Protein 1H3H (pdb70)

CATH classification: 2.30.30.40

Nearest PDB structures (foldseek):
  1h3h-assembly1_A  TM=1.006E+00  e=2.566E-11  Mus musculus
  5vei-assembly1_A  TM=8.036E-01  e=8.078E-06  Homo sapiens
  2yuo-assembly1_A  TM=8.297E-01  e=1.671E-05  Mus musculus
  1hd3-assembly1_A  TM=8.507E-01  e=4.145E-05  Gallus gallus
  2jma-assembly1_A  TM=8.618E-01  e=9.111E-05  Gallus gallus

Structure (mmCIF, N/CA/C/O backbone):
data_1H3H
#
_entry.id   1H3H
#
_cell.length_a   1.000
_cell.length_b   1.000
_cell.length_c   1.000
_cell.angle_alpha   90.00
_cell.angle_beta   90.00
_cell.angle_gamma   90.00
#
_symmetry.space_group_name_H-M   'P 1'
#
loop_
_entity.id
_entity.type
_entity.pdbx_description
1 polymer 'GRB2-RELATED ADAPTOR PROTEIN 2'
2 polymer 'LYMPHOCYTE CYTOSOLIC PROTEIN 2'
#
loop_
_atom_site.group_PDB
_atom_site.id
_atom_site.type_symbol
_atom_site.label_atom_id
_atom_site.label_alt_id
_atom_site.label_comp_id
_atom_site.label_asym_id
_atom_site.label_entity_id
_atom_site.label_seq_id
_atom_site.pdbx_PDB_ins_code
_atom_site.Cartn_x
_atom_site.Cartn_y
_atom_site.Cartn_z
_atom_site.occupancy
_atom_site.B_iso_or_equiv
_atom_site.auth_seq_id
_atom_site.auth_comp_id
_atom_site.auth_asym_id
_atom_site.auth_atom_id
_atom_site.pdbx_PDB_model_num
ATOM 1 N N . GLY A 1 1 ? -14.131 -9.271 9.465 1.00 0.00 16 GLY A N 1
ATOM 2 C CA . GLY A 1 1 ? -13.975 -8.575 8.158 1.00 0.00 16 GLY A CA 1
ATOM 3 C C . GLY A 1 1 ? -12.725 -9.003 7.419 1.00 0.00 16 GLY A C 1
ATOM 4 O O . GLY A 1 1 ? -12.012 -9.904 7.860 1.00 0.00 16 GLY A O 1
ATOM 10 N N . ARG A 1 2 ? -12.459 -8.355 6.289 1.00 0.00 17 ARG A N 1
ATOM 11 C CA . ARG A 1 2 ? -11.287 -8.676 5.489 1.00 0.00 17 ARG A CA 1
ATOM 12 C C . ARG A 1 2 ? -10.655 -7.420 4.908 1.00 0.00 17 ARG A C 1
ATOM 13 O O . ARG A 1 2 ? -11.100 -6.900 3.885 1.00 0.00 17 ARG A O 1
ATOM 34 N N . VAL A 1 3 ? -9.611 -6.944 5.571 1.00 0.00 18 VAL A N 1
ATOM 35 C CA . VAL A 1 3 ? -8.900 -5.750 5.129 1.00 0.00 18 VAL A CA 1
ATOM 36 C C . VAL A 1 3 ? -8.194 -5.999 3.799 1.00 0.00 18 VAL A C 1
ATOM 37 O O . VAL A 1 3 ? -7.466 -6.979 3.648 1.00 0.00 18 VAL A O 1
ATOM 50 N N . ARG A 1 4 ? -8.420 -5.111 2.833 1.00 0.00 19 ARG A N 1
ATOM 51 C CA . ARG A 1 4 ? -7.806 -5.250 1.516 1.00 0.00 19 ARG A CA 1
ATOM 52 C C . ARG A 1 4 ? -7.748 -3.912 0.781 1.00 0.00 19 ARG A C 1
ATOM 53 O O . ARG A 1 4 ? -7.954 -3.853 -0.430 1.00 0.00 19 ARG A O 1
ATOM 74 N N . TRP A 1 5 ? -7.473 -2.839 1.519 1.00 0.00 20 TRP A N 1
ATOM 75 C CA . TRP A 1 5 ? -7.392 -1.504 0.938 1.00 0.00 20 TRP A CA 1
ATOM 76 C C . TRP A 1 5 ? -6.254 -0.718 1.572 1.00 0.00 20 TRP A C 1
ATOM 77 O O . TRP A 1 5 ? -5.827 -1.024 2.681 1.00 0.00 20 TRP A O 1
ATOM 98 N N . ALA A 1 6 ? -5.752 0.284 0.864 1.00 0.00 21 ALA A N 1
ATOM 99 C CA . ALA A 1 6 ? -4.669 1.092 1.380 1.00 0.00 21 ALA A CA 1
ATOM 100 C C . ALA A 1 6 ? -5.049 2.563 1.364 1.00 0.00 21 ALA A C 1
ATOM 101 O O . ALA A 1 6 ? -5.037 3.204 0.313 1.00 0.00 21 ALA A O 1
ATOM 108 N N . ARG A 1 7 ? -5.364 3.104 2.535 1.00 0.00 22 ARG A N 1
ATOM 109 C CA . ARG A 1 7 ? -5.716 4.509 2.634 1.00 0.00 22 ARG A CA 1
ATOM 110 C C . ARG A 1 7 ? -4.548 5.269 3.230 1.00 0.00 22 ARG A C 1
ATOM 111 O O . ARG A 1 7 ? -4.219 5.115 4.409 1.00 0.00 22 ARG A O 1
ATOM 132 N N . ALA A 1 8 ? -3.910 6.065 2.390 1.00 0.00 23 ALA A N 1
ATOM 133 C CA . ALA A 1 8 ? -2.749 6.837 2.799 1.00 0.00 23 ALA A CA 1
ATOM 134 C C . ALA A 1 8 ? -3.130 8.096 3.561 1.00 0.00 23 ALA A C 1
ATOM 135 O O . ALA A 1 8 ? -3.790 8.987 3.025 1.00 0.00 23 ALA A O 1
ATOM 142 N N . LEU A 1 9 ? -2.676 8.170 4.807 1.00 0.00 24 LEU A N 1
ATOM 143 C CA . LEU A 1 9 ? -2.923 9.330 5.651 1.00 0.00 24 LEU A CA 1
ATOM 144 C C . LEU A 1 9 ? -1.808 10.341 5.423 1.00 0.00 24 LEU A C 1
ATOM 145 O O . LEU A 1 9 ? -1.932 11.522 5.746 1.00 0.00 24 LEU A O 1
ATOM 161 N N . TYR A 1 10 ? -0.722 9.840 4.844 1.00 0.00 25 TYR A N 1
ATOM 162 C CA . TYR A 1 10 ? 0.451 10.642 4.526 1.00 0.00 25 TYR A CA 1
ATOM 163 C C . TYR A 1 10 ? 0.954 10.270 3.136 1.00 0.00 25 TYR A C 1
ATOM 164 O O . TYR A 1 10 ? 0.391 9.386 2.489 1.00 0.00 25 TYR A O 1
ATOM 182 N N . ASP A 1 11 ? 2.006 10.944 2.679 1.00 0.00 26 ASP A N 1
ATOM 183 C CA . ASP A 1 11 ? 2.581 10.673 1.361 1.00 0.00 26 ASP A CA 1
ATOM 184 C C . ASP A 1 11 ? 2.873 9.181 1.173 1.00 0.00 26 ASP A C 1
ATOM 185 O O . ASP A 1 11 ? 2.562 8.358 2.033 1.00 0.00 26 ASP A O 1
ATOM 194 N N . PHE A 1 12 ? 3.459 8.837 0.033 1.00 0.00 27 PHE A N 1
ATOM 195 C CA . PHE A 1 12 ? 3.769 7.445 -0.279 1.00 0.00 27 PHE A CA 1
ATOM 196 C C . PHE A 1 12 ? 5.247 7.119 -0.059 1.00 0.00 27 PHE A C 1
ATOM 197 O O . PHE A 1 12 ? 6.121 7.962 -0.260 1.00 0.00 27 PHE A O 1
ATOM 214 N N . GLU A 1 13 ? 5.510 5.880 0.359 1.00 0.00 28 GLU A N 1
ATOM 215 C CA . GLU A 1 13 ? 6.873 5.417 0.614 1.00 0.00 28 GLU A CA 1
ATOM 216 C C . GLU A 1 13 ? 7.419 4.608 -0.555 1.00 0.00 28 GLU A C 1
ATOM 217 O O . GLU A 1 13 ? 8.469 3.976 -0.440 1.00 0.00 28 GLU A O 1
ATOM 229 N N . ALA A 1 14 ? 6.707 4.615 -1.674 1.00 0.00 29 ALA A N 1
ATOM 230 C CA . ALA A 1 14 ? 7.143 3.860 -2.842 1.00 0.00 29 ALA A CA 1
ATOM 231 C C . ALA A 1 14 ? 8.390 4.482 -3.461 1.00 0.00 29 ALA A C 1
ATOM 232 O O . ALA A 1 14 ? 8.315 5.495 -4.154 1.00 0.00 29 ALA A O 1
ATOM 239 N N . LEU A 1 15 ? 9.537 3.860 -3.208 1.00 0.00 30 LEU A N 1
ATOM 240 C CA . LEU A 1 15 ? 10.804 4.343 -3.742 1.00 0.00 30 LEU A CA 1
ATOM 241 C C . LEU A 1 15 ? 11.265 3.463 -4.896 1.00 0.00 30 LEU A C 1
ATOM 242 O O . LEU A 1 15 ? 12.172 3.825 -5.645 1.00 0.00 30 LEU A O 1
ATOM 258 N N . GLU A 1 16 ? 10.629 2.304 -5.031 1.00 0.00 31 GLU A N 1
ATOM 259 C CA . GLU A 1 16 ? 10.969 1.363 -6.096 1.00 0.00 31 GLU A CA 1
ATOM 260 C C . GLU A 1 16 ? 10.051 1.545 -7.300 1.00 0.00 31 GLU A C 1
ATOM 261 O O . GLU A 1 16 ? 9.057 2.269 -7.232 1.00 0.00 31 GLU A O 1
ATOM 273 N N . GLU A 1 17 ? 10.389 0.881 -8.402 1.00 0.00 32 GLU A N 1
ATOM 274 C CA . GLU A 1 17 ? 9.593 0.969 -9.620 1.00 0.00 32 GLU A CA 1
ATOM 275 C C . GLU A 1 17 ? 8.452 -0.044 -9.599 1.00 0.00 32 GLU A C 1
ATOM 276 O O . GLU A 1 17 ? 7.366 0.221 -10.115 1.00 0.00 32 GLU A O 1
ATOM 288 N N . ASP A 1 18 ? 8.705 -1.203 -8.997 1.00 0.00 33 ASP A N 1
ATOM 289 C CA . ASP A 1 18 ? 7.696 -2.255 -8.906 1.00 0.00 33 ASP A CA 1
ATOM 290 C C . ASP A 1 18 ? 6.680 -1.938 -7.815 1.00 0.00 33 ASP A C 1
ATOM 291 O O . ASP A 1 18 ? 5.845 -2.774 -7.471 1.00 0.00 33 ASP A O 1
ATOM 300 N N . GLU A 1 19 ? 6.763 -0.731 -7.267 1.00 0.00 34 GLU A N 1
ATOM 301 C CA . GLU A 1 19 ? 5.858 -0.315 -6.207 1.00 0.00 34 GLU A CA 1
ATOM 302 C C . GLU A 1 19 ? 4.815 0.672 -6.717 1.00 0.00 34 GLU A C 1
ATOM 303 O O . GLU A 1 19 ? 4.757 0.981 -7.908 1.00 0.00 34 GLU A O 1
ATOM 315 N N . LEU A 1 20 ? 3.992 1.159 -5.797 1.00 0.00 35 LEU A N 1
ATOM 316 C CA . LEU A 1 20 ? 2.939 2.110 -6.121 1.00 0.00 35 LEU A CA 1
ATOM 317 C C . LEU A 1 20 ? 2.924 3.240 -5.099 1.00 0.00 35 LEU A C 1
ATOM 318 O O . LEU A 1 20 ? 3.110 3.007 -3.905 1.00 0.00 35 LEU A O 1
ATOM 334 N N . GLY A 1 21 ? 2.718 4.463 -5.572 1.00 0.00 36 GLY A N 1
ATOM 335 C CA . GLY A 1 21 ? 2.707 5.600 -4.677 1.00 0.00 36 GLY A CA 1
ATOM 336 C C . GLY A 1 21 ? 1.374 6.317 -4.613 1.00 0.00 36 GLY A C 1
ATOM 337 O O . GLY A 1 21 ? 0.778 6.643 -5.640 1.00 0.00 36 GLY A O 1
ATOM 341 N N . PHE A 1 22 ? 0.924 6.580 -3.391 1.00 0.00 37 PHE A N 1
ATOM 342 C CA . PHE A 1 22 ? -0.329 7.286 -3.158 1.00 0.00 37 PHE A CA 1
ATOM 343 C C . PHE A 1 22 ? -0.060 8.612 -2.460 1.00 0.00 37 PHE A C 1
ATOM 344 O O . PHE A 1 22 ? 1.086 8.952 -2.174 1.00 0.00 37 PHE A O 1
ATOM 361 N N . ARG A 1 23 ? -1.119 9.359 -2.186 1.00 0.00 38 ARG A N 1
ATOM 362 C CA . ARG A 1 23 ? -0.978 10.645 -1.517 1.00 0.00 38 ARG A CA 1
ATOM 363 C C . ARG A 1 23 ? -1.932 10.768 -0.333 1.00 0.00 38 ARG A C 1
ATOM 364 O O . ARG A 1 23 ? -2.758 9.887 -0.095 1.00 0.00 38 ARG A O 1
ATOM 385 N N . SER A 1 24 ? -1.800 11.864 0.409 1.00 0.00 39 SER A N 1
ATOM 386 C CA . SER A 1 24 ? -2.638 12.115 1.578 1.00 0.00 39 SER A CA 1
ATOM 387 C C . SER A 1 24 ? -4.120 11.939 1.255 1.00 0.00 39 SER A C 1
ATOM 388 O O . SER A 1 24 ? -4.603 12.405 0.223 1.00 0.00 39 SER A O 1
ATOM 396 N N . GLY A 1 25 ? -4.833 11.268 2.156 1.00 0.00 40 GLY A N 1
ATOM 397 C CA . GLY A 1 25 ? -6.256 11.037 1.974 1.00 0.00 40 GLY A CA 1
ATOM 398 C C . GLY A 1 25 ? -6.588 10.373 0.652 1.00 0.00 40 GLY A C 1
ATOM 399 O O . GLY A 1 25 ? -7.346 10.921 -0.149 1.00 0.00 40 GLY A O 1
ATOM 403 N N . GLU A 1 26 ? -6.026 9.190 0.419 1.00 0.00 41 GLU A N 1
ATOM 404 C CA . GLU A 1 26 ? -6.277 8.459 -0.819 1.00 0.00 41 GLU A CA 1
ATOM 405 C C . GLU A 1 26 ? -6.735 7.032 -0.542 1.00 0.00 41 GLU A C 1
ATOM 406 O O . GLU A 1 26 ? -6.358 6.432 0.462 1.00 0.00 41 GLU A O 1
ATOM 418 N N . VAL A 1 27 ? -7.550 6.495 -1.448 1.00 0.00 42 VAL A N 1
ATOM 419 C CA . VAL A 1 27 ? -8.061 5.135 -1.313 1.00 0.00 42 VAL A CA 1
ATOM 420 C C . VAL A 1 27 ? -7.451 4.219 -2.371 1.00 0.00 42 VAL A C 1
ATOM 421 O O . VAL A 1 27 ? -7.435 4.549 -3.557 1.00 0.00 42 VAL A O 1
ATOM 434 N N . VAL A 1 28 ? -6.945 3.069 -1.933 1.00 0.00 43 VAL A N 1
ATOM 435 C CA . VAL A 1 28 ? -6.327 2.108 -2.841 1.00 0.00 43 VAL A CA 1
ATOM 436 C C . VAL A 1 28 ? -6.903 0.708 -2.646 1.00 0.00 43 VAL A C 1
ATOM 437 O O . VAL A 1 28 ? -7.184 0.295 -1.524 1.00 0.00 43 VAL A O 1
ATOM 450 N N . GLU A 1 29 ? -7.066 -0.024 -3.746 1.00 0.00 44 GLU A N 1
ATOM 451 C CA . GLU A 1 29 ? -7.597 -1.383 -3.687 1.00 0.00 44 GLU A CA 1
ATOM 452 C C . GLU A 1 29 ? -6.454 -2.392 -3.621 1.00 0.00 44 GLU A C 1
ATOM 453 O O . GLU A 1 29 ? -5.693 -2.543 -4.578 1.00 0.00 44 GLU A O 1
ATOM 465 N N . VAL A 1 30 ? -6.332 -3.075 -2.487 1.00 0.00 45 VAL A N 1
ATOM 466 C CA . VAL A 1 30 ? -5.272 -4.061 -2.303 1.00 0.00 45 VAL A CA 1
ATOM 467 C C . VAL A 1 30 ? -5.633 -5.387 -2.964 1.00 0.00 45 VAL A C 1
ATOM 468 O O . VAL A 1 30 ? -6.770 -5.850 -2.873 1.00 0.00 45 VAL A O 1
ATOM 481 N N . LEU A 1 31 ? -4.655 -5.989 -3.632 1.00 0.00 46 LEU A N 1
ATOM 482 C CA . LEU A 1 31 ? -4.863 -7.259 -4.316 1.00 0.00 46 LEU A CA 1
ATOM 483 C C . LEU A 1 31 ? -4.277 -8.418 -3.515 1.00 0.00 46 LEU A C 1
ATOM 484 O O . LEU A 1 31 ? -4.697 -9.565 -3.673 1.00 0.00 46 LEU A O 1
ATOM 500 N N . ASP A 1 32 ? -3.304 -8.118 -2.658 1.00 0.00 47 ASP A N 1
ATOM 501 C CA . ASP A 1 32 ? -2.669 -9.148 -1.843 1.00 0.00 47 ASP A CA 1
ATOM 502 C C . ASP A 1 32 ? -2.122 -8.573 -0.539 1.00 0.00 47 ASP A C 1
ATOM 503 O O . ASP A 1 32 ? -0.988 -8.096 -0.485 1.00 0.00 47 ASP A O 1
ATOM 512 N N . SER A 1 33 ? -2.934 -8.638 0.512 1.00 0.00 48 SER A N 1
ATOM 513 C CA . SER A 1 33 ? -2.538 -8.140 1.827 1.00 0.00 48 SER A CA 1
ATOM 514 C C . SER A 1 33 ? -1.777 -9.197 2.590 1.00 0.00 48 SER A C 1
ATOM 515 O O . SER A 1 33 ? -1.425 -8.995 3.753 1.00 0.00 48 SER A O 1
ATOM 523 N N . SER A 1 34 ? -1.489 -10.315 1.939 1.00 0.00 49 SER A N 1
ATOM 524 C CA . SER A 1 34 ? -0.733 -11.346 2.607 1.00 0.00 49 SER A CA 1
ATOM 525 C C . SER A 1 34 ? 0.731 -10.946 2.611 1.00 0.00 49 SER A C 1
ATOM 526 O O . SER A 1 34 ? 1.368 -10.865 1.560 1.00 0.00 49 SER A O 1
ATOM 534 N N . ASN A 1 35 ? 1.230 -10.692 3.813 1.00 0.00 50 ASN A N 1
ATOM 535 C CA . ASN A 1 35 ? 2.608 -10.273 4.051 1.00 0.00 50 ASN A CA 1
ATOM 536 C C . ASN A 1 35 ? 2.689 -9.604 5.420 1.00 0.00 50 ASN A C 1
ATOM 537 O O . ASN A 1 35 ? 1.681 -9.110 5.926 1.00 0.00 50 ASN A O 1
ATOM 548 N N . PRO A 1 36 ? 3.869 -9.586 6.054 1.00 0.00 51 PRO A N 1
ATOM 549 C CA . PRO A 1 36 ? 4.030 -8.987 7.369 1.00 0.00 51 PRO A CA 1
ATOM 550 C C . PRO A 1 36 ? 4.444 -7.518 7.328 1.00 0.00 51 PRO A C 1
ATOM 551 O O . PRO A 1 36 ? 4.833 -6.957 8.353 1.00 0.00 51 PRO A O 1
ATOM 562 N N . SER A 1 37 ? 4.361 -6.892 6.155 1.00 0.00 52 SER A N 1
ATOM 563 C CA . SER A 1 37 ? 4.736 -5.484 6.032 1.00 0.00 52 SER A CA 1
ATOM 564 C C . SER A 1 37 ? 4.360 -4.899 4.671 1.00 0.00 52 SER A C 1
ATOM 565 O O . SER A 1 37 ? 3.548 -3.980 4.589 1.00 0.00 52 SER A O 1
ATOM 573 N N . TRP A 1 38 ? 4.972 -5.414 3.610 1.00 0.00 53 TRP A N 1
ATOM 574 C CA . TRP A 1 38 ? 4.710 -4.914 2.262 1.00 0.00 53 TRP A CA 1
ATOM 575 C C . TRP A 1 38 ? 3.679 -5.766 1.528 1.00 0.00 53 TRP A C 1
ATOM 576 O O . TRP A 1 38 ? 3.899 -6.953 1.291 1.00 0.00 53 TRP A O 1
ATOM 597 N N . TRP A 1 39 ? 2.564 -5.145 1.143 1.00 0.00 54 TRP A N 1
ATOM 598 C CA . TRP A 1 39 ? 1.517 -5.849 0.406 1.00 0.00 54 TRP A CA 1
ATOM 599 C C . TRP A 1 39 ? 1.447 -5.346 -1.033 1.00 0.00 54 TRP A C 1
ATOM 600 O O . TRP A 1 39 ? 1.711 -4.174 -1.302 1.00 0.00 54 TRP A O 1
ATOM 621 N N . THR A 1 40 ? 1.080 -6.234 -1.950 1.00 0.00 55 THR A N 1
ATOM 622 C CA . THR A 1 40 ? 0.961 -5.873 -3.359 1.00 0.00 55 THR A CA 1
ATOM 623 C C . THR A 1 40 ? -0.463 -5.425 -3.689 1.00 0.00 55 THR A C 1
ATOM 624 O O . THR A 1 40 ? -1.414 -6.193 -3.543 1.00 0.00 55 THR A O 1
ATOM 635 N N . GLY A 1 41 ? -0.601 -4.178 -4.134 1.00 0.00 56 GLY A N 1
ATOM 636 C CA . GLY A 1 41 ? -1.911 -3.648 -4.479 1.00 0.00 56 GLY A CA 1
ATOM 637 C C . GLY A 1 41 ? -1.859 -2.741 -5.695 1.00 0.00 56 GLY A C 1
ATOM 638 O O . GLY A 1 41 ? -0.858 -2.719 -6.408 1.00 0.00 56 GLY A O 1
ATOM 642 N N . ARG A 1 42 ? -2.934 -1.993 -5.938 1.00 0.00 57 ARG A N 1
ATOM 643 C CA . ARG A 1 42 ? -2.979 -1.089 -7.084 1.00 0.00 57 ARG A CA 1
ATOM 644 C C . ARG A 1 42 ? -3.887 0.112 -6.824 1.00 0.00 57 ARG A C 1
ATOM 645 O O . ARG A 1 42 ? -4.999 -0.031 -6.314 1.00 0.00 57 ARG A O 1
ATOM 666 N N . LEU A 1 43 ? -3.400 1.296 -7.194 1.00 0.00 58 LEU A N 1
ATOM 667 C CA . LEU A 1 43 ? -4.152 2.536 -7.020 1.00 0.00 58 LEU A CA 1
ATOM 668 C C . LEU A 1 43 ? -4.814 2.932 -8.334 1.00 0.00 58 LEU A C 1
ATOM 669 O O . LEU A 1 43 ? -4.130 3.247 -9.307 1.00 0.00 58 LEU A O 1
ATOM 685 N N . HIS A 1 44 ? -6.144 2.907 -8.355 1.00 0.00 59 HIS A N 1
ATOM 686 C CA . HIS A 1 44 ? -6.901 3.255 -9.555 1.00 0.00 59 HIS A CA 1
ATOM 687 C C . HIS A 1 44 ? -6.631 2.247 -10.670 1.00 0.00 59 HIS A C 1
ATOM 688 O O . HIS A 1 44 ? -7.387 1.292 -10.849 1.00 0.00 59 HIS A O 1
ATOM 703 N N . ASN A 1 45 ? -5.548 2.461 -11.416 1.00 0.00 60 ASN A N 1
ATOM 704 C CA . ASN A 1 45 ? -5.185 1.564 -12.508 1.00 0.00 60 ASN A CA 1
ATOM 705 C C . ASN A 1 45 ? -3.683 1.289 -12.523 1.00 0.00 60 ASN A C 1
ATOM 706 O O . ASN A 1 45 ? -3.168 0.653 -13.443 1.00 0.00 60 ASN A O 1
ATOM 717 N N . LYS A 1 46 ? -2.989 1.759 -11.492 1.00 0.00 61 LYS A N 1
ATOM 718 C CA . LYS A 1 46 ? -1.550 1.553 -11.373 1.00 0.00 61 LYS A CA 1
ATOM 719 C C . LYS A 1 46 ? -1.267 0.421 -10.397 1.00 0.00 61 LYS A C 1
ATOM 720 O O . LYS A 1 46 ? -1.791 0.413 -9.286 1.00 0.00 61 LYS A O 1
ATOM 739 N N . LEU A 1 47 ? -0.448 -0.538 -10.813 1.00 0.00 62 LEU A N 1
ATOM 740 C CA . LEU A 1 47 ? -0.121 -1.677 -9.961 1.00 0.00 62 LEU A CA 1
ATOM 741 C C . LEU A 1 47 ? 1.266 -1.536 -9.346 1.00 0.00 62 LEU A C 1
ATOM 742 O O . LEU A 1 47 ? 2.231 -1.190 -10.028 1.00 0.00 62 LEU A O 1
ATOM 758 N N . GLY A 1 48 ? 1.352 -1.814 -8.047 1.00 0.00 63 GLY A N 1
ATOM 759 C CA . GLY A 1 48 ? 2.618 -1.722 -7.347 1.00 0.00 63 GLY A CA 1
ATOM 760 C C . GLY A 1 48 ? 2.486 -2.014 -5.862 1.00 0.00 63 GLY A C 1
ATOM 761 O O . GLY A 1 48 ? 1.388 -1.974 -5.309 1.00 0.00 63 GLY A O 1
ATOM 765 N N . LEU A 1 49 ? 3.612 -2.308 -5.218 1.00 0.00 64 LEU A N 1
ATOM 766 C CA . LEU A 1 49 ? 3.625 -2.610 -3.788 1.00 0.00 64 LEU A CA 1
ATOM 767 C C . LEU A 1 49 ? 3.528 -1.329 -2.963 1.00 0.00 64 LEU A C 1
ATOM 768 O O . LEU A 1 49 ? 3.885 -0.252 -3.435 1.00 0.00 64 LEU A O 1
ATOM 784 N N . PHE A 1 50 ? 3.041 -1.447 -1.729 1.00 0.00 65 PHE A N 1
ATOM 785 C CA . PHE A 1 50 ? 2.899 -0.283 -0.856 1.00 0.00 65 PHE A CA 1
ATOM 786 C C . PHE A 1 50 ? 3.202 -0.636 0.601 1.00 0.00 65 PHE A C 1
ATOM 787 O O . PHE A 1 50 ? 3.164 -1.806 0.985 1.00 0.00 65 PHE A O 1
ATOM 804 N N . PRO A 1 51 ? 3.495 0.381 1.439 1.00 0.00 66 PRO A N 1
ATOM 805 C CA . PRO A 1 51 ? 3.792 0.177 2.862 1.00 0.00 66 PRO A CA 1
ATOM 806 C C . PRO A 1 51 ? 2.528 -0.003 3.699 1.00 0.00 66 PRO A C 1
ATOM 807 O O . PRO A 1 51 ? 1.805 0.960 3.958 1.00 0.00 66 PRO A O 1
ATOM 818 N N . ALA A 1 52 ? 2.262 -1.233 4.127 1.00 0.00 67 ALA A N 1
ATOM 819 C CA . ALA A 1 52 ? 1.081 -1.510 4.938 1.00 0.00 67 ALA A CA 1
ATOM 820 C C . ALA A 1 52 ? 1.199 -0.856 6.309 1.00 0.00 67 ALA A C 1
ATOM 821 O O . ALA A 1 52 ? 0.230 -0.802 7.068 1.00 0.00 67 ALA A O 1
ATOM 828 N N . ASN A 1 53 ? 2.392 -0.360 6.619 1.00 0.00 68 ASN A N 1
ATOM 829 C CA . ASN A 1 53 ? 2.639 0.292 7.898 1.00 0.00 68 ASN A CA 1
ATOM 830 C C . ASN A 1 53 ? 2.352 1.788 7.804 1.00 0.00 68 ASN A C 1
ATOM 831 O O . ASN A 1 53 ? 1.890 2.401 8.766 1.00 0.00 68 ASN A O 1
ATOM 842 N N . TYR A 1 54 ? 2.629 2.369 6.640 1.00 0.00 69 TYR A N 1
ATOM 843 C CA . TYR A 1 54 ? 2.401 3.793 6.425 1.00 0.00 69 TYR A CA 1
ATOM 844 C C . TYR A 1 54 ? 0.913 4.094 6.307 1.00 0.00 69 TYR A C 1
ATOM 845 O O . TYR A 1 54 ? 0.430 5.091 6.844 1.00 0.00 69 TYR A O 1
ATOM 863 N N . VAL A 1 55 ? 0.190 3.233 5.599 1.00 0.00 70 VAL A N 1
ATOM 864 C CA . VAL A 1 55 ? -1.245 3.423 5.416 1.00 0.00 70 VAL A CA 1
ATOM 865 C C . VAL A 1 55 ? -2.032 2.211 5.916 1.00 0.00 70 VAL A C 1
ATOM 866 O O . VAL A 1 55 ? -1.493 1.109 6.017 1.00 0.00 70 VAL A O 1
ATOM 879 N N . ALA A 1 56 ? -3.306 2.428 6.239 1.00 0.00 71 ALA A N 1
ATOM 880 C CA . ALA A 1 56 ? -4.160 1.352 6.741 1.00 0.00 71 ALA A CA 1
ATOM 881 C C . ALA A 1 56 ? -5.413 1.181 5.882 1.00 0.00 71 ALA A C 1
ATOM 882 O O . ALA A 1 56 ? -5.893 2.139 5.275 1.00 0.00 71 ALA A O 1
ATOM 889 N N . PRO A 1 57 ? -5.955 -0.053 5.810 1.00 0.00 72 PRO A N 1
ATOM 890 C CA . PRO A 1 57 ? -7.149 -0.353 5.011 1.00 0.00 72 PRO A CA 1
ATOM 891 C C . PRO A 1 57 ? -8.365 0.471 5.391 1.00 0.00 72 PRO A C 1
ATOM 892 O O . PRO A 1 57 ? -8.310 1.336 6.266 1.00 0.00 72 PRO A O 1
ATOM 903 N N . MET A 1 58 ? -9.460 0.192 4.700 1.00 0.00 73 MET A N 1
ATOM 904 C CA . MET A 1 58 ? -10.714 0.889 4.912 1.00 0.00 73 MET A CA 1
ATOM 905 C C . MET A 1 58 ? -11.891 -0.054 4.692 1.00 0.00 73 MET A C 1
ATOM 906 O O . MET A 1 58 ? -12.282 -0.315 3.554 1.00 0.00 73 MET A O 1
ATOM 920 N N . MET A 1 59 ? -12.451 -0.569 5.782 1.00 0.00 74 MET A N 1
ATOM 921 C CA . MET A 1 59 ? -13.580 -1.487 5.689 1.00 0.00 74 MET A CA 1
ATOM 922 C C . MET A 1 59 ? -14.864 -0.739 5.353 1.00 0.00 74 MET A C 1
ATOM 923 O O . MET A 1 59 ? -15.432 -0.046 6.196 1.00 0.00 74 MET A O 1
ATOM 937 N N . ARG A 1 60 ? -15.315 -0.888 4.112 1.00 0.00 75 ARG A N 1
ATOM 938 C CA . ARG A 1 60 ? -16.535 -0.230 3.657 1.00 0.00 75 ARG A CA 1
ATOM 939 C C . ARG A 1 60 ? -17.596 -1.255 3.268 1.00 0.00 75 ARG A C 1
ATOM 940 O O . ARG A 1 60 ? -18.772 -1.058 3.641 1.00 0.00 75 ARG A O 1
ATOM 962 N N . ALA B 2 1 ? 5.009 8.217 13.497 1.00 0.00 76 ALA B N 1
ATOM 963 C CA . ALA B 2 1 ? 5.637 8.109 12.156 1.00 0.00 76 ALA B CA 1
ATOM 964 C C . ALA B 2 1 ? 5.880 6.649 11.783 1.00 0.00 76 ALA B C 1
ATOM 965 O O . ALA B 2 1 ? 6.820 6.024 12.275 1.00 0.00 76 ALA B O 1
ATOM 974 N N . PRO B 2 2 ? 5.032 6.081 10.906 1.00 0.00 77 PRO B N 1
ATOM 975 C CA . PRO B 2 2 ? 5.159 4.686 10.472 1.00 0.00 77 PRO B CA 1
ATOM 976 C C . PRO B 2 2 ? 6.423 4.448 9.653 1.00 0.00 77 PRO B C 1
ATOM 977 O O . PRO B 2 2 ? 6.652 5.113 8.643 1.00 0.00 77 PRO B O 1
ATOM 988 N N . SER B 2 3 ? 7.239 3.496 10.094 1.00 0.00 78 SER B N 1
ATOM 989 C CA . SER B 2 3 ? 8.478 3.171 9.398 1.00 0.00 78 SER B CA 1
ATOM 990 C C . SER B 2 3 ? 8.363 1.839 8.676 1.00 0.00 78 SER B C 1
ATOM 991 O O . SER B 2 3 ? 8.077 0.808 9.285 1.00 0.00 78 SER B O 1
ATOM 999 N N . ILE B 2 4 ? 8.582 1.875 7.369 1.00 0.00 79 ILE B N 1
ATOM 1000 C CA . ILE B 2 4 ? 8.499 0.679 6.550 1.00 0.00 79 ILE B CA 1
ATOM 1001 C C . ILE B 2 4 ? 9.857 0.325 5.947 1.00 0.00 79 ILE B C 1
ATOM 1002 O O . ILE B 2 4 ? 10.584 1.194 5.463 1.00 0.00 79 ILE B O 1
ATOM 1018 N N . ASP B 2 5 ? 10.186 -0.961 5.982 1.00 0.00 80 ASP B N 1
ATOM 1019 C CA . ASP B 2 5 ? 11.449 -1.449 5.440 1.00 0.00 80 ASP B CA 1
ATOM 1020 C C . ASP B 2 5 ? 11.211 -2.238 4.157 1.00 0.00 80 ASP B C 1
ATOM 1021 O O . ASP B 2 5 ? 10.427 -3.186 4.137 1.00 0.00 80 ASP B O 1
A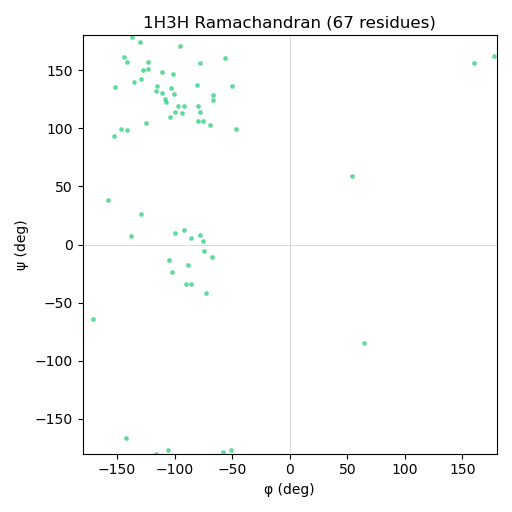TOM 1030 N N . ARG B 2 6 ? 11.886 -1.837 3.086 1.00 0.00 81 ARG B N 1
ATOM 1031 C CA . ARG B 2 6 ? 11.743 -2.503 1.795 1.00 0.00 81 ARG B CA 1
ATOM 1032 C C . ARG B 2 6 ? 12.460 -3.850 1.784 1.00 0.00 81 ARG B C 1
ATOM 1033 O O . ARG B 2 6 ? 12.372 -4.602 0.813 1.00 0.00 81 ARG B O 1
ATOM 1054 N N . SER B 2 7 ? 13.176 -4.146 2.864 1.00 0.00 82 SER B N 1
ATOM 1055 C CA . SER B 2 7 ? 13.914 -5.400 2.973 1.00 0.00 82 SER B CA 1
ATOM 1056 C C . SER B 2 7 ? 12.982 -6.575 3.264 1.00 0.00 82 SER B C 1
ATOM 1057 O O . SER B 2 7 ? 13.436 -7.706 3.439 1.00 0.00 82 SER B O 1
ATOM 1065 N N . THR B 2 8 ? 11.681 -6.304 3.317 1.00 0.00 83 THR B N 1
ATOM 1066 C CA . THR B 2 8 ? 10.696 -7.346 3.589 1.00 0.00 83 THR B CA 1
ATOM 1067 C C . THR B 2 8 ? 9.571 -7.334 2.554 1.00 0.00 83 THR B C 1
ATOM 1068 O O . THR B 2 8 ? 8.451 -7.765 2.833 1.00 0.00 83 THR B O 1
ATOM 1079 N N . LYS B 2 9 ? 9.879 -6.842 1.357 1.00 0.00 84 LYS B N 1
ATOM 1080 C CA . LYS B 2 9 ? 8.901 -6.775 0.274 1.00 0.00 84 LYS B CA 1
ATOM 1081 C C . LYS B 2 9 ? 8.320 -8.159 -0.024 1.00 0.00 84 LYS B C 1
ATOM 1082 O O . LYS B 2 9 ? 8.915 -9.174 0.339 1.00 0.00 84 LYS B O 1
ATOM 1101 N N . PRO B 2 10 ? 7.143 -8.221 -0.687 1.00 0.00 85 PRO B N 1
ATOM 1102 C CA . PRO B 2 10 ? 6.493 -9.492 -1.025 1.00 0.00 85 PRO B CA 1
ATOM 1103 C C . PRO B 2 10 ? 7.461 -10.503 -1.627 1.00 0.00 85 PRO B C 1
ATOM 1104 O O . PRO B 2 10 ? 7.782 -10.443 -2.814 1.00 0.00 85 PRO B O 1
ATOM 1115 N N . ALA B 2 11 ? 7.922 -11.431 -0.797 1.00 0.00 86 ALA B N 1
ATOM 1116 C CA . ALA B 2 11 ? 8.853 -12.459 -1.240 1.00 0.00 86 ALA B CA 1
ATOM 1117 C C . ALA B 2 11 ? 8.515 -13.809 -0.617 1.00 0.00 86 ALA B C 1
ATOM 1118 O O . ALA B 2 11 ? 7.600 -13.854 0.232 1.00 0.00 86 ALA B O 1
ATOM 1126 N N . GLY A 1 1 ? -14.980 -6.598 7.935 1.00 0.00 16 GLY A N 2
ATOM 1127 C CA . GLY A 1 1 ? -14.507 -7.978 7.638 1.00 0.00 16 GLY A CA 2
ATOM 1128 C C . GLY A 1 1 ? -13.703 -8.053 6.359 1.00 0.00 16 GLY A C 2
ATOM 1129 O O . GLY A 1 1 ? -14.076 -7.464 5.345 1.00 0.00 16 GLY A O 2
ATOM 1135 N N . ARG A 1 2 ? -12.596 -8.784 6.415 1.00 0.00 17 ARG A N 2
ATOM 1136 C CA . ARG A 1 2 ? -11.719 -8.948 5.264 1.00 0.00 17 ARG A CA 2
ATOM 1137 C C . ARG A 1 2 ? -11.202 -7.610 4.771 1.00 0.00 17 ARG A C 2
ATOM 1138 O O . ARG A 1 2 ? -11.818 -6.955 3.929 1.00 0.00 17 ARG A O 2
ATOM 1159 N N . VAL A 1 3 ? -10.057 -7.219 5.306 1.00 0.00 18 VAL A N 2
ATOM 1160 C CA . VAL A 1 3 ? -9.422 -5.961 4.937 1.00 0.00 18 VAL A CA 2
ATOM 1161 C C . VAL A 1 3 ? -8.481 -6.157 3.755 1.00 0.00 18 VAL A C 2
ATOM 1162 O O . VAL A 1 3 ? -7.691 -7.101 3.732 1.00 0.00 18 VAL A O 2
ATOM 1175 N N . ARG A 1 4 ? -8.573 -5.270 2.769 1.00 0.00 19 ARG A N 2
ATOM 1176 C CA . ARG A 1 4 ? -7.728 -5.365 1.585 1.00 0.00 19 ARG A CA 2
ATOM 1177 C C . ARG A 1 4 ? -7.653 -4.035 0.838 1.00 0.00 19 ARG A C 2
ATOM 1178 O O . ARG A 1 4 ? -7.826 -3.991 -0.379 1.00 0.00 19 ARG A O 2
ATOM 1199 N N . TRP A 1 5 ? -7.400 -2.951 1.570 1.00 0.00 20 TRP A N 2
ATOM 1200 C CA . TRP A 1 5 ? -7.304 -1.624 0.971 1.00 0.00 20 TRP A CA 2
ATOM 1201 C C . TRP A 1 5 ? -6.162 -0.838 1.595 1.00 0.00 20 TRP A C 2
ATOM 1202 O O . TRP A 1 5 ? -5.736 -1.130 2.709 1.00 0.00 20 TRP A O 2
ATOM 1223 N N . ALA A 1 6 ? -5.656 0.151 0.875 1.00 0.00 21 ALA A N 2
ATOM 1224 C CA . ALA A 1 6 ? -4.569 0.962 1.380 1.00 0.00 21 ALA A CA 2
ATOM 1225 C C . ALA A 1 6 ? -4.963 2.427 1.372 1.00 0.00 21 ALA A C 2
ATOM 1226 O O . ALA A 1 6 ? -4.973 3.070 0.322 1.00 0.00 21 ALA A O 2
ATOM 1233 N N . ARG A 1 7 ? -5.271 2.962 2.547 1.00 0.00 22 ARG A N 2
ATOM 1234 C CA . ARG A 1 7 ? -5.640 4.362 2.654 1.00 0.00 22 ARG A CA 2
ATOM 1235 C C . ARG A 1 7 ? -4.480 5.143 3.238 1.00 0.00 22 ARG A C 2
ATOM 1236 O O . ARG A 1 7 ? -4.144 5.003 4.418 1.00 0.00 22 ARG A O 2
ATOM 1257 N N . ALA A 1 8 ? -3.862 5.946 2.388 1.00 0.00 23 ALA A N 2
ATOM 1258 C CA . ALA A 1 8 ? -2.715 6.746 2.781 1.00 0.00 23 ALA A CA 2
ATOM 1259 C C . ALA A 1 8 ? -3.118 7.968 3.591 1.00 0.00 23 ALA A C 2
ATOM 1260 O O . ALA A 1 8 ? -3.857 8.826 3.111 1.00 0.00 23 ALA A O 2
ATOM 1267 N N . LEU A 1 9 ? -2.599 8.049 4.810 1.00 0.00 24 LEU A N 2
ATOM 1268 C CA . LEU A 1 9 ? -2.866 9.180 5.687 1.00 0.00 24 LEU A CA 2
ATOM 1269 C C . LEU A 1 9 ? -1.788 10.232 5.465 1.00 0.00 24 LEU A C 2
ATOM 1270 O O . LEU A 1 9 ? -1.963 11.412 5.766 1.00 0.00 24 LEU A O 2
ATOM 1286 N N . TYR A 1 10 ? -0.673 9.765 4.911 1.00 0.00 25 TYR A N 2
ATOM 1287 C CA . TYR A 1 10 ? 0.474 10.607 4.598 1.00 0.00 25 TYR A CA 2
ATOM 1288 C C . TYR A 1 10 ? 1.030 10.206 3.236 1.00 0.00 25 TYR A C 2
ATOM 1289 O O . TYR A 1 10 ? 0.511 9.287 2.602 1.00 0.00 25 TYR A O 2
ATOM 1307 N N . ASP A 1 11 ? 2.076 10.899 2.788 1.00 0.00 26 ASP A N 2
ATOM 1308 C CA . ASP A 1 11 ? 2.700 10.611 1.495 1.00 0.00 26 ASP A CA 2
ATOM 1309 C C . ASP A 1 11 ? 2.961 9.111 1.312 1.00 0.00 26 ASP A C 2
ATOM 1310 O O . ASP A 1 11 ? 2.672 8.301 2.192 1.00 0.00 26 ASP A O 2
ATOM 1319 N N . PHE A 1 12 ? 3.497 8.748 0.153 1.00 0.00 27 PHE A N 2
ATOM 1320 C CA . PHE A 1 12 ? 3.774 7.349 -0.161 1.00 0.00 27 PHE A CA 2
ATOM 1321 C C . PHE A 1 12 ? 5.250 7.000 0.016 1.00 0.00 27 PHE A C 2
ATOM 1322 O O . PHE A 1 12 ? 6.131 7.828 -0.218 1.00 0.00 27 PHE A O 2
ATOM 1339 N N . GLU A 1 13 ? 5.503 5.761 0.433 1.00 0.00 28 GLU A N 2
ATOM 1340 C CA . GLU A 1 13 ? 6.864 5.279 0.644 1.00 0.00 28 GLU A CA 2
ATOM 1341 C C . GLU A 1 13 ? 7.367 4.494 -0.561 1.00 0.00 28 GLU A C 2
ATOM 1342 O O . GLU A 1 13 ? 8.418 3.856 -0.497 1.00 0.00 28 GLU A O 2
ATOM 1354 N N . ALA A 1 14 ? 6.615 4.530 -1.657 1.00 0.00 29 ALA A N 2
ATOM 1355 C CA . ALA A 1 14 ? 7.008 3.806 -2.859 1.00 0.00 29 ALA A CA 2
ATOM 1356 C C . ALA A 1 14 ? 8.222 4.454 -3.513 1.00 0.00 29 ALA A C 2
ATOM 1357 O O . ALA A 1 14 ? 8.109 5.488 -4.171 1.00 0.00 29 ALA A O 2
ATOM 1364 N N . LEU A 1 15 ? 9.384 3.836 -3.331 1.00 0.00 30 LEU A N 2
ATOM 1365 C CA . LEU A 1 15 ? 10.619 4.352 -3.908 1.00 0.00 30 LEU A CA 2
ATOM 1366 C C . LEU A 1 15 ? 11.130 3.420 -5.001 1.00 0.00 30 LEU A C 2
ATOM 1367 O O . LEU A 1 15 ? 12.085 3.744 -5.709 1.00 0.00 30 LEU A O 2
ATOM 1383 N N . GLU A 1 16 ? 10.490 2.261 -5.133 1.00 0.00 31 GLU A N 2
ATOM 1384 C CA . GLU A 1 16 ? 10.888 1.286 -6.145 1.00 0.00 31 GLU A CA 2
ATOM 1385 C C . GLU A 1 16 ? 10.057 1.439 -7.416 1.00 0.00 31 GLU A C 2
ATOM 1386 O O . GLU A 1 16 ? 9.075 2.182 -7.442 1.00 0.00 31 GLU A O 2
ATOM 1398 N N . GLU A 1 17 ? 10.460 0.733 -8.471 1.00 0.00 32 GLU A N 2
ATOM 1399 C CA . GLU A 1 17 ? 9.756 0.793 -9.750 1.00 0.00 32 GLU A CA 2
ATOM 1400 C C . GLU A 1 17 ? 8.519 -0.103 -9.740 1.00 0.00 32 GLU A C 2
ATOM 1401 O O . GLU A 1 17 ? 7.481 0.252 -10.299 1.00 0.00 32 GLU A O 2
ATOM 1413 N N . ASP A 1 18 ? 8.633 -1.262 -9.098 1.00 0.00 33 ASP A N 2
ATOM 1414 C CA . ASP A 1 18 ? 7.520 -2.201 -9.011 1.00 0.00 33 ASP A CA 2
ATOM 1415 C C . ASP A 1 18 ? 6.616 -1.847 -7.839 1.00 0.00 33 ASP A C 2
ATOM 1416 O O . ASP A 1 18 ? 5.867 -2.687 -7.339 1.00 0.00 33 ASP A O 2
ATOM 1425 N N . GLU A 1 19 ? 6.699 -0.596 -7.402 1.00 0.00 34 GLU A N 2
ATOM 1426 C CA . GLU A 1 19 ? 5.900 -0.123 -6.285 1.00 0.00 34 GLU A CA 2
ATOM 1427 C C . GLU A 1 19 ? 4.877 0.908 -6.740 1.00 0.00 34 GLU A C 2
ATOM 1428 O O . GLU A 1 19 ? 4.986 1.470 -7.830 1.00 0.00 34 GLU A O 2
ATOM 1440 N N . LEU A 1 20 ? 3.889 1.160 -5.891 1.00 0.00 35 LEU A N 2
ATOM 1441 C CA . LEU A 1 20 ? 2.848 2.132 -6.192 1.00 0.00 35 LEU A CA 2
ATOM 1442 C C . LEU A 1 20 ? 2.852 3.238 -5.147 1.00 0.00 35 LEU A C 2
ATOM 1443 O O . LEU A 1 20 ? 3.007 2.976 -3.954 1.00 0.00 35 LEU A O 2
ATOM 1459 N N . GLY A 1 21 ? 2.687 4.475 -5.600 1.00 0.00 36 GLY A N 2
ATOM 1460 C CA . GLY A 1 21 ? 2.688 5.597 -4.687 1.00 0.00 36 GLY A CA 2
ATOM 1461 C C . GLY A 1 21 ? 1.360 6.318 -4.620 1.00 0.00 36 GLY A C 2
ATOM 1462 O O . GLY A 1 21 ? 0.773 6.660 -5.647 1.00 0.00 36 GLY A O 2
ATOM 1466 N N . PHE A 1 22 ? 0.896 6.560 -3.400 1.00 0.00 37 PHE A N 2
ATOM 1467 C CA . PHE A 1 22 ? -0.361 7.259 -3.175 1.00 0.00 37 PHE A CA 2
ATOM 1468 C C . PHE A 1 22 ? -0.112 8.602 -2.500 1.00 0.00 37 PHE A C 2
ATOM 1469 O O . PHE A 1 22 ? 1.032 8.991 -2.275 1.00 0.00 37 PHE A O 2
ATOM 1486 N N . ARG A 1 23 ? -1.191 9.301 -2.173 1.00 0.00 38 ARG A N 2
ATOM 1487 C CA . ARG A 1 23 ? -1.088 10.599 -1.516 1.00 0.00 38 ARG A CA 2
ATOM 1488 C C . ARG A 1 23 ? -1.978 10.652 -0.278 1.00 0.00 38 ARG A C 2
ATOM 1489 O O . ARG A 1 23 ? -2.806 9.767 -0.061 1.00 0.00 38 ARG A O 2
ATOM 1510 N N . SER A 1 24 ? -1.800 11.693 0.532 1.00 0.00 39 SER A N 2
ATOM 1511 C CA . SER A 1 24 ? -2.587 11.861 1.749 1.00 0.00 39 SER A CA 2
ATOM 1512 C C . SER A 1 24 ? -4.082 11.777 1.451 1.00 0.00 39 SER A C 2
ATOM 1513 O O . SER A 1 24 ? -4.556 12.309 0.448 1.00 0.00 39 SER A O 2
ATOM 1521 N N . GLY A 1 25 ? -4.814 11.103 2.332 1.00 0.00 40 GLY A N 2
ATOM 1522 C CA . GLY A 1 25 ? -6.247 10.952 2.157 1.00 0.00 40 GLY A CA 2
ATOM 1523 C C . GLY A 1 25 ? -6.615 10.326 0.825 1.00 0.00 40 GLY A C 2
ATOM 1524 O O . GLY A 1 25 ? -7.310 10.940 0.016 1.00 0.00 40 GLY A O 2
ATOM 1528 N N . GLU A 1 26 ? -6.147 9.101 0.594 1.00 0.00 41 GLU A N 2
ATOM 1529 C CA . GLU A 1 26 ? -6.437 8.399 -0.654 1.00 0.00 41 GLU A CA 2
ATOM 1530 C C . GLU A 1 26 ? -6.831 6.949 -0.397 1.00 0.00 41 GLU A C 2
ATOM 1531 O O . GLU A 1 26 ? -6.376 6.333 0.565 1.00 0.00 41 GLU A O 2
ATOM 1543 N N . VAL A 1 27 ? -7.682 6.414 -1.267 1.00 0.00 42 VAL A N 2
ATOM 1544 C CA . VAL A 1 27 ? -8.144 5.036 -1.144 1.00 0.00 42 VAL A CA 2
ATOM 1545 C C . VAL A 1 27 ? -7.549 4.159 -2.242 1.00 0.00 42 VAL A C 2
ATOM 1546 O O . VAL A 1 27 ? -7.576 4.517 -3.419 1.00 0.00 42 VAL A O 2
ATOM 1559 N N . VAL A 1 28 ? -7.010 3.010 -1.846 1.00 0.00 43 VAL A N 2
ATOM 1560 C CA . VAL A 1 28 ? -6.403 2.080 -2.792 1.00 0.00 43 VAL A CA 2
ATOM 1561 C C . VAL A 1 28 ? -6.936 0.666 -2.589 1.00 0.00 43 VAL A C 2
ATOM 1562 O O . VAL A 1 28 ? -7.183 0.245 -1.461 1.00 0.00 43 VAL A O 2
ATOM 1575 N N . GLU A 1 29 ? -7.101 -0.069 -3.685 1.00 0.00 44 GLU A N 2
ATOM 1576 C CA . GLU A 1 29 ? -7.592 -1.441 -3.613 1.00 0.00 44 GLU A CA 2
ATOM 1577 C C . GLU A 1 29 ? -6.419 -2.414 -3.548 1.00 0.00 44 GLU A C 2
ATOM 1578 O O . GLU A 1 29 ? -5.666 -2.556 -4.512 1.00 0.00 44 GLU A O 2
ATOM 1590 N N . VAL A 1 30 ? -6.265 -3.075 -2.404 1.00 0.00 45 VAL A N 2
ATOM 1591 C CA . VAL A 1 30 ? -5.175 -4.026 -2.214 1.00 0.00 45 VAL A CA 2
ATOM 1592 C C . VAL A 1 30 ? -5.501 -5.370 -2.854 1.00 0.00 45 VAL A C 2
ATOM 1593 O O . VAL A 1 30 ? -6.632 -5.851 -2.775 1.00 0.00 45 VAL A O 2
ATOM 1606 N N . LEU A 1 31 ? -4.502 -5.964 -3.494 1.00 0.00 46 LEU A N 2
ATOM 1607 C CA . LEU A 1 31 ? -4.673 -7.247 -4.160 1.00 0.00 46 LEU A CA 2
ATOM 1608 C C . LEU A 1 31 ? -4.103 -8.387 -3.319 1.00 0.00 46 LEU A C 2
ATOM 1609 O O . LEU A 1 31 ? -4.558 -9.527 -3.418 1.00 0.00 46 LEU A O 2
ATOM 1625 N N . ASP A 1 32 ? -3.103 -8.076 -2.498 1.00 0.00 47 ASP A N 2
ATOM 1626 C CA . ASP A 1 32 ? -2.475 -9.081 -1.649 1.00 0.00 47 ASP A CA 2
ATOM 1627 C C . ASP A 1 32 ? -1.977 -8.472 -0.339 1.00 0.00 47 ASP A C 2
ATOM 1628 O O . ASP A 1 32 ? -0.854 -7.973 -0.262 1.00 0.00 47 ASP A O 2
ATOM 1637 N N . SER A 1 33 ? -2.820 -8.528 0.689 1.00 0.00 48 SER A N 2
ATOM 1638 C CA . SER A 1 33 ? -2.476 -7.997 2.005 1.00 0.00 48 SER A CA 2
ATOM 1639 C C . SER A 1 33 ? -1.723 -9.021 2.819 1.00 0.00 48 SER A C 2
ATOM 1640 O O . SER A 1 33 ? -1.337 -8.751 3.956 1.00 0.00 48 SER A O 2
ATOM 1648 N N . SER A 1 34 ? -1.476 -10.189 2.239 1.00 0.00 49 SER A N 2
ATOM 1649 C CA . SER A 1 34 ? -0.725 -11.187 2.962 1.00 0.00 49 SER A CA 2
ATOM 1650 C C . SER A 1 34 ? 0.746 -10.812 2.907 1.00 0.00 49 SER A C 2
ATOM 1651 O O . SER A 1 34 ? 1.361 -10.813 1.841 1.00 0.00 49 SER A O 2
ATOM 1659 N N . ASN A 1 35 ? 1.276 -10.485 4.076 1.00 0.00 50 ASN A N 2
ATOM 1660 C CA . ASN A 1 35 ? 2.666 -10.073 4.252 1.00 0.00 50 ASN A CA 2
ATOM 1661 C C . ASN A 1 35 ? 2.807 -9.393 5.610 1.00 0.00 50 ASN A C 2
ATOM 1662 O O . ASN A 1 35 ? 1.809 -8.987 6.204 1.00 0.00 50 ASN A O 2
ATOM 1673 N N . PRO A 1 36 ? 4.033 -9.277 6.144 1.00 0.00 51 PRO A N 2
ATOM 1674 C CA . PRO A 1 36 ? 4.252 -8.670 7.447 1.00 0.00 51 PRO A CA 2
ATOM 1675 C C . PRO A 1 36 ? 4.578 -7.177 7.404 1.00 0.00 51 PRO A C 2
ATOM 1676 O O . PRO A 1 36 ? 4.859 -6.581 8.445 1.00 0.00 51 PRO A O 2
ATOM 1687 N N . SER A 1 37 ? 4.544 -6.564 6.220 1.00 0.00 52 SER A N 2
ATOM 1688 C CA . SER A 1 37 ? 4.849 -5.136 6.119 1.00 0.00 52 SER A CA 2
ATOM 1689 C C . SER A 1 37 ? 4.558 -4.566 4.733 1.00 0.00 52 SER A C 2
ATOM 1690 O O . SER A 1 37 ? 4.028 -3.464 4.615 1.00 0.00 52 SER A O 2
ATOM 1698 N N . TRP A 1 38 ? 4.924 -5.298 3.689 1.00 0.00 53 TRP A N 2
ATOM 1699 C CA . TRP A 1 38 ? 4.711 -4.825 2.323 1.00 0.00 53 TRP A CA 2
ATOM 1700 C C . TRP A 1 38 ? 3.647 -5.648 1.601 1.00 0.00 53 TRP A C 2
ATOM 1701 O O . TRP A 1 38 ? 3.848 -6.832 1.331 1.00 0.00 53 TRP A O 2
ATOM 1722 N N . TRP A 1 39 ? 2.525 -5.012 1.269 1.00 0.00 54 TRP A N 2
ATOM 1723 C CA . TRP A 1 39 ? 1.450 -5.694 0.555 1.00 0.00 54 TRP A CA 2
ATOM 1724 C C . TRP A 1 39 ? 1.349 -5.188 -0.881 1.00 0.00 54 TRP A C 2
ATOM 1725 O O . TRP A 1 39 ? 1.640 -4.025 -1.161 1.00 0.00 54 TRP A O 2
ATOM 1746 N N . THR A 1 40 ? 0.929 -6.068 -1.784 1.00 0.00 55 THR A N 2
ATOM 1747 C CA . THR A 1 40 ? 0.781 -5.711 -3.191 1.00 0.00 55 THR A CA 2
ATOM 1748 C C . THR A 1 40 ? -0.615 -5.160 -3.474 1.00 0.00 55 THR A C 2
ATOM 1749 O O . THR A 1 40 ? -1.612 -5.855 -3.291 1.00 0.00 55 THR A O 2
ATOM 1760 N N . GLY A 1 41 ? -0.676 -3.909 -3.922 1.00 0.00 56 GLY A N 2
ATOM 1761 C CA . GLY A 1 41 ? -1.955 -3.291 -4.225 1.00 0.00 56 GLY A CA 2
ATOM 1762 C C . GLY A 1 41 ? -1.890 -2.413 -5.460 1.00 0.00 56 GLY A C 2
ATOM 1763 O O . GLY A 1 41 ? -0.826 -2.253 -6.053 1.00 0.00 56 GLY A O 2
ATOM 1767 N N . ARG A 1 42 ? -3.028 -1.847 -5.854 1.00 0.00 57 ARG A N 2
ATOM 1768 C CA . ARG A 1 42 ? -3.071 -0.988 -7.034 1.00 0.00 57 ARG A CA 2
ATOM 1769 C C . ARG A 1 42 ? -4.007 0.202 -6.833 1.00 0.00 57 ARG A C 2
ATOM 1770 O O . ARG A 1 42 ? -5.134 0.052 -6.358 1.00 0.00 57 ARG A O 2
ATOM 1791 N N . LEU A 1 43 ? -3.526 1.385 -7.215 1.00 0.00 58 LEU A N 2
ATOM 1792 C CA . LEU A 1 43 ? -4.303 2.615 -7.097 1.00 0.00 58 LEU A CA 2
ATOM 1793 C C . LEU A 1 43 ? -4.928 2.972 -8.440 1.00 0.00 58 LEU A C 2
ATOM 1794 O O . LEU A 1 43 ? -4.219 3.268 -9.402 1.00 0.00 58 LEU A O 2
ATOM 1810 N N . HIS A 1 44 ? -6.257 2.933 -8.497 1.00 0.00 59 HIS A N 2
ATOM 1811 C CA . HIS A 1 44 ? -6.986 3.240 -9.724 1.00 0.00 59 HIS A CA 2
ATOM 1812 C C . HIS A 1 44 ? -6.692 2.199 -10.801 1.00 0.00 59 HIS A C 2
ATOM 1813 O O . HIS A 1 44 ? -7.440 1.234 -10.960 1.00 0.00 59 HIS A O 2
ATOM 1828 N N . ASN A 1 45 ? -5.600 2.394 -11.534 1.00 0.00 60 ASN A N 2
ATOM 1829 C CA . ASN A 1 45 ? -5.215 1.463 -12.590 1.00 0.00 60 ASN A CA 2
ATOM 1830 C C . ASN A 1 45 ? -3.712 1.194 -12.570 1.00 0.00 60 ASN A C 2
ATOM 1831 O O . ASN A 1 45 ? -3.182 0.517 -13.451 1.00 0.00 60 ASN A O 2
ATOM 1842 N N . LYS A 1 46 ? -3.035 1.719 -11.556 1.00 0.00 61 LYS A N 2
ATOM 1843 C CA . LYS A 1 46 ? -1.600 1.526 -11.414 1.00 0.00 61 LYS A CA 2
ATOM 1844 C C . LYS A 1 46 ? -1.320 0.453 -10.371 1.00 0.00 61 LYS A C 2
ATOM 1845 O O . LYS A 1 46 ? -1.836 0.517 -9.257 1.00 0.00 61 LYS A O 2
ATOM 1864 N N . LEU A 1 47 ? -0.514 -0.535 -10.738 1.00 0.00 62 LEU A N 2
ATOM 1865 C CA . LEU A 1 47 ? -0.188 -1.628 -9.828 1.00 0.00 62 LEU A CA 2
ATOM 1866 C C . LEU A 1 47 ? 1.206 -1.453 -9.237 1.00 0.00 62 LEU A C 2
ATOM 1867 O O . LEU A 1 47 ? 2.136 -1.032 -9.925 1.00 0.00 62 LEU A O 2
ATOM 1883 N N . GLY A 1 48 ? 1.338 -1.774 -7.953 1.00 0.00 63 GLY A N 2
ATOM 1884 C CA . GLY A 1 48 ? 2.618 -1.643 -7.286 1.00 0.00 63 GLY A CA 2
ATOM 1885 C C . GLY A 1 48 ? 2.527 -1.885 -5.790 1.00 0.00 63 GLY A C 2
ATOM 1886 O O . GLY A 1 48 ? 1.498 -1.617 -5.170 1.00 0.00 63 GLY A O 2
ATOM 1890 N N . LEU A 1 49 ? 3.612 -2.390 -5.210 1.00 0.00 64 LEU A N 2
ATOM 1891 C CA . LEU A 1 49 ? 3.658 -2.670 -3.777 1.00 0.00 64 LEU A CA 2
ATOM 1892 C C . LEU A 1 49 ? 3.572 -1.377 -2.968 1.00 0.00 64 LEU A C 2
ATOM 1893 O O . LEU A 1 49 ? 3.935 -0.308 -3.456 1.00 0.00 64 LEU A O 2
ATOM 1909 N N . PHE A 1 50 ? 3.086 -1.477 -1.733 1.00 0.00 65 PHE A N 2
ATOM 1910 C CA . PHE A 1 50 ? 2.950 -0.304 -0.872 1.00 0.00 65 PHE A CA 2
ATOM 1911 C C . PHE A 1 50 ? 3.289 -0.639 0.583 1.00 0.00 65 PHE A C 2
ATOM 1912 O O . PHE A 1 50 ? 3.301 -1.808 0.971 1.00 0.00 65 PHE A O 2
ATOM 1929 N N . PRO A 1 51 ? 3.557 0.390 1.414 1.00 0.00 66 PRO A N 2
ATOM 1930 C CA . PRO A 1 51 ? 3.885 0.204 2.832 1.00 0.00 66 PRO A CA 2
ATOM 1931 C C . PRO A 1 51 ? 2.644 -0.017 3.695 1.00 0.00 66 PRO A C 2
ATOM 1932 O O . PRO A 1 51 ? 1.883 0.916 3.952 1.00 0.00 66 PRO A O 2
ATOM 1943 N N . ALA A 1 52 ? 2.445 -1.248 4.149 1.00 0.00 67 ALA A N 2
ATOM 1944 C CA . ALA A 1 52 ? 1.298 -1.570 4.988 1.00 0.00 67 ALA A CA 2
ATOM 1945 C C . ALA A 1 52 ? 1.426 -0.913 6.357 1.00 0.00 67 ALA A C 2
ATOM 1946 O O . ALA A 1 52 ? 0.467 -0.865 7.127 1.00 0.00 67 ALA A O 2
ATOM 1953 N N . ASN A 1 53 ? 2.621 -0.411 6.651 1.00 0.00 68 ASN A N 2
ATOM 1954 C CA . ASN A 1 53 ? 2.884 0.243 7.927 1.00 0.00 68 ASN A CA 2
ATOM 1955 C C . ASN A 1 53 ? 2.570 1.735 7.852 1.00 0.00 68 ASN A C 2
ATOM 1956 O O . ASN A 1 53 ? 2.211 2.352 8.854 1.00 0.00 68 ASN A O 2
ATOM 1967 N N . TYR A 1 54 ? 2.712 2.311 6.661 1.00 0.00 69 TYR A N 2
ATOM 1968 C CA . TYR A 1 54 ? 2.447 3.733 6.469 1.00 0.00 69 TYR A CA 2
ATOM 1969 C C . TYR A 1 54 ? 0.951 4.002 6.350 1.00 0.00 69 TYR A C 2
ATOM 1970 O O . TYR A 1 54 ? 0.446 4.978 6.906 1.00 0.00 69 TYR A O 2
ATOM 1988 N N . VAL A 1 55 ? 0.244 3.139 5.624 1.00 0.00 70 VAL A N 2
ATOM 1989 C CA . VAL A 1 55 ? -1.196 3.309 5.443 1.00 0.00 70 VAL A CA 2
ATOM 1990 C C . VAL A 1 55 ? -1.967 2.078 5.925 1.00 0.00 70 VAL A C 2
ATOM 1991 O O . VAL A 1 55 ? -1.406 0.987 6.031 1.00 0.00 70 VAL A O 2
ATOM 2004 N N . ALA A 1 56 ? -3.252 2.267 6.231 1.00 0.00 71 ALA A N 2
ATOM 2005 C CA . ALA A 1 56 ? -4.093 1.172 6.721 1.00 0.00 71 ALA A CA 2
ATOM 2006 C C . ALA A 1 56 ? -5.346 0.986 5.861 1.00 0.00 71 ALA A C 2
ATOM 2007 O O . ALA A 1 56 ? -5.814 1.929 5.223 1.00 0.00 71 ALA A O 2
ATOM 2014 N N . PRO A 1 57 ? -5.900 -0.247 5.823 1.00 0.00 72 PRO A N 2
ATOM 2015 C CA . PRO A 1 57 ? -7.096 -0.565 5.029 1.00 0.00 72 PRO A CA 2
ATOM 2016 C C . PRO A 1 57 ? -8.329 0.232 5.420 1.00 0.00 72 PRO A C 2
ATOM 2017 O O . PRO A 1 57 ? -8.285 1.093 6.300 1.00 0.00 72 PRO A O 2
ATOM 2028 N N . MET A 1 58 ? -9.427 -0.063 4.734 1.00 0.00 73 MET A N 2
ATOM 2029 C CA . MET A 1 58 ? -10.691 0.613 4.961 1.00 0.00 73 MET A CA 2
ATOM 2030 C C . MET A 1 58 ? -11.859 -0.273 4.537 1.00 0.00 73 MET A C 2
ATOM 2031 O O . MET A 1 58 ? -12.141 -0.414 3.347 1.00 0.00 73 MET A O 2
ATOM 2045 N N . MET A 1 59 ? -12.538 -0.868 5.513 1.00 0.00 74 MET A N 2
ATOM 2046 C CA . MET A 1 59 ? -13.674 -1.738 5.226 1.00 0.00 74 MET A CA 2
ATOM 2047 C C . MET A 1 59 ? -14.860 -0.928 4.717 1.00 0.00 74 MET A C 2
ATOM 2048 O O . MET A 1 59 ? -15.424 -0.109 5.444 1.00 0.00 74 MET A O 2
ATOM 2062 N N . ARG A 1 60 ? -15.234 -1.160 3.462 1.00 0.00 75 ARG A N 2
ATOM 2063 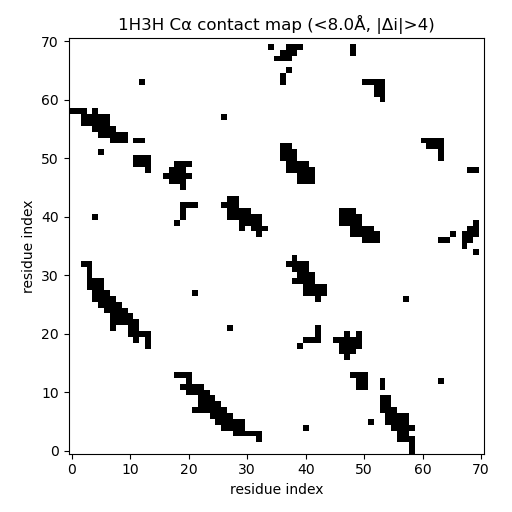C CA . ARG A 1 60 ? -16.355 -0.451 2.854 1.00 0.00 75 ARG A CA 2
ATOM 2064 C C . ARG A 1 60 ? -17.681 -0.923 3.442 1.00 0.00 75 ARG A C 2
ATOM 2065 O O . ARG A 1 60 ? -18.091 -2.062 3.135 1.00 0.00 75 ARG A O 2
ATOM 2087 N N . ALA B 2 1 ? 5.649 8.733 12.925 1.00 0.00 76 ALA B N 2
ATOM 2088 C CA . ALA B 2 1 ? 6.131 8.450 11.549 1.00 0.00 76 ALA B CA 2
ATOM 2089 C C . ALA B 2 1 ? 6.394 6.957 11.357 1.00 0.00 76 ALA B C 2
ATOM 2090 O O . ALA B 2 1 ? 7.443 6.449 11.754 1.00 0.00 76 ALA B O 2
ATOM 2099 N N . PRO B 2 2 ? 5.438 6.234 10.745 1.00 0.00 77 PRO B N 2
ATOM 2100 C CA . PRO B 2 2 ? 5.570 4.792 10.501 1.00 0.00 77 PRO B CA 2
ATOM 2101 C C . PRO B 2 2 ? 6.800 4.455 9.663 1.00 0.00 77 PRO B C 2
ATOM 2102 O O . PRO B 2 2 ? 6.974 4.975 8.561 1.00 0.00 77 PRO B O 2
ATOM 2113 N N . SER B 2 3 ? 7.650 3.580 10.193 1.00 0.00 78 SER B N 2
ATOM 2114 C CA . SER B 2 3 ? 8.865 3.172 9.495 1.00 0.00 78 SER B CA 2
ATOM 2115 C C . SER B 2 3 ? 8.663 1.853 8.767 1.00 0.00 78 SER B C 2
ATOM 2116 O O . SER B 2 3 ? 8.260 0.855 9.364 1.00 0.00 78 SER B O 2
ATOM 2124 N N . ILE B 2 4 ? 8.943 1.860 7.469 1.00 0.00 79 ILE B N 2
ATOM 2125 C CA . ILE B 2 4 ? 8.791 0.669 6.647 1.00 0.00 79 ILE B CA 2
ATOM 2126 C C . ILE B 2 4 ? 10.138 0.192 6.110 1.00 0.00 79 ILE B C 2
ATOM 2127 O O . ILE B 2 4 ? 10.957 0.988 5.649 1.00 0.00 79 ILE B O 2
ATOM 2143 N N . ASP B 2 5 ? 10.353 -1.116 6.174 1.00 0.00 80 ASP B N 2
ATOM 2144 C CA . ASP B 2 5 ? 11.593 -1.716 5.691 1.00 0.00 80 ASP B CA 2
ATOM 2145 C C . ASP B 2 5 ? 11.381 -2.357 4.323 1.00 0.00 80 ASP B C 2
ATOM 2146 O O . ASP B 2 5 ? 10.584 -3.283 4.176 1.00 0.00 80 ASP B O 2
ATOM 2155 N N . ARG B 2 6 ? 12.095 -1.850 3.322 1.00 0.00 81 ARG B N 2
ATOM 2156 C CA . ARG B 2 6 ? 11.985 -2.363 1.960 1.00 0.00 81 ARG B CA 2
ATOM 2157 C C . ARG B 2 6 ? 12.540 -3.781 1.851 1.00 0.00 81 ARG B C 2
ATOM 2158 O O . ARG B 2 6 ? 12.447 -4.412 0.799 1.00 0.00 81 ARG B O 2
ATOM 2179 N N . SER B 2 7 ? 13.116 -4.277 2.940 1.00 0.00 82 SER B N 2
ATOM 2180 C CA . SER B 2 7 ? 13.683 -5.620 2.961 1.00 0.00 82 SER B CA 2
ATOM 2181 C C . SER B 2 7 ? 12.604 -6.661 3.233 1.00 0.00 82 SER B C 2
ATOM 2182 O O . SER B 2 7 ? 12.896 -7.849 3.376 1.00 0.00 82 SER B O 2
ATOM 2190 N N . THR B 2 8 ? 11.357 -6.207 3.319 1.00 0.00 83 THR B N 2
ATOM 2191 C CA . THR B 2 8 ? 10.238 -7.101 3.592 1.00 0.00 83 THR B CA 2
ATOM 2192 C C . THR B 2 8 ? 9.201 -7.070 2.471 1.00 0.00 83 THR B C 2
ATOM 2193 O O . THR B 2 8 ? 8.042 -7.430 2.679 1.00 0.00 83 THR B O 2
ATOM 2204 N N . LYS B 2 9 ? 9.622 -6.644 1.283 1.00 0.00 84 LYS B N 2
ATOM 2205 C CA . LYS B 2 9 ? 8.722 -6.576 0.134 1.00 0.00 84 LYS B CA 2
ATOM 2206 C C . LYS B 2 9 ? 8.139 -7.954 -0.180 1.00 0.00 84 LYS B C 2
ATOM 2207 O O . LYS B 2 9 ? 8.740 -8.974 0.155 1.00 0.00 84 LYS B O 2
ATOM 2226 N N . PRO B 2 10 ? 6.954 -8.007 -0.826 1.00 0.00 85 PRO B N 2
ATOM 2227 C CA . PRO B 2 10 ? 6.300 -9.273 -1.174 1.00 0.00 85 PRO B CA 2
ATOM 2228 C C . PRO B 2 10 ? 7.266 -10.280 -1.787 1.00 0.00 85 PRO B C 2
ATOM 2229 O O . PRO B 2 10 ? 7.632 -10.174 -2.958 1.00 0.00 85 PRO B O 2
ATOM 2240 N N . ALA B 2 11 ? 7.672 -11.258 -0.986 1.00 0.00 86 ALA B N 2
ATOM 2241 C CA . ALA B 2 11 ? 8.596 -12.289 -1.442 1.00 0.00 86 ALA B CA 2
ATOM 2242 C C . ALA B 2 11 ? 8.123 -13.675 -1.018 1.00 0.00 86 ALA B C 2
ATOM 2243 O O . ALA B 2 11 ? 8.926 -14.629 -1.114 1.00 0.00 86 ALA B O 2
ATOM 2251 N N . GLY A 1 1 ? -13.555 -10.866 8.571 1.00 0.00 16 GLY A N 3
ATOM 2252 C CA . GLY A 1 1 ? -12.630 -9.757 8.210 1.00 0.00 16 GLY A CA 3
ATOM 2253 C C . GLY A 1 1 ? -12.301 -9.733 6.731 1.00 0.00 16 GLY A C 3
ATOM 2254 O O . GLY A 1 1 ? -11.899 -10.746 6.160 1.00 0.00 16 GLY A O 3
ATOM 2260 N N . ARG A 1 2 ? -12.475 -8.570 6.109 1.00 0.00 17 ARG A N 3
ATOM 2261 C CA . ARG A 1 2 ? -12.197 -8.413 4.685 1.00 0.00 17 ARG A CA 3
ATOM 2262 C C . ARG A 1 2 ? -11.354 -7.172 4.437 1.00 0.00 17 ARG A C 3
ATOM 2263 O O . ARG A 1 2 ? -11.563 -6.441 3.468 1.00 0.00 17 ARG A O 3
ATOM 2284 N N . VAL A 1 3 ? -10.400 -6.948 5.325 1.00 0.00 18 VAL A N 3
ATOM 2285 C CA . VAL A 1 3 ? -9.506 -5.801 5.224 1.00 0.00 18 VAL A CA 3
ATOM 2286 C C . VAL A 1 3 ? -8.483 -6.003 4.111 1.00 0.00 18 VAL A C 3
ATOM 2287 O O . VAL A 1 3 ? -7.580 -6.832 4.229 1.00 0.00 18 VAL A O 3
ATOM 2300 N N . ARG A 1 4 ? -8.630 -5.244 3.030 1.00 0.00 19 ARG A N 3
ATOM 2301 C CA . ARG A 1 4 ? -7.715 -5.348 1.897 1.00 0.00 19 ARG A CA 3
ATOM 2302 C C . ARG A 1 4 ? -7.698 -4.061 1.076 1.00 0.00 19 ARG A C 3
ATOM 2303 O O . ARG A 1 4 ? -7.911 -4.083 -0.137 1.00 0.00 19 ARG A O 3
ATOM 2324 N N . TRP A 1 5 ? -7.446 -2.940 1.746 1.00 0.00 20 TRP A N 3
ATOM 2325 C CA . TRP A 1 5 ? -7.397 -1.640 1.090 1.00 0.00 20 TRP A CA 3
ATOM 2326 C C . TRP A 1 5 ? -6.262 -0.806 1.667 1.00 0.00 20 TRP A C 3
ATOM 2327 O O . TRP A 1 5 ? -5.810 -1.054 2.780 1.00 0.00 20 TRP A O 3
ATOM 2348 N N . ALA A 1 6 ? -5.786 0.170 0.908 1.00 0.00 21 ALA A N 3
ATOM 2349 C CA . ALA A 1 6 ? -4.708 1.010 1.375 1.00 0.00 21 ALA A CA 3
ATOM 2350 C C . ALA A 1 6 ? -5.108 2.473 1.308 1.00 0.00 21 ALA A C 3
ATOM 2351 O O . ALA A 1 6 ? -5.105 3.079 0.238 1.00 0.00 21 ALA A O 3
ATOM 2358 N N . ARG A 1 7 ? -5.422 3.049 2.460 1.00 0.00 22 ARG A N 3
ATOM 2359 C CA . ARG A 1 7 ? -5.784 4.451 2.511 1.00 0.00 22 ARG A CA 3
ATOM 2360 C C . ARG A 1 7 ? -4.632 5.231 3.107 1.00 0.00 22 ARG A C 3
ATOM 2361 O O . ARG A 1 7 ? -4.331 5.120 4.299 1.00 0.00 22 ARG A O 3
ATOM 2382 N N . ALA A 1 8 ? -3.976 5.997 2.255 1.00 0.00 23 ALA A N 3
ATOM 2383 C CA . ALA A 1 8 ? -2.828 6.786 2.660 1.00 0.00 23 ALA A CA 3
ATOM 2384 C C . ALA A 1 8 ? -3.230 8.005 3.475 1.00 0.00 23 ALA A C 3
ATOM 2385 O O . ALA A 1 8 ? -4.084 8.788 3.062 1.00 0.00 23 ALA A O 3
ATOM 2392 N N . LEU A 1 9 ? -2.582 8.165 4.623 1.00 0.00 24 LEU A N 3
ATOM 2393 C CA . LEU A 1 9 ? -2.827 9.301 5.499 1.00 0.00 24 LEU A CA 3
ATOM 2394 C C . LEU A 1 9 ? -1.730 10.331 5.277 1.00 0.00 24 LEU A C 3
ATOM 2395 O O . LEU A 1 9 ? -1.891 11.518 5.561 1.00 0.00 24 LEU A O 3
ATOM 2411 N N . TYR A 1 10 ? -0.614 9.842 4.743 1.00 0.00 25 TYR A N 3
ATOM 2412 C CA . TYR A 1 10 ? 0.547 10.666 4.434 1.00 0.00 25 TYR A CA 3
ATOM 2413 C C . TYR A 1 10 ? 1.084 10.276 3.062 1.00 0.00 25 TYR A C 3
ATOM 2414 O O . TYR A 1 10 ? 0.554 9.367 2.426 1.00 0.00 25 TYR A O 3
ATOM 2432 N N . ASP A 1 11 ? 2.128 10.964 2.609 1.00 0.00 26 ASP A N 3
ATOM 2433 C CA . ASP A 1 11 ? 2.729 10.676 1.308 1.00 0.00 26 ASP A CA 3
ATOM 2434 C C . ASP A 1 11 ? 3.057 9.187 1.163 1.00 0.00 26 ASP A C 3
ATOM 2435 O O . ASP A 1 11 ? 2.784 8.385 2.055 1.00 0.00 26 ASP A O 3
ATOM 2444 N N . PHE A 1 12 ? 3.631 8.822 0.024 1.00 0.00 27 PHE A N 3
ATOM 2445 C CA . PHE A 1 12 ? 3.975 7.429 -0.252 1.00 0.00 27 PHE A CA 3
ATOM 2446 C C . PHE A 1 12 ? 5.465 7.153 -0.056 1.00 0.00 27 PHE A C 3
ATOM 2447 O O . PHE A 1 12 ? 6.308 8.016 -0.303 1.00 0.00 27 PHE A O 3
ATOM 2464 N N . GLU A 1 13 ? 5.775 5.935 0.385 1.00 0.00 28 GLU A N 3
ATOM 2465 C CA . GLU A 1 13 ? 7.158 5.523 0.614 1.00 0.00 28 GLU A CA 3
ATOM 2466 C C . GLU A 1 13 ? 7.690 4.687 -0.546 1.00 0.00 28 GLU A C 3
ATOM 2467 O O . GLU A 1 13 ? 8.765 4.098 -0.448 1.00 0.00 28 GLU A O 3
ATOM 2479 N N . ALA A 1 14 ? 6.932 4.620 -1.634 1.00 0.00 29 ALA A N 3
ATOM 2480 C CA . ALA A 1 14 ? 7.347 3.834 -2.789 1.00 0.00 29 ALA A CA 3
ATOM 2481 C C . ALA A 1 14 ? 8.530 4.477 -3.502 1.00 0.00 29 ALA A C 3
ATOM 2482 O O . ALA A 1 14 ? 8.372 5.446 -4.241 1.00 0.00 29 ALA A O 3
ATOM 2489 N N . LEU A 1 15 ? 9.714 3.918 -3.284 1.00 0.00 30 LEU A N 3
ATOM 2490 C CA . LEU A 1 15 ? 10.925 4.428 -3.915 1.00 0.00 30 LEU A CA 3
ATOM 2491 C C . LEU A 1 15 ? 11.403 3.462 -4.990 1.00 0.00 30 LEU A C 3
ATOM 2492 O O . LEU A 1 15 ? 12.277 3.790 -5.792 1.00 0.00 30 LEU A O 3
ATOM 2508 N N . GLU A 1 16 ? 10.819 2.269 -4.994 1.00 0.00 31 GLU A N 3
ATOM 2509 C CA . GLU A 1 16 ? 11.178 1.244 -5.970 1.00 0.00 31 GLU A CA 3
ATOM 2510 C C . GLU A 1 16 ? 10.221 1.259 -7.158 1.00 0.00 31 GLU A C 3
ATOM 2511 O O . GLU A 1 16 ? 9.112 1.786 -7.068 1.00 0.00 31 GLU A O 3
ATOM 2523 N N . GLU A 1 17 ? 10.661 0.680 -8.272 1.00 0.00 32 GLU A N 3
ATOM 2524 C CA . GLU A 1 17 ? 9.846 0.629 -9.481 1.00 0.00 32 GLU A CA 3
ATOM 2525 C C . GLU A 1 17 ? 8.811 -0.489 -9.401 1.00 0.00 32 GLU A C 3
ATOM 2526 O O . GLU A 1 17 ? 7.799 -0.462 -10.102 1.00 0.00 32 GLU A O 3
ATOM 2538 N N . ASP A 1 18 ? 9.074 -1.474 -8.548 1.00 0.00 33 ASP A N 3
ATOM 2539 C CA . ASP A 1 18 ? 8.168 -2.605 -8.383 1.00 0.00 33 ASP A CA 3
ATOM 2540 C C . ASP A 1 18 ? 7.019 -2.258 -7.443 1.00 0.00 33 ASP A C 3
ATOM 2541 O O . ASP A 1 18 ? 6.150 -3.089 -7.182 1.00 0.00 33 ASP A O 3
ATOM 2550 N N . GLU A 1 19 ? 7.022 -1.031 -6.933 1.00 0.00 34 GLU A N 3
ATOM 2551 C CA . GLU A 1 19 ? 5.980 -0.590 -6.014 1.00 0.00 34 GLU A CA 3
ATOM 2552 C C . GLU A 1 19 ? 5.078 0.462 -6.653 1.00 0.00 34 GLU A C 3
ATOM 2553 O O . GLU A 1 19 ? 5.127 0.695 -7.861 1.00 0.00 34 GLU A O 3
ATOM 2565 N N . LEU A 1 20 ? 4.253 1.092 -5.821 1.00 0.00 35 LEU A N 3
ATOM 2566 C CA . LEU A 1 20 ? 3.328 2.123 -6.276 1.00 0.00 35 LEU A CA 3
ATOM 2567 C C . LEU A 1 20 ? 3.235 3.237 -5.241 1.00 0.00 35 LEU A C 3
ATOM 2568 O O . LEU A 1 20 ? 3.271 2.980 -4.037 1.00 0.00 35 LEU A O 3
ATOM 2584 N N . GLY A 1 21 ? 3.132 4.475 -5.711 1.00 0.00 36 GLY A N 3
ATOM 2585 C CA . GLY A 1 21 ? 3.058 5.599 -4.800 1.00 0.00 36 GLY A CA 3
ATOM 2586 C C . GLY A 1 21 ? 1.728 6.326 -4.825 1.00 0.00 36 GLY A C 3
ATOM 2587 O O . GLY A 1 21 ? 1.191 6.630 -5.890 1.00 0.00 36 GLY A O 3
ATOM 2591 N N . PHE A 1 22 ? 1.210 6.618 -3.634 1.00 0.00 37 PHE A N 3
ATOM 2592 C CA . PHE A 1 22 ? -0.056 7.332 -3.489 1.00 0.00 37 PHE A CA 3
ATOM 2593 C C . PHE A 1 22 ? 0.155 8.663 -2.777 1.00 0.00 37 PHE A C 3
ATOM 2594 O O . PHE A 1 22 ? 1.285 9.054 -2.489 1.00 0.00 37 PHE A O 3
ATOM 2611 N N . ARG A 1 23 ? -0.946 9.344 -2.479 1.00 0.00 38 ARG A N 3
ATOM 2612 C CA . ARG A 1 23 ? -0.887 10.622 -1.781 1.00 0.00 38 ARG A CA 3
ATOM 2613 C C . ARG A 1 23 ? -1.833 10.631 -0.583 1.00 0.00 38 ARG A C 3
ATOM 2614 O O . ARG A 1 23 ? -2.653 9.727 -0.426 1.00 0.00 38 ARG A O 3
ATOM 2635 N N . SER A 1 24 ? -1.709 11.654 0.258 1.00 0.00 39 SER A N 3
ATOM 2636 C CA . SER A 1 24 ? -2.554 11.779 1.443 1.00 0.00 39 SER A CA 3
ATOM 2637 C C . SER A 1 24 ? -4.031 11.652 1.081 1.00 0.00 39 SER A C 3
ATOM 2638 O O . SER A 1 24 ? -4.462 12.102 0.019 1.00 0.00 39 SER A O 3
ATOM 2646 N N . GLY A 1 25 ? -4.798 11.033 1.974 1.00 0.00 40 GLY A N 3
ATOM 2647 C CA . GLY A 1 25 ? -6.219 10.845 1.744 1.00 0.00 40 GLY A CA 3
ATOM 2648 C C . GLY A 1 25 ? -6.513 10.181 0.413 1.00 0.00 40 GLY A C 3
ATOM 2649 O O . GLY A 1 25 ? -7.187 10.760 -0.439 1.00 0.00 40 GLY A O 3
ATOM 2653 N N . GLU A 1 26 ? -6.005 8.964 0.230 1.00 0.00 41 GLU A N 3
ATOM 2654 C CA . GLU A 1 26 ? -6.220 8.229 -1.014 1.00 0.00 41 GLU A CA 3
ATOM 2655 C C . GLU A 1 26 ? -6.560 6.767 -0.746 1.00 0.00 41 GLU A C 3
ATOM 2656 O O . GLU A 1 26 ? -5.806 6.056 -0.085 1.00 0.00 41 GLU A O 3
ATOM 2668 N N . VAL A 1 27 ? -7.698 6.326 -1.277 1.00 0.00 42 VAL A N 3
ATOM 2669 C CA . VAL A 1 27 ? -8.143 4.947 -1.107 1.00 0.00 42 VAL A CA 3
ATOM 2670 C C . VAL A 1 27 ? -7.546 4.046 -2.183 1.00 0.00 42 VAL A C 3
ATOM 2671 O O . VAL A 1 27 ? -7.539 4.394 -3.364 1.00 0.00 42 VAL A O 3
ATOM 2684 N N . VAL A 1 28 ? -7.039 2.892 -1.765 1.00 0.00 43 VAL A N 3
ATOM 2685 C CA . VAL A 1 28 ? -6.430 1.943 -2.691 1.00 0.00 43 VAL A CA 3
ATOM 2686 C C . VAL A 1 28 ? -6.982 0.534 -2.486 1.00 0.00 43 VAL A C 3
ATOM 2687 O O . VAL A 1 28 ? -7.247 0.120 -1.362 1.00 0.00 43 VAL A O 3
ATOM 2700 N N . GLU A 1 29 ? -7.130 -0.208 -3.578 1.00 0.00 44 GLU A N 3
ATOM 2701 C CA . GLU A 1 29 ? -7.621 -1.578 -3.504 1.00 0.00 44 GLU A CA 3
ATOM 2702 C C . GLU A 1 29 ? -6.437 -2.537 -3.427 1.00 0.00 44 GLU A C 3
ATOM 2703 O O . GLU A 1 29 ? -5.611 -2.586 -4.339 1.00 0.00 44 GLU A O 3
ATOM 2715 N N . VAL A 1 30 ? -6.343 -3.283 -2.329 1.00 0.00 45 VAL A N 3
ATOM 2716 C CA . VAL A 1 30 ? -5.237 -4.216 -2.143 1.00 0.00 45 VAL A CA 3
ATOM 2717 C C . VAL A 1 30 ? -5.466 -5.507 -2.921 1.00 0.00 45 VAL A C 3
ATOM 2718 O O . VAL A 1 30 ? -6.534 -6.115 -2.846 1.00 0.00 45 VAL A O 3
ATOM 2731 N N . LEU A 1 31 ? -4.447 -5.914 -3.670 1.00 0.00 46 LEU A N 3
ATOM 2732 C CA . LEU A 1 31 ? -4.516 -7.126 -4.472 1.00 0.00 46 LEU A CA 3
ATOM 2733 C C . LEU A 1 31 ? -4.017 -8.332 -3.682 1.00 0.00 46 LEU A C 3
ATOM 2734 O O . LEU A 1 31 ? -4.334 -9.475 -4.013 1.00 0.00 46 LEU A O 3
ATOM 2750 N N . ASP A 1 32 ? -3.236 -8.071 -2.636 1.00 0.00 47 ASP A N 3
ATOM 2751 C CA . ASP A 1 32 ? -2.697 -9.140 -1.801 1.00 0.00 47 ASP A CA 3
ATOM 2752 C C . ASP A 1 32 ? -2.128 -8.593 -0.493 1.00 0.00 47 ASP A C 3
ATOM 2753 O O . ASP A 1 32 ? -0.978 -8.158 -0.439 1.00 0.00 47 ASP A O 3
ATOM 2762 N N . SER A 1 33 ? -2.938 -8.633 0.561 1.00 0.00 48 SER A N 3
ATOM 2763 C CA . SER A 1 33 ? -2.518 -8.158 1.878 1.00 0.00 48 SER A CA 3
ATOM 2764 C C . SER A 1 33 ? -1.672 -9.196 2.575 1.00 0.00 48 SER A C 3
ATOM 2765 O O . SER A 1 33 ? -1.237 -8.987 3.708 1.00 0.00 48 SER A O 3
ATOM 2773 N N . SER A 1 34 ? -1.406 -10.307 1.898 1.00 0.00 49 SER A N 3
ATOM 2774 C CA . SER A 1 34 ? -0.575 -11.319 2.502 1.00 0.00 49 SER A CA 3
ATOM 2775 C C . SER A 1 34 ? 0.868 -10.849 2.459 1.00 0.00 49 SER A C 3
ATOM 2776 O O . SER A 1 34 ? 1.456 -10.708 1.387 1.00 0.00 49 SER A O 3
ATOM 2784 N N . ASN A 1 35 ? 1.405 -10.606 3.646 1.00 0.00 50 ASN A N 3
ATOM 2785 C CA . ASN A 1 35 ? 2.771 -10.127 3.839 1.00 0.00 50 ASN A CA 3
ATOM 2786 C C . ASN A 1 35 ? 2.880 -9.502 5.228 1.00 0.00 50 ASN A C 3
ATOM 2787 O O . ASN A 1 35 ? 1.860 -9.188 5.843 1.00 0.00 50 ASN A O 3
ATOM 2798 N N . PRO A 1 36 ? 4.098 -9.333 5.764 1.00 0.00 51 PRO A N 3
ATOM 2799 C CA . PRO A 1 36 ? 4.285 -8.771 7.095 1.00 0.00 51 PRO A CA 3
ATOM 2800 C C . PRO A 1 36 ? 4.418 -7.249 7.126 1.00 0.00 51 PRO A C 3
ATOM 2801 O O . PRO A 1 36 ? 4.449 -6.655 8.204 1.00 0.00 51 PRO A O 3
ATOM 2812 N N . SER A 1 37 ? 4.500 -6.612 5.961 1.00 0.00 52 SER A N 3
ATOM 2813 C CA . SER A 1 37 ? 4.633 -5.156 5.923 1.00 0.00 52 SER A CA 3
ATOM 2814 C C . SER A 1 37 ? 4.343 -4.584 4.539 1.00 0.00 52 SER A C 3
ATOM 2815 O O . SER A 1 37 ? 3.689 -3.549 4.417 1.00 0.00 52 SER A O 3
ATOM 2823 N N . TRP A 1 38 ? 4.837 -5.243 3.498 1.00 0.00 53 TRP A N 3
ATOM 2824 C CA . TRP A 1 38 ? 4.624 -4.764 2.135 1.00 0.00 53 TRP A CA 3
ATOM 2825 C C . TRP A 1 38 ? 3.590 -5.612 1.402 1.00 0.00 53 TRP A C 3
ATOM 2826 O O . TRP A 1 38 ? 3.836 -6.777 1.101 1.00 0.00 53 TRP A O 3
ATOM 2847 N N . TRP A 1 39 ? 2.441 -5.013 1.096 1.00 0.00 54 TRP A N 3
ATOM 2848 C CA . TRP A 1 39 ? 1.387 -5.720 0.377 1.00 0.00 54 TRP A CA 3
ATOM 2849 C C . TRP A 1 39 ? 1.264 -5.191 -1.049 1.00 0.00 54 TRP A C 3
ATOM 2850 O O . TRP A 1 39 ? 1.483 -4.007 -1.304 1.00 0.00 54 TRP A O 3
ATOM 2871 N N . THR A 1 40 ? 0.904 -6.076 -1.974 1.00 0.00 55 THR A N 3
ATOM 2872 C CA . THR A 1 40 ? 0.738 -5.697 -3.373 1.00 0.00 55 THR A CA 3
ATOM 2873 C C . THR A 1 40 ? -0.672 -5.175 -3.639 1.00 0.00 55 THR A C 3
ATOM 2874 O O . THR A 1 40 ? -1.652 -5.907 -3.492 1.00 0.00 55 THR A O 3
ATOM 2885 N N . GLY A 1 41 ? -0.769 -3.908 -4.032 1.00 0.00 56 GLY A N 3
ATOM 2886 C CA . GLY A 1 41 ? -2.064 -3.309 -4.316 1.00 0.00 56 GLY A CA 3
ATOM 2887 C C . GLY A 1 41 ? -2.019 -2.396 -5.526 1.00 0.00 56 GLY A C 3
ATOM 2888 O O . GLY A 1 41 ? -1.007 -2.338 -6.223 1.00 0.00 56 GLY A O 3
ATOM 2892 N N . ARG A 1 42 ? -3.113 -1.684 -5.785 1.00 0.00 57 ARG A N 3
ATOM 2893 C CA . ARG A 1 42 ? -3.171 -0.777 -6.929 1.00 0.00 57 ARG A CA 3
ATOM 2894 C C . ARG A 1 42 ? -4.055 0.434 -6.650 1.00 0.00 57 ARG A C 3
ATOM 2895 O O . ARG A 1 42 ? -5.176 0.302 -6.157 1.00 0.00 57 ARG A O 3
ATOM 2916 N N . LEU A 1 43 ? -3.542 1.611 -6.991 1.00 0.00 58 LEU A N 3
ATOM 2917 C CA . LEU A 1 43 ? -4.268 2.861 -6.804 1.00 0.00 58 LEU A CA 3
ATOM 2918 C C . LEU A 1 43 ? -4.882 3.302 -8.124 1.00 0.00 58 LEU A C 3
ATOM 2919 O O . LEU A 1 43 ? -4.170 3.503 -9.107 1.00 0.00 58 LEU A O 3
ATOM 2935 N N . HIS A 1 44 ? -6.205 3.432 -8.148 1.00 0.00 59 HIS A N 3
ATOM 2936 C CA . HIS A 1 44 ? -6.912 3.827 -9.360 1.00 0.00 59 HIS A CA 3
ATOM 2937 C C . HIS A 1 44 ? -6.737 2.759 -10.437 1.00 0.00 59 HIS A C 3
ATOM 2938 O O . HIS A 1 44 ? -7.529 1.820 -10.521 1.00 0.00 59 HIS A O 3
ATOM 2953 N N . ASN A 1 45 ? -5.692 2.897 -11.250 1.00 0.00 60 ASN A N 3
ATOM 2954 C CA . ASN A 1 45 ? -5.416 1.932 -12.309 1.00 0.00 60 ASN A CA 3
ATOM 2955 C C . ASN A 1 45 ? -3.936 1.560 -12.348 1.00 0.00 60 ASN A C 3
ATOM 2956 O O . ASN A 1 45 ? -3.502 0.802 -13.216 1.00 0.00 60 ASN A O 3
ATOM 2967 N N . LYS A 1 46 ? -3.168 2.087 -11.400 1.00 0.00 61 LYS A N 3
ATOM 2968 C CA . LYS A 1 46 ? -1.742 1.799 -11.321 1.00 0.00 61 LYS A CA 3
ATOM 2969 C C . LYS A 1 46 ? -1.487 0.692 -10.306 1.00 0.00 61 LYS A C 3
ATOM 2970 O O . LYS A 1 46 ? -2.005 0.737 -9.193 1.00 0.00 61 LYS A O 3
ATOM 2989 N N . LEU A 1 47 ? -0.695 -0.303 -10.693 1.00 0.00 62 LEU A N 3
ATOM 2990 C CA . LEU A 1 47 ? -0.394 -1.420 -9.803 1.00 0.00 62 LEU A CA 3
ATOM 2991 C C . LEU A 1 47 ? 0.999 -1.282 -9.202 1.00 0.00 62 LEU A C 3
ATOM 2992 O O . LEU A 1 47 ? 1.898 -0.704 -9.814 1.00 0.00 62 LEU A O 3
ATOM 3008 N N . GLY A 1 48 ? 1.165 -1.815 -7.995 1.00 0.00 63 GLY A N 3
ATOM 3009 C CA . GLY A 1 48 ? 2.446 -1.742 -7.320 1.00 0.00 63 GLY A CA 3
ATOM 3010 C C . GLY A 1 48 ? 2.324 -1.925 -5.819 1.00 0.00 63 GLY A C 3
ATOM 3011 O O . GLY A 1 48 ? 1.287 -1.621 -5.230 1.00 0.00 63 GLY A O 3
ATOM 3015 N N . LEU A 1 49 ? 3.388 -2.425 -5.199 1.00 0.00 64 LEU A N 3
ATOM 3016 C CA . LEU A 1 49 ? 3.401 -2.655 -3.757 1.00 0.00 64 LEU A CA 3
ATOM 3017 C C . LEU A 1 49 ? 3.266 -1.341 -2.991 1.00 0.00 64 LEU A C 3
ATOM 3018 O O . LEU A 1 49 ? 3.386 -0.261 -3.567 1.00 0.00 64 LEU A O 3
ATOM 3034 N N . PHE A 1 50 ? 3.011 -1.441 -1.689 1.00 0.00 65 PHE A N 3
ATOM 3035 C CA . PHE A 1 50 ? 2.857 -0.259 -0.847 1.00 0.00 65 PHE A CA 3
ATOM 3036 C C . PHE A 1 50 ? 3.182 -0.583 0.613 1.00 0.00 65 PHE A C 3
ATOM 3037 O O . PHE A 1 50 ? 3.155 -1.747 1.015 1.00 0.00 65 PHE A O 3
ATOM 3054 N N . PRO A 1 51 ? 3.484 0.445 1.433 1.00 0.00 66 PRO A N 3
ATOM 3055 C CA . PRO A 1 51 ? 3.803 0.254 2.852 1.00 0.00 66 PRO A CA 3
ATOM 3056 C C . PRO A 1 51 ? 2.551 0.095 3.713 1.00 0.00 66 PRO A C 3
ATOM 3057 O O . PRO A 1 51 ? 1.867 1.074 4.014 1.00 0.00 66 PRO A O 3
ATOM 3068 N N . ALA A 1 52 ? 2.253 -1.138 4.109 1.00 0.00 67 ALA A N 3
ATOM 3069 C CA . ALA A 1 52 ? 1.079 -1.410 4.935 1.00 0.00 67 ALA A CA 3
ATOM 3070 C C . ALA A 1 52 ? 1.191 -0.731 6.296 1.00 0.00 67 ALA A C 3
ATOM 3071 O O . ALA A 1 52 ? 0.221 -0.674 7.053 1.00 0.00 67 ALA A O 3
ATOM 3078 N N . ASN A 1 53 ? 2.379 -0.215 6.603 1.00 0.00 68 ASN A N 3
ATOM 3079 C CA . ASN A 1 53 ? 2.611 0.461 7.874 1.00 0.00 68 ASN A CA 3
ATOM 3080 C C . ASN A 1 53 ? 2.324 1.956 7.754 1.00 0.00 68 ASN A C 3
ATOM 3081 O O . ASN A 1 53 ? 1.893 2.593 8.715 1.00 0.00 68 ASN A O 3
ATOM 3092 N N . TYR A 1 54 ? 2.560 2.509 6.566 1.00 0.00 69 TYR A N 3
ATOM 3093 C CA . TYR A 1 54 ? 2.319 3.927 6.327 1.00 0.00 69 TYR A CA 3
ATOM 3094 C C . TYR A 1 54 ? 0.827 4.205 6.199 1.00 0.00 69 TYR A C 3
ATOM 3095 O O . TYR A 1 54 ? 0.327 5.207 6.711 1.00 0.00 69 TYR A O 3
ATOM 3113 N N . VAL A 1 55 ? 0.116 3.311 5.515 1.00 0.00 70 VAL A N 3
ATOM 3114 C CA . VAL A 1 55 ? -1.324 3.470 5.332 1.00 0.00 70 VAL A CA 3
ATOM 3115 C C . VAL A 1 55 ? -2.079 2.253 5.871 1.00 0.00 70 VAL A C 3
ATOM 3116 O O . VAL A 1 55 ? -1.505 1.176 6.028 1.00 0.00 70 VAL A O 3
ATOM 3129 N N . ALA A 1 56 ? -3.366 2.437 6.166 1.00 0.00 71 ALA A N 3
ATOM 3130 C CA . ALA A 1 56 ? -4.187 1.352 6.703 1.00 0.00 71 ALA A CA 3
ATOM 3131 C C . ALA A 1 56 ? -5.447 1.132 5.866 1.00 0.00 71 ALA A C 3
ATOM 3132 O O . ALA A 1 56 ? -5.945 2.058 5.226 1.00 0.00 71 ALA A O 3
ATOM 3139 N N . PRO A 1 57 ? -5.978 -0.110 5.852 1.00 0.00 72 PRO A N 3
ATOM 3140 C CA . PRO A 1 57 ? -7.177 -0.451 5.080 1.00 0.00 72 PRO A CA 3
ATOM 3141 C C . PRO A 1 57 ? -8.406 0.338 5.495 1.00 0.00 72 PRO A C 3
ATOM 3142 O O . PRO A 1 57 ? -8.349 1.203 6.370 1.00 0.00 72 PRO A O 3
ATOM 3153 N N . MET A 1 58 ? -9.512 0.031 4.837 1.00 0.00 73 MET A N 3
ATOM 3154 C CA . MET A 1 58 ? -10.774 0.694 5.091 1.00 0.00 73 MET A CA 3
ATOM 3155 C C . MET A 1 58 ? -11.933 -0.266 4.851 1.00 0.00 73 MET A C 3
ATOM 3156 O O . MET A 1 58 ? -12.339 -0.488 3.710 1.00 0.00 73 MET A O 3
ATOM 3170 N N . MET A 1 59 ? -12.459 -0.841 5.927 1.00 0.00 74 MET A N 3
ATOM 3171 C CA . MET A 1 59 ? -13.564 -1.783 5.818 1.00 0.00 74 MET A CA 3
ATOM 3172 C C . MET A 1 59 ? -14.874 -1.059 5.536 1.00 0.00 74 MET A C 3
ATOM 3173 O O . MET A 1 59 ? -15.448 -0.423 6.421 1.00 0.00 74 MET A O 3
ATOM 3187 N N . ARG A 1 60 ? -15.344 -1.164 4.297 1.00 0.00 75 ARG A N 3
ATOM 3188 C CA . ARG A 1 60 ? -16.592 -0.523 3.898 1.00 0.00 75 ARG A CA 3
ATOM 3189 C C . ARG A 1 60 ? -17.746 -1.520 3.919 1.00 0.00 75 ARG A C 3
ATOM 3190 O O . ARG A 1 60 ? -17.525 -2.668 4.361 1.00 0.00 75 ARG A O 3
ATOM 3212 N N . ALA B 2 1 ? 5.799 9.077 12.792 1.00 0.00 76 ALA B N 3
ATOM 3213 C CA . ALA B 2 1 ? 5.984 8.677 11.373 1.00 0.00 76 ALA B CA 3
ATOM 3214 C C . ALA B 2 1 ? 6.159 7.166 11.246 1.00 0.00 76 ALA B C 3
ATOM 3215 O O . ALA B 2 1 ? 7.103 6.597 11.794 1.00 0.00 76 ALA B O 3
ATOM 3224 N N . PRO B 2 2 ? 5.247 6.494 10.519 1.00 0.00 77 PRO B N 3
ATOM 3225 C CA . PRO B 2 2 ? 5.306 5.041 10.323 1.00 0.00 77 PRO B CA 3
ATOM 3226 C C . PRO B 2 2 ? 6.548 4.620 9.543 1.00 0.00 77 PRO B C 3
ATOM 3227 O O . PRO B 2 2 ? 6.839 5.164 8.479 1.00 0.00 77 PRO B O 3
ATOM 3238 N N . SER B 2 3 ? 7.280 3.651 10.082 1.00 0.00 78 SER B N 3
ATOM 3239 C CA . SER B 2 3 ? 8.494 3.161 9.438 1.00 0.00 78 SER B CA 3
ATOM 3240 C C . SER B 2 3 ? 8.257 1.820 8.760 1.00 0.00 78 SER B C 3
ATOM 3241 O O . SER B 2 3 ? 7.830 0.855 9.394 1.00 0.00 78 SER B O 3
ATOM 3249 N N . ILE B 2 4 ? 8.542 1.770 7.462 1.00 0.00 79 ILE B N 3
ATOM 3250 C CA . ILE B 2 4 ? 8.365 0.553 6.687 1.00 0.00 79 ILE B CA 3
ATOM 3251 C C . ILE B 2 4 ? 9.709 0.035 6.173 1.00 0.00 79 ILE B C 3
ATOM 3252 O O . ILE B 2 4 ? 10.533 0.801 5.673 1.00 0.00 79 ILE B O 3
ATOM 3268 N N . ASP B 2 5 ? 9.923 -1.269 6.312 1.00 0.00 80 ASP B N 3
ATOM 3269 C CA . ASP B 2 5 ? 11.166 -1.896 5.871 1.00 0.00 80 ASP B CA 3
ATOM 3270 C C . ASP B 2 5 ? 11.009 -2.505 4.481 1.00 0.00 80 ASP B C 3
ATOM 3271 O O . ASP B 2 5 ? 10.193 -3.403 4.274 1.00 0.00 80 ASP B O 3
ATOM 3280 N N . ARG B 2 6 ? 11.800 -2.012 3.532 1.00 0.00 81 ARG B N 3
ATOM 3281 C CA . ARG B 2 6 ? 11.755 -2.504 2.159 1.00 0.00 81 ARG B CA 3
ATOM 3282 C C . ARG B 2 6 ? 12.306 -3.925 2.067 1.00 0.00 81 ARG B C 3
ATOM 3283 O O . ARG B 2 6 ? 12.255 -4.554 1.010 1.00 0.00 81 ARG B O 3
ATOM 3304 N N . SER B 2 7 ? 12.829 -4.426 3.181 1.00 0.00 82 SER B N 3
ATOM 3305 C CA . SER B 2 7 ? 13.386 -5.773 3.228 1.00 0.00 82 SER B CA 3
ATOM 3306 C C . SER B 2 7 ? 12.284 -6.797 3.460 1.00 0.00 82 SER B C 3
ATOM 3307 O O . SER B 2 7 ? 12.550 -7.990 3.608 1.00 0.00 82 SER B O 3
ATOM 3315 N N . THR B 2 8 ? 11.045 -6.318 3.504 1.00 0.00 83 THR B N 3
ATOM 3316 C CA . THR B 2 8 ? 9.898 -7.186 3.732 1.00 0.00 83 THR B CA 3
ATOM 3317 C C . THR B 2 8 ? 8.967 -7.213 2.522 1.00 0.00 83 THR B C 3
ATOM 3318 O O . THR B 2 8 ? 7.841 -7.705 2.609 1.00 0.00 83 THR B O 3
ATOM 3329 N N . LYS B 2 9 ? 9.442 -6.684 1.397 1.00 0.00 84 LYS B N 3
ATOM 3330 C CA . LYS B 2 9 ? 8.649 -6.650 0.171 1.00 0.00 84 LYS B CA 3
ATOM 3331 C C . LYS B 2 9 ? 8.158 -8.050 -0.199 1.00 0.00 84 LYS B C 3
ATOM 3332 O O . LYS B 2 9 ? 8.793 -9.045 0.152 1.00 0.00 84 LYS B O 3
ATOM 3351 N N . PRO B 2 10 ? 7.013 -8.146 -0.909 1.00 0.00 85 PRO B N 3
ATOM 3352 C CA . PRO B 2 10 ? 6.440 -9.432 -1.320 1.00 0.00 85 PRO B CA 3
ATOM 3353 C C . PRO B 2 10 ? 7.490 -10.403 -1.849 1.00 0.00 85 PRO B C 3
ATOM 3354 O O . PRO B 2 10 ? 7.919 -10.306 -2.999 1.00 0.00 85 PRO B O 3
ATOM 3365 N N . ALA B 2 11 ? 7.897 -11.339 -1.000 1.00 0.00 86 ALA B N 3
ATOM 3366 C CA . ALA B 2 11 ? 8.895 -12.330 -1.377 1.00 0.00 86 ALA B CA 3
ATOM 3367 C C . ALA B 2 11 ? 8.360 -13.746 -1.196 1.00 0.00 86 ALA B C 3
ATOM 3368 O O . ALA B 2 11 ? 9.046 -14.697 -1.625 1.00 0.00 86 ALA B O 3
ATOM 3376 N N . GLY A 1 1 ? -15.543 -8.319 7.147 1.00 0.00 16 GLY A N 4
ATOM 3377 C CA . GLY A 1 1 ? -14.186 -8.916 7.008 1.00 0.00 16 GLY A CA 4
ATOM 3378 C C . GLY A 1 1 ? -13.645 -8.800 5.597 1.00 0.00 16 GLY A C 4
ATOM 3379 O O . GLY A 1 1 ? -13.319 -9.805 4.965 1.00 0.00 16 GLY A O 4
ATOM 3385 N N . ARG A 1 2 ? -13.548 -7.571 5.103 1.00 0.00 17 ARG A N 4
ATOM 3386 C CA . ARG A 1 2 ? -13.041 -7.323 3.757 1.00 0.00 17 ARG A CA 4
ATOM 3387 C C . ARG A 1 2 ? -11.849 -6.378 3.801 1.00 0.00 17 ARG A C 4
ATOM 3388 O O . ARG A 1 2 ? -11.702 -5.495 2.954 1.00 0.00 17 ARG A O 4
ATOM 3409 N N . VAL A 1 3 ? -11.002 -6.577 4.800 1.00 0.00 18 VAL A N 4
ATOM 3410 C CA . VAL A 1 3 ? -9.812 -5.755 4.979 1.00 0.00 18 VAL A CA 4
ATOM 3411 C C . VAL A 1 3 ? -8.800 -6.004 3.865 1.00 0.00 18 VAL A C 4
ATOM 3412 O O . VAL A 1 3 ? -7.976 -6.916 3.953 1.00 0.00 18 VAL A O 4
ATOM 3425 N N . ARG A 1 4 ? -8.868 -5.188 2.816 1.00 0.00 19 ARG A N 4
ATOM 3426 C CA . ARG A 1 4 ? -7.958 -5.322 1.682 1.00 0.00 19 ARG A CA 4
ATOM 3427 C C . ARG A 1 4 ? -7.839 -4.006 0.915 1.00 0.00 19 ARG A C 4
ATOM 3428 O O . ARG A 1 4 ? -8.036 -3.968 -0.298 1.00 0.00 19 ARG A O 4
ATOM 3449 N N . TRP A 1 5 ? -7.528 -2.929 1.633 1.00 0.00 20 TRP A N 4
ATOM 3450 C CA . TRP A 1 5 ? -7.392 -1.610 1.027 1.00 0.00 20 TRP A CA 4
ATOM 3451 C C . TRP A 1 5 ? -6.245 -0.842 1.662 1.00 0.00 20 TRP A C 4
ATOM 3452 O O . TRP A 1 5 ? -5.855 -1.124 2.791 1.00 0.00 20 TRP A O 4
ATOM 3473 N N . ALA A 1 6 ? -5.700 0.127 0.940 1.00 0.00 21 ALA A N 4
ATOM 3474 C CA . ALA A 1 6 ? -4.612 0.925 1.460 1.00 0.00 21 ALA A CA 4
ATOM 3475 C C . ALA A 1 6 ? -4.993 2.395 1.448 1.00 0.00 21 ALA A C 4
ATOM 3476 O O . ALA A 1 6 ? -4.978 3.039 0.400 1.00 0.00 21 ALA A O 4
ATOM 3483 N N . ARG A 1 7 ? -5.315 2.930 2.619 1.00 0.00 22 ARG A N 4
ATOM 3484 C CA . ARG A 1 7 ? -5.674 4.331 2.723 1.00 0.00 22 ARG A CA 4
ATOM 3485 C C . ARG A 1 7 ? -4.504 5.099 3.311 1.00 0.00 22 ARG A C 4
ATOM 3486 O O . ARG A 1 7 ? -4.165 4.947 4.486 1.00 0.00 22 ARG A O 4
ATOM 3507 N N . ALA A 1 8 ? -3.875 5.899 2.465 1.00 0.00 23 ALA A N 4
ATOM 3508 C CA . ALA A 1 8 ? -2.714 6.676 2.863 1.00 0.00 23 ALA A CA 4
ATOM 3509 C C . ALA A 1 8 ? -3.093 7.938 3.624 1.00 0.00 23 ALA A C 4
ATOM 3510 O O . ALA A 1 8 ? -3.804 8.798 3.106 1.00 0.00 23 ALA A O 4
ATOM 3517 N N . LEU A 1 9 ? -2.575 8.051 4.842 1.00 0.00 24 LEU A N 4
ATOM 3518 C CA . LEU A 1 9 ? -2.812 9.223 5.675 1.00 0.00 24 LEU A CA 4
ATOM 3519 C C . LEU A 1 9 ? -1.694 10.224 5.427 1.00 0.00 24 LEU A C 4
ATOM 3520 O O . LEU A 1 9 ? -1.794 11.404 5.765 1.00 0.00 24 LEU A O 4
ATOM 3536 N N . TYR A 1 10 ? -0.629 9.715 4.814 1.00 0.00 25 TYR A N 4
ATOM 3537 C CA . TYR A 1 10 ? 0.546 10.503 4.474 1.00 0.00 25 TYR A CA 4
ATOM 3538 C C . TYR A 1 10 ? 1.043 10.098 3.090 1.00 0.00 25 TYR A C 4
ATOM 3539 O O . TYR A 1 10 ? 0.471 9.206 2.462 1.00 0.00 25 TYR A O 4
ATOM 3557 N N . ASP A 1 11 ? 2.096 10.756 2.616 1.00 0.00 26 ASP A N 4
ATOM 3558 C CA . ASP A 1 11 ? 2.665 10.461 1.301 1.00 0.00 26 ASP A CA 4
ATOM 3559 C C . ASP A 1 11 ? 2.945 8.964 1.124 1.00 0.00 26 ASP A C 4
ATOM 3560 O O . ASP A 1 11 ? 2.626 8.148 1.987 1.00 0.00 26 ASP A O 4
ATOM 3569 N N . PHE A 1 12 ? 3.533 8.614 -0.015 1.00 0.00 27 PHE A N 4
ATOM 3570 C CA . PHE A 1 12 ? 3.841 7.221 -0.328 1.00 0.00 27 PHE A CA 4
ATOM 3571 C C . PHE A 1 12 ? 5.316 6.897 -0.097 1.00 0.00 27 PHE A C 4
ATOM 3572 O O . PHE A 1 12 ? 6.189 7.744 -0.288 1.00 0.00 27 PHE A O 4
ATOM 3589 N N . GLU A 1 13 ? 5.578 5.658 0.314 1.00 0.00 28 GLU A N 4
ATOM 3590 C CA . GLU A 1 13 ? 6.941 5.202 0.573 1.00 0.00 28 GLU A CA 4
ATOM 3591 C C . GLU A 1 13 ? 7.482 4.381 -0.590 1.00 0.00 28 GLU A C 4
ATOM 3592 O O . GLU A 1 13 ? 8.517 3.726 -0.467 1.00 0.00 28 GLU A O 4
ATOM 3604 N N . ALA A 1 14 ? 6.777 4.407 -1.714 1.00 0.00 29 ALA A N 4
ATOM 3605 C CA . ALA A 1 14 ? 7.199 3.649 -2.884 1.00 0.00 29 ALA A CA 4
ATOM 3606 C C . ALA A 1 14 ? 8.448 4.253 -3.515 1.00 0.00 29 ALA A C 4
ATOM 3607 O O . ALA A 1 14 ? 8.381 5.267 -4.208 1.00 0.00 29 ALA A O 4
ATOM 3614 N N . LEU A 1 15 ? 9.588 3.613 -3.274 1.00 0.00 30 LEU A N 4
ATOM 3615 C CA . LEU A 1 15 ? 10.855 4.077 -3.822 1.00 0.00 30 LEU A CA 4
ATOM 3616 C C . LEU A 1 15 ? 11.300 3.183 -4.973 1.00 0.00 30 LEU A C 4
ATOM 3617 O O . LEU A 1 15 ? 12.253 3.499 -5.686 1.00 0.00 30 LEU A O 4
ATOM 3633 N N . GLU A 1 16 ? 10.601 2.063 -5.149 1.00 0.00 31 GLU A N 4
ATOM 3634 C CA . GLU A 1 16 ? 10.927 1.122 -6.219 1.00 0.00 31 GLU A CA 4
ATOM 3635 C C . GLU A 1 16 ? 9.929 1.234 -7.370 1.00 0.00 31 GLU A C 4
ATOM 3636 O O . GLU A 1 16 ? 8.775 1.610 -7.168 1.00 0.00 31 GLU A O 4
ATOM 3648 N N . GLU A 1 17 ? 10.383 0.902 -8.577 1.00 0.00 32 GLU A N 4
ATOM 3649 C CA . GLU A 1 17 ? 9.529 0.964 -9.760 1.00 0.00 32 GLU A CA 4
ATOM 3650 C C . GLU A 1 17 ? 8.464 -0.125 -9.720 1.00 0.00 32 GLU A C 4
ATOM 3651 O O . GLU A 1 17 ? 7.388 0.021 -10.302 1.00 0.00 32 GLU A O 4
ATOM 3663 N N . ASP A 1 18 ? 8.768 -1.218 -9.026 1.00 0.00 33 ASP A N 4
ATOM 3664 C CA . ASP A 1 18 ? 7.837 -2.334 -8.903 1.00 0.00 33 ASP A CA 4
ATOM 3665 C C . ASP A 1 18 ? 6.781 -2.038 -7.842 1.00 0.00 33 ASP A C 4
ATOM 3666 O O . ASP A 1 18 ? 5.891 -2.850 -7.592 1.00 0.00 33 ASP A O 4
ATOM 3675 N N . GLU A 1 19 ? 6.893 -0.868 -7.219 1.00 0.00 34 GLU A N 4
ATOM 3676 C CA . GLU A 1 19 ? 5.956 -0.461 -6.180 1.00 0.00 34 GLU A CA 4
ATOM 3677 C C . GLU A 1 19 ? 4.987 0.596 -6.697 1.00 0.00 34 GLU A C 4
ATOM 3678 O O . GLU A 1 19 ? 5.108 1.067 -7.828 1.00 0.00 34 GLU A O 4
ATOM 3690 N N . LEU A 1 20 ? 4.029 0.966 -5.855 1.00 0.00 35 LEU A N 4
ATOM 3691 C CA . LEU A 1 20 ? 3.037 1.970 -6.212 1.00 0.00 35 LEU A CA 4
ATOM 3692 C C . LEU A 1 20 ? 3.047 3.113 -5.207 1.00 0.00 35 LEU A C 4
ATOM 3693 O O . LEU A 1 20 ? 3.183 2.892 -4.002 1.00 0.00 35 LEU A O 4
ATOM 3709 N N . GLY A 1 21 ? 2.908 4.334 -5.706 1.00 0.00 36 GLY A N 4
ATOM 3710 C CA . GLY A 1 21 ? 2.915 5.483 -4.833 1.00 0.00 36 GLY A CA 4
ATOM 3711 C C . GLY A 1 21 ? 1.589 6.216 -4.791 1.00 0.00 36 GLY A C 4
ATOM 3712 O O . GLY A 1 21 ? 1.042 6.590 -5.828 1.00 0.00 36 GLY A O 4
ATOM 3716 N N . PHE A 1 22 ? 1.081 6.427 -3.581 1.00 0.00 37 PHE A N 4
ATOM 3717 C CA . PHE A 1 22 ? -0.181 7.129 -3.385 1.00 0.00 37 PHE A CA 4
ATOM 3718 C C . PHE A 1 22 ? 0.046 8.467 -2.695 1.00 0.00 37 PHE A C 4
ATOM 3719 O O . PHE A 1 22 ? 1.184 8.881 -2.473 1.00 0.00 37 PHE A O 4
ATOM 3736 N N . ARG A 1 23 ? -1.049 9.135 -2.348 1.00 0.00 38 ARG A N 4
ATOM 3737 C CA . ARG A 1 23 ? -0.973 10.424 -1.670 1.00 0.00 38 ARG A CA 4
ATOM 3738 C C . ARG A 1 23 ? -1.857 10.435 -0.426 1.00 0.00 38 ARG A C 4
ATOM 3739 O O . ARG A 1 23 ? -2.644 9.515 -0.205 1.00 0.00 38 ARG A O 4
ATOM 3760 N N . SER A 1 24 ? -1.722 11.483 0.382 1.00 0.00 39 SER A N 4
ATOM 3761 C CA . SER A 1 24 ? -2.511 11.615 1.602 1.00 0.00 39 SER A CA 4
ATOM 3762 C C . SER A 1 24 ? -4.005 11.580 1.288 1.00 0.00 39 SER A C 4
ATOM 3763 O O . SER A 1 24 ? -4.437 12.041 0.232 1.00 0.00 39 SER A O 4
ATOM 3771 N N . GLY A 1 25 ? -4.785 11.027 2.214 1.00 0.00 40 GLY A N 4
ATOM 3772 C CA . GLY A 1 25 ? -6.223 10.936 2.027 1.00 0.00 40 GLY A CA 4
ATOM 3773 C C . GLY A 1 25 ? -6.606 10.250 0.728 1.00 0.00 40 GLY A C 4
ATOM 3774 O O . GLY A 1 25 ? -7.410 10.777 -0.042 1.00 0.00 40 GLY A O 4
ATOM 3778 N N . GLU A 1 26 ? -6.031 9.075 0.480 1.00 0.00 41 GLU A N 4
ATOM 3779 C CA . GLU A 1 26 ? -6.324 8.329 -0.741 1.00 0.00 41 GLU A CA 4
ATOM 3780 C C . GLU A 1 26 ? -6.705 6.885 -0.436 1.00 0.00 41 GLU A C 4
ATOM 3781 O O . GLU A 1 26 ? -6.225 6.295 0.530 1.00 0.00 41 GLU A O 4
ATOM 3793 N N . VAL A 1 27 ? -7.571 6.321 -1.276 1.00 0.00 42 VAL A N 4
ATOM 3794 C CA . VAL A 1 27 ? -8.020 4.942 -1.109 1.00 0.00 42 VAL A CA 4
ATOM 3795 C C . VAL A 1 27 ? -7.420 4.042 -2.183 1.00 0.00 42 VAL A C 4
ATOM 3796 O O . VAL A 1 27 ? -7.382 4.403 -3.360 1.00 0.00 42 VAL A O 4
ATOM 3809 N N . VAL A 1 28 ? -6.943 2.873 -1.769 1.00 0.00 43 VAL A N 4
ATOM 3810 C CA . VAL A 1 28 ? -6.335 1.923 -2.693 1.00 0.00 43 VAL A CA 4
ATOM 3811 C C . VAL A 1 28 ? -6.919 0.524 -2.516 1.00 0.00 43 VAL A C 4
ATOM 3812 O O . VAL A 1 28 ? -7.150 0.081 -1.395 1.00 0.00 43 VAL A O 4
ATOM 3825 N N . GLU A 1 29 ? -7.140 -0.175 -3.625 1.00 0.00 44 GLU A N 4
ATOM 3826 C CA . GLU A 1 29 ? -7.677 -1.530 -3.570 1.00 0.00 44 GLU A CA 4
ATOM 3827 C C . GLU A 1 29 ? -6.538 -2.539 -3.491 1.00 0.00 44 GLU A C 4
ATOM 3828 O O . GLU A 1 29 ? -5.795 -2.727 -4.456 1.00 0.00 44 GLU A O 4
ATOM 3840 N N . VAL A 1 30 ? -6.399 -3.179 -2.335 1.00 0.00 45 VAL A N 4
ATOM 3841 C CA . VAL A 1 30 ? -5.340 -4.160 -2.130 1.00 0.00 45 VAL A CA 4
ATOM 3842 C C . VAL A 1 30 ? -5.715 -5.501 -2.746 1.00 0.00 45 VAL A C 4
ATOM 3843 O O . VAL A 1 30 ? -6.860 -5.945 -2.649 1.00 0.00 45 VAL A O 4
ATOM 3856 N N . LEU A 1 31 ? -4.741 -6.134 -3.392 1.00 0.00 46 LEU A N 4
ATOM 3857 C CA . LEU A 1 31 ? -4.960 -7.419 -4.042 1.00 0.00 46 LEU A CA 4
ATOM 3858 C C . LEU A 1 31 ? -4.246 -8.547 -3.301 1.00 0.00 46 LEU A C 4
ATOM 3859 O O . LEU A 1 31 ? -4.586 -9.719 -3.466 1.00 0.00 46 LEU A O 4
ATOM 3875 N N . ASP A 1 32 ? -3.253 -8.194 -2.487 1.00 0.00 47 ASP A N 4
ATOM 3876 C CA . ASP A 1 32 ? -2.500 -9.191 -1.731 1.00 0.00 47 ASP A CA 4
ATOM 3877 C C . ASP A 1 32 ? -1.993 -8.627 -0.406 1.00 0.00 47 ASP A C 4
ATOM 3878 O O . ASP A 1 32 ? -0.864 -8.147 -0.315 1.00 0.00 47 ASP A O 4
ATOM 3887 N N . SER A 1 33 ? -2.832 -8.702 0.623 1.00 0.00 48 SER A N 4
ATOM 3888 C CA . SER A 1 33 ? -2.473 -8.215 1.952 1.00 0.00 48 SER A CA 4
ATOM 3889 C C . SER A 1 33 ? -1.639 -9.236 2.690 1.00 0.00 48 SER A C 4
ATOM 3890 O O . SER A 1 33 ? -1.213 -8.992 3.819 1.00 0.00 48 SER A O 4
ATOM 3898 N N . SER A 1 34 ? -1.376 -10.373 2.056 1.00 0.00 49 SER A N 4
ATOM 3899 C CA . SER A 1 34 ? -0.558 -11.368 2.706 1.00 0.00 49 SER A CA 4
ATOM 3900 C C . SER A 1 34 ? 0.887 -10.907 2.667 1.00 0.00 49 SER A C 4
ATOM 3901 O O . SER A 1 34 ? 1.492 -10.805 1.600 1.00 0.00 49 SER A O 4
ATOM 3909 N N . ASN A 1 35 ? 1.406 -10.623 3.853 1.00 0.00 50 ASN A N 4
ATOM 3910 C CA . ASN A 1 35 ? 2.770 -10.143 4.053 1.00 0.00 50 ASN A CA 4
ATOM 3911 C C . ASN A 1 35 ? 2.856 -9.468 5.417 1.00 0.00 50 ASN A C 4
ATOM 3912 O O . ASN A 1 35 ? 1.834 -9.072 5.977 1.00 0.00 50 ASN A O 4
ATOM 3923 N N . PRO A 1 36 ? 4.060 -9.345 5.997 1.00 0.00 51 PRO A N 4
ATOM 3924 C CA . PRO A 1 36 ? 4.225 -8.743 7.311 1.00 0.00 51 PRO A CA 4
ATOM 3925 C C . PRO A 1 36 ? 4.498 -7.239 7.288 1.00 0.00 51 PRO A C 4
ATOM 3926 O O . PRO A 1 36 ? 4.699 -6.638 8.344 1.00 0.00 51 PRO A O 4
ATOM 3937 N N . SER A 1 37 ? 4.511 -6.623 6.107 1.00 0.00 52 SER A N 4
ATOM 3938 C CA . SER A 1 37 ? 4.771 -5.186 6.031 1.00 0.00 52 SER A CA 4
ATOM 3939 C C . SER A 1 37 ? 4.501 -4.606 4.645 1.00 0.00 52 SER A C 4
ATOM 3940 O O . SER A 1 37 ? 4.009 -3.486 4.528 1.00 0.00 52 SER A O 4
ATOM 3948 N N . TRP A 1 38 ? 4.839 -5.350 3.597 1.00 0.00 53 TRP A N 4
ATOM 3949 C CA . TRP A 1 38 ? 4.636 -4.864 2.235 1.00 0.00 53 TRP A CA 4
ATOM 3950 C C . TRP A 1 38 ? 3.595 -5.690 1.489 1.00 0.00 53 TRP A C 4
ATOM 3951 O O . TRP A 1 38 ? 3.824 -6.860 1.186 1.00 0.00 53 TRP A O 4
ATOM 3972 N N . TRP A 1 39 ? 2.462 -5.070 1.168 1.00 0.00 54 TRP A N 4
ATOM 3973 C CA . TRP A 1 39 ? 1.407 -5.755 0.429 1.00 0.00 54 TRP A CA 4
ATOM 3974 C C . TRP A 1 39 ? 1.295 -5.195 -0.985 1.00 0.00 54 TRP A C 4
ATOM 3975 O O . TRP A 1 39 ? 1.435 -3.991 -1.197 1.00 0.00 54 TRP A O 4
ATOM 3996 N N . THR A 1 40 ? 1.032 -6.073 -1.948 1.00 0.00 55 THR A N 4
ATOM 3997 C CA . THR A 1 40 ? 0.892 -5.658 -3.338 1.00 0.00 55 THR A CA 4
ATOM 3998 C C . THR A 1 40 ? -0.541 -5.224 -3.639 1.00 0.00 55 THR A C 4
ATOM 3999 O O . THR A 1 40 ? -1.472 -6.026 -3.565 1.00 0.00 55 THR A O 4
ATOM 4010 N N . GLY A 1 41 ? -0.704 -3.951 -3.984 1.00 0.00 56 GLY A N 4
ATOM 4011 C CA . GLY A 1 41 ? -2.020 -3.422 -4.299 1.00 0.00 56 GLY A CA 4
ATOM 4012 C C . GLY A 1 41 ? -1.975 -2.452 -5.463 1.00 0.00 56 GLY A C 4
ATOM 4013 O O . GLY A 1 41 ? -0.911 -2.210 -6.028 1.00 0.00 56 GLY A O 4
ATOM 4017 N N . ARG A 1 42 ? -3.125 -1.897 -5.833 1.00 0.00 57 ARG A N 4
ATOM 4018 C CA . ARG A 1 42 ? -3.176 -0.956 -6.948 1.00 0.00 57 ARG A CA 4
ATOM 4019 C C . ARG A 1 42 ? -4.117 0.214 -6.667 1.00 0.00 57 ARG A C 4
ATOM 4020 O O . ARG A 1 42 ? -5.249 0.026 -6.220 1.00 0.00 57 ARG A O 4
ATOM 4041 N N . LEU A 1 43 ? -3.633 1.424 -6.947 1.00 0.00 58 LEU A N 4
ATOM 4042 C CA . LEU A 1 43 ? -4.412 2.644 -6.745 1.00 0.00 58 LEU A CA 4
ATOM 4043 C C . LEU A 1 43 ? -5.006 3.107 -8.070 1.00 0.00 58 LEU A C 4
ATOM 4044 O O . LEU A 1 43 ? -4.272 3.439 -9.000 1.00 0.00 58 LEU A O 4
ATOM 4060 N N . HIS A 1 44 ? -6.336 3.117 -8.153 1.00 0.00 59 HIS A N 4
ATOM 4061 C CA . HIS A 1 44 ? -7.028 3.526 -9.375 1.00 0.00 59 HIS A CA 4
ATOM 4062 C C . HIS A 1 44 ? -6.743 2.538 -10.504 1.00 0.00 59 HIS A C 4
ATOM 4063 O O . HIS A 1 44 ? -7.517 1.609 -10.736 1.00 0.00 59 HIS A O 4
ATOM 4078 N N . ASN A 1 45 ? -5.624 2.739 -11.197 1.00 0.00 60 ASN A N 4
ATOM 4079 C CA . ASN A 1 45 ? -5.233 1.859 -12.295 1.00 0.00 60 ASN A CA 4
ATOM 4080 C C . ASN A 1 45 ? -3.729 1.600 -12.275 1.00 0.00 60 ASN A C 4
ATOM 4081 O O . ASN A 1 45 ? -3.170 1.046 -13.222 1.00 0.00 60 ASN A O 4
ATOM 4092 N N . LYS A 1 46 ? -3.082 1.996 -11.183 1.00 0.00 61 LYS A N 4
ATOM 4093 C CA . LYS A 1 46 ? -1.645 1.804 -11.025 1.00 0.00 61 LYS A CA 4
ATOM 4094 C C . LYS A 1 46 ? -1.374 0.660 -10.055 1.00 0.00 61 LYS A C 4
ATOM 4095 O O . LYS A 1 46 ? -1.873 0.664 -8.934 1.00 0.00 61 LYS A O 4
ATOM 4114 N N . LEU A 1 47 ? -0.589 -0.320 -10.492 1.00 0.00 62 LEU A N 4
ATOM 4115 C CA . LEU A 1 47 ? -0.273 -1.471 -9.651 1.00 0.00 62 LEU A CA 4
ATOM 4116 C C . LEU A 1 47 ? 1.137 -1.376 -9.081 1.00 0.00 62 LEU A C 4
ATOM 4117 O O . LEU A 1 47 ? 2.046 -0.850 -9.725 1.00 0.00 62 LEU A O 4
ATOM 4133 N N . GLY A 1 48 ? 1.310 -1.898 -7.870 1.00 0.00 63 GLY A N 4
ATOM 4134 C CA . GLY A 1 48 ? 2.607 -1.874 -7.227 1.00 0.00 63 GLY A CA 4
ATOM 4135 C C . GLY A 1 48 ? 2.530 -2.161 -5.738 1.00 0.00 63 GLY A C 4
ATOM 4136 O O . GLY A 1 48 ? 1.447 -2.159 -5.154 1.00 0.00 63 GLY A O 4
ATOM 4140 N N . LEU A 1 49 ? 3.682 -2.408 -5.123 1.00 0.00 64 LEU A N 4
ATOM 4141 C CA . LEU A 1 49 ? 3.743 -2.699 -3.693 1.00 0.00 64 LEU A CA 4
ATOM 4142 C C . LEU A 1 49 ? 3.679 -1.411 -2.876 1.00 0.00 64 LEU A C 4
ATOM 4143 O O . LEU A 1 49 ? 4.148 -0.364 -3.317 1.00 0.00 64 LEU A O 4
ATOM 4159 N N . PHE A 1 50 ? 3.090 -1.490 -1.684 1.00 0.00 65 PHE A N 4
ATOM 4160 C CA . PHE A 1 50 ? 2.963 -0.320 -0.819 1.00 0.00 65 PHE A CA 4
ATOM 4161 C C . PHE A 1 50 ? 3.295 -0.663 0.636 1.00 0.00 65 PHE A C 4
ATOM 4162 O O . PHE A 1 50 ? 3.282 -1.832 1.024 1.00 0.00 65 PHE A O 4
ATOM 4179 N N . PRO A 1 51 ? 3.584 0.360 1.468 1.00 0.00 66 PRO A N 4
ATOM 4180 C CA . PRO A 1 51 ? 3.904 0.164 2.885 1.00 0.00 66 PRO A CA 4
ATOM 4181 C C . PRO A 1 51 ? 2.654 -0.018 3.745 1.00 0.00 66 PRO A C 4
ATOM 4182 O O . PRO A 1 51 ? 1.916 0.937 3.992 1.00 0.00 66 PRO A O 4
ATOM 4193 N N . ALA A 1 52 ? 2.419 -1.243 4.198 1.00 0.00 67 ALA A N 4
ATOM 4194 C CA . ALA A 1 52 ? 1.258 -1.539 5.030 1.00 0.00 67 ALA A CA 4
ATOM 4195 C C . ALA A 1 52 ? 1.360 -0.851 6.389 1.00 0.00 67 ALA A C 4
ATOM 4196 O O . ALA A 1 52 ? 0.367 -0.722 7.106 1.00 0.00 67 ALA A O 4
ATOM 4203 N N . ASN A 1 53 ? 2.565 -0.410 6.737 1.00 0.00 68 ASN A N 4
ATOM 4204 C CA . ASN A 1 53 ? 2.795 0.267 8.010 1.00 0.00 68 ASN A CA 4
ATOM 4205 C C . ASN A 1 53 ? 2.498 1.758 7.893 1.00 0.00 68 ASN A C 4
ATOM 4206 O O . ASN A 1 53 ? 2.063 2.391 8.855 1.00 0.00 68 ASN A O 4
ATOM 4217 N N . TYR A 1 54 ? 2.741 2.314 6.709 1.00 0.00 69 TYR A N 4
ATOM 4218 C CA . TYR A 1 54 ? 2.504 3.732 6.470 1.00 0.00 69 TYR A CA 4
ATOM 4219 C C . TYR A 1 54 ? 1.015 4.030 6.358 1.00 0.00 69 TYR A C 4
ATOM 4220 O O . TYR A 1 54 ? 0.534 5.030 6.892 1.00 0.00 69 TYR A O 4
ATOM 4238 N N . VAL A 1 55 ? 0.286 3.169 5.653 1.00 0.00 70 VAL A N 4
ATOM 4239 C CA . VAL A 1 55 ? -1.148 3.371 5.472 1.00 0.00 70 VAL A CA 4
ATOM 4240 C C . VAL A 1 55 ? -1.957 2.171 5.970 1.00 0.00 70 VAL A C 4
ATOM 4241 O O . VAL A 1 55 ? -1.472 1.040 5.980 1.00 0.00 70 VAL A O 4
ATOM 4254 N N . ALA A 1 56 ? -3.195 2.438 6.392 1.00 0.00 71 ALA A N 4
ATOM 4255 C CA . ALA A 1 56 ? -4.081 1.390 6.902 1.00 0.00 71 ALA A CA 4
ATOM 4256 C C . ALA A 1 56 ? -5.319 1.234 6.020 1.00 0.00 71 ALA A C 4
ATOM 4257 O O . ALA A 1 56 ? -5.757 2.190 5.380 1.00 0.00 71 ALA A O 4
ATOM 4264 N N . PRO A 1 57 ? -5.892 0.014 5.955 1.00 0.00 72 PRO A N 4
ATOM 4265 C CA . PRO A 1 57 ? -7.070 -0.268 5.125 1.00 0.00 72 PRO A CA 4
ATOM 4266 C C . PRO A 1 57 ? -8.316 0.504 5.524 1.00 0.00 72 PRO A C 4
ATOM 4267 O O . PRO A 1 57 ? -8.309 1.310 6.456 1.00 0.00 72 PRO A O 4
ATOM 4278 N N . MET A 1 58 ? -9.384 0.233 4.789 1.00 0.00 73 MET A N 4
ATOM 4279 C CA . MET A 1 58 ? -10.674 0.860 5.003 1.00 0.00 73 MET A CA 4
ATOM 4280 C C . MET A 1 58 ? -11.778 -0.179 4.856 1.00 0.00 73 MET A C 4
ATOM 4281 O O . MET A 1 58 ? -12.173 -0.523 3.742 1.00 0.00 73 MET A O 4
ATOM 4295 N N . MET A 1 59 ? -12.263 -0.689 5.981 1.00 0.00 74 MET A N 4
ATOM 4296 C CA . MET A 1 59 ? -13.308 -1.705 5.966 1.00 0.00 74 MET A CA 4
ATOM 4297 C C . MET A 1 59 ? -14.644 -1.117 5.527 1.00 0.00 74 MET A C 4
ATOM 4298 O O . MET A 1 59 ? -15.246 -0.312 6.238 1.00 0.00 74 MET A O 4
ATOM 4312 N N . ARG A 1 60 ? -15.098 -1.530 4.348 1.00 0.00 75 ARG A N 4
ATOM 4313 C CA . ARG A 1 60 ? -16.364 -1.053 3.801 1.00 0.00 75 ARG A CA 4
ATOM 4314 C C . ARG A 1 60 ? -17.547 -1.620 4.583 1.00 0.00 75 ARG A C 4
ATOM 4315 O O . ARG A 1 60 ? -18.666 -1.638 4.030 1.00 0.00 75 ARG A O 4
ATOM 4337 N N . ALA B 2 1 ? 5.113 8.742 13.067 1.00 0.00 76 ALA B N 4
ATOM 4338 C CA . ALA B 2 1 ? 5.707 8.605 11.713 1.00 0.00 76 ALA B CA 4
ATOM 4339 C C . ALA B 2 1 ? 6.058 7.150 11.412 1.00 0.00 76 ALA B C 4
ATOM 4340 O O . ALA B 2 1 ? 7.159 6.692 11.719 1.00 0.00 76 ALA B O 4
ATOM 4349 N N . PRO B 2 2 ? 5.121 6.403 10.803 1.00 0.00 77 PRO B N 4
ATOM 4350 C CA . PRO B 2 2 ? 5.333 4.994 10.456 1.00 0.00 77 PRO B CA 4
ATOM 4351 C C . PRO B 2 2 ? 6.560 4.790 9.575 1.00 0.00 77 PRO B C 4
ATOM 4352 O O . PRO B 2 2 ? 6.734 5.472 8.567 1.00 0.00 77 PRO B O 4
ATOM 4363 N N . SER B 2 3 ? 7.408 3.845 9.964 1.00 0.00 78 SER B N 4
ATOM 4364 C CA . SER B 2 3 ? 8.621 3.548 9.207 1.00 0.00 78 SER B CA 4
ATOM 4365 C C . SER B 2 3 ? 8.554 2.159 8.598 1.00 0.00 78 SER B C 4
ATOM 4366 O O . SER B 2 3 ? 8.369 1.164 9.301 1.00 0.00 78 SER B O 4
ATOM 4374 N N . ILE B 2 4 ? 8.696 2.104 7.281 1.00 0.00 79 ILE B N 4
ATOM 4375 C CA . ILE B 2 4 ? 8.645 0.844 6.562 1.00 0.00 79 ILE B CA 4
ATOM 4376 C C . ILE B 2 4 ? 9.986 0.525 5.910 1.00 0.00 79 ILE B C 4
ATOM 4377 O O . ILE B 2 4 ? 10.650 1.402 5.356 1.00 0.00 79 ILE B O 4
ATOM 4393 N N . ASP B 2 5 ? 10.370 -0.741 5.982 1.00 0.00 80 ASP B N 4
ATOM 4394 C CA . ASP B 2 5 ? 11.624 -1.199 5.398 1.00 0.00 80 ASP B CA 4
ATOM 4395 C C . ASP B 2 5 ? 11.356 -2.022 4.142 1.00 0.00 80 ASP B C 4
ATOM 4396 O O . ASP B 2 5 ? 10.581 -2.977 4.170 1.00 0.00 80 ASP B O 4
ATOM 4405 N N . ARG B 2 6 ? 11.996 -1.644 3.041 1.00 0.00 81 ARG B N 4
ATOM 4406 C CA . ARG B 2 6 ? 11.820 -2.347 1.773 1.00 0.00 81 ARG B CA 4
ATOM 4407 C C . ARG B 2 6 ? 12.485 -3.718 1.806 1.00 0.00 81 ARG B C 4
ATOM 4408 O O . ARG B 2 6 ? 12.359 -4.502 0.863 1.00 0.00 81 ARG B O 4
ATOM 4429 N N . SER B 2 7 ? 13.198 -4.004 2.890 1.00 0.00 82 SER B N 4
ATOM 4430 C CA . SER B 2 7 ? 13.889 -5.280 3.037 1.00 0.00 82 SER B CA 4
ATOM 4431 C C . SER B 2 7 ? 12.908 -6.415 3.333 1.00 0.00 82 SER B C 4
ATOM 4432 O O . SER B 2 7 ? 13.318 -7.559 3.534 1.00 0.00 82 SER B O 4
ATOM 4440 N N . THR B 2 8 ? 11.615 -6.096 3.362 1.00 0.00 83 THR B N 4
ATOM 4441 C CA . THR B 2 8 ? 10.592 -7.101 3.639 1.00 0.00 83 THR B CA 4
ATOM 4442 C C . THR B 2 8 ? 9.479 -7.079 2.589 1.00 0.00 83 THR B C 4
ATOM 4443 O O . THR B 2 8 ? 8.346 -7.476 2.865 1.00 0.00 83 THR B O 4
ATOM 4454 N N . LYS B 2 9 ? 9.810 -6.622 1.384 1.00 0.00 84 LYS B N 4
ATOM 4455 C CA . LYS B 2 9 ? 8.839 -6.558 0.293 1.00 0.00 84 LYS B CA 4
ATOM 4456 C C . LYS B 2 9 ? 8.313 -7.955 -0.046 1.00 0.00 84 LYS B C 4
ATOM 4457 O O . LYS B 2 9 ? 8.919 -8.955 0.340 1.00 0.00 84 LYS B O 4
ATOM 4476 N N . PRO B 2 10 ? 7.173 -8.049 -0.768 1.00 0.00 85 PRO B N 4
ATOM 4477 C CA . PRO B 2 10 ? 6.584 -9.340 -1.143 1.00 0.00 85 PRO B CA 4
ATOM 4478 C C . PRO B 2 10 ? 7.619 -10.317 -1.684 1.00 0.00 85 PRO B C 4
ATOM 4479 O O . PRO B 2 10 ? 8.036 -10.221 -2.839 1.00 0.00 85 PRO B O 4
ATOM 4490 N N . ALA B 2 11 ? 8.030 -11.256 -0.840 1.00 0.00 86 ALA B N 4
ATOM 4491 C CA . ALA B 2 11 ? 9.019 -12.252 -1.228 1.00 0.00 86 ALA B CA 4
ATOM 4492 C C . ALA B 2 11 ? 8.673 -13.623 -0.654 1.00 0.00 86 ALA B C 4
ATOM 4493 O O . ALA B 2 11 ? 9.569 -14.493 -0.621 1.00 0.00 86 ALA B O 4
ATOM 4501 N N . GLY A 1 1 ? -10.791 -8.600 9.572 1.00 0.00 16 GLY A N 5
ATOM 4502 C CA . GLY A 1 1 ? -10.516 -9.956 9.022 1.00 0.00 16 GLY A CA 5
ATOM 4503 C C . GLY A 1 1 ? -10.454 -9.964 7.508 1.00 0.00 16 GLY A C 5
ATOM 4504 O O . GLY A 1 1 ? -10.038 -10.952 6.901 1.00 0.00 16 GLY A O 5
ATOM 4510 N N . ARG A 1 2 ? -10.869 -8.859 6.896 1.00 0.00 17 ARG A N 5
ATOM 4511 C CA . ARG A 1 2 ? -10.862 -8.735 5.442 1.00 0.00 17 ARG A CA 5
ATOM 4512 C C . ARG A 1 2 ? -10.302 -7.386 5.021 1.00 0.00 17 ARG A C 5
ATOM 4513 O O . ARG A 1 2 ? -10.795 -6.753 4.089 1.00 0.00 17 ARG A O 5
ATOM 4534 N N . VAL A 1 3 ? -9.265 -6.961 5.722 1.00 0.00 18 VAL A N 5
ATOM 4535 C CA . VAL A 1 3 ? -8.614 -5.689 5.438 1.00 0.00 18 VAL A CA 5
ATOM 4536 C C . VAL A 1 3 ? -7.721 -5.796 4.205 1.00 0.00 18 VAL A C 5
ATOM 4537 O O . VAL A 1 3 ? -6.577 -6.242 4.291 1.00 0.00 18 VAL A O 5
ATOM 4550 N N . ARG A 1 4 ? -8.255 -5.389 3.057 1.00 0.00 19 ARG A N 5
ATOM 4551 C CA . ARG A 1 4 ? -7.510 -5.441 1.802 1.00 0.00 19 ARG A CA 5
ATOM 4552 C C . ARG A 1 4 ? -7.593 -4.109 1.063 1.00 0.00 19 ARG A C 5
ATOM 4553 O O . ARG A 1 4 ? -7.934 -4.062 -0.120 1.00 0.00 19 ARG A O 5
ATOM 4574 N N . TRP A 1 5 ? -7.288 -3.027 1.772 1.00 0.00 20 TRP A N 5
ATOM 4575 C CA . TRP A 1 5 ? -7.332 -1.688 1.205 1.00 0.00 20 TRP A CA 5
ATOM 4576 C C . TRP A 1 5 ? -6.188 -0.847 1.754 1.00 0.00 20 TRP A C 5
ATOM 4577 O O . TRP A 1 5 ? -5.648 -1.147 2.815 1.00 0.00 20 TRP A O 5
ATOM 4598 N N . ALA A 1 6 ? -5.800 0.190 1.024 1.00 0.00 21 ALA A N 5
ATOM 4599 C CA . ALA A 1 6 ? -4.717 1.045 1.459 1.00 0.00 21 ALA A CA 5
ATOM 4600 C C . ALA A 1 6 ? -5.138 2.505 1.405 1.00 0.00 21 ALA A C 5
ATOM 4601 O O . ALA A 1 6 ? -5.193 3.104 0.332 1.00 0.00 21 ALA A O 5
ATOM 4608 N N . ARG A 1 7 ? -5.410 3.082 2.568 1.00 0.00 22 ARG A N 5
ATOM 4609 C CA . ARG A 1 7 ? -5.794 4.480 2.633 1.00 0.00 22 ARG A CA 5
ATOM 4610 C C . ARG A 1 7 ? -4.629 5.289 3.170 1.00 0.00 22 ARG A C 5
ATOM 4611 O O . ARG A 1 7 ? -4.260 5.181 4.341 1.00 0.00 22 ARG A O 5
ATOM 4632 N N . ALA A 1 8 ? -4.039 6.073 2.284 1.00 0.00 23 ALA A N 5
ATOM 4633 C CA . ALA A 1 8 ? -2.886 6.888 2.626 1.00 0.00 23 ALA A CA 5
ATOM 4634 C C . ALA A 1 8 ? -3.252 8.086 3.489 1.00 0.00 23 ALA A C 5
ATOM 4635 O O . ALA A 1 8 ? -4.019 8.953 3.075 1.00 0.00 23 ALA A O 5
ATOM 4642 N N . LEU A 1 9 ? -2.661 8.144 4.677 1.00 0.00 24 LEU A N 5
ATOM 4643 C CA . LEU A 1 9 ? -2.876 9.257 5.591 1.00 0.00 24 LEU A CA 5
ATOM 4644 C C . LEU A 1 9 ? -1.721 10.233 5.429 1.00 0.00 24 LEU A C 5
ATOM 4645 O O . LEU A 1 9 ? -1.776 11.384 5.861 1.00 0.00 24 LEU A O 5
ATOM 4661 N N . TYR A 1 10 ? -0.677 9.733 4.772 1.00 0.00 25 TYR A N 5
ATOM 4662 C CA . TYR A 1 10 ? 0.529 10.496 4.487 1.00 0.00 25 TYR A CA 5
ATOM 4663 C C . TYR A 1 10 ? 0.997 10.172 3.073 1.00 0.00 25 TYR A C 5
ATOM 4664 O O . TYR A 1 10 ? 0.384 9.349 2.392 1.00 0.00 25 TYR A O 5
ATOM 4682 N N . ASP A 1 11 ? 2.075 10.814 2.632 1.00 0.00 26 ASP A N 5
ATOM 4683 C CA . ASP A 1 11 ? 2.615 10.576 1.294 1.00 0.00 26 ASP A CA 5
ATOM 4684 C C . ASP A 1 11 ? 2.897 9.087 1.064 1.00 0.00 26 ASP A C 5
ATOM 4685 O O . ASP A 1 11 ? 2.529 8.238 1.875 1.00 0.00 26 ASP A O 5
ATOM 4694 N N . PHE A 1 12 ? 3.542 8.774 -0.055 1.00 0.00 27 PHE A N 5
ATOM 4695 C CA . PHE A 1 12 ? 3.852 7.387 -0.400 1.00 0.00 27 PHE A CA 5
ATOM 4696 C C . PHE A 1 12 ? 5.316 7.040 -0.121 1.00 0.00 27 PHE A C 5
ATOM 4697 O O . PHE A 1 12 ? 6.204 7.884 -0.250 1.00 0.00 27 PHE A O 5
ATOM 4714 N N . GLU A 1 13 ? 5.552 5.785 0.263 1.00 0.00 28 GLU A N 5
ATOM 4715 C CA . GLU A 1 13 ? 6.901 5.311 0.565 1.00 0.00 28 GLU A CA 5
ATOM 4716 C C . GLU A 1 13 ? 7.473 4.478 -0.575 1.00 0.00 28 GLU A C 5
ATOM 4717 O O . GLU A 1 13 ? 8.492 3.809 -0.404 1.00 0.00 28 GLU A O 5
ATOM 4729 N N . ALA A 1 14 ? 6.823 4.506 -1.731 1.00 0.00 29 ALA A N 5
ATOM 4730 C CA . ALA A 1 14 ? 7.302 3.730 -2.866 1.00 0.00 29 ALA A CA 5
ATOM 4731 C C . ALA A 1 14 ? 8.600 4.315 -3.408 1.00 0.00 29 ALA A C 5
ATOM 4732 O O . ALA A 1 14 ? 8.596 5.321 -4.116 1.00 0.00 29 ALA A O 5
ATOM 4739 N N . LEU A 1 15 ? 9.712 3.669 -3.071 1.00 0.00 30 LEU A N 5
ATOM 4740 C CA . LEU A 1 15 ? 11.024 4.114 -3.520 1.00 0.00 30 LEU A CA 5
ATOM 4741 C C . LEU A 1 15 ? 11.479 3.293 -4.718 1.00 0.00 30 LEU A C 5
ATOM 4742 O O . LEU A 1 15 ? 12.434 3.653 -5.406 1.00 0.00 30 LEU A O 5
ATOM 4758 N N . GLU A 1 16 ? 10.785 2.188 -4.959 1.00 0.00 31 GLU A N 5
ATOM 4759 C CA . GLU A 1 16 ? 11.113 1.311 -6.077 1.00 0.00 31 GLU A CA 5
ATOM 4760 C C . GLU A 1 16 ? 10.145 1.520 -7.236 1.00 0.00 31 GLU A C 5
ATOM 4761 O O . GLU A 1 16 ? 9.146 2.226 -7.102 1.00 0.00 31 GLU A O 5
ATOM 4773 N N . GLU A 1 17 ? 10.446 0.899 -8.373 1.00 0.00 32 GLU A N 5
ATOM 4774 C CA . GLU A 1 17 ? 9.598 1.016 -9.554 1.00 0.00 32 GLU A CA 5
ATOM 4775 C C . GLU A 1 17 ? 8.540 -0.082 -9.568 1.00 0.00 32 GLU A C 5
ATOM 4776 O O . GLU A 1 17 ? 7.489 0.062 -10.194 1.00 0.00 32 GLU A O 5
ATOM 4788 N N . ASP A 1 18 ? 8.824 -1.178 -8.871 1.00 0.00 33 ASP A N 5
ATOM 4789 C CA . ASP A 1 18 ? 7.898 -2.302 -8.797 1.00 0.00 33 ASP A CA 5
ATOM 4790 C C . ASP A 1 18 ? 6.826 -2.053 -7.743 1.00 0.00 33 ASP A C 5
ATOM 4791 O O . ASP A 1 18 ? 6.029 -2.937 -7.433 1.00 0.00 33 ASP A O 5
ATOM 4800 N N . GLU A 1 19 ? 6.819 -0.844 -7.191 1.00 0.00 34 GLU A N 5
ATOM 4801 C CA . GLU A 1 19 ? 5.853 -0.479 -6.166 1.00 0.00 34 GLU A CA 5
ATOM 4802 C C . GLU A 1 19 ? 4.838 0.528 -6.698 1.00 0.00 34 GLU A C 5
ATOM 4803 O O . GLU A 1 19 ? 4.773 0.786 -7.900 1.00 0.00 34 GLU A O 5
ATOM 4815 N N . LEU A 1 20 ? 4.047 1.091 -5.790 1.00 0.00 35 LEU A N 5
ATOM 4816 C CA . LEU A 1 20 ? 3.028 2.070 -6.149 1.00 0.00 35 LEU A CA 5
ATOM 4817 C C . LEU A 1 20 ? 3.038 3.234 -5.164 1.00 0.00 35 LEU A C 5
ATOM 4818 O O . LEU A 1 20 ? 3.205 3.035 -3.960 1.00 0.00 35 LEU A O 5
ATOM 4834 N N . GLY A 1 21 ? 2.870 4.446 -5.681 1.00 0.00 36 GLY A N 5
ATOM 4835 C CA . GLY A 1 21 ? 2.875 5.618 -4.828 1.00 0.00 36 GLY A CA 5
ATOM 4836 C C . GLY A 1 21 ? 1.555 6.360 -4.813 1.00 0.00 36 GLY A C 5
ATOM 4837 O O . GLY A 1 21 ? 0.990 6.669 -5.863 1.00 0.00 36 GLY A O 5
ATOM 4841 N N . PHE A 1 22 ? 1.071 6.659 -3.609 1.00 0.00 37 PHE A N 5
ATOM 4842 C CA . PHE A 1 22 ? -0.181 7.384 -3.434 1.00 0.00 37 PHE A CA 5
ATOM 4843 C C . PHE A 1 22 ? 0.064 8.724 -2.755 1.00 0.00 37 PHE A C 5
ATOM 4844 O O . PHE A 1 22 ? 1.207 9.098 -2.489 1.00 0.00 37 PHE A O 5
ATOM 4861 N N . ARG A 1 23 ? -1.019 9.430 -2.458 1.00 0.00 38 ARG A N 5
ATOM 4862 C CA . ARG A 1 23 ? -0.927 10.719 -1.785 1.00 0.00 38 ARG A CA 5
ATOM 4863 C C . ARG A 1 23 ? -1.861 10.763 -0.580 1.00 0.00 38 ARG A C 5
ATOM 4864 O O . ARG A 1 23 ? -2.742 9.914 -0.436 1.00 0.00 38 ARG A O 5
ATOM 4885 N N . SER A 1 24 ? -1.658 11.753 0.283 1.00 0.00 39 SER A N 5
ATOM 4886 C CA . SER A 1 24 ? -2.473 11.915 1.483 1.00 0.00 39 SER A CA 5
ATOM 4887 C C . SER A 1 24 ? -3.966 11.835 1.163 1.00 0.00 39 SER A C 5
ATOM 4888 O O . SER A 1 24 ? -4.419 12.321 0.125 1.00 0.00 39 SER A O 5
ATOM 4896 N N . GLY A 1 25 ? -4.719 11.224 2.072 1.00 0.00 40 GLY A N 5
ATOM 4897 C CA . GLY A 1 25 ? -6.156 11.086 1.898 1.00 0.00 40 GLY A CA 5
ATOM 4898 C C . GLY A 1 25 ? -6.545 10.393 0.605 1.00 0.00 40 GLY A C 5
ATOM 4899 O O . GLY A 1 25 ? -7.219 10.983 -0.240 1.00 0.00 40 GLY A O 5
ATOM 4903 N N . GLU A 1 26 ? -6.131 9.137 0.450 1.00 0.00 41 GLU A N 5
ATOM 4904 C CA . GLU A 1 26 ? -6.458 8.373 -0.751 1.00 0.00 41 GLU A CA 5
ATOM 4905 C C . GLU A 1 26 ? -6.872 6.948 -0.404 1.00 0.00 41 GLU A C 5
ATOM 4906 O O . GLU A 1 26 ? -6.590 6.460 0.688 1.00 0.00 41 GLU A O 5
ATOM 4918 N N . VAL A 1 27 ? -7.542 6.285 -1.345 1.00 0.00 42 VAL A N 5
ATOM 4919 C CA . VAL A 1 27 ? -7.997 4.913 -1.144 1.00 0.00 42 VAL A CA 5
ATOM 4920 C C . VAL A 1 27 ? -7.428 3.989 -2.216 1.00 0.00 42 VAL A C 5
ATOM 4921 O O . VAL A 1 27 ? -7.421 4.325 -3.399 1.00 0.00 42 VAL A O 5
ATOM 4934 N N . VAL A 1 28 ? -6.949 2.825 -1.789 1.00 0.00 43 VAL A N 5
ATOM 4935 C CA . VAL A 1 28 ? -6.372 1.851 -2.709 1.00 0.00 43 VAL A CA 5
ATOM 4936 C C . VAL A 1 28 ? -6.954 0.459 -2.481 1.00 0.00 43 VAL A C 5
ATOM 4937 O O . VAL A 1 28 ? -7.173 0.047 -1.345 1.00 0.00 43 VAL A O 5
ATOM 4950 N N . GLU A 1 29 ? -7.184 -0.272 -3.567 1.00 0.00 44 GLU A N 5
ATOM 4951 C CA . GLU A 1 29 ? -7.714 -1.627 -3.473 1.00 0.00 44 GLU A CA 5
ATOM 4952 C C . GLU A 1 29 ? -6.563 -2.628 -3.458 1.00 0.00 44 GLU A C 5
ATOM 4953 O O . GLU A 1 29 ? -5.852 -2.783 -4.452 1.00 0.00 44 GLU A O 5
ATOM 4965 N N . VAL A 1 30 ? -6.370 -3.293 -2.323 1.00 0.00 45 VAL A N 5
ATOM 4966 C CA . VAL A 1 30 ? -5.289 -4.261 -2.184 1.00 0.00 45 VAL A CA 5
ATOM 4967 C C . VAL A 1 30 ? -5.657 -5.596 -2.816 1.00 0.00 45 VAL A C 5
ATOM 4968 O O . VAL A 1 30 ? -6.719 -6.154 -2.543 1.00 0.00 45 VAL A O 5
ATOM 4981 N N . LEU A 1 31 ? -4.768 -6.100 -3.665 1.00 0.00 46 LEU A N 5
ATOM 4982 C CA . LEU A 1 31 ? -4.990 -7.368 -4.345 1.00 0.00 46 LEU A CA 5
ATOM 4983 C C . LEU A 1 31 ? -4.196 -8.488 -3.679 1.00 0.00 46 LEU A C 5
ATOM 4984 O O . LEU A 1 31 ? -4.418 -9.667 -3.955 1.00 0.00 46 LEU A O 5
ATOM 5000 N N . ASP A 1 32 ? -3.270 -8.112 -2.801 1.00 0.00 47 ASP A N 5
ATOM 5001 C CA . ASP A 1 32 ? -2.447 -9.089 -2.100 1.00 0.00 47 ASP A CA 5
ATOM 5002 C C . ASP A 1 32 ? -2.002 -8.565 -0.736 1.00 0.00 47 ASP A C 5
ATOM 5003 O O . ASP A 1 32 ? -0.859 -8.143 -0.562 1.00 0.00 47 ASP A O 5
ATOM 5012 N N . SER A 1 33 ? -2.916 -8.606 0.229 1.00 0.00 48 SER A N 5
ATOM 5013 C CA . SER A 1 33 ? -2.627 -8.149 1.588 1.00 0.00 48 SER A CA 5
ATOM 5014 C C . SER A 1 33 ? -1.847 -9.193 2.351 1.00 0.00 48 SER A C 5
ATOM 5015 O O . SER A 1 33 ? -1.441 -8.956 3.489 1.00 0.00 48 SER A O 5
ATOM 5023 N N . SER A 1 34 ? -1.606 -10.339 1.729 1.00 0.00 49 SER A N 5
ATOM 5024 C CA . SER A 1 34 ? -0.836 -11.357 2.403 1.00 0.00 49 SER A CA 5
ATOM 5025 C C . SER A 1 34 ? 0.618 -10.921 2.418 1.00 0.00 49 SER A C 5
ATOM 5026 O O . SER A 1 34 ? 1.259 -10.823 1.372 1.00 0.00 49 SER A O 5
ATOM 5034 N N . ASN A 1 35 ? 1.106 -10.652 3.623 1.00 0.00 50 ASN A N 5
ATOM 5035 C CA . ASN A 1 35 ? 2.474 -10.197 3.861 1.00 0.00 50 ASN A CA 5
ATOM 5036 C C . ASN A 1 35 ? 2.552 -9.571 5.254 1.00 0.00 50 ASN A C 5
ATOM 5037 O O . ASN A 1 35 ? 1.519 -9.292 5.862 1.00 0.00 50 ASN A O 5
ATOM 5048 N N . PRO A 1 36 ? 3.762 -9.358 5.800 1.00 0.00 51 PRO A N 5
ATOM 5049 C CA . PRO A 1 36 ? 3.921 -8.794 7.132 1.00 0.00 51 PRO A CA 5
ATOM 5050 C C . PRO A 1 36 ? 4.079 -7.273 7.160 1.00 0.00 51 PRO A C 5
ATOM 5051 O O . PRO A 1 36 ? 4.081 -6.677 8.237 1.00 0.00 51 PRO A O 5
ATOM 5062 N N . SER A 1 37 ? 4.214 -6.641 5.997 1.00 0.00 52 SER A N 5
ATOM 5063 C CA . SER A 1 37 ? 4.373 -5.188 5.960 1.00 0.00 52 SER A CA 5
ATOM 5064 C C . SER A 1 37 ? 4.166 -4.611 4.562 1.00 0.00 52 SER A C 5
ATOM 5065 O O . SER A 1 37 ? 3.668 -3.497 4.420 1.00 0.00 52 SER A O 5
ATOM 5073 N N . TRP A 1 38 ? 4.555 -5.354 3.533 1.00 0.00 53 TRP A N 5
ATOM 5074 C CA . TRP A 1 38 ? 4.404 -4.876 2.162 1.00 0.00 53 TRP A CA 5
ATOM 5075 C C . TRP A 1 38 ? 3.358 -5.684 1.405 1.00 0.00 53 TRP A C 5
ATOM 5076 O O . TRP A 1 38 ? 3.564 -6.862 1.122 1.00 0.00 53 TRP A O 5
ATOM 5097 N N . TRP A 1 39 ? 2.245 -5.042 1.054 1.00 0.00 54 TRP A N 5
ATOM 5098 C CA . TRP A 1 39 ? 1.189 -5.717 0.307 1.00 0.00 54 TRP A CA 5
ATOM 5099 C C . TRP A 1 39 ? 1.100 -5.165 -1.111 1.00 0.00 54 TRP A C 5
ATOM 5100 O O . TRP A 1 39 ? 1.248 -3.963 -1.329 1.00 0.00 54 TRP A O 5
ATOM 5121 N N . THR A 1 40 ? 0.852 -6.048 -2.071 1.00 0.00 55 THR A N 5
ATOM 5122 C CA . THR A 1 40 ? 0.736 -5.643 -3.465 1.00 0.00 55 THR A CA 5
ATOM 5123 C C . THR A 1 40 ? -0.688 -5.202 -3.791 1.00 0.00 55 THR A C 5
ATOM 5124 O O . THR A 1 40 ? -1.626 -5.997 -3.725 1.00 0.00 55 THR A O 5
ATOM 5135 N N . GLY A 1 41 ? -0.838 -3.930 -4.147 1.00 0.00 56 GLY A N 5
ATOM 5136 C CA . GLY A 1 41 ? -2.146 -3.397 -4.484 1.00 0.00 56 GLY A CA 5
ATOM 5137 C C . GLY A 1 41 ? -2.074 -2.392 -5.617 1.00 0.00 56 GLY A C 5
ATOM 5138 O O . GLY A 1 41 ? -0.998 -2.142 -6.155 1.00 0.00 56 GLY A O 5
ATOM 5142 N N . ARG A 1 42 ? -3.213 -1.815 -5.989 1.00 0.00 57 ARG A N 5
ATOM 5143 C CA . ARG A 1 42 ? -3.236 -0.838 -7.074 1.00 0.00 57 ARG A CA 5
ATOM 5144 C C . ARG A 1 42 ? -4.148 0.343 -6.755 1.00 0.00 57 ARG A C 5
ATOM 5145 O O . ARG A 1 42 ? -5.280 0.169 -6.305 1.00 0.00 57 ARG A O 5
ATOM 5166 N N . LEU A 1 43 ? -3.634 1.547 -7.002 1.00 0.00 58 LEU A N 5
ATOM 5167 C CA . LEU A 1 43 ? -4.378 2.778 -6.757 1.00 0.00 58 LEU A CA 5
ATOM 5168 C C . LEU A 1 43 ? -4.985 3.296 -8.058 1.00 0.00 58 LEU A C 5
ATOM 5169 O O . LEU A 1 43 ? -4.262 3.669 -8.981 1.00 0.00 58 LEU A O 5
ATOM 5185 N N . HIS A 1 44 ? -6.314 3.307 -8.121 1.00 0.00 59 HIS A N 5
ATOM 5186 C CA . HIS A 1 44 ? -7.029 3.769 -9.309 1.00 0.00 59 HIS A CA 5
ATOM 5187 C C . HIS A 1 44 ? -6.775 2.841 -10.494 1.00 0.00 59 HIS A C 5
ATOM 5188 O O . HIS A 1 44 ? -7.591 1.968 -10.793 1.00 0.00 59 HIS A O 5
ATOM 5203 N N . ASN A 1 45 ? -5.643 3.031 -11.168 1.00 0.00 60 ASN A N 5
ATOM 5204 C CA . ASN A 1 45 ? -5.294 2.205 -12.320 1.00 0.00 60 ASN A CA 5
ATOM 5205 C C . ASN A 1 45 ? -3.802 1.881 -12.341 1.00 0.00 60 ASN A C 5
ATOM 5206 O O . ASN A 1 45 ? -3.287 1.351 -13.326 1.00 0.00 60 ASN A O 5
ATOM 5217 N N . LYS A 1 46 ? -3.117 2.192 -11.247 1.00 0.00 61 LYS A N 5
ATOM 5218 C CA . LYS A 1 46 ? -1.688 1.922 -11.134 1.00 0.00 61 LYS A CA 5
ATOM 5219 C C . LYS A 1 46 ? -1.441 0.830 -10.101 1.00 0.00 61 LYS A C 5
ATOM 5220 O O . LYS A 1 46 ? -1.912 0.924 -8.972 1.00 0.00 61 LYS A O 5
ATOM 5239 N N . LEU A 1 47 ? -0.714 -0.211 -10.493 1.00 0.00 62 LEU A N 5
ATOM 5240 C CA . LEU A 1 47 ? -0.431 -1.323 -9.590 1.00 0.00 62 LEU A CA 5
ATOM 5241 C C . LEU A 1 47 ? 0.992 -1.255 -9.051 1.00 0.00 62 LEU A C 5
ATOM 5242 O O . LEU A 1 47 ? 1.891 -0.713 -9.696 1.00 0.00 62 LEU A O 5
ATOM 5258 N N . GLY A 1 48 ? 1.187 -1.818 -7.862 1.00 0.00 63 GLY A N 5
ATOM 5259 C CA . GLY A 1 48 ? 2.497 -1.824 -7.244 1.00 0.00 63 GLY A CA 5
ATOM 5260 C C . GLY A 1 48 ? 2.436 -2.062 -5.747 1.00 0.00 63 GLY A C 5
ATOM 5261 O O . GLY A 1 48 ? 1.375 -1.940 -5.134 1.00 0.00 63 GLY A O 5
ATOM 5265 N N . LEU A 1 49 ? 3.576 -2.405 -5.160 1.00 0.00 64 LEU A N 5
ATOM 5266 C CA . LEU A 1 49 ? 3.658 -2.667 -3.724 1.00 0.00 64 LEU A CA 5
ATOM 5267 C C . LEU A 1 49 ? 3.543 -1.370 -2.924 1.00 0.00 64 LEU A C 5
ATOM 5268 O O . LEU A 1 49 ? 3.989 -0.316 -3.373 1.00 0.00 64 LEU A O 5
ATOM 5284 N N . PHE A 1 50 ? 2.942 -1.451 -1.737 1.00 0.00 65 PHE A N 5
ATOM 5285 C CA . PHE A 1 50 ? 2.774 -0.275 -0.885 1.00 0.00 65 PHE A CA 5
ATOM 5286 C C . PHE A 1 50 ? 3.084 -0.600 0.577 1.00 0.00 65 PHE A C 5
ATOM 5287 O O . PHE A 1 50 ? 3.043 -1.763 0.984 1.00 0.00 65 PHE A O 5
ATOM 5304 N N . PRO A 1 51 ? 3.388 0.430 1.394 1.00 0.00 66 PRO A N 5
ATOM 5305 C CA . PRO A 1 51 ? 3.692 0.250 2.819 1.00 0.00 66 PRO A CA 5
ATOM 5306 C C . PRO A 1 51 ? 2.435 0.057 3.664 1.00 0.00 66 PRO A C 5
ATOM 5307 O O . PRO A 1 51 ? 1.692 1.007 3.912 1.00 0.00 66 PRO A O 5
ATOM 5318 N N . ALA A 1 52 ? 2.201 -1.171 4.113 1.00 0.00 67 ALA A N 5
ATOM 5319 C CA . ALA A 1 52 ? 1.035 -1.465 4.937 1.00 0.00 67 ALA A CA 5
ATOM 5320 C C . ALA A 1 52 ? 1.159 -0.806 6.305 1.00 0.00 67 ALA A C 5
ATOM 5321 O O . ALA A 1 52 ? 0.206 -0.784 7.084 1.00 0.00 67 ALA A O 5
ATOM 5328 N N . ASN A 1 53 ? 2.342 -0.265 6.591 1.00 0.00 68 ASN A N 5
ATOM 5329 C CA . ASN A 1 53 ? 2.593 0.400 7.863 1.00 0.00 68 ASN A CA 5
ATOM 5330 C C . ASN A 1 53 ? 2.326 1.897 7.755 1.00 0.00 68 ASN A C 5
ATOM 5331 O O . ASN A 1 53 ? 1.931 2.539 8.728 1.00 0.00 68 ASN A O 5
ATOM 5342 N N . TYR A 1 54 ? 2.547 2.449 6.565 1.00 0.00 69 TYR A N 5
ATOM 5343 C CA . TYR A 1 54 ? 2.331 3.872 6.335 1.00 0.00 69 TYR A CA 5
ATOM 5344 C C . TYR A 1 54 ? 0.847 4.187 6.203 1.00 0.00 69 TYR A C 5
ATOM 5345 O O . TYR A 1 54 ? 0.377 5.210 6.703 1.00 0.00 69 TYR A O 5
ATOM 5363 N N . VAL A 1 55 ? 0.109 3.310 5.528 1.00 0.00 70 VAL A N 5
ATOM 5364 C CA . VAL A 1 55 ? -1.322 3.522 5.343 1.00 0.00 70 VAL A CA 5
ATOM 5365 C C . VAL A 1 55 ? -2.134 2.353 5.903 1.00 0.00 70 VAL A C 5
ATOM 5366 O O . VAL A 1 55 ? -1.650 1.223 5.971 1.00 0.00 70 VAL A O 5
ATOM 5379 N N . ALA A 1 56 ? -3.370 2.641 6.312 1.00 0.00 71 ALA A N 5
ATOM 5380 C CA . ALA A 1 56 ? -4.251 1.622 6.878 1.00 0.00 71 ALA A CA 5
ATOM 5381 C C . ALA A 1 56 ? -5.415 1.317 5.940 1.00 0.00 71 ALA A C 5
ATOM 5382 O O . ALA A 1 56 ? -5.858 2.190 5.193 1.00 0.00 71 ALA A O 5
ATOM 5389 N N . PRO A 1 57 ? -5.922 0.069 5.952 1.00 0.00 72 PRO A N 5
ATOM 5390 C CA . PRO A 1 57 ? -7.029 -0.343 5.081 1.00 0.00 72 PRO A CA 5
ATOM 5391 C C . PRO A 1 57 ? -8.277 0.508 5.230 1.00 0.00 72 PRO A C 5
ATOM 5392 O O . PRO A 1 57 ? -8.318 1.462 6.007 1.00 0.00 72 PRO A O 5
ATOM 5403 N N . MET A 1 58 ? -9.290 0.148 4.454 1.00 0.00 73 MET A N 5
ATOM 5404 C CA . MET A 1 58 ? -10.554 0.858 4.454 1.00 0.00 73 MET A CA 5
ATOM 5405 C C . MET A 1 58 ? -11.687 -0.077 4.048 1.00 0.00 73 MET A C 5
ATOM 5406 O O . MET A 1 58 ? -11.892 -0.337 2.862 1.00 0.00 73 MET A O 5
ATOM 5420 N N . MET A 1 59 ? -12.419 -0.583 5.033 1.00 0.00 74 MET A N 5
ATOM 5421 C CA . MET A 1 59 ? -13.524 -1.490 4.761 1.00 0.00 74 MET A CA 5
ATOM 5422 C C . MET A 1 59 ? -14.757 -0.717 4.303 1.00 0.00 74 MET A C 5
ATOM 5423 O O . MET A 1 59 ? -15.428 -0.067 5.105 1.00 0.00 74 MET A O 5
ATOM 5437 N N . ARG A 1 60 ? -15.047 -0.794 3.007 1.00 0.00 75 ARG A N 5
ATOM 5438 C CA . ARG A 1 60 ? -16.199 -0.103 2.436 1.00 0.00 75 ARG A CA 5
ATOM 5439 C C . ARG A 1 60 ? -17.493 -0.557 3.104 1.00 0.00 75 ARG A C 5
ATOM 5440 O O . ARG A 1 60 ? -18.125 0.271 3.793 1.00 0.00 75 ARG A O 5
ATOM 5462 N N . ALA B 2 1 ? 5.021 8.916 12.940 1.00 0.00 76 ALA B N 5
ATOM 5463 C CA . ALA B 2 1 ? 5.863 8.683 11.737 1.00 0.00 76 ALA B CA 5
ATOM 5464 C C . ALA B 2 1 ? 6.103 7.192 11.513 1.00 0.00 76 ALA B C 5
ATOM 5465 O O . ALA B 2 1 ? 7.089 6.636 11.995 1.00 0.00 76 ALA B O 5
ATOM 5474 N N . PRO B 2 2 ? 5.198 6.522 10.775 1.00 0.00 77 PRO B N 5
ATOM 5475 C CA . PRO B 2 2 ? 5.316 5.092 10.487 1.00 0.00 77 PRO B CA 5
ATOM 5476 C C . PRO B 2 2 ? 6.472 4.793 9.541 1.00 0.00 77 PRO B C 5
ATOM 5477 O O . PRO B 2 2 ? 6.639 5.456 8.518 1.00 0.00 77 PRO B O 5
ATOM 5488 N N . SER B 2 3 ? 7.270 3.794 9.892 1.00 0.00 78 SER B N 5
ATOM 5489 C CA . SER B 2 3 ? 8.414 3.408 9.075 1.00 0.00 78 SER B CA 5
ATOM 5490 C C . SER B 2 3 ? 8.234 2.008 8.510 1.00 0.00 78 SER B C 5
ATOM 5491 O O . SER B 2 3 ? 7.930 1.062 9.237 1.00 0.00 78 SER B O 5
ATOM 5499 N N . ILE B 2 4 ? 8.415 1.891 7.201 1.00 0.00 79 ILE B N 5
ATOM 5500 C CA . ILE B 2 4 ? 8.267 0.618 6.519 1.00 0.00 79 ILE B CA 5
ATOM 5501 C C . ILE B 2 4 ? 9.621 0.075 6.063 1.00 0.00 79 ILE B C 5
ATOM 5502 O O . ILE B 2 4 ? 10.449 0.808 5.520 1.00 0.00 79 ILE B O 5
ATOM 5518 N N . ASP B 2 5 ? 9.835 -1.214 6.298 1.00 0.00 80 ASP B N 5
ATOM 5519 C CA . ASP B 2 5 ? 11.084 -1.868 5.921 1.00 0.00 80 ASP B CA 5
ATOM 5520 C C . ASP B 2 5 ? 10.969 -2.517 4.544 1.00 0.00 80 ASP B C 5
ATOM 5521 O O . ASP B 2 5 ? 10.007 -3.227 4.262 1.00 0.00 80 ASP B O 5
ATOM 5530 N N . ARG B 2 6 ? 11.960 -2.265 3.694 1.00 0.00 81 ARG B N 5
ATOM 5531 C CA . ARG B 2 6 ? 11.975 -2.822 2.344 1.00 0.00 81 ARG B CA 5
ATOM 5532 C C . ARG B 2 6 ? 12.392 -4.291 2.357 1.00 0.00 81 ARG B C 5
ATOM 5533 O O . ARG B 2 6 ? 12.376 -4.959 1.324 1.00 0.00 81 ARG B O 5
ATOM 5554 N N . SER B 2 7 ? 12.772 -4.785 3.530 1.00 0.00 82 SER B N 5
ATOM 5555 C CA . SER B 2 7 ? 13.203 -6.172 3.676 1.00 0.00 82 SER B CA 5
ATOM 5556 C C . SER B 2 7 ? 12.011 -7.108 3.868 1.00 0.00 82 SER B C 5
ATOM 5557 O O . SER B 2 7 ? 12.187 -8.308 4.081 1.00 0.00 82 SER B O 5
ATOM 5565 N N . THR B 2 8 ? 10.803 -6.556 3.803 1.00 0.00 83 THR B N 5
ATOM 5566 C CA . THR B 2 8 ? 9.593 -7.353 3.983 1.00 0.00 83 THR B CA 5
ATOM 5567 C C . THR B 2 8 ? 8.726 -7.369 2.724 1.00 0.00 83 THR B C 5
ATOM 5568 O O . THR B 2 8 ? 7.610 -7.888 2.738 1.00 0.00 83 THR B O 5
ATOM 5579 N N . LYS B 2 9 ? 9.244 -6.800 1.638 1.00 0.00 84 LYS B N 5
ATOM 5580 C CA . LYS B 2 9 ? 8.513 -6.752 0.371 1.00 0.00 84 LYS B CA 5
ATOM 5581 C C . LYS B 2 9 ? 7.971 -8.132 -0.006 1.00 0.00 84 LYS B C 5
ATOM 5582 O O . LYS B 2 9 ? 8.523 -9.152 0.405 1.00 0.00 84 LYS B O 5
ATOM 5601 N N . PRO B 2 10 ? 6.875 -8.184 -0.793 1.00 0.00 85 PRO B N 5
ATOM 5602 C CA . PRO B 2 10 ? 6.264 -9.450 -1.216 1.00 0.00 85 PRO B CA 5
ATOM 5603 C C . PRO B 2 10 ? 7.288 -10.451 -1.737 1.00 0.00 85 PRO B C 5
ATOM 5604 O O . PRO B 2 10 ? 7.769 -10.335 -2.864 1.00 0.00 85 PRO B O 5
ATOM 5615 N N . ALA B 2 11 ? 7.617 -11.434 -0.907 1.00 0.00 86 ALA B N 5
ATOM 5616 C CA . ALA B 2 11 ? 8.582 -12.458 -1.280 1.00 0.00 86 ALA B CA 5
ATOM 5617 C C . ALA B 2 11 ? 8.289 -13.772 -0.563 1.00 0.00 86 ALA B C 5
ATOM 5618 O O . ALA B 2 11 ? 7.593 -13.735 0.474 1.00 0.00 86 ALA B O 5
ATOM 5626 N N . GLY A 1 1 ? -12.986 -11.104 8.719 1.00 0.00 16 GLY A N 6
ATOM 5627 C CA . GLY A 1 1 ? -13.094 -9.789 8.027 1.00 0.00 16 GLY A CA 6
ATOM 5628 C C . GLY A 1 1 ? -12.559 -9.832 6.608 1.00 0.00 16 GLY A C 6
ATOM 5629 O O . GLY A 1 1 ? -12.110 -10.878 6.139 1.00 0.00 16 GLY A O 6
ATOM 5635 N N . ARG A 1 2 ? -12.608 -8.692 5.925 1.00 0.00 17 ARG A N 6
ATOM 5636 C CA . ARG A 1 2 ? -12.126 -8.600 4.551 1.00 0.00 17 ARG A CA 6
ATOM 5637 C C . ARG A 1 2 ? -11.333 -7.314 4.343 1.00 0.00 17 ARG A C 6
ATOM 5638 O O . ARG A 1 2 ? -11.504 -6.617 3.343 1.00 0.00 17 ARG A O 6
ATOM 5659 N N . VAL A 1 3 ? -10.465 -7.012 5.300 1.00 0.00 18 VAL A N 6
ATOM 5660 C CA . VAL A 1 3 ? -9.638 -5.809 5.231 1.00 0.00 18 VAL A CA 6
ATOM 5661 C C . VAL A 1 3 ? -8.527 -5.970 4.199 1.00 0.00 18 VAL A C 6
ATOM 5662 O O . VAL A 1 3 ? -7.574 -6.720 4.412 1.00 0.00 18 VAL A O 6
ATOM 5675 N N . ARG A 1 4 ? -8.659 -5.265 3.080 1.00 0.00 19 ARG A N 6
ATOM 5676 C CA . ARG A 1 4 ? -7.666 -5.333 2.014 1.00 0.00 19 ARG A CA 6
ATOM 5677 C C . ARG A 1 4 ? -7.640 -4.042 1.200 1.00 0.00 19 ARG A C 6
ATOM 5678 O O . ARG A 1 4 ? -7.870 -4.052 -0.009 1.00 0.00 19 ARG A O 6
ATOM 5699 N N . TRP A 1 5 ? -7.363 -2.928 1.873 1.00 0.00 20 TRP A N 6
ATOM 5700 C CA . TRP A 1 5 ? -7.306 -1.624 1.224 1.00 0.00 20 TRP A CA 6
ATOM 5701 C C . TRP A 1 5 ? -6.164 -0.799 1.792 1.00 0.00 20 TRP A C 6
ATOM 5702 O O . TRP A 1 5 ? -5.717 -1.038 2.911 1.00 0.00 20 TRP A O 6
ATOM 5723 N N . ALA A 1 6 ? -5.687 0.166 1.022 1.00 0.00 21 ALA A N 6
ATOM 5724 C CA . ALA A 1 6 ? -4.606 1.010 1.473 1.00 0.00 21 ALA A CA 6
ATOM 5725 C C . ALA A 1 6 ? -5.015 2.471 1.406 1.00 0.00 21 ALA A C 6
ATOM 5726 O O . ALA A 1 6 ? -5.031 3.071 0.332 1.00 0.00 21 ALA A O 6
ATOM 5733 N N . ARG A 1 7 ? -5.318 3.051 2.560 1.00 0.00 22 ARG A N 6
ATOM 5734 C CA . ARG A 1 7 ? -5.691 4.452 2.608 1.00 0.00 22 ARG A CA 6
ATOM 5735 C C . ARG A 1 7 ? -4.529 5.247 3.169 1.00 0.00 22 ARG A C 6
ATOM 5736 O O . ARG A 1 7 ? -4.200 5.151 4.352 1.00 0.00 22 ARG A O 6
ATOM 5757 N N . ALA A 1 8 ? -3.898 6.009 2.295 1.00 0.00 23 ALA A N 6
ATOM 5758 C CA . ALA A 1 8 ? -2.744 6.807 2.669 1.00 0.00 23 ALA A CA 6
ATOM 5759 C C . ALA A 1 8 ? -3.131 8.021 3.498 1.00 0.00 23 ALA A C 6
ATOM 5760 O O . ALA A 1 8 ? -3.916 8.859 3.060 1.00 0.00 23 ALA A O 6
ATOM 5767 N N . LEU A 1 9 ? -2.545 8.117 4.686 1.00 0.00 24 LEU A N 6
ATOM 5768 C CA . LEU A 1 9 ? -2.785 9.243 5.576 1.00 0.00 24 LEU A CA 6
ATOM 5769 C C . LEU A 1 9 ? -1.683 10.271 5.361 1.00 0.00 24 LEU A C 6
ATOM 5770 O O . LEU A 1 9 ? -1.829 11.452 5.676 1.00 0.00 24 LEU A O 6
ATOM 5786 N N . TYR A 1 10 ? -0.582 9.786 4.793 1.00 0.00 25 TYR A N 6
ATOM 5787 C CA . TYR A 1 10 ? 0.581 10.605 4.481 1.00 0.00 25 TYR A CA 6
ATOM 5788 C C . TYR A 1 10 ? 1.102 10.228 3.099 1.00 0.00 25 TYR A C 6
ATOM 5789 O O . TYR A 1 10 ? 0.558 9.329 2.456 1.00 0.00 25 TYR A O 6
ATOM 5807 N N . ASP A 1 11 ? 2.148 10.912 2.645 1.00 0.00 26 ASP A N 6
ATOM 5808 C CA . ASP A 1 11 ? 2.738 10.638 1.335 1.00 0.00 26 ASP A CA 6
ATOM 5809 C C . ASP A 1 11 ? 3.047 9.148 1.161 1.00 0.00 26 ASP A C 6
ATOM 5810 O O . ASP A 1 11 ? 2.781 8.335 2.045 1.00 0.00 26 ASP A O 6
ATOM 5819 N N . PHE A 1 12 ? 3.600 8.795 0.006 1.00 0.00 27 PHE A N 6
ATOM 5820 C CA . PHE A 1 12 ? 3.927 7.402 -0.297 1.00 0.00 27 PHE A CA 6
ATOM 5821 C C . PHE A 1 12 ? 5.416 7.108 -0.116 1.00 0.00 27 PHE A C 6
ATOM 5822 O O . PHE A 1 12 ? 6.266 7.967 -0.353 1.00 0.00 27 PHE A O 6
ATOM 5839 N N . GLU A 1 13 ? 5.717 5.879 0.307 1.00 0.00 28 GLU A N 6
ATOM 5840 C CA . GLU A 1 13 ? 7.098 5.454 0.522 1.00 0.00 28 GLU A CA 6
ATOM 5841 C C . GLU A 1 13 ? 7.622 4.634 -0.652 1.00 0.00 28 GLU A C 6
ATOM 5842 O O . GLU A 1 13 ? 8.684 4.019 -0.553 1.00 0.00 28 GLU A O 6
ATOM 5854 N N . ALA A 1 14 ? 6.884 4.610 -1.756 1.00 0.00 29 ALA A N 6
ATOM 5855 C CA . ALA A 1 14 ? 7.310 3.841 -2.919 1.00 0.00 29 ALA A CA 6
ATOM 5856 C C . ALA A 1 14 ? 8.528 4.475 -3.575 1.00 0.00 29 ALA A C 6
ATOM 5857 O O . ALA A 1 14 ? 8.417 5.466 -4.295 1.00 0.00 29 ALA A O 6
ATOM 5864 N N . LEU A 1 15 ? 9.692 3.887 -3.328 1.00 0.00 30 LEU A N 6
ATOM 5865 C CA . LEU A 1 15 ? 10.936 4.384 -3.899 1.00 0.00 30 LEU A CA 6
ATOM 5866 C C . LEU A 1 15 ? 11.393 3.478 -5.033 1.00 0.00 30 LEU A C 6
ATOM 5867 O O . LEU A 1 15 ? 12.288 3.828 -5.802 1.00 0.00 30 LEU A O 6
ATOM 5883 N N . GLU A 1 16 ? 10.766 2.311 -5.127 1.00 0.00 31 GLU A N 6
ATOM 5884 C CA . GLU A 1 16 ? 11.103 1.347 -6.171 1.00 0.00 31 GLU A CA 6
ATOM 5885 C C . GLU A 1 16 ? 10.173 1.495 -7.372 1.00 0.00 31 GLU A C 6
ATOM 5886 O O . GLU A 1 16 ? 9.244 2.303 -7.354 1.00 0.00 31 GLU A O 6
ATOM 5898 N N . GLU A 1 17 ? 10.433 0.713 -8.417 1.00 0.00 32 GLU A N 6
ATOM 5899 C CA . GLU A 1 17 ? 9.623 0.762 -9.629 1.00 0.00 32 GLU A CA 6
ATOM 5900 C C . GLU A 1 17 ? 8.534 -0.306 -9.605 1.00 0.00 32 GLU A C 6
ATOM 5901 O O . GLU A 1 17 ? 7.498 -0.165 -10.255 1.00 0.00 32 GLU A O 6
ATOM 5913 N N . ASP A 1 18 ? 8.772 -1.373 -8.849 1.00 0.00 33 ASP A N 6
ATOM 5914 C CA . ASP A 1 18 ? 7.810 -2.465 -8.739 1.00 0.00 33 ASP A CA 6
ATOM 5915 C C . ASP A 1 18 ? 6.744 -2.142 -7.700 1.00 0.00 33 ASP A C 6
ATOM 5916 O O . ASP A 1 18 ? 5.855 -2.951 -7.434 1.00 0.00 33 ASP A O 6
ATOM 5925 N N . GLU A 1 19 ? 6.845 -0.955 -7.110 1.00 0.00 34 GLU A N 6
ATOM 5926 C CA . GLU A 1 19 ? 5.895 -0.524 -6.094 1.00 0.00 34 GLU A CA 6
ATOM 5927 C C . GLU A 1 19 ? 4.892 0.477 -6.660 1.00 0.00 34 GLU A C 6
ATOM 5928 O O . GLU A 1 19 ? 4.816 0.681 -7.871 1.00 0.00 34 GLU A O 6
ATOM 5940 N N . LEU A 1 20 ? 4.125 1.096 -5.769 1.00 0.00 35 LEU A N 6
ATOM 5941 C CA . LEU A 1 20 ? 3.121 2.077 -6.162 1.00 0.00 35 LEU A CA 6
ATOM 5942 C C . LEU A 1 20 ? 3.112 3.248 -5.187 1.00 0.00 35 LEU A C 6
ATOM 5943 O O . LEU A 1 20 ? 3.248 3.060 -3.979 1.00 0.00 35 LEU A O 6
ATOM 5959 N N . GLY A 1 21 ? 2.963 4.457 -5.718 1.00 0.00 36 GLY A N 6
ATOM 5960 C CA . GLY A 1 21 ? 2.957 5.633 -4.875 1.00 0.00 36 GLY A CA 6
ATOM 5961 C C . GLY A 1 21 ? 1.626 6.356 -4.842 1.00 0.00 36 GLY A C 6
ATOM 5962 O O . GLY A 1 21 ? 1.054 6.676 -5.884 1.00 0.00 36 GLY A O 6
ATOM 5966 N N . PHE A 1 22 ? 1.145 6.625 -3.631 1.00 0.00 37 PHE A N 6
ATOM 5967 C CA . PHE A 1 22 ? -0.116 7.331 -3.434 1.00 0.00 37 PHE A CA 6
ATOM 5968 C C . PHE A 1 22 ? 0.115 8.646 -2.701 1.00 0.00 37 PHE A C 6
ATOM 5969 O O . PHE A 1 22 ? 1.252 9.021 -2.418 1.00 0.00 37 PHE A O 6
ATOM 5986 N N . ARG A 1 23 ? -0.974 9.337 -2.382 1.00 0.00 38 ARG A N 6
ATOM 5987 C CA . ARG A 1 23 ? -0.890 10.604 -1.664 1.00 0.00 38 ARG A CA 6
ATOM 5988 C C . ARG A 1 23 ? -1.829 10.612 -0.462 1.00 0.00 38 ARG A C 6
ATOM 5989 O O . ARG A 1 23 ? -2.638 9.700 -0.293 1.00 0.00 38 ARG A O 6
ATOM 6010 N N . SER A 1 24 ? -1.714 11.643 0.368 1.00 0.00 39 SER A N 6
ATOM 6011 C CA . SER A 1 24 ? -2.556 11.767 1.555 1.00 0.00 39 SER A CA 6
ATOM 6012 C C . SER A 1 24 ? -4.036 11.675 1.189 1.00 0.00 39 SER A C 6
ATOM 6013 O O . SER A 1 24 ? -4.454 12.135 0.126 1.00 0.00 39 SER A O 6
ATOM 6021 N N . GLY A 1 25 ? -4.820 11.076 2.081 1.00 0.00 40 GLY A N 6
ATOM 6022 C CA . GLY A 1 25 ? -6.245 10.927 1.850 1.00 0.00 40 GLY A CA 6
ATOM 6023 C C . GLY A 1 25 ? -6.564 10.239 0.537 1.00 0.00 40 GLY A C 6
ATOM 6024 O O . GLY A 1 25 ? -7.306 10.778 -0.284 1.00 0.00 40 GLY A O 6
ATOM 6028 N N . GLU A 1 26 ? -6.006 9.048 0.333 1.00 0.00 41 GLU A N 6
ATOM 6029 C CA . GLU A 1 26 ? -6.247 8.301 -0.899 1.00 0.00 41 GLU A CA 6
ATOM 6030 C C . GLU A 1 26 ? -6.595 6.842 -0.617 1.00 0.00 41 GLU A C 6
ATOM 6031 O O . GLU A 1 26 ? -5.862 6.141 0.079 1.00 0.00 41 GLU A O 6
ATOM 6043 N N . VAL A 1 27 ? -7.717 6.392 -1.177 1.00 0.00 42 VAL A N 6
ATOM 6044 C CA . VAL A 1 27 ? -8.171 5.015 -1.003 1.00 0.00 42 VAL A CA 6
ATOM 6045 C C . VAL A 1 27 ? -7.597 4.112 -2.091 1.00 0.00 42 VAL A C 6
ATOM 6046 O O . VAL A 1 27 ? -7.626 4.454 -3.273 1.00 0.00 42 VAL A O 6
ATOM 6059 N N . VAL A 1 28 ? -7.067 2.963 -1.683 1.00 0.00 43 VAL A N 6
ATOM 6060 C CA . VAL A 1 28 ? -6.477 2.015 -2.623 1.00 0.00 43 VAL A CA 6
ATOM 6061 C C . VAL A 1 28 ? -6.998 0.598 -2.390 1.00 0.00 43 VAL A C 6
ATOM 6062 O O . VAL A 1 28 ? -7.220 0.192 -1.252 1.00 0.00 43 VAL A O 6
ATOM 6075 N N . GLU A 1 29 ? -7.175 -0.158 -3.471 1.00 0.00 44 GLU A N 6
ATOM 6076 C CA . GLU A 1 29 ? -7.649 -1.536 -3.371 1.00 0.00 44 GLU A CA 6
ATOM 6077 C C . GLU A 1 29 ? -6.457 -2.490 -3.325 1.00 0.00 44 GLU A C 6
ATOM 6078 O O . GLU A 1 29 ? -5.643 -2.521 -4.248 1.00 0.00 44 GLU A O 6
ATOM 6090 N N . VAL A 1 30 ? -6.349 -3.257 -2.243 1.00 0.00 45 VAL A N 6
ATOM 6091 C CA . VAL A 1 30 ? -5.241 -4.194 -2.081 1.00 0.00 45 VAL A CA 6
ATOM 6092 C C . VAL A 1 30 ? -5.482 -5.473 -2.874 1.00 0.00 45 VAL A C 6
ATOM 6093 O O . VAL A 1 30 ? -6.586 -6.020 -2.875 1.00 0.00 45 VAL A O 6
ATOM 6106 N N . LEU A 1 31 ? -4.438 -5.941 -3.550 1.00 0.00 46 LEU A N 6
ATOM 6107 C CA . LEU A 1 31 ? -4.524 -7.153 -4.353 1.00 0.00 46 LEU A CA 6
ATOM 6108 C C . LEU A 1 31 ? -3.882 -8.333 -3.630 1.00 0.00 46 LEU A C 6
ATOM 6109 O O . LEU A 1 31 ? -4.095 -9.488 -3.999 1.00 0.00 46 LEU A O 6
ATOM 6125 N N . ASP A 1 32 ? -3.095 -8.037 -2.598 1.00 0.00 47 ASP A N 6
ATOM 6126 C CA . ASP A 1 32 ? -2.424 -9.080 -1.829 1.00 0.00 47 ASP A CA 6
ATOM 6127 C C . ASP A 1 32 ? -1.946 -8.555 -0.477 1.00 0.00 47 ASP A C 6
ATOM 6128 O O . ASP A 1 32 ? -0.796 -8.142 -0.330 1.00 0.00 47 ASP A O 6
ATOM 6137 N N . SER A 1 33 ? -2.836 -8.588 0.509 1.00 0.00 48 SER A N 6
ATOM 6138 C CA . SER A 1 33 ? -2.514 -8.129 1.858 1.00 0.00 48 SER A CA 6
ATOM 6139 C C . SER A 1 33 ? -1.735 -9.182 2.609 1.00 0.00 48 SER A C 6
ATOM 6140 O O . SER A 1 33 ? -1.349 -8.967 3.758 1.00 0.00 48 SER A O 6
ATOM 6148 N N . SER A 1 34 ? -1.470 -10.310 1.965 1.00 0.00 49 SER A N 6
ATOM 6149 C CA . SER A 1 34 ? -0.698 -11.333 2.627 1.00 0.00 49 SER A CA 6
ATOM 6150 C C . SER A 1 34 ? 0.763 -10.923 2.600 1.00 0.00 49 SER A C 6
ATOM 6151 O O . SER A 1 34 ? 1.380 -10.847 1.538 1.00 0.00 49 SER A O 6
ATOM 6159 N N . ASN A 1 35 ? 1.284 -10.651 3.790 1.00 0.00 50 ASN A N 6
ATOM 6160 C CA . ASN A 1 35 ? 2.663 -10.219 3.995 1.00 0.00 50 ASN A CA 6
ATOM 6161 C C . ASN A 1 35 ? 2.774 -9.565 5.369 1.00 0.00 50 ASN A C 6
ATOM 6162 O O . ASN A 1 35 ? 1.766 -9.145 5.937 1.00 0.00 50 ASN A O 6
ATOM 6173 N N . PRO A 1 36 ? 3.983 -9.482 5.943 1.00 0.00 51 PRO A N 6
ATOM 6174 C CA . PRO A 1 36 ? 4.175 -8.896 7.259 1.00 0.00 51 PRO A CA 6
ATOM 6175 C C . PRO A 1 36 ? 4.481 -7.399 7.230 1.00 0.00 51 PRO A C 6
ATOM 6176 O O . PRO A 1 36 ? 4.799 -6.814 8.266 1.00 0.00 51 PRO A O 6
ATOM 6187 N N . SER A 1 37 ? 4.385 -6.775 6.056 1.00 0.00 52 SER A N 6
ATOM 6188 C CA . SER A 1 37 ? 4.658 -5.342 5.950 1.00 0.00 52 SER A CA 6
ATOM 6189 C C . SER A 1 37 ? 4.311 -4.786 4.571 1.00 0.00 52 SER A C 6
ATOM 6190 O O . SER A 1 37 ? 3.525 -3.848 4.457 1.00 0.00 52 SER A O 6
ATOM 6198 N N . TRP A 1 38 ? 4.917 -5.342 3.529 1.00 0.00 53 TRP A N 6
ATOM 6199 C CA . TRP A 1 38 ? 4.676 -4.865 2.169 1.00 0.00 53 TRP A CA 6
ATOM 6200 C C . TRP A 1 38 ? 3.629 -5.709 1.447 1.00 0.00 53 TRP A C 6
ATOM 6201 O O . TRP A 1 38 ? 3.851 -6.888 1.173 1.00 0.00 53 TRP A O 6
ATOM 6222 N N . TRP A 1 39 ? 2.494 -5.091 1.122 1.00 0.00 54 TRP A N 6
ATOM 6223 C CA . TRP A 1 39 ? 1.423 -5.784 0.409 1.00 0.00 54 TRP A CA 6
ATOM 6224 C C . TRP A 1 39 ? 1.307 -5.266 -1.022 1.00 0.00 54 TRP A C 6
ATOM 6225 O O . TRP A 1 39 ? 1.476 -4.073 -1.275 1.00 0.00 54 TRP A O 6
ATOM 6246 N N . THR A 1 40 ? 1.008 -6.168 -1.952 1.00 0.00 55 THR A N 6
ATOM 6247 C CA . THR A 1 40 ? 0.855 -5.797 -3.356 1.00 0.00 55 THR A CA 6
ATOM 6248 C C . THR A 1 40 ? -0.569 -5.322 -3.645 1.00 0.00 55 THR A C 6
ATOM 6249 O O . THR A 1 40 ? -1.524 -6.087 -3.518 1.00 0.00 55 THR A O 6
ATOM 6260 N N . GLY A 1 41 ? -0.703 -4.056 -4.038 1.00 0.00 56 GLY A N 6
ATOM 6261 C CA . GLY A 1 41 ? -2.016 -3.502 -4.341 1.00 0.00 56 GLY A CA 6
ATOM 6262 C C . GLY A 1 41 ? -1.988 -2.580 -5.549 1.00 0.00 56 GLY A C 6
ATOM 6263 O O . GLY A 1 41 ? -0.987 -2.521 -6.261 1.00 0.00 56 GLY A O 6
ATOM 6267 N N . ARG A 1 42 ? -3.083 -1.857 -5.785 1.00 0.00 57 ARG A N 6
ATOM 6268 C CA . ARG A 1 42 ? -3.156 -0.940 -6.921 1.00 0.00 57 ARG A CA 6
ATOM 6269 C C . ARG A 1 42 ? -4.090 0.237 -6.644 1.00 0.00 57 ARG A C 6
ATOM 6270 O O . ARG A 1 42 ? -5.200 0.062 -6.139 1.00 0.00 57 ARG A O 6
ATOM 6291 N N . LEU A 1 43 ? -3.627 1.437 -6.994 1.00 0.00 58 LEU A N 6
ATOM 6292 C CA . LEU A 1 43 ? -4.402 2.661 -6.801 1.00 0.00 58 LEU A CA 6
ATOM 6293 C C . LEU A 1 43 ? -5.067 3.066 -8.111 1.00 0.00 58 LEU A C 6
ATOM 6294 O O . LEU A 1 43 ? -4.387 3.372 -9.088 1.00 0.00 58 LEU A O 6
ATOM 6310 N N . HIS A 1 44 ? -6.399 3.057 -8.124 1.00 0.00 59 HIS A N 6
ATOM 6311 C CA . HIS A 1 44 ? -7.155 3.412 -9.320 1.00 0.00 59 HIS A CA 6
ATOM 6312 C C . HIS A 1 44 ? -6.892 2.402 -10.433 1.00 0.00 59 HIS A C 6
ATOM 6313 O O . HIS A 1 44 ? -7.622 1.420 -10.575 1.00 0.00 59 HIS A O 6
ATOM 6328 N N . ASN A 1 45 ? -5.841 2.641 -11.216 1.00 0.00 60 ASN A N 6
ATOM 6329 C CA . ASN A 1 45 ? -5.485 1.738 -12.308 1.00 0.00 60 ASN A CA 6
ATOM 6330 C C . ASN A 1 45 ? -3.984 1.457 -12.329 1.00 0.00 60 ASN A C 6
ATOM 6331 O O . ASN A 1 45 ? -3.489 0.751 -13.208 1.00 0.00 60 ASN A O 6
ATOM 6342 N N . LYS A 1 46 ? -3.269 1.998 -11.349 1.00 0.00 61 LYS A N 6
ATOM 6343 C CA . LYS A 1 46 ? -1.830 1.793 -11.248 1.00 0.00 61 LYS A CA 6
ATOM 6344 C C . LYS A 1 46 ? -1.531 0.682 -10.249 1.00 0.00 61 LYS A C 6
ATOM 6345 O O . LYS A 1 46 ? -2.058 0.686 -9.139 1.00 0.00 61 LYS A O 6
ATOM 6364 N N . LEU A 1 47 ? -0.699 -0.273 -10.649 1.00 0.00 62 LEU A N 6
ATOM 6365 C CA . LEU A 1 47 ? -0.357 -1.394 -9.780 1.00 0.00 62 LEU A CA 6
ATOM 6366 C C . LEU A 1 47 ? 1.030 -1.224 -9.172 1.00 0.00 62 LEU A C 6
ATOM 6367 O O . LEU A 1 47 ? 1.905 -0.583 -9.756 1.00 0.00 62 LEU A O 6
ATOM 6383 N N . GLY A 1 48 ? 1.221 -1.808 -7.992 1.00 0.00 63 GLY A N 6
ATOM 6384 C CA . GLY A 1 48 ? 2.499 -1.719 -7.314 1.00 0.00 63 GLY A CA 6
ATOM 6385 C C . GLY A 1 48 ? 2.382 -1.947 -5.819 1.00 0.00 63 GLY A C 6
ATOM 6386 O O . GLY A 1 48 ? 1.322 -1.730 -5.231 1.00 0.00 63 GLY A O 6
ATOM 6390 N N . LEU A 1 49 ? 3.474 -2.388 -5.205 1.00 0.00 64 LEU A N 6
ATOM 6391 C CA . LEU A 1 49 ? 3.496 -2.650 -3.768 1.00 0.00 64 LEU A CA 6
ATOM 6392 C C . LEU A 1 49 ? 3.371 -1.350 -2.975 1.00 0.00 64 LEU A C 6
ATOM 6393 O O . LEU A 1 49 ? 3.575 -0.265 -3.515 1.00 0.00 64 LEU A O 6
ATOM 6409 N N . PHE A 1 50 ? 3.034 -1.464 -1.693 1.00 0.00 65 PHE A N 6
ATOM 6410 C CA . PHE A 1 50 ? 2.882 -0.289 -0.837 1.00 0.00 65 PHE A CA 6
ATOM 6411 C C . PHE A 1 50 ? 3.196 -0.618 0.624 1.00 0.00 65 PHE A C 6
ATOM 6412 O O . PHE A 1 50 ? 3.168 -1.783 1.025 1.00 0.00 65 PHE A O 6
ATOM 6429 N N . PRO A 1 51 ? 3.482 0.412 1.446 1.00 0.00 66 PRO A N 6
ATOM 6430 C CA . PRO A 1 51 ? 3.782 0.231 2.870 1.00 0.00 66 PRO A CA 6
ATOM 6431 C C . PRO A 1 51 ? 2.518 0.058 3.711 1.00 0.00 66 PRO A C 6
ATOM 6432 O O . PRO A 1 51 ? 1.786 1.020 3.947 1.00 0.00 66 PRO A O 6
ATOM 6443 N N . ALA A 1 52 ? 2.263 -1.163 4.169 1.00 0.00 67 ALA A N 6
ATOM 6444 C CA . ALA A 1 52 ? 1.084 -1.431 4.986 1.00 0.00 67 ALA A CA 6
ATOM 6445 C C . ALA A 1 52 ? 1.206 -0.756 6.347 1.00 0.00 67 ALA A C 6
ATOM 6446 O O . ALA A 1 52 ? 0.253 -0.731 7.127 1.00 0.00 67 ALA A O 6
ATOM 6453 N N . ASN A 1 53 ? 2.384 -0.205 6.624 1.00 0.00 68 ASN A N 6
ATOM 6454 C CA . ASN A 1 53 ? 2.635 0.476 7.888 1.00 0.00 68 ASN A CA 6
ATOM 6455 C C . ASN A 1 53 ? 2.361 1.971 7.762 1.00 0.00 68 ASN A C 6
ATOM 6456 O O . ASN A 1 53 ? 1.908 2.609 8.712 1.00 0.00 68 ASN A O 6
ATOM 6467 N N . TYR A 1 54 ? 2.637 2.526 6.585 1.00 0.00 69 TYR A N 6
ATOM 6468 C CA . TYR A 1 54 ? 2.418 3.946 6.347 1.00 0.00 69 TYR A CA 6
ATOM 6469 C C . TYR A 1 54 ? 0.931 4.245 6.209 1.00 0.00 69 TYR A C 6
ATOM 6470 O O . TYR A 1 54 ? 0.453 5.282 6.670 1.00 0.00 69 TYR A O 6
ATOM 6488 N N . VAL A 1 55 ? 0.197 3.333 5.573 1.00 0.00 70 VAL A N 6
ATOM 6489 C CA . VAL A 1 55 ? -1.239 3.518 5.386 1.00 0.00 70 VAL A CA 6
ATOM 6490 C C . VAL A 1 55 ? -2.032 2.354 5.986 1.00 0.00 70 VAL A C 6
ATOM 6491 O O . VAL A 1 55 ? -1.513 1.248 6.137 1.00 0.00 70 VAL A O 6
ATOM 6504 N N . ALA A 1 56 ? -3.292 2.617 6.336 1.00 0.00 71 ALA A N 6
ATOM 6505 C CA . ALA A 1 56 ? -4.157 1.599 6.930 1.00 0.00 71 ALA A CA 6
ATOM 6506 C C . ALA A 1 56 ? -5.388 1.337 6.063 1.00 0.00 71 ALA A C 6
ATOM 6507 O O . ALA A 1 56 ? -5.880 2.240 5.387 1.00 0.00 71 ALA A O 6
ATOM 6514 N N . PRO A 1 57 ? -5.897 0.087 6.059 1.00 0.00 72 PRO A N 6
ATOM 6515 C CA . PRO A 1 57 ? -7.067 -0.296 5.259 1.00 0.00 72 PRO A CA 6
ATOM 6516 C C . PRO A 1 57 ? -8.318 0.508 5.572 1.00 0.00 72 PRO A C 6
ATOM 6517 O O . PRO A 1 57 ? -8.305 1.431 6.387 1.00 0.00 72 PRO A O 6
ATOM 6528 N N . MET A 1 58 ? -9.393 0.141 4.891 1.00 0.00 73 MET A N 6
ATOM 6529 C CA . MET A 1 58 ? -10.677 0.797 5.040 1.00 0.00 73 MET A CA 6
ATOM 6530 C C . MET A 1 58 ? -11.804 -0.180 4.724 1.00 0.00 73 MET A C 6
ATOM 6531 O O . MET A 1 58 ? -11.747 -0.904 3.729 1.00 0.00 73 MET A O 6
ATOM 6545 N N . MET A 1 59 ? -12.823 -0.206 5.574 1.00 0.00 74 MET A N 6
ATOM 6546 C CA . MET A 1 59 ? -13.953 -1.105 5.381 1.00 0.00 74 MET A CA 6
ATOM 6547 C C . MET A 1 59 ? -15.109 -0.394 4.684 1.00 0.00 74 MET A C 6
ATOM 6548 O O . MET A 1 59 ? -15.767 0.466 5.269 1.00 0.00 74 MET A O 6
ATOM 6562 N N . ARG A 1 60 ? -15.345 -0.762 3.429 1.00 0.00 75 ARG A N 6
ATOM 6563 C CA . ARG A 1 60 ? -16.420 -0.166 2.641 1.00 0.00 75 ARG A CA 6
ATOM 6564 C C . ARG A 1 60 ? -17.785 -0.530 3.216 1.00 0.00 75 ARG A C 6
ATOM 6565 O O . ARG A 1 60 ? -18.794 0.037 2.746 1.00 0.00 75 ARG A O 6
ATOM 6587 N N . ALA B 2 1 ? 5.241 8.331 13.413 1.00 0.00 76 ALA B N 6
ATOM 6588 C CA . ALA B 2 1 ? 5.837 8.299 12.053 1.00 0.00 76 ALA B CA 6
ATOM 6589 C C . ALA B 2 1 ? 6.104 6.865 11.602 1.00 0.00 76 ALA B C 6
ATOM 6590 O O . ALA B 2 1 ? 7.172 6.311 11.866 1.00 0.00 76 ALA B O 6
ATOM 6599 N N . PRO B 2 2 ? 5.128 6.240 10.915 1.00 0.00 77 PRO B N 6
ATOM 6600 C CA . PRO B 2 2 ? 5.257 4.861 10.431 1.00 0.00 77 PRO B CA 6
ATOM 6601 C C . PRO B 2 2 ? 6.537 4.631 9.635 1.00 0.00 77 PRO B C 6
ATOM 6602 O O . PRO B 2 2 ? 6.830 5.356 8.685 1.00 0.00 77 PRO B O 6
ATOM 6613 N N . SER B 2 3 ? 7.290 3.608 10.025 1.00 0.00 78 SER B N 6
ATOM 6614 C CA . SER B 2 3 ? 8.533 3.268 9.344 1.00 0.00 78 SER B CA 6
ATOM 6615 C C . SER B 2 3 ? 8.418 1.910 8.670 1.00 0.00 78 SER B C 6
ATOM 6616 O O . SER B 2 3 ? 8.255 0.885 9.333 1.00 0.00 78 SER B O 6
ATOM 6624 N N . ILE B 2 4 ? 8.494 1.914 7.345 1.00 0.00 79 ILE B N 6
ATOM 6625 C CA . ILE B 2 4 ? 8.387 0.688 6.570 1.00 0.00 79 ILE B CA 6
ATOM 6626 C C . ILE B 2 4 ? 9.748 0.249 6.033 1.00 0.00 79 ILE B C 6
ATOM 6627 O O . ILE B 2 4 ? 10.536 1.066 5.555 1.00 0.00 79 ILE B O 6
ATOM 6643 N N . ASP B 2 5 ? 10.009 -1.050 6.121 1.00 0.00 80 ASP B N 6
ATOM 6644 C CA . ASP B 2 5 ? 11.265 -1.621 5.648 1.00 0.00 80 ASP B CA 6
ATOM 6645 C C . ASP B 2 5 ? 11.077 -2.290 4.290 1.00 0.00 80 ASP B C 6
ATOM 6646 O O . ASP B 2 5 ? 10.264 -3.201 4.145 1.00 0.00 80 ASP B O 6
ATOM 6655 N N . ARG B 2 6 ? 11.827 -1.828 3.296 1.00 0.00 81 ARG B N 6
ATOM 6656 C CA . ARG B 2 6 ? 11.739 -2.378 1.947 1.00 0.00 81 ARG B CA 6
ATOM 6657 C C . ARG B 2 6 ? 12.441 -3.729 1.854 1.00 0.00 81 ARG B C 6
ATOM 6658 O O . ARG B 2 6 ? 12.392 -4.394 0.819 1.00 0.00 81 ARG B O 6
ATOM 6679 N N . SER B 2 7 ? 13.099 -4.126 2.936 1.00 0.00 82 SER B N 6
ATOM 6680 C CA . SER B 2 7 ? 13.817 -5.396 2.971 1.00 0.00 82 SER B CA 6
ATOM 6681 C C . SER B 2 7 ? 12.872 -6.564 3.247 1.00 0.00 82 SER B C 6
ATOM 6682 O O . SER B 2 7 ? 13.312 -7.705 3.383 1.00 0.00 82 SER B O 6
ATOM 6690 N N . THR B 2 8 ? 11.575 -6.275 3.332 1.00 0.00 83 THR B N 6
ATOM 6691 C CA . THR B 2 8 ? 10.582 -7.311 3.599 1.00 0.00 83 THR B CA 6
ATOM 6692 C C . THR B 2 8 ? 9.466 -7.311 2.551 1.00 0.00 83 THR B C 6
ATOM 6693 O O . THR B 2 8 ? 8.345 -7.739 2.824 1.00 0.00 83 THR B O 6
ATOM 6704 N N . LYS B 2 9 ? 9.785 -6.835 1.348 1.00 0.00 84 LYS B N 6
ATOM 6705 C CA . LYS B 2 9 ? 8.815 -6.787 0.255 1.00 0.00 84 LYS B CA 6
ATOM 6706 C C . LYS B 2 9 ? 8.273 -8.186 -0.052 1.00 0.00 84 LYS B C 6
ATOM 6707 O O . LYS B 2 9 ? 8.881 -9.186 0.332 1.00 0.00 84 LYS B O 6
ATOM 6726 N N . PRO B 2 10 ? 7.119 -8.280 -0.752 1.00 0.00 85 PRO B N 6
ATOM 6727 C CA . PRO B 2 10 ? 6.509 -9.568 -1.103 1.00 0.00 85 PRO B CA 6
ATOM 6728 C C . PRO B 2 10 ? 7.521 -10.572 -1.641 1.00 0.00 85 PRO B C 6
ATOM 6729 O O . PRO B 2 10 ? 7.900 -10.520 -2.812 1.00 0.00 85 PRO B O 6
ATOM 6740 N N . ALA B 2 11 ? 7.953 -11.484 -0.782 1.00 0.00 86 ALA B N 6
ATOM 6741 C CA . ALA B 2 11 ? 8.920 -12.501 -1.175 1.00 0.00 86 ALA B CA 6
ATOM 6742 C C . ALA B 2 11 ? 8.278 -13.883 -1.216 1.00 0.00 86 ALA B C 6
ATOM 6743 O O . ALA B 2 11 ? 7.118 -14.009 -0.772 1.00 0.00 86 ALA B O 6
ATOM 6751 N N . GLY A 1 1 ? -14.262 -9.415 8.561 1.00 0.00 16 GLY A N 7
ATOM 6752 C CA . GLY A 1 1 ? -14.293 -8.746 7.231 1.00 0.00 16 GLY A CA 7
ATOM 6753 C C . GLY A 1 1 ? -13.029 -8.985 6.430 1.00 0.00 16 GLY A C 7
ATOM 6754 O O . GLY A 1 1 ? -12.167 -9.766 6.836 1.00 0.00 16 GLY A O 7
ATOM 6760 N N . ARG A 1 2 ? -12.921 -8.312 5.290 1.00 0.00 17 ARG A N 7
ATOM 6761 C CA . ARG A 1 2 ? -11.757 -8.451 4.426 1.00 0.00 17 ARG A CA 7
ATOM 6762 C C . ARG A 1 2 ? -11.017 -7.128 4.297 1.00 0.00 17 ARG A C 7
ATOM 6763 O O . ARG A 1 2 ? -11.415 -6.251 3.530 1.00 0.00 17 ARG A O 7
ATOM 6784 N N . VAL A 1 3 ? -9.941 -6.989 5.061 1.00 0.00 18 VAL A N 7
ATOM 6785 C CA . VAL A 1 3 ? -9.143 -5.769 5.046 1.00 0.00 18 VAL A CA 7
ATOM 6786 C C . VAL A 1 3 ? -8.038 -5.832 3.992 1.00 0.00 18 VAL A C 7
ATOM 6787 O O . VAL A 1 3 ? -6.885 -6.141 4.297 1.00 0.00 18 VAL A O 7
ATOM 6800 N N . ARG A 1 4 ? -8.398 -5.522 2.750 1.00 0.00 19 ARG A N 7
ATOM 6801 C CA . ARG A 1 4 ? -7.439 -5.529 1.648 1.00 0.00 19 ARG A CA 7
ATOM 6802 C C . ARG A 1 4 ? -7.457 -4.186 0.925 1.00 0.00 19 ARG A C 7
ATOM 6803 O O . ARG A 1 4 ? -7.717 -4.116 -0.276 1.00 0.00 19 ARG A O 7
ATOM 6824 N N . TRP A 1 5 ? -7.196 -3.119 1.676 1.00 0.00 20 TRP A N 7
ATOM 6825 C CA . TRP A 1 5 ? -7.193 -1.768 1.135 1.00 0.00 20 TRP A CA 7
ATOM 6826 C C . TRP A 1 5 ? -6.048 -0.959 1.727 1.00 0.00 20 TRP A C 7
ATOM 6827 O O . TRP A 1 5 ? -5.542 -1.286 2.798 1.00 0.00 20 TRP A O 7
ATOM 6848 N N . ALA A 1 6 ? -5.624 0.082 1.026 1.00 0.00 21 ALA A N 7
ATOM 6849 C CA . ALA A 1 6 ? -4.541 0.914 1.505 1.00 0.00 21 ALA A CA 7
ATOM 6850 C C . ALA A 1 6 ? -4.924 2.382 1.425 1.00 0.00 21 ALA A C 7
ATOM 6851 O O . ALA A 1 6 ? -4.913 2.978 0.348 1.00 0.00 21 ALA A O 7
ATOM 6858 N N . ARG A 1 7 ? -5.239 2.969 2.572 1.00 0.00 22 ARG A N 7
ATOM 6859 C CA . ARG A 1 7 ? -5.597 4.375 2.619 1.00 0.00 22 ARG A CA 7
ATOM 6860 C C . ARG A 1 7 ? -4.440 5.158 3.206 1.00 0.00 22 ARG A C 7
ATOM 6861 O O . ARG A 1 7 ? -4.131 5.045 4.394 1.00 0.00 22 ARG A O 7
ATOM 6882 N N . ALA A 1 8 ? -3.789 5.928 2.352 1.00 0.00 23 ALA A N 7
ATOM 6883 C CA . ALA A 1 8 ? -2.636 6.714 2.756 1.00 0.00 23 ALA A CA 7
ATOM 6884 C C . ALA A 1 8 ? -3.030 7.975 3.505 1.00 0.00 23 ALA A C 7
ATOM 6885 O O . ALA A 1 8 ? -3.684 8.858 2.953 1.00 0.00 23 ALA A O 7
ATOM 6892 N N . LEU A 1 9 ? -2.586 8.066 4.754 1.00 0.00 24 LEU A N 7
ATOM 6893 C CA . LEU A 1 9 ? -2.844 9.238 5.577 1.00 0.00 24 LEU A CA 7
ATOM 6894 C C . LEU A 1 9 ? -1.676 10.198 5.410 1.00 0.00 24 LEU A C 7
ATOM 6895 O O . LEU A 1 9 ? -1.768 11.389 5.707 1.00 0.00 24 LEU A O 7
ATOM 6911 N N . TYR A 1 10 ? -0.580 9.641 4.901 1.00 0.00 25 TYR A N 7
ATOM 6912 C CA . TYR A 1 10 ? 0.643 10.386 4.638 1.00 0.00 25 TYR A CA 7
ATOM 6913 C C . TYR A 1 10 ? 1.156 10.034 3.246 1.00 0.00 25 TYR A C 7
ATOM 6914 O O . TYR A 1 10 ? 0.571 9.195 2.559 1.00 0.00 25 TYR A O 7
ATOM 6932 N N . ASP A 1 11 ? 2.246 10.671 2.834 1.00 0.00 26 ASP A N 7
ATOM 6933 C CA . ASP A 1 11 ? 2.834 10.414 1.522 1.00 0.00 26 ASP A CA 7
ATOM 6934 C C . ASP A 1 11 ? 3.126 8.921 1.324 1.00 0.00 26 ASP A C 7
ATOM 6935 O O . ASP A 1 11 ? 2.873 8.102 2.209 1.00 0.00 26 ASP A O 7
ATOM 6944 N N . PHE A 1 12 ? 3.641 8.575 0.148 1.00 0.00 27 PHE A N 7
ATOM 6945 C CA . PHE A 1 12 ? 3.943 7.183 -0.188 1.00 0.00 27 PHE A CA 7
ATOM 6946 C C . PHE A 1 12 ? 5.435 6.863 -0.077 1.00 0.00 27 PHE A C 7
ATOM 6947 O O . PHE A 1 12 ? 6.288 7.707 -0.350 1.00 0.00 27 PHE A O 7
ATOM 6964 N N . GLU A 1 13 ? 5.735 5.626 0.316 1.00 0.00 28 GLU A N 7
ATOM 6965 C CA . GLU A 1 13 ? 7.118 5.172 0.457 1.00 0.00 28 GLU A CA 7
ATOM 6966 C C . GLU A 1 13 ? 7.572 4.395 -0.770 1.00 0.00 28 GLU A C 7
ATOM 6967 O O . GLU A 1 13 ? 8.647 3.796 -0.770 1.00 0.00 28 GLU A O 7
ATOM 6979 N N . ALA A 1 14 ? 6.750 4.391 -1.811 1.00 0.00 29 ALA A N 7
ATOM 6980 C CA . ALA A 1 14 ? 7.088 3.667 -3.029 1.00 0.00 29 ALA A CA 7
ATOM 6981 C C . ALA A 1 14 ? 8.236 4.341 -3.768 1.00 0.00 29 ALA A C 7
ATOM 6982 O O . ALA A 1 14 ? 8.048 5.352 -4.442 1.00 0.00 29 ALA A O 7
ATOM 6989 N N . LEU A 1 15 ? 9.425 3.765 -3.643 1.00 0.00 30 LEU A N 7
ATOM 6990 C CA . LEU A 1 15 ? 10.607 4.300 -4.304 1.00 0.00 30 LEU A CA 7
ATOM 6991 C C . LEU A 1 15 ? 11.014 3.401 -5.460 1.00 0.00 30 LEU A C 7
ATOM 6992 O O . LEU A 1 15 ? 11.813 3.788 -6.313 1.00 0.00 30 LEU A O 7
ATOM 7008 N N . GLU A 1 16 ? 10.455 2.196 -5.478 1.00 0.00 31 GLU A N 7
ATOM 7009 C CA . GLU A 1 16 ? 10.754 1.231 -6.530 1.00 0.00 31 GLU A CA 7
ATOM 7010 C C . GLU A 1 16 ? 9.737 1.327 -7.664 1.00 0.00 31 GLU A C 7
ATOM 7011 O O . GLU A 1 16 ? 8.703 1.982 -7.529 1.00 0.00 31 GLU A O 7
ATOM 7023 N N . GLU A 1 17 ? 10.038 0.669 -8.780 1.00 0.00 32 GLU A N 7
ATOM 7024 C CA . GLU A 1 17 ? 9.150 0.680 -9.938 1.00 0.00 32 GLU A CA 7
ATOM 7025 C C . GLU A 1 17 ? 8.072 -0.391 -9.807 1.00 0.00 32 GLU A C 7
ATOM 7026 O O . GLU A 1 17 ? 6.966 -0.238 -10.325 1.00 0.00 32 GLU A O 7
ATOM 7038 N N . ASP A 1 18 ? 8.401 -1.473 -9.107 1.00 0.00 33 ASP A N 7
ATOM 7039 C CA . ASP A 1 18 ? 7.457 -2.568 -8.903 1.00 0.00 33 ASP A CA 7
ATOM 7040 C C . ASP A 1 18 ? 6.456 -2.221 -7.808 1.00 0.00 33 ASP A C 7
ATOM 7041 O O . ASP A 1 18 ? 5.608 -3.038 -7.448 1.00 0.00 33 ASP A O 7
ATOM 7050 N N . GLU A 1 19 ? 6.567 -1.009 -7.276 1.00 0.00 34 GLU A N 7
ATOM 7051 C CA . GLU A 1 19 ? 5.677 -0.559 -6.216 1.00 0.00 34 GLU A CA 7
ATOM 7052 C C . GLU A 1 19 ? 4.661 0.452 -6.737 1.00 0.00 34 GLU A C 7
ATOM 7053 O O . GLU A 1 19 ? 4.601 0.732 -7.934 1.00 0.00 34 GLU A O 7
ATOM 7065 N N . LEU A 1 20 ? 3.867 0.993 -5.821 1.00 0.00 35 LEU A N 7
ATOM 7066 C CA . LEU A 1 20 ? 2.849 1.976 -6.161 1.00 0.00 35 LEU A CA 7
ATOM 7067 C C . LEU A 1 20 ? 2.854 3.107 -5.140 1.00 0.00 35 LEU A C 7
ATOM 7068 O O . LEU A 1 20 ? 3.000 2.868 -3.940 1.00 0.00 35 LEU A O 7
ATOM 7084 N N . GLY A 1 21 ? 2.707 4.336 -5.618 1.00 0.00 36 GLY A N 7
ATOM 7085 C CA . GLY A 1 21 ? 2.718 5.474 -4.725 1.00 0.00 36 GLY A CA 7
ATOM 7086 C C . GLY A 1 21 ? 1.390 6.199 -4.647 1.00 0.00 36 GLY A C 7
ATOM 7087 O O . GLY A 1 21 ? 0.764 6.490 -5.666 1.00 0.00 36 GLY A O 7
ATOM 7091 N N . PHE A 1 22 ? 0.974 6.503 -3.422 1.00 0.00 37 PHE A N 7
ATOM 7092 C CA . PHE A 1 22 ? -0.274 7.214 -3.180 1.00 0.00 37 PHE A CA 7
ATOM 7093 C C . PHE A 1 22 ? -0.016 8.529 -2.454 1.00 0.00 37 PHE A C 7
ATOM 7094 O O . PHE A 1 22 ? 1.129 8.883 -2.171 1.00 0.00 37 PHE A O 7
ATOM 7111 N N . ARG A 1 23 ? -1.093 9.239 -2.140 1.00 0.00 38 ARG A N 7
ATOM 7112 C CA . ARG A 1 23 ? -0.995 10.508 -1.430 1.00 0.00 38 ARG A CA 7
ATOM 7113 C C . ARG A 1 23 ? -1.935 10.524 -0.230 1.00 0.00 38 ARG A C 7
ATOM 7114 O O . ARG A 1 23 ? -2.819 9.675 -0.115 1.00 0.00 38 ARG A O 7
ATOM 7135 N N . SER A 1 24 ? -1.741 11.491 0.664 1.00 0.00 39 SER A N 7
ATOM 7136 C CA . SER A 1 24 ? -2.580 11.611 1.853 1.00 0.00 39 SER A CA 7
ATOM 7137 C C . SER A 1 24 ? -4.062 11.625 1.478 1.00 0.00 39 SER A C 7
ATOM 7138 O O . SER A 1 24 ? -4.444 12.165 0.439 1.00 0.00 39 SER A O 7
ATOM 7146 N N . GLY A 1 25 ? -4.888 11.026 2.332 1.00 0.00 40 GLY A N 7
ATOM 7147 C CA . GLY A 1 25 ? -6.317 10.973 2.081 1.00 0.00 40 GLY A CA 7
ATOM 7148 C C . GLY A 1 25 ? -6.662 10.304 0.764 1.00 0.00 40 GLY A C 7
ATOM 7149 O O . GLY A 1 25 ? -7.400 10.865 -0.046 1.00 0.00 40 GLY A O 7
ATOM 7153 N N . GLU A 1 26 ? -6.130 9.104 0.544 1.00 0.00 41 GLU A N 7
ATOM 7154 C CA . GLU A 1 26 ? -6.397 8.372 -0.692 1.00 0.00 41 GLU A CA 7
ATOM 7155 C C . GLU A 1 26 ? -6.673 6.897 -0.424 1.00 0.00 41 GLU A C 7
ATOM 7156 O O . GLU A 1 26 ? -5.924 6.234 0.292 1.00 0.00 41 GLU A O 7
ATOM 7168 N N . VAL A 1 27 ? -7.753 6.390 -1.015 1.00 0.00 42 VAL A N 7
ATOM 7169 C CA . VAL A 1 27 ? -8.138 4.992 -0.853 1.00 0.00 42 VAL A CA 7
ATOM 7170 C C . VAL A 1 27 ? -7.586 4.135 -1.989 1.00 0.00 42 VAL A C 7
ATOM 7171 O O . VAL A 1 27 ? -7.647 4.521 -3.157 1.00 0.00 42 VAL A O 7
ATOM 7184 N N . VAL A 1 28 ? -7.041 2.975 -1.636 1.00 0.00 43 VAL A N 7
ATOM 7185 C CA . VAL A 1 28 ? -6.471 2.062 -2.621 1.00 0.00 43 VAL A CA 7
ATOM 7186 C C . VAL A 1 28 ? -6.983 0.637 -2.420 1.00 0.00 43 VAL A C 7
ATOM 7187 O O . VAL A 1 28 ? -7.182 0.196 -1.291 1.00 0.00 43 VAL A O 7
ATOM 7200 N N . GLU A 1 29 ? -7.179 -0.085 -3.521 1.00 0.00 44 GLU A N 7
ATOM 7201 C CA . GLU A 1 29 ? -7.650 -1.466 -3.454 1.00 0.00 44 GLU A CA 7
ATOM 7202 C C . GLU A 1 29 ? -6.462 -2.423 -3.464 1.00 0.00 44 GLU A C 7
ATOM 7203 O O . GLU A 1 29 ? -5.759 -2.540 -4.469 1.00 0.00 44 GLU A O 7
ATOM 7215 N N . VAL A 1 30 ? -6.232 -3.098 -2.342 1.00 0.00 45 VAL A N 7
ATOM 7216 C CA . VAL A 1 30 ? -5.115 -4.033 -2.231 1.00 0.00 45 VAL A CA 7
ATOM 7217 C C . VAL A 1 30 ? -5.453 -5.374 -2.870 1.00 0.00 45 VAL A C 7
ATOM 7218 O O . VAL A 1 30 ? -6.560 -5.889 -2.712 1.00 0.00 45 VAL A O 7
ATOM 7231 N N . LEU A 1 31 ? -4.489 -5.931 -3.594 1.00 0.00 46 LEU A N 7
ATOM 7232 C CA . LEU A 1 31 ? -4.677 -7.210 -4.264 1.00 0.00 46 LEU A CA 7
ATOM 7233 C C . LEU A 1 31 ? -4.134 -8.358 -3.420 1.00 0.00 46 LEU A C 7
ATOM 7234 O O . LEU A 1 31 ? -4.494 -9.517 -3.630 1.00 0.00 46 LEU A O 7
ATOM 7250 N N . ASP A 1 32 ? -3.263 -8.033 -2.467 1.00 0.00 47 ASP A N 7
ATOM 7251 C CA . ASP A 1 32 ? -2.675 -9.047 -1.599 1.00 0.00 47 ASP A CA 7
ATOM 7252 C C . ASP A 1 32 ? -2.108 -8.431 -0.320 1.00 0.00 47 ASP A C 7
ATOM 7253 O O . ASP A 1 32 ? -1.015 -7.865 -0.321 1.00 0.00 47 ASP A O 7
ATOM 7262 N N . SER A 1 33 ? -2.857 -8.564 0.772 1.00 0.00 48 SER A N 7
ATOM 7263 C CA . SER A 1 33 ? -2.435 -8.039 2.070 1.00 0.00 48 SER A CA 7
ATOM 7264 C C . SER A 1 33 ? -1.615 -9.062 2.818 1.00 0.00 48 SER A C 7
ATOM 7265 O O . SER A 1 33 ? -1.194 -8.815 3.948 1.00 0.00 48 SER A O 7
ATOM 7273 N N . SER A 1 34 ? -1.355 -10.202 2.192 1.00 0.00 49 SER A N 7
ATOM 7274 C CA . SER A 1 34 ? -0.546 -11.200 2.851 1.00 0.00 49 SER A CA 7
ATOM 7275 C C . SER A 1 34 ? 0.904 -10.755 2.797 1.00 0.00 49 SER A C 7
ATOM 7276 O O . SER A 1 34 ? 1.504 -10.678 1.726 1.00 0.00 49 SER A O 7
ATOM 7284 N N . ASN A 1 35 ? 1.434 -10.463 3.975 1.00 0.00 50 ASN A N 7
ATOM 7285 C CA . ASN A 1 35 ? 2.806 -10.000 4.156 1.00 0.00 50 ASN A CA 7
ATOM 7286 C C . ASN A 1 35 ? 2.924 -9.352 5.531 1.00 0.00 50 ASN A C 7
ATOM 7287 O O . ASN A 1 35 ? 1.911 -8.999 6.136 1.00 0.00 50 ASN A O 7
ATOM 7298 N N . PRO A 1 36 ? 4.143 -9.203 6.068 1.00 0.00 51 PRO A N 7
ATOM 7299 C CA . PRO A 1 36 ? 4.340 -8.623 7.386 1.00 0.00 51 PRO A CA 7
ATOM 7300 C C . PRO A 1 36 ? 4.593 -7.116 7.380 1.00 0.00 51 PRO A C 7
ATOM 7301 O O . PRO A 1 36 ? 4.805 -6.525 8.439 1.00 0.00 51 PRO A O 7
ATOM 7312 N N . SER A 1 37 ? 4.572 -6.487 6.206 1.00 0.00 52 SER A N 7
ATOM 7313 C CA . SER A 1 37 ? 4.808 -5.046 6.141 1.00 0.00 52 SER A CA 7
ATOM 7314 C C . SER A 1 37 ? 4.512 -4.460 4.762 1.00 0.0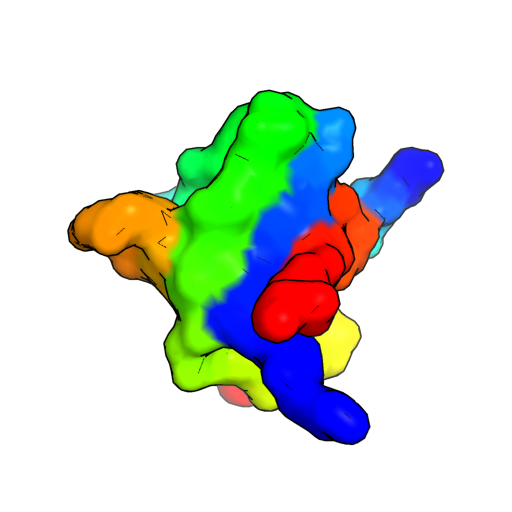0 52 SER A C 7
ATOM 7315 O O . SER A 1 37 ? 3.950 -3.374 4.659 1.00 0.00 52 SER A O 7
ATOM 7323 N N . TRP A 1 38 ? 4.909 -5.161 3.708 1.00 0.00 53 TRP A N 7
ATOM 7324 C CA . TRP A 1 38 ? 4.688 -4.669 2.351 1.00 0.00 53 TRP A CA 7
ATOM 7325 C C . TRP A 1 38 ? 3.648 -5.506 1.611 1.00 0.00 53 TRP A C 7
ATOM 7326 O O . TRP A 1 38 ? 3.885 -6.675 1.308 1.00 0.00 53 TRP A O 7
ATOM 7347 N N . TRP A 1 39 ? 2.502 -4.898 1.305 1.00 0.00 54 TRP A N 7
ATOM 7348 C CA . TRP A 1 39 ? 1.442 -5.597 0.582 1.00 0.00 54 TRP A CA 7
ATOM 7349 C C . TRP A 1 39 ? 1.318 -5.071 -0.846 1.00 0.00 54 TRP A C 7
ATOM 7350 O O . TRP A 1 39 ? 1.560 -3.893 -1.107 1.00 0.00 54 TRP A O 7
ATOM 7371 N N . THR A 1 40 ? 0.927 -5.952 -1.762 1.00 0.00 55 THR A N 7
ATOM 7372 C CA . THR A 1 40 ? 0.755 -5.578 -3.162 1.00 0.00 55 THR A CA 7
ATOM 7373 C C . THR A 1 40 ? -0.671 -5.092 -3.428 1.00 0.00 55 THR A C 7
ATOM 7374 O O . THR A 1 40 ? -1.639 -5.802 -3.157 1.00 0.00 55 THR A O 7
ATOM 7385 N N . GLY A 1 41 ? -0.789 -3.879 -3.964 1.00 0.00 56 GLY A N 7
ATOM 7386 C CA . GLY A 1 41 ? -2.097 -3.313 -4.261 1.00 0.00 56 GLY A CA 7
ATOM 7387 C C . GLY A 1 41 ? -2.048 -2.353 -5.438 1.00 0.00 56 GLY A C 7
ATOM 7388 O O . GLY A 1 41 ? -0.972 -2.063 -5.954 1.00 0.00 56 GLY A O 7
ATOM 7392 N N . ARG A 1 42 ? -3.205 -1.859 -5.872 1.00 0.00 57 ARG A N 7
ATOM 7393 C CA . ARG A 1 42 ? -3.248 -0.934 -7.003 1.00 0.00 57 ARG A CA 7
ATOM 7394 C C . ARG A 1 42 ? -4.148 0.269 -6.728 1.00 0.00 57 ARG A C 7
ATOM 7395 O O . ARG A 1 42 ? -5.278 0.126 -6.258 1.00 0.00 57 ARG A O 7
ATOM 7416 N N . LEU A 1 43 ? -3.628 1.457 -7.041 1.00 0.00 58 LEU A N 7
ATOM 7417 C CA . LEU A 1 43 ? -4.360 2.706 -6.851 1.00 0.00 58 LEU A CA 7
ATOM 7418 C C . LEU A 1 43 ? -4.966 3.166 -8.172 1.00 0.00 58 LEU A C 7
ATOM 7419 O O . LEU A 1 43 ? -4.241 3.472 -9.118 1.00 0.00 58 LEU A O 7
ATOM 7435 N N . HIS A 1 44 ? -6.295 3.207 -8.230 1.00 0.00 59 HIS A N 7
ATOM 7436 C CA . HIS A 1 44 ? -7.002 3.622 -9.440 1.00 0.00 59 HIS A CA 7
ATOM 7437 C C . HIS A 1 44 ? -6.749 2.637 -10.579 1.00 0.00 59 HIS A C 7
ATOM 7438 O O . HIS A 1 44 ? -7.563 1.751 -10.834 1.00 0.00 59 HIS A O 7
ATOM 7453 N N . ASN A 1 45 ? -5.615 2.793 -11.260 1.00 0.00 60 ASN A N 7
ATOM 7454 C CA . ASN A 1 45 ? -5.263 1.911 -12.368 1.00 0.00 60 ASN A CA 7
ATOM 7455 C C . ASN A 1 45 ? -3.771 1.583 -12.364 1.00 0.00 60 ASN A C 7
ATOM 7456 O O . ASN A 1 45 ? -3.255 0.988 -13.310 1.00 0.00 60 ASN A O 7
ATOM 7467 N N . LYS A 1 46 ? -3.089 1.968 -11.292 1.00 0.00 61 LYS A N 7
ATOM 7468 C CA . LYS A 1 46 ? -1.661 1.708 -11.157 1.00 0.00 61 LYS A CA 7
ATOM 7469 C C . LYS A 1 46 ? -1.429 0.609 -10.128 1.00 0.00 61 LYS A C 7
ATOM 7470 O O . LYS A 1 46 ? -1.919 0.695 -9.006 1.00 0.00 61 LYS A O 7
ATOM 7489 N N . LEU A 1 47 ? -0.693 -0.427 -10.514 1.00 0.00 62 LEU A N 7
ATOM 7490 C CA . LEU A 1 47 ? -0.424 -1.541 -9.612 1.00 0.00 62 LEU A CA 7
ATOM 7491 C C . LEU A 1 47 ? 0.992 -1.473 -9.050 1.00 0.00 62 LEU A C 7
ATOM 7492 O O . LEU A 1 47 ? 1.923 -1.042 -9.731 1.00 0.00 62 LEU A O 7
ATOM 7508 N N . GLY A 1 48 ? 1.143 -1.908 -7.802 1.00 0.00 63 GLY A N 7
ATOM 7509 C CA . GLY A 1 48 ? 2.446 -1.895 -7.164 1.00 0.00 63 GLY A CA 7
ATOM 7510 C C . GLY A 1 48 ? 2.369 -2.065 -5.656 1.00 0.00 63 GLY A C 7
ATOM 7511 O O . GLY A 1 48 ? 1.331 -1.818 -5.047 1.00 0.00 63 GLY A O 7
ATOM 7515 N N . LEU A 1 49 ? 3.476 -2.493 -5.058 1.00 0.00 64 LEU A N 7
ATOM 7516 C CA . LEU A 1 49 ? 3.543 -2.706 -3.613 1.00 0.00 64 LEU A CA 7
ATOM 7517 C C . LEU A 1 49 ? 3.406 -1.387 -2.850 1.00 0.00 64 LEU A C 7
ATOM 7518 O O . LEU A 1 49 ? 3.534 -0.311 -3.429 1.00 0.00 64 LEU A O 7
ATOM 7534 N N . PHE A 1 50 ? 3.145 -1.478 -1.546 1.00 0.00 65 PHE A N 7
ATOM 7535 C CA . PHE A 1 50 ? 2.991 -0.287 -0.710 1.00 0.00 65 PHE A CA 7
ATOM 7536 C C . PHE A 1 50 ? 3.329 -0.592 0.752 1.00 0.00 65 PHE A C 7
ATOM 7537 O O . PHE A 1 50 ? 3.353 -1.753 1.159 1.00 0.00 65 PHE A O 7
ATOM 7554 N N . PRO A 1 51 ? 3.583 0.453 1.570 1.00 0.00 66 PRO A N 7
ATOM 7555 C CA . PRO A 1 51 ? 3.907 0.290 2.991 1.00 0.00 66 PRO A CA 7
ATOM 7556 C C . PRO A 1 51 ? 2.660 0.105 3.855 1.00 0.00 66 PRO A C 7
ATOM 7557 O O . PRO A 1 51 ? 1.931 1.060 4.120 1.00 0.00 66 PRO A O 7
ATOM 7568 N N . ALA A 1 52 ? 2.418 -1.123 4.294 1.00 0.00 67 ALA A N 7
ATOM 7569 C CA . ALA A 1 52 ? 1.256 -1.418 5.127 1.00 0.00 67 ALA A CA 7
ATOM 7570 C C . ALA A 1 52 ? 1.376 -0.763 6.500 1.00 0.00 67 ALA A C 7
ATOM 7571 O O . ALA A 1 52 ? 0.429 -0.774 7.286 1.00 0.00 67 ALA A O 7
ATOM 7578 N N . ASN A 1 53 ? 2.544 -0.193 6.784 1.00 0.00 68 ASN A N 7
ATOM 7579 C CA . ASN A 1 53 ? 2.781 0.465 8.064 1.00 0.00 68 ASN A CA 7
ATOM 7580 C C . ASN A 1 53 ? 2.464 1.956 7.981 1.00 0.00 68 ASN A C 7
ATOM 7581 O O . ASN A 1 53 ? 2.086 2.573 8.977 1.00 0.00 68 ASN A O 7
ATOM 7592 N N . TYR A 1 54 ? 2.622 2.532 6.792 1.00 0.00 69 TYR A N 7
ATOM 7593 C CA . TYR A 1 54 ? 2.353 3.951 6.598 1.00 0.00 69 TYR A CA 7
ATOM 7594 C C . TYR A 1 54 ? 0.865 4.201 6.393 1.00 0.00 69 TYR A C 7
ATOM 7595 O O . TYR A 1 54 ? 0.329 5.207 6.860 1.00 0.00 69 TYR A O 7
ATOM 7613 N N . VAL A 1 55 ? 0.198 3.286 5.694 1.00 0.00 70 VAL A N 7
ATOM 7614 C CA . VAL A 1 55 ? -1.231 3.430 5.441 1.00 0.00 70 VAL A CA 7
ATOM 7615 C C . VAL A 1 55 ? -2.011 2.226 5.970 1.00 0.00 70 VAL A C 7
ATOM 7616 O O . VAL A 1 55 ? -1.475 1.121 6.067 1.00 0.00 70 VAL A O 7
ATOM 7629 N N . ALA A 1 56 ? -3.275 2.455 6.323 1.00 0.00 71 ALA A N 7
ATOM 7630 C CA . ALA A 1 56 ? -4.130 1.397 6.857 1.00 0.00 71 ALA A CA 7
ATOM 7631 C C . ALA A 1 56 ? -5.303 1.108 5.923 1.00 0.00 71 ALA A C 7
ATOM 7632 O O . ALA A 1 56 ? -5.753 1.990 5.194 1.00 0.00 71 ALA A O 7
ATOM 7639 N N . PRO A 1 57 ? -5.810 -0.141 5.922 1.00 0.00 72 PRO A N 7
ATOM 7640 C CA . PRO A 1 57 ? -6.924 -0.540 5.056 1.00 0.00 72 PRO A CA 7
ATOM 7641 C C . PRO A 1 57 ? -8.180 0.292 5.252 1.00 0.00 72 PRO A C 7
ATOM 7642 O O . PRO A 1 57 ? -8.221 1.214 6.066 1.00 0.00 72 PRO A O 7
ATOM 7653 N N . MET A 1 58 ? -9.202 -0.054 4.481 1.00 0.00 73 MET A N 7
ATOM 7654 C CA . MET A 1 58 ? -10.479 0.634 4.529 1.00 0.00 73 MET A CA 7
ATOM 7655 C C . MET A 1 58 ? -11.597 -0.308 4.105 1.00 0.00 73 MET A C 7
ATOM 7656 O O . MET A 1 58 ? -11.810 -0.532 2.913 1.00 0.00 73 MET A O 7
ATOM 7670 N N . MET A 1 59 ? -12.303 -0.865 5.080 1.00 0.00 74 MET A N 7
ATOM 7671 C CA . MET A 1 59 ? -13.388 -1.789 4.791 1.00 0.00 74 MET A CA 7
ATOM 7672 C C . MET A 1 59 ? -14.576 -1.056 4.179 1.00 0.00 74 MET A C 7
ATOM 7673 O O . MET A 1 59 ? -15.302 -0.341 4.870 1.00 0.00 74 MET A O 7
ATOM 7687 N N . ARG A 1 60 ? -14.768 -1.241 2.877 1.00 0.00 75 ARG A N 7
ATOM 7688 C CA . ARG A 1 60 ? -15.867 -0.601 2.165 1.00 0.00 75 ARG A CA 7
ATOM 7689 C C . ARG A 1 60 ? -17.205 -1.215 2.564 1.00 0.00 75 ARG A C 7
ATOM 7690 O O . ARG A 1 60 ? -18.236 -0.525 2.428 1.00 0.00 75 ARG A O 7
ATOM 7712 N N . ALA B 2 1 ? 5.834 8.715 13.358 1.00 0.00 76 ALA B N 7
ATOM 7713 C CA . ALA B 2 1 ? 6.035 8.524 11.898 1.00 0.00 76 ALA B CA 7
ATOM 7714 C C . ALA B 2 1 ? 6.266 7.053 11.564 1.00 0.00 76 ALA B C 7
ATOM 7715 O O . ALA B 2 1 ? 7.291 6.479 11.934 1.00 0.00 76 ALA B O 7
ATOM 7724 N N . PRO B 2 2 ? 5.311 6.421 10.857 1.00 0.00 77 PRO B N 7
ATOM 7725 C CA . PRO B 2 2 ? 5.416 5.009 10.473 1.00 0.00 77 PRO B CA 7
ATOM 7726 C C . PRO B 2 2 ? 6.719 4.703 9.743 1.00 0.00 77 PRO B C 7
ATOM 7727 O O . PRO B 2 2 ? 7.101 5.410 8.812 1.00 0.00 77 PRO B O 7
ATOM 7738 N N . SER B 2 3 ? 7.395 3.646 10.175 1.00 0.00 78 SER B N 7
ATOM 7739 C CA . SER B 2 3 ? 8.658 3.242 9.564 1.00 0.00 78 SER B CA 7
ATOM 7740 C C . SER B 2 3 ? 8.500 1.938 8.795 1.00 0.00 78 SER B C 7
ATOM 7741 O O . SER B 2 3 ? 8.205 0.893 9.374 1.00 0.00 78 SER B O 7
ATOM 7749 N N . ILE B 2 4 ? 8.697 2.013 7.482 1.00 0.00 79 ILE B N 7
ATOM 7750 C CA . ILE B 2 4 ? 8.574 0.844 6.625 1.00 0.00 79 ILE B CA 7
ATOM 7751 C C . ILE B 2 4 ? 9.913 0.482 5.985 1.00 0.00 79 ILE B C 7
ATOM 7752 O O . ILE B 2 4 ? 10.644 1.351 5.508 1.00 0.00 79 ILE B O 7
ATOM 7768 N N . ASP B 2 5 ? 10.223 -0.810 5.984 1.00 0.00 80 ASP B N 7
ATOM 7769 C CA . ASP B 2 5 ? 11.468 -1.304 5.407 1.00 0.00 80 ASP B CA 7
ATOM 7770 C C . ASP B 2 5 ? 11.190 -2.138 4.160 1.00 0.00 80 ASP B C 7
ATOM 7771 O O . ASP B 2 5 ? 10.420 -3.096 4.202 1.00 0.00 80 ASP B O 7
ATOM 7780 N N . ARG B 2 6 ? 11.821 -1.766 3.050 1.00 0.00 81 ARG B N 7
ATOM 7781 C CA . ARG B 2 6 ? 11.639 -2.476 1.789 1.00 0.00 81 ARG B CA 7
ATOM 7782 C C . ARG B 2 6 ? 12.338 -3.833 1.816 1.00 0.00 81 ARG B C 7
ATOM 7783 O O . ARG B 2 6 ? 12.215 -4.624 0.882 1.00 0.00 81 ARG B O 7
ATOM 7804 N N . SER B 2 7 ? 13.075 -4.091 2.892 1.00 0.00 82 SER B N 7
ATOM 7805 C CA . SER B 2 7 ? 13.799 -5.349 3.044 1.00 0.00 82 SER B CA 7
ATOM 7806 C C . SER B 2 7 ? 12.848 -6.506 3.344 1.00 0.00 82 SER B C 7
ATOM 7807 O O . SER B 2 7 ? 13.276 -7.653 3.472 1.00 0.00 82 SER B O 7
ATOM 7815 N N . THR B 2 8 ? 11.559 -6.200 3.459 1.00 0.00 83 THR B N 7
ATOM 7816 C CA . THR B 2 8 ? 10.555 -7.218 3.749 1.00 0.00 83 THR B CA 7
ATOM 7817 C C . THR B 2 8 ? 9.423 -7.184 2.724 1.00 0.00 83 THR B C 7
ATOM 7818 O O . THR B 2 8 ? 8.293 -7.581 3.015 1.00 0.00 83 THR B O 7
ATOM 7829 N N . LYS B 2 9 ? 9.736 -6.709 1.525 1.00 0.00 84 LYS B N 7
ATOM 7830 C CA . LYS B 2 9 ? 8.759 -6.619 0.449 1.00 0.00 84 LYS B CA 7
ATOM 7831 C C . LYS B 2 9 ? 8.191 -8.000 0.107 1.00 0.00 84 LYS B C 7
ATOM 7832 O O . LYS B 2 9 ? 8.789 -9.019 0.455 1.00 0.00 84 LYS B O 7
ATOM 7851 N N . PRO B 2 10 ? 7.025 -8.053 -0.572 1.00 0.00 85 PRO B N 7
ATOM 7852 C CA . PRO B 2 10 ? 6.384 -9.318 -0.950 1.00 0.00 85 PRO B CA 7
ATOM 7853 C C . PRO B 2 10 ? 7.365 -10.335 -1.523 1.00 0.00 85 PRO B C 7
ATOM 7854 O O . PRO B 2 10 ? 8.120 -10.033 -2.448 1.00 0.00 85 PRO B O 7
ATOM 7865 N N . ALA B 2 11 ? 7.347 -11.542 -0.967 1.00 0.00 86 ALA B N 7
ATOM 7866 C CA . ALA B 2 11 ? 8.231 -12.607 -1.419 1.00 0.00 86 ALA B CA 7
ATOM 7867 C C . ALA B 2 11 ? 7.432 -13.810 -1.908 1.00 0.00 86 ALA B C 7
ATOM 7868 O O . ALA B 2 11 ? 6.245 -13.630 -2.253 1.00 0.00 86 ALA B O 7
ATOM 7876 N N . GLY A 1 1 ? -16.093 -6.918 5.163 1.00 0.00 16 GLY A N 8
ATOM 7877 C CA . GLY A 1 1 ? -14.837 -7.409 5.794 1.00 0.00 16 GLY A CA 8
ATOM 7878 C C . GLY A 1 1 ? -13.666 -7.409 4.836 1.00 0.00 16 GLY A C 8
ATOM 7879 O O . GLY A 1 1 ? -13.590 -6.572 3.936 1.00 0.00 16 GLY A O 8
ATOM 7885 N N . ARG A 1 2 ? -12.754 -8.354 5.034 1.00 0.00 17 ARG A N 8
ATOM 7886 C CA . ARG A 1 2 ? -11.572 -8.477 4.192 1.00 0.00 17 ARG A CA 8
ATOM 7887 C C . ARG A 1 2 ? -10.719 -7.222 4.257 1.00 0.00 17 ARG A C 8
ATOM 7888 O O . ARG A 1 2 ? -10.949 -6.254 3.533 1.00 0.00 17 ARG A O 8
ATOM 7909 N N . VAL A 1 3 ? -9.735 -7.256 5.140 1.00 0.00 18 VAL A N 8
ATOM 7910 C CA . VAL A 1 3 ? -8.829 -6.131 5.328 1.00 0.00 18 VAL A CA 8
ATOM 7911 C C . VAL A 1 3 ? -7.747 -6.104 4.252 1.00 0.00 18 VAL A C 8
ATOM 7912 O O . VAL A 1 3 ? -6.610 -6.512 4.489 1.00 0.00 18 VAL A O 8
ATOM 7925 N N . ARG A 1 4 ? -8.110 -5.615 3.071 1.00 0.00 19 ARG A N 8
ATOM 7926 C CA . ARG A 1 4 ? -7.173 -5.526 1.957 1.00 0.00 19 ARG A CA 8
ATOM 7927 C C . ARG A 1 4 ? -7.317 -4.190 1.235 1.00 0.00 19 ARG A C 8
ATOM 7928 O O . ARG A 1 4 ? -7.683 -4.140 0.061 1.00 0.00 19 ARG A O 8
ATOM 7949 N N . TRP A 1 5 ? -7.037 -3.109 1.956 1.00 0.00 20 TRP A N 8
ATOM 7950 C CA . TRP A 1 5 ? -7.137 -1.762 1.410 1.00 0.00 20 TRP A CA 8
ATOM 7951 C C . TRP A 1 5 ? -6.023 -0.886 1.961 1.00 0.00 20 TRP A C 8
ATOM 7952 O O . TRP A 1 5 ? -5.459 -1.182 3.012 1.00 0.00 20 TRP A O 8
ATOM 7973 N N . ALA A 1 6 ? -5.690 0.181 1.245 1.00 0.00 21 ALA A N 8
ATOM 7974 C CA . ALA A 1 6 ? -4.640 1.075 1.680 1.00 0.00 21 ALA A CA 8
ATOM 7975 C C . ALA A 1 6 ? -5.107 2.518 1.626 1.00 0.00 21 ALA A C 8
ATOM 7976 O O . ALA A 1 6 ? -5.179 3.117 0.553 1.00 0.00 21 ALA A O 8
ATOM 7983 N N . ARG A 1 7 ? -5.395 3.085 2.788 1.00 0.00 22 ARG A N 8
ATOM 7984 C CA . ARG A 1 7 ? -5.817 4.470 2.855 1.00 0.00 22 ARG A CA 8
ATOM 7985 C C . ARG A 1 7 ? -4.675 5.307 3.392 1.00 0.00 22 ARG A C 8
ATOM 7986 O O . ARG A 1 7 ? -4.299 5.202 4.562 1.00 0.00 22 ARG A O 8
ATOM 8007 N N . ALA A 1 8 ? -4.109 6.111 2.512 1.00 0.00 23 ALA A N 8
ATOM 8008 C CA . ALA A 1 8 ? -2.978 6.953 2.861 1.00 0.00 23 ALA A CA 8
ATOM 8009 C C . ALA A 1 8 ? -3.393 8.183 3.650 1.00 0.00 23 ALA A C 8
ATOM 8010 O O . ALA A 1 8 ? -4.336 8.882 3.287 1.00 0.00 23 ALA A O 8
ATOM 8017 N N . LEU A 1 9 ? -2.647 8.453 4.715 1.00 0.00 24 LEU A N 8
ATOM 8018 C CA . LEU A 1 9 ? -2.879 9.617 5.557 1.00 0.00 24 LEU A CA 8
ATOM 8019 C C . LEU A 1 9 ? -1.728 10.587 5.343 1.00 0.00 24 LEU A C 8
ATOM 8020 O O . LEU A 1 9 ? -1.815 11.777 5.645 1.00 0.00 24 LEU A O 8
ATOM 8036 N N . TYR A 1 10 ? -0.653 10.035 4.789 1.00 0.00 25 TYR A N 8
ATOM 8037 C CA . TYR A 1 10 ? 0.556 10.776 4.473 1.00 0.00 25 TYR A CA 8
ATOM 8038 C C . TYR A 1 10 ? 1.040 10.357 3.088 1.00 0.00 25 TYR A C 8
ATOM 8039 O O . TYR A 1 10 ? 0.434 9.489 2.458 1.00 0.00 25 TYR A O 8
ATOM 8057 N N . ASP A 1 11 ? 2.120 10.969 2.614 1.00 0.00 26 ASP A N 8
ATOM 8058 C CA . ASP A 1 11 ? 2.670 10.642 1.299 1.00 0.00 26 ASP A CA 8
ATOM 8059 C C . ASP A 1 11 ? 2.916 9.132 1.153 1.00 0.00 26 ASP A C 8
ATOM 8060 O O . ASP A 1 11 ? 2.614 8.350 2.055 1.00 0.00 26 ASP A O 8
ATOM 8069 N N . PHE A 1 12 ? 3.443 8.730 0.001 1.00 0.00 27 PHE A N 8
ATOM 8070 C CA . PHE A 1 12 ? 3.698 7.315 -0.279 1.00 0.00 27 PHE A CA 8
ATOM 8071 C C . PHE A 1 12 ? 5.170 6.938 -0.103 1.00 0.00 27 PHE A C 8
ATOM 8072 O O . PHE A 1 12 ? 6.068 7.740 -0.357 1.00 0.00 27 PHE A O 8
ATOM 8089 N N . GLU A 1 13 ? 5.401 5.700 0.338 1.00 0.00 28 GLU A N 8
ATOM 8090 C CA . GLU A 1 13 ? 6.756 5.193 0.558 1.00 0.00 28 GLU A CA 8
ATOM 8091 C C . GLU A 1 13 ? 7.270 4.409 -0.641 1.00 0.00 28 GLU A C 8
ATOM 8092 O O . GLU A 1 13 ? 8.305 3.746 -0.555 1.00 0.00 28 GLU A O 8
ATOM 8104 N N . ALA A 1 14 ? 6.551 4.470 -1.752 1.00 0.00 29 ALA A N 8
ATOM 8105 C CA . ALA A 1 14 ? 6.961 3.744 -2.947 1.00 0.00 29 ALA A CA 8
ATOM 8106 C C . ALA A 1 14 ? 8.217 4.356 -3.553 1.00 0.00 29 ALA A C 8
ATOM 8107 O O . ALA A 1 14 ? 8.164 5.399 -4.204 1.00 0.00 29 ALA A O 8
ATOM 8114 N N . LEU A 1 15 ? 9.350 3.697 -3.331 1.00 0.00 30 LEU A N 8
ATOM 8115 C CA . LEU A 1 15 ? 10.627 4.170 -3.850 1.00 0.00 30 LEU A CA 8
ATOM 8116 C C . LEU A 1 15 ? 11.088 3.305 -5.017 1.00 0.00 30 LEU A C 8
ATOM 8117 O O . LEU A 1 15 ? 12.031 3.654 -5.726 1.00 0.00 30 LEU A O 8
ATOM 8133 N N . GLU A 1 16 ? 10.415 2.174 -5.208 1.00 0.00 31 GLU A N 8
ATOM 8134 C CA . GLU A 1 16 ? 10.756 1.257 -6.291 1.00 0.00 31 GLU A CA 8
ATOM 8135 C C . GLU A 1 16 ? 9.753 1.364 -7.436 1.00 0.00 31 GLU A C 8
ATOM 8136 O O . GLU A 1 16 ? 8.775 2.106 -7.351 1.00 0.00 31 GLU A O 8
ATOM 8148 N N . GLU A 1 17 ? 10.007 0.620 -8.510 1.00 0.00 32 GLU A N 8
ATOM 8149 C CA . GLU A 1 17 ? 9.130 0.635 -9.677 1.00 0.00 32 GLU A CA 8
ATOM 8150 C C . GLU A 1 17 ? 8.031 -0.417 -9.550 1.00 0.00 32 GLU A C 8
ATOM 8151 O O . GLU A 1 17 ? 6.911 -0.217 -10.021 1.00 0.00 32 GLU A O 8
ATOM 8163 N N . ASP A 1 18 ? 8.357 -1.537 -8.911 1.00 0.00 33 ASP A N 8
ATOM 8164 C CA . ASP A 1 18 ? 7.397 -2.620 -8.723 1.00 0.00 33 ASP A CA 8
ATOM 8165 C C . ASP A 1 18 ? 6.402 -2.281 -7.621 1.00 0.00 33 ASP A C 8
ATOM 8166 O O . ASP A 1 18 ? 5.588 -3.117 -7.228 1.00 0.00 33 ASP A O 8
ATOM 8175 N N . GLU A 1 19 ? 6.474 -1.053 -7.122 1.00 0.00 34 GLU A N 8
ATOM 8176 C CA . GLU A 1 19 ? 5.583 -0.609 -6.062 1.00 0.00 34 GLU A CA 8
ATOM 8177 C C . GLU A 1 19 ? 4.545 0.372 -6.594 1.00 0.00 34 GLU A C 8
ATOM 8178 O O . GLU A 1 19 ? 4.401 0.546 -7.805 1.00 0.00 34 GLU A O 8
ATOM 8190 N N . LEU A 1 20 ? 3.818 1.001 -5.680 1.00 0.00 35 LEU A N 8
ATOM 8191 C CA . LEU A 1 20 ? 2.784 1.957 -6.046 1.00 0.00 35 LEU A CA 8
ATOM 8192 C C . LEU A 1 20 ? 2.778 3.128 -5.071 1.00 0.00 35 LEU A C 8
ATOM 8193 O O . LEU A 1 20 ? 2.950 2.943 -3.866 1.00 0.00 35 LEU A O 8
ATOM 8209 N N . GLY A 1 21 ? 2.592 4.333 -5.598 1.00 0.00 36 GLY A N 8
ATOM 8210 C CA . GLY A 1 21 ? 2.589 5.511 -4.755 1.00 0.00 36 GLY A CA 8
ATOM 8211 C C . GLY A 1 21 ? 1.250 6.220 -4.700 1.00 0.00 36 GLY A C 8
ATOM 8212 O O . GLY A 1 21 ? 0.646 6.513 -5.731 1.00 0.00 36 GLY A O 8
ATOM 8216 N N . PHE A 1 22 ? 0.800 6.508 -3.481 1.00 0.00 37 PHE A N 8
ATOM 8217 C CA . PHE A 1 22 ? -0.463 7.206 -3.263 1.00 0.00 37 PHE A CA 8
ATOM 8218 C C . PHE A 1 22 ? -0.224 8.559 -2.607 1.00 0.00 37 PHE A C 8
ATOM 8219 O O . PHE A 1 22 ? 0.915 8.942 -2.343 1.00 0.00 37 PHE A O 8
ATOM 8236 N N . ARG A 1 23 ? -1.312 9.268 -2.325 1.00 0.00 38 ARG A N 8
ATOM 8237 C CA . ARG A 1 23 ? -1.229 10.571 -1.674 1.00 0.00 38 ARG A CA 8
ATOM 8238 C C . ARG A 1 23 ? -2.168 10.623 -0.472 1.00 0.00 38 ARG A C 8
ATOM 8239 O O . ARG A 1 23 ? -3.081 9.806 -0.357 1.00 0.00 38 ARG A O 8
ATOM 8260 N N . SER A 1 24 ? -1.934 11.581 0.424 1.00 0.00 39 SER A N 8
ATOM 8261 C CA . SER A 1 24 ? -2.760 11.731 1.621 1.00 0.00 39 SER A CA 8
ATOM 8262 C C . SER A 1 24 ? -4.248 11.677 1.281 1.00 0.00 39 SER A C 8
ATOM 8263 O O . SER A 1 24 ? -4.674 12.149 0.227 1.00 0.00 39 SER A O 8
ATOM 8271 N N . GLY A 1 25 ? -5.028 11.098 2.188 1.00 0.00 40 GLY A N 8
ATOM 8272 C CA . GLY A 1 25 ? -6.461 10.982 1.985 1.00 0.00 40 GLY A CA 8
ATOM 8273 C C . GLY A 1 25 ? -6.819 10.266 0.698 1.00 0.00 40 GLY A C 8
ATOM 8274 O O . GLY A 1 25 ? -7.466 10.842 -0.177 1.00 0.00 40 GLY A O 8
ATOM 8278 N N . GLU A 1 26 ? -6.404 9.007 0.580 1.00 0.00 41 GLU A N 8
ATOM 8279 C CA . GLU A 1 26 ? -6.694 8.219 -0.613 1.00 0.00 41 GLU A CA 8
ATOM 8280 C C . GLU A 1 26 ? -7.043 6.780 -0.253 1.00 0.00 41 GLU A C 8
ATOM 8281 O O . GLU A 1 26 ? -6.743 6.317 0.844 1.00 0.00 41 GLU A O 8
ATOM 8293 N N . VAL A 1 27 ? -7.680 6.078 -1.188 1.00 0.00 42 VAL A N 8
ATOM 8294 C CA . VAL A 1 27 ? -8.072 4.689 -0.974 1.00 0.00 42 VAL A CA 8
ATOM 8295 C C . VAL A 1 27 ? -7.455 3.782 -2.033 1.00 0.00 42 VAL A C 8
ATOM 8296 O O . VAL A 1 27 ? -7.459 4.109 -3.221 1.00 0.00 42 VAL A O 8
ATOM 8309 N N . VAL A 1 28 ? -6.920 2.647 -1.597 1.00 0.00 43 VAL A N 8
ATOM 8310 C CA . VAL A 1 28 ? -6.292 1.697 -2.509 1.00 0.00 43 VAL A CA 8
ATOM 8311 C C . VAL A 1 28 ? -6.814 0.281 -2.289 1.00 0.00 43 VAL A C 8
ATOM 8312 O O . VAL A 1 28 ? -6.973 -0.161 -1.154 1.00 0.00 43 VAL A O 8
ATOM 8325 N N . GLU A 1 29 ? -7.060 -0.436 -3.381 1.00 0.00 44 GLU A N 8
ATOM 8326 C CA . GLU A 1 29 ? -7.541 -1.810 -3.295 1.00 0.00 44 GLU A CA 8
ATOM 8327 C C . GLU A 1 29 ? -6.354 -2.768 -3.297 1.00 0.00 44 GLU A C 8
ATOM 8328 O O . GLU A 1 29 ? -5.614 -2.848 -4.277 1.00 0.00 44 GLU A O 8
ATOM 8340 N N . VAL A 1 30 ? -6.167 -3.481 -2.191 1.00 0.00 45 VAL A N 8
ATOM 8341 C CA . VAL A 1 30 ? -5.054 -4.414 -2.067 1.00 0.00 45 VAL A CA 8
ATOM 8342 C C . VAL A 1 30 ? -5.353 -5.727 -2.780 1.00 0.00 45 VAL A C 8
ATOM 8343 O O . VAL A 1 30 ? -6.452 -6.271 -2.674 1.00 0.00 45 VAL A O 8
ATOM 8356 N N . LEU A 1 31 ? -4.362 -6.223 -3.514 1.00 0.00 46 LEU A N 8
ATOM 8357 C CA . LEU A 1 31 ? -4.507 -7.466 -4.259 1.00 0.00 46 LEU A CA 8
ATOM 8358 C C . LEU A 1 31 ? -3.860 -8.631 -3.517 1.00 0.00 46 LEU A C 8
ATOM 8359 O O . LEU A 1 31 ? -4.208 -9.791 -3.743 1.00 0.00 46 LEU A O 8
ATOM 8375 N N . ASP A 1 32 ? -2.917 -8.320 -2.633 1.00 0.00 47 ASP A N 8
ATOM 8376 C CA . ASP A 1 32 ? -2.225 -9.348 -1.864 1.00 0.00 47 ASP A CA 8
ATOM 8377 C C . ASP A 1 32 ? -1.805 -8.827 -0.492 1.00 0.00 47 ASP A C 8
ATOM 8378 O O . ASP A 1 32 ? -0.636 -8.516 -0.264 1.00 0.00 47 ASP A O 8
ATOM 8387 N N . SER A 1 33 ? -2.767 -8.745 0.422 1.00 0.00 48 SER A N 8
ATOM 8388 C CA . SER A 1 33 ? -2.501 -8.273 1.778 1.00 0.00 48 SER A CA 8
ATOM 8389 C C . SER A 1 33 ? -1.703 -9.294 2.554 1.00 0.00 48 SER A C 8
ATOM 8390 O O . SER A 1 33 ? -1.252 -9.015 3.666 1.00 0.00 48 SER A O 8
ATOM 8398 N N . SER A 1 34 ? -1.493 -10.468 1.972 1.00 0.00 49 SER A N 8
ATOM 8399 C CA . SER A 1 34 ? -0.707 -11.462 2.661 1.00 0.00 49 SER A CA 8
ATOM 8400 C C . SER A 1 34 ? 0.750 -11.034 2.625 1.00 0.00 49 SER A C 8
ATOM 8401 O O . SER A 1 34 ? 1.367 -10.974 1.561 1.00 0.00 49 SER A O 8
ATOM 8409 N N . ASN A 1 35 ? 1.265 -10.730 3.807 1.00 0.00 50 ASN A N 8
ATOM 8410 C CA . ASN A 1 35 ? 2.638 -10.276 4.005 1.00 0.00 50 ASN A CA 8
ATOM 8411 C C . ASN A 1 35 ? 2.739 -9.598 5.367 1.00 0.00 50 ASN A C 8
ATOM 8412 O O . ASN A 1 35 ? 1.731 -9.138 5.904 1.00 0.00 50 ASN A O 8
ATOM 8423 N N . PRO A 1 36 ? 3.936 -9.539 5.967 1.00 0.00 51 PRO A N 8
ATOM 8424 C CA . PRO A 1 36 ? 4.113 -8.932 7.276 1.00 0.00 51 PRO A CA 8
ATOM 8425 C C . PRO A 1 36 ? 4.434 -7.439 7.229 1.00 0.00 51 PRO A C 8
ATOM 8426 O O . PRO A 1 36 ? 4.784 -6.852 8.253 1.00 0.00 51 PRO A O 8
ATOM 8437 N N . SER A 1 37 ? 4.313 -6.822 6.055 1.00 0.00 52 SER A N 8
ATOM 8438 C CA . SER A 1 37 ? 4.600 -5.393 5.933 1.00 0.00 52 SER A CA 8
ATOM 8439 C C . SER A 1 37 ? 4.224 -4.837 4.561 1.00 0.00 52 SER A C 8
ATOM 8440 O O . SER A 1 37 ? 3.411 -3.920 4.460 1.00 0.00 52 SER A O 8
ATOM 8448 N N . TRP A 1 38 ? 4.837 -5.369 3.510 1.00 0.00 53 TRP A N 8
ATOM 8449 C CA . TRP A 1 38 ? 4.572 -4.889 2.155 1.00 0.00 53 TRP A CA 8
ATOM 8450 C C . TRP A 1 38 ? 3.548 -5.756 1.431 1.00 0.00 53 TRP A C 8
ATOM 8451 O O . TRP A 1 38 ? 3.774 -6.943 1.204 1.00 0.00 53 TRP A O 8
ATOM 8472 N N . TRP A 1 39 ? 2.430 -5.145 1.044 1.00 0.00 54 TRP A N 8
ATOM 8473 C CA . TRP A 1 39 ? 1.383 -5.856 0.315 1.00 0.00 54 TRP A CA 8
ATOM 8474 C C . TRP A 1 39 ? 1.263 -5.313 -1.106 1.00 0.00 54 TRP A C 8
ATOM 8475 O O . TRP A 1 39 ? 1.327 -4.103 -1.323 1.00 0.00 54 TRP A O 8
ATOM 8496 N N . THR A 1 40 ? 1.082 -6.210 -2.069 1.00 0.00 55 THR A N 8
ATOM 8497 C CA . THR A 1 40 ? 0.944 -5.814 -3.466 1.00 0.00 55 THR A CA 8
ATOM 8498 C C . THR A 1 40 ? -0.504 -5.456 -3.803 1.00 0.00 55 THR A C 8
ATOM 8499 O O . THR A 1 40 ? -1.399 -6.295 -3.708 1.00 0.00 55 THR A O 8
ATOM 8510 N N . GLY A 1 41 ? -0.722 -4.204 -4.203 1.00 0.00 56 GLY A N 8
ATOM 8511 C CA . GLY A 1 41 ? -2.057 -3.747 -4.560 1.00 0.00 56 GLY A CA 8
ATOM 8512 C C . GLY A 1 41 ? -2.022 -2.717 -5.677 1.00 0.00 56 GLY A C 8
ATOM 8513 O O . GLY A 1 41 ? -0.989 -2.536 -6.316 1.00 0.00 56 GLY A O 8
ATOM 8517 N N . ARG A 1 42 ? -3.143 -2.038 -5.921 1.00 0.00 57 ARG A N 8
ATOM 8518 C CA . ARG A 1 42 ? -3.193 -1.029 -6.979 1.00 0.00 57 ARG A CA 8
ATOM 8519 C C . ARG A 1 42 ? -4.101 0.145 -6.609 1.00 0.00 57 ARG A C 8
ATOM 8520 O O . ARG A 1 42 ? -5.222 -0.044 -6.136 1.00 0.00 57 ARG A O 8
ATOM 8541 N N . LEU A 1 43 ? -3.599 1.357 -6.843 1.00 0.00 58 LEU A N 8
ATOM 8542 C CA . LEU A 1 43 ? -4.342 2.581 -6.555 1.00 0.00 58 LEU A CA 8
ATOM 8543 C C . LEU A 1 43 ? -4.906 3.167 -7.845 1.00 0.00 58 LEU A C 8
ATOM 8544 O O . LEU A 1 43 ? -4.151 3.539 -8.742 1.00 0.00 58 LEU A O 8
ATOM 8560 N N . HIS A 1 44 ? -6.231 3.233 -7.936 1.00 0.00 59 HIS A N 8
ATOM 8561 C CA . HIS A 1 44 ? -6.893 3.760 -9.125 1.00 0.00 59 HIS A CA 8
ATOM 8562 C C . HIS A 1 44 ? -6.623 2.856 -10.325 1.00 0.00 59 HIS A C 8
ATOM 8563 O O . HIS A 1 44 ? -7.419 1.970 -10.634 1.00 0.00 59 HIS A O 8
ATOM 8578 N N . ASN A 1 45 ? -5.494 3.082 -10.995 1.00 0.00 60 ASN A N 8
ATOM 8579 C CA . ASN A 1 45 ? -5.121 2.279 -12.156 1.00 0.00 60 ASN A CA 8
ATOM 8580 C C . ASN A 1 45 ? -3.629 1.955 -12.148 1.00 0.00 60 ASN A C 8
ATOM 8581 O O . ASN A 1 45 ? -3.097 1.416 -13.118 1.00 0.00 60 ASN A O 8
ATOM 8592 N N . LYS A 1 46 ? -2.963 2.278 -11.046 1.00 0.00 61 LYS A N 8
ATOM 8593 C CA . LYS A 1 46 ? -1.538 2.012 -10.904 1.00 0.00 61 LYS A CA 8
ATOM 8594 C C . LYS A 1 46 ? -1.323 0.777 -10.041 1.00 0.00 61 LYS A C 8
ATOM 8595 O O . LYS A 1 46 ? -1.879 0.675 -8.950 1.00 0.00 61 LYS A O 8
ATOM 8614 N N . LEU A 1 47 ? -0.523 -0.163 -10.533 1.00 0.00 62 LEU A N 8
ATOM 8615 C CA . LEU A 1 47 ? -0.257 -1.393 -9.794 1.00 0.00 62 LEU A CA 8
ATOM 8616 C C . LEU A 1 47 ? 1.114 -1.354 -9.133 1.00 0.00 62 LEU A C 8
ATOM 8617 O O . LEU A 1 47 ? 2.060 -0.774 -9.668 1.00 0.00 62 LEU A O 8
ATOM 8633 N N . GLY A 1 48 ? 1.212 -1.983 -7.966 1.00 0.00 63 GLY A N 8
ATOM 8634 C CA . GLY A 1 48 ? 2.467 -2.018 -7.243 1.00 0.00 63 GLY A CA 8
ATOM 8635 C C . GLY A 1 48 ? 2.277 -2.175 -5.745 1.00 0.00 63 GLY A C 8
ATOM 8636 O O . GLY A 1 48 ? 1.220 -1.847 -5.207 1.00 0.00 63 GLY A O 8
ATOM 8640 N N . LEU A 1 49 ? 3.306 -2.681 -5.074 1.00 0.00 64 LEU A N 8
ATOM 8641 C CA . LEU A 1 49 ? 3.256 -2.888 -3.627 1.00 0.00 64 LEU A CA 8
ATOM 8642 C C . LEU A 1 49 ? 3.270 -1.555 -2.880 1.00 0.00 64 LEU A C 8
ATOM 8643 O O . LEU A 1 49 ? 3.615 -0.520 -3.446 1.00 0.00 64 LEU A O 8
ATOM 8659 N N . PHE A 1 50 ? 2.884 -1.588 -1.606 1.00 0.00 65 PHE A N 8
ATOM 8660 C CA . PHE A 1 50 ? 2.845 -0.380 -0.784 1.00 0.00 65 PHE A CA 8
ATOM 8661 C C . PHE A 1 50 ? 3.165 -0.700 0.680 1.00 0.00 65 PHE A C 8
ATOM 8662 O O . PHE A 1 50 ? 3.149 -1.864 1.083 1.00 0.00 65 PHE A O 8
ATOM 8679 N N . PRO A 1 51 ? 3.444 0.332 1.505 1.00 0.00 66 PRO A N 8
ATOM 8680 C CA . PRO A 1 51 ? 3.750 0.149 2.929 1.00 0.00 66 PRO A CA 8
ATOM 8681 C C . PRO A 1 51 ? 2.489 0.003 3.780 1.00 0.00 66 PRO A C 8
ATOM 8682 O O . PRO A 1 51 ? 1.793 0.985 4.043 1.00 0.00 66 PRO A O 8
ATOM 8693 N N . ALA A 1 52 ? 2.197 -1.217 4.217 1.00 0.00 67 ALA A N 8
ATOM 8694 C CA . ALA A 1 52 ? 1.020 -1.459 5.044 1.00 0.00 67 ALA A CA 8
ATOM 8695 C C . ALA A 1 52 ? 1.176 -0.800 6.411 1.00 0.00 67 ALA A C 8
ATOM 8696 O O . ALA A 1 52 ? 0.236 -0.763 7.205 1.00 0.00 67 ALA A O 8
ATOM 8703 N N . ASN A 1 53 ? 2.371 -0.280 6.675 1.00 0.00 68 ASN A N 8
ATOM 8704 C CA . ASN A 1 53 ? 2.659 0.380 7.943 1.00 0.00 68 ASN A CA 8
ATOM 8705 C C . ASN A 1 53 ? 2.429 1.886 7.841 1.00 0.00 68 ASN A C 8
ATOM 8706 O O . ASN A 1 53 ? 2.011 2.523 8.809 1.00 0.00 68 ASN A O 8
ATOM 8717 N N . TYR A 1 54 ? 2.708 2.452 6.669 1.00 0.00 69 TYR A N 8
ATOM 8718 C CA . TYR A 1 54 ? 2.535 3.885 6.456 1.00 0.00 69 TYR A CA 8
ATOM 8719 C C . TYR A 1 54 ? 1.060 4.253 6.347 1.00 0.00 69 TYR A C 8
ATOM 8720 O O . TYR A 1 54 ? 0.638 5.298 6.842 1.00 0.00 69 TYR A O 8
ATOM 8738 N N . VAL A 1 55 ? 0.279 3.399 5.692 1.00 0.00 70 VAL A N 8
ATOM 8739 C CA . VAL A 1 55 ? -1.146 3.662 5.523 1.00 0.00 70 VAL A CA 8
ATOM 8740 C C . VAL A 1 55 ? -2.000 2.533 6.100 1.00 0.00 70 VAL A C 8
ATOM 8741 O O . VAL A 1 55 ? -1.589 1.372 6.116 1.00 0.00 70 VAL A O 8
ATOM 8754 N N . ALA A 1 56 ? -3.190 2.891 6.579 1.00 0.00 71 ALA A N 8
ATOM 8755 C CA . ALA A 1 56 ? -4.112 1.922 7.167 1.00 0.00 71 ALA A CA 8
ATOM 8756 C C . ALA A 1 56 ? -5.236 1.586 6.191 1.00 0.00 71 ALA A C 8
ATOM 8757 O O . ALA A 1 56 ? -5.694 2.453 5.449 1.00 0.00 71 ALA A O 8
ATOM 8764 N N . PRO A 1 57 ? -5.691 0.318 6.166 1.00 0.00 72 PRO A N 8
ATOM 8765 C CA . PRO A 1 57 ? -6.753 -0.120 5.254 1.00 0.00 72 PRO A CA 8
ATOM 8766 C C . PRO A 1 57 ? -8.025 0.706 5.350 1.00 0.00 72 PRO A C 8
ATOM 8767 O O . PRO A 1 57 ? -8.125 1.645 6.139 1.00 0.00 72 PRO A O 8
ATOM 8778 N N . MET A 1 58 ? -8.988 0.341 4.518 1.00 0.00 73 MET A N 8
ATOM 8779 C CA . MET A 1 58 ? -10.266 1.024 4.461 1.00 0.00 73 MET A CA 8
ATOM 8780 C C . MET A 1 58 ? -11.404 0.019 4.349 1.00 0.00 73 MET A C 8
ATOM 8781 O O . MET A 1 58 ? -11.688 -0.491 3.264 1.00 0.00 73 MET A O 8
ATOM 8795 N N . MET A 1 59 ? -12.054 -0.268 5.471 1.00 0.00 74 MET A N 8
ATOM 8796 C CA . MET A 1 59 ? -13.158 -1.216 5.478 1.00 0.00 74 MET A CA 8
ATOM 8797 C C . MET A 1 59 ? -14.387 -0.615 4.808 1.00 0.00 74 MET A C 8
ATOM 8798 O O . MET A 1 59 ? -15.060 0.244 5.377 1.00 0.00 74 MET A O 8
ATOM 8812 N N . ARG A 1 60 ? -14.672 -1.074 3.593 1.00 0.00 75 ARG A N 8
ATOM 8813 C CA . ARG A 1 60 ? -15.820 -0.583 2.841 1.00 0.00 75 ARG A CA 8
ATOM 8814 C C . ARG A 1 60 ? -17.077 -1.372 3.187 1.00 0.00 75 ARG A C 8
ATOM 8815 O O . ARG A 1 60 ? -18.113 -1.154 2.526 1.00 0.00 75 ARG A O 8
ATOM 8837 N N . ALA B 2 1 ? 5.514 8.171 13.571 1.00 0.00 76 ALA B N 8
ATOM 8838 C CA . ALA B 2 1 ? 5.890 8.191 12.134 1.00 0.00 76 ALA B CA 8
ATOM 8839 C C . ALA B 2 1 ? 6.212 6.787 11.629 1.00 0.00 76 ALA B C 8
ATOM 8840 O O . ALA B 2 1 ? 7.318 6.286 11.834 1.00 0.00 76 ALA B O 8
ATOM 8849 N N . PRO B 2 2 ? 5.244 6.131 10.962 1.00 0.00 77 PRO B N 8
ATOM 8850 C CA . PRO B 2 2 ? 5.427 4.778 10.426 1.00 0.00 77 PRO B CA 8
ATOM 8851 C C . PRO B 2 2 ? 6.687 4.645 9.577 1.00 0.00 77 PRO B C 8
ATOM 8852 O O . PRO B 2 2 ? 6.903 5.417 8.643 1.00 0.00 77 PRO B O 8
ATOM 8863 N N . SER B 2 3 ? 7.510 3.654 9.904 1.00 0.00 78 SER B N 8
ATOM 8864 C CA . SER B 2 3 ? 8.746 3.409 9.169 1.00 0.00 78 SER B CA 8
ATOM 8865 C C . SER B 2 3 ? 8.690 2.063 8.463 1.00 0.00 78 SER B C 8
ATOM 8866 O O . SER B 2 3 ? 8.545 1.019 9.100 1.00 0.00 78 SER B O 8
ATOM 8874 N N . ILE B 2 4 ? 8.796 2.097 7.141 1.00 0.00 79 ILE B N 8
ATOM 8875 C CA . ILE B 2 4 ? 8.745 0.884 6.342 1.00 0.00 79 ILE B CA 8
ATOM 8876 C C . ILE B 2 4 ? 10.084 0.610 5.656 1.00 0.00 79 ILE B C 8
ATOM 8877 O O . ILE B 2 4 ? 10.711 1.514 5.101 1.00 0.00 79 ILE B O 8
ATOM 8893 N N . ASP B 2 5 ? 10.510 -0.647 5.707 1.00 0.00 80 ASP B N 8
ATOM 8894 C CA . ASP B 2 5 ? 11.770 -1.064 5.099 1.00 0.00 80 ASP B CA 8
ATOM 8895 C C . ASP B 2 5 ? 11.520 -1.967 3.894 1.00 0.00 80 ASP B C 8
ATOM 8896 O O . ASP B 2 5 ? 10.698 -2.879 3.951 1.00 0.00 80 ASP B O 8
ATOM 8905 N N . ARG B 2 6 ? 12.232 -1.702 2.804 1.00 0.00 81 ARG B N 8
ATOM 8906 C CA . ARG B 2 6 ? 12.086 -2.487 1.581 1.00 0.00 81 ARG B CA 8
ATOM 8907 C C . ARG B 2 6 ? 12.664 -3.892 1.748 1.00 0.00 81 ARG B C 8
ATOM 8908 O O . ARG B 2 6 ? 12.545 -4.732 0.855 1.00 0.00 81 ARG B O 8
ATOM 8929 N N . SER B 2 7 ? 13.293 -4.140 2.892 1.00 0.00 82 SER B N 8
ATOM 8930 C CA . SER B 2 7 ? 13.894 -5.443 3.172 1.00 0.00 82 SER B CA 8
ATOM 8931 C C . SER B 2 7 ? 12.836 -6.477 3.554 1.00 0.00 82 SER B C 8
ATOM 8932 O O . SER B 2 7 ? 13.166 -7.617 3.884 1.00 0.00 82 SER B O 8
ATOM 8940 N N . THR B 2 8 ? 11.570 -6.076 3.514 1.00 0.00 83 THR B N 8
ATOM 8941 C CA . THR B 2 8 ? 10.475 -6.978 3.861 1.00 0.00 83 THR B CA 8
ATOM 8942 C C . THR B 2 8 ? 9.397 -6.987 2.780 1.00 0.00 83 THR B C 8
ATOM 8943 O O . THR B 2 8 ? 8.229 -7.271 3.050 1.00 0.00 83 THR B O 8
ATOM 8954 N N . LYS B 2 9 ? 9.801 -6.680 1.552 1.00 0.00 84 LYS B N 8
ATOM 8955 C CA . LYS B 2 9 ? 8.884 -6.657 0.420 1.00 0.00 84 LYS B CA 8
ATOM 8956 C C . LYS B 2 9 ? 8.343 -8.061 0.136 1.00 0.00 84 LYS B C 8
ATOM 8957 O O . LYS B 2 9 ? 8.908 -9.050 0.602 1.00 0.00 84 LYS B O 8
ATOM 8976 N N . PRO B 2 10 ? 7.235 -8.172 -0.630 1.00 0.00 85 PRO B N 8
ATOM 8977 C CA . PRO B 2 10 ? 6.634 -9.471 -0.960 1.00 0.00 85 PRO B CA 8
ATOM 8978 C C . PRO B 2 10 ? 7.659 -10.474 -1.480 1.00 0.00 85 PRO B C 8
ATOM 8979 O O . PRO B 2 10 ? 8.206 -10.307 -2.571 1.00 0.00 85 PRO B O 8
ATOM 8990 N N . ALA B 2 11 ? 7.913 -11.516 -0.695 1.00 0.00 86 ALA B N 8
ATOM 8991 C CA . ALA B 2 11 ? 8.872 -12.545 -1.078 1.00 0.00 86 ALA B CA 8
ATOM 8992 C C . ALA B 2 11 ? 8.216 -13.921 -1.115 1.00 0.00 86 ALA B C 8
ATOM 8993 O O . ALA B 2 11 ? 8.952 -14.929 -1.088 1.00 0.00 86 ALA B O 8
ATOM 9001 N N . GLY A 1 1 ? -15.399 -8.081 7.423 1.00 0.00 16 GLY A N 9
ATOM 9002 C CA . GLY A 1 1 ? -14.292 -8.923 7.952 1.00 0.00 16 GLY A CA 9
ATOM 9003 C C . GLY A 1 1 ? -13.210 -9.175 6.923 1.00 0.00 16 GLY A C 9
ATOM 9004 O O . GLY A 1 1 ? -12.447 -10.133 7.039 1.00 0.00 16 GLY A O 9
ATOM 9010 N N . ARG A 1 2 ? -13.142 -8.313 5.913 1.00 0.00 17 ARG A N 9
ATOM 9011 C CA . ARG A 1 2 ? -12.144 -8.453 4.862 1.00 0.00 17 ARG A CA 9
ATOM 9012 C C . ARG A 1 2 ? -11.413 -7.140 4.617 1.00 0.00 17 ARG A C 9
ATOM 9013 O O . ARG A 1 2 ? -11.891 -6.274 3.884 1.00 0.00 17 ARG A O 9
ATOM 9034 N N . VAL A 1 3 ? -10.247 -7.006 5.239 1.00 0.00 18 VAL A N 9
ATOM 9035 C CA . VAL A 1 3 ? -9.434 -5.804 5.094 1.00 0.00 18 VAL A CA 9
ATOM 9036 C C . VAL A 1 3 ? -8.393 -5.978 3.996 1.00 0.00 18 VAL A C 9
ATOM 9037 O O . VAL A 1 3 ? -7.427 -6.725 4.153 1.00 0.00 18 VAL A O 9
ATOM 9050 N N . ARG A 1 4 ? -8.599 -5.289 2.878 1.00 0.00 19 ARG A N 9
ATOM 9051 C CA . ARG A 1 4 ? -7.681 -5.372 1.749 1.00 0.00 19 ARG A CA 9
ATOM 9052 C C . ARG A 1 4 ? -7.641 -4.057 0.977 1.00 0.00 19 ARG A C 9
ATOM 9053 O O . ARG A 1 4 ? -7.831 -4.036 -0.238 1.00 0.00 19 ARG A O 9
ATOM 9074 N N . TRP A 1 5 ? -7.404 -2.959 1.691 1.00 0.00 20 TRP A N 9
ATOM 9075 C CA . TRP A 1 5 ? -7.345 -1.638 1.082 1.00 0.00 20 TRP A CA 9
ATOM 9076 C C . TRP A 1 5 ? -6.233 -0.812 1.707 1.00 0.00 20 TRP A C 9
ATOM 9077 O O . TRP A 1 5 ? -5.809 -1.080 2.827 1.00 0.00 20 TRP A O 9
ATOM 9098 N N . ALA A 1 6 ? -5.752 0.186 0.980 1.00 0.00 21 ALA A N 9
ATOM 9099 C CA . ALA A 1 6 ? -4.697 1.033 1.486 1.00 0.00 21 ALA A CA 9
ATOM 9100 C C . ALA A 1 6 ? -5.135 2.487 1.463 1.00 0.00 21 ALA A C 9
ATOM 9101 O O . ALA A 1 6 ? -5.147 3.124 0.410 1.00 0.00 21 ALA A O 9
ATOM 9108 N N . ARG A 1 7 ? -5.472 3.020 2.630 1.00 0.00 22 ARG A N 9
ATOM 9109 C CA . ARG A 1 7 ? -5.881 4.409 2.721 1.00 0.00 22 ARG A CA 9
ATOM 9110 C C . ARG A 1 7 ? -4.743 5.221 3.304 1.00 0.00 22 ARG A C 9
ATOM 9111 O O . ARG A 1 7 ? -4.406 5.094 4.483 1.00 0.00 22 ARG A O 9
ATOM 9132 N N . ALA A 1 8 ? -4.142 6.034 2.456 1.00 0.00 23 ALA A N 9
ATOM 9133 C CA . ALA A 1 8 ? -3.016 6.857 2.855 1.00 0.00 23 ALA A CA 9
ATOM 9134 C C . ALA A 1 8 ? -3.453 8.064 3.671 1.00 0.00 23 ALA A C 9
ATOM 9135 O O . ALA A 1 8 ? -4.436 8.728 3.349 1.00 0.00 23 ALA A O 9
ATOM 9142 N N . LEU A 1 9 ? -2.682 8.352 4.712 1.00 0.00 24 LEU A N 9
ATOM 9143 C CA . LEU A 1 9 ? -2.929 9.496 5.575 1.00 0.00 24 LEU A CA 9
ATOM 9144 C C . LEU A 1 9 ? -1.772 10.469 5.410 1.00 0.00 24 LEU A C 9
ATOM 9145 O O . LEU A 1 9 ? -1.821 11.618 5.848 1.00 0.00 24 LEU A O 9
ATOM 9161 N N . TYR A 1 10 ? -0.736 9.967 4.745 1.00 0.00 25 TYR A N 9
ATOM 9162 C CA . TYR A 1 10 ? 0.471 10.724 4.452 1.00 0.00 25 TYR A CA 9
ATOM 9163 C C . TYR A 1 10 ? 0.952 10.358 3.052 1.00 0.00 25 TYR A C 9
ATOM 9164 O O . TYR A 1 10 ? 0.351 9.509 2.393 1.00 0.00 25 TYR A O 9
ATOM 9182 N N . ASP A 1 11 ? 2.028 10.992 2.597 1.00 0.00 26 ASP A N 9
ATOM 9183 C CA . ASP A 1 11 ? 2.576 10.715 1.270 1.00 0.00 26 ASP A CA 9
ATOM 9184 C C . ASP A 1 11 ? 2.843 9.218 1.079 1.00 0.00 26 ASP A C 9
ATOM 9185 O O . ASP A 1 11 ? 2.533 8.401 1.946 1.00 0.00 26 ASP A O 9
ATOM 9194 N N . PHE A 1 12 ? 3.406 8.864 -0.071 1.00 0.00 27 PHE A N 9
ATOM 9195 C CA . PHE A 1 12 ? 3.697 7.467 -0.389 1.00 0.00 27 PHE A CA 9
ATOM 9196 C C . PHE A 1 12 ? 5.175 7.127 -0.176 1.00 0.00 27 PHE A C 9
ATOM 9197 O O . PHE A 1 12 ? 6.053 7.966 -0.378 1.00 0.00 27 PHE A O 9
ATOM 9214 N N . GLU A 1 13 ? 5.434 5.886 0.239 1.00 0.00 28 GLU A N 9
ATOM 9215 C CA . GLU A 1 13 ? 6.798 5.421 0.489 1.00 0.00 28 GLU A CA 9
ATOM 9216 C C . GLU A 1 13 ? 7.340 4.615 -0.681 1.00 0.00 28 GLU A C 9
ATOM 9217 O O . GLU A 1 13 ? 8.377 3.961 -0.563 1.00 0.00 28 GLU A O 9
ATOM 9229 N N . ALA A 1 14 ? 6.640 4.650 -1.804 1.00 0.00 29 ALA A N 9
ATOM 9230 C CA . ALA A 1 14 ? 7.070 3.902 -2.978 1.00 0.00 29 ALA A CA 9
ATOM 9231 C C . ALA A 1 14 ? 8.331 4.507 -3.579 1.00 0.00 29 ALA A C 9
ATOM 9232 O O . ALA A 1 14 ? 8.280 5.529 -4.262 1.00 0.00 29 ALA A O 9
ATOM 9239 N N . LEU A 1 15 ? 9.464 3.863 -3.324 1.00 0.00 30 LEU A N 9
ATOM 9240 C CA . LEU A 1 15 ? 10.742 4.332 -3.840 1.00 0.00 30 LEU A CA 9
ATOM 9241 C C . LEU A 1 15 ? 11.269 3.386 -4.912 1.00 0.00 30 LEU A C 9
ATOM 9242 O O . LEU A 1 15 ? 12.308 3.640 -5.520 1.00 0.00 30 LEU A O 9
ATOM 9258 N N . GLU A 1 16 ? 10.546 2.292 -5.139 1.00 0.00 31 GLU A N 9
ATOM 9259 C CA . GLU A 1 16 ? 10.952 1.312 -6.143 1.00 0.00 31 GLU A CA 9
ATOM 9260 C C . GLU A 1 16 ? 10.020 1.343 -7.349 1.00 0.00 31 GLU A C 9
ATOM 9261 O O . GLU A 1 16 ? 8.929 1.910 -7.290 1.00 0.00 31 GLU A O 9
ATOM 9273 N N . GLU A 1 17 ? 10.461 0.730 -8.445 1.00 0.00 32 GLU A N 9
ATOM 9274 C CA . GLU A 1 17 ? 9.670 0.686 -9.670 1.00 0.00 32 GLU A CA 9
ATOM 9275 C C . GLU A 1 17 ? 8.523 -0.311 -9.542 1.00 0.00 32 GLU A C 9
ATOM 9276 O O . GLU A 1 17 ? 7.412 -0.055 -10.007 1.00 0.00 32 GLU A O 9
ATOM 9288 N N . ASP A 1 18 ? 8.798 -1.444 -8.903 1.00 0.00 33 ASP A N 9
ATOM 9289 C CA . ASP A 1 18 ? 7.787 -2.476 -8.707 1.00 0.00 33 ASP A CA 9
ATOM 9290 C C . ASP A 1 18 ? 6.757 -2.026 -7.679 1.00 0.00 33 ASP A C 9
ATOM 9291 O O . ASP A 1 18 ? 5.768 -2.716 -7.431 1.00 0.00 33 ASP A O 9
ATOM 9300 N N . GLU A 1 19 ? 7.001 -0.863 -7.084 1.00 0.00 34 GLU A N 9
ATOM 9301 C CA . GLU A 1 19 ? 6.102 -0.313 -6.081 1.00 0.00 34 GLU A CA 9
ATOM 9302 C C . GLU A 1 19 ? 5.236 0.795 -6.672 1.00 0.00 34 GLU A C 9
ATOM 9303 O O . GLU A 1 19 ? 5.584 1.394 -7.690 1.00 0.00 34 GLU A O 9
ATOM 9315 N N . LEU A 1 20 ? 4.111 1.064 -6.021 1.00 0.00 35 LEU A N 9
ATOM 9316 C CA . LEU A 1 20 ? 3.191 2.103 -6.468 1.00 0.00 35 LEU A CA 9
ATOM 9317 C C . LEU A 1 20 ? 3.094 3.207 -5.423 1.00 0.00 35 LEU A C 9
ATOM 9318 O O . LEU A 1 20 ? 3.159 2.940 -4.223 1.00 0.00 35 LEU A O 9
ATOM 9334 N N . GLY A 1 21 ? 2.953 4.445 -5.880 1.00 0.00 36 GLY A N 9
ATOM 9335 C CA . GLY A 1 21 ? 2.871 5.557 -4.958 1.00 0.00 36 GLY A CA 9
ATOM 9336 C C . GLY A 1 21 ? 1.534 6.272 -4.978 1.00 0.00 36 GLY A C 9
ATOM 9337 O O . GLY A 1 21 ? 1.001 6.586 -6.041 1.00 0.00 36 GLY A O 9
ATOM 9341 N N . PHE A 1 22 ? 1.008 6.541 -3.786 1.00 0.00 37 PHE A N 9
ATOM 9342 C CA . PHE A 1 22 ? -0.261 7.241 -3.639 1.00 0.00 37 PHE A CA 9
ATOM 9343 C C . PHE A 1 22 ? -0.042 8.610 -3.009 1.00 0.00 37 PHE A C 9
ATOM 9344 O O . PHE A 1 22 ? 1.091 9.068 -2.876 1.00 0.00 37 PHE A O 9
ATOM 9361 N N . ARG A 1 23 ? -1.133 9.256 -2.615 1.00 0.00 38 ARG A N 9
ATOM 9362 C CA . ARG A 1 23 ? -1.048 10.570 -1.990 1.00 0.00 38 ARG A CA 9
ATOM 9363 C C . ARG A 1 23 ? -1.844 10.616 -0.691 1.00 0.00 38 ARG A C 9
ATOM 9364 O O . ARG A 1 23 ? -2.682 9.751 -0.433 1.00 0.00 38 ARG A O 9
ATOM 9385 N N . SER A 1 24 ? -1.572 11.632 0.124 1.00 0.00 39 SER A N 9
ATOM 9386 C CA . SER A 1 24 ? -2.259 11.799 1.401 1.00 0.00 39 SER A CA 9
ATOM 9387 C C . SER A 1 24 ? -3.772 11.827 1.209 1.00 0.00 39 SER A C 9
ATOM 9388 O O . SER A 1 24 ? -4.293 12.590 0.395 1.00 0.00 39 SER A O 9
ATOM 9396 N N . GLY A 1 25 ? -4.471 10.988 1.968 1.00 0.00 40 GLY A N 9
ATOM 9397 C CA . GLY A 1 25 ? -5.918 10.924 1.878 1.00 0.00 40 GLY A CA 9
ATOM 9398 C C . GLY A 1 25 ? -6.401 10.276 0.594 1.00 0.00 40 GLY A C 9
ATOM 9399 O O . GLY A 1 25 ? -7.120 10.898 -0.189 1.00 0.00 40 GLY A O 9
ATOM 9403 N N . GLU A 1 26 ? -6.008 9.023 0.374 1.00 0.00 41 GLU A N 9
ATOM 9404 C CA . GLU A 1 26 ? -6.413 8.299 -0.827 1.00 0.00 41 GLU A CA 9
ATOM 9405 C C . GLU A 1 26 ? -6.711 6.837 -0.520 1.00 0.00 41 GLU A C 9
ATOM 9406 O O . GLU A 1 26 ? -6.076 6.230 0.339 1.00 0.00 41 GLU A O 9
ATOM 9418 N N . VAL A 1 27 ? -7.684 6.277 -1.235 1.00 0.00 42 VAL A N 9
ATOM 9419 C CA . VAL A 1 27 ? -8.073 4.883 -1.049 1.00 0.00 42 VAL A CA 9
ATOM 9420 C C . VAL A 1 27 ? -7.440 3.995 -2.115 1.00 0.00 42 VAL A C 9
ATOM 9421 O O . VAL A 1 27 ? -7.392 4.359 -3.291 1.00 0.00 42 VAL A O 9
ATOM 9434 N N . VAL A 1 28 ? -6.948 2.833 -1.696 1.00 0.00 43 VAL A N 9
ATOM 9435 C CA . VAL A 1 28 ? -6.306 1.896 -2.613 1.00 0.00 43 VAL A CA 9
ATOM 9436 C C . VAL A 1 28 ? -6.868 0.487 -2.445 1.00 0.00 43 VAL A C 9
ATOM 9437 O O . VAL A 1 28 ? -7.171 0.061 -1.335 1.00 0.00 43 VAL A O 9
ATOM 9450 N N . GLU A 1 29 ? -6.991 -0.242 -3.551 1.00 0.00 44 GLU A N 9
ATOM 9451 C CA . GLU A 1 29 ? -7.499 -1.609 -3.507 1.00 0.00 44 GLU A CA 9
ATOM 9452 C C . GLU A 1 29 ? -6.340 -2.596 -3.426 1.00 0.00 44 GLU A C 9
ATOM 9453 O O . GLU A 1 29 ? -5.567 -2.738 -4.373 1.00 0.00 44 GLU A O 9
ATOM 9465 N N . VAL A 1 30 ? -6.217 -3.269 -2.286 1.00 0.00 45 VAL A N 9
ATOM 9466 C CA . VAL A 1 30 ? -5.142 -4.235 -2.080 1.00 0.00 45 VAL A CA 9
ATOM 9467 C C . VAL A 1 30 ? -5.467 -5.565 -2.746 1.00 0.00 45 VAL A C 9
ATOM 9468 O O . VAL A 1 30 ? -6.604 -6.036 -2.696 1.00 0.00 45 VAL A O 9
ATOM 9481 N N . LEU A 1 31 ? -4.461 -6.163 -3.375 1.00 0.00 46 LEU A N 9
ATOM 9482 C CA . LEU A 1 31 ? -4.633 -7.435 -4.062 1.00 0.00 46 LEU A CA 9
ATOM 9483 C C . LEU A 1 31 ? -4.023 -8.583 -3.264 1.00 0.00 46 LEU A C 9
ATOM 9484 O O . LEU A 1 31 ? -4.470 -9.726 -3.368 1.00 0.00 46 LEU A O 9
ATOM 9500 N N . ASP A 1 32 ? -2.998 -8.279 -2.472 1.00 0.00 47 ASP A N 9
ATOM 9501 C CA . ASP A 1 32 ? -2.335 -9.299 -1.666 1.00 0.00 47 ASP A CA 9
ATOM 9502 C C . ASP A 1 32 ? -1.852 -8.732 -0.333 1.00 0.00 47 ASP A C 9
ATOM 9503 O O . ASP A 1 32 ? -0.694 -8.337 -0.196 1.00 0.00 47 ASP A O 9
ATOM 9512 N N . SER A 1 33 ? -2.749 -8.710 0.648 1.00 0.00 48 SER A N 9
ATOM 9513 C CA . SER A 1 33 ? -2.422 -8.210 1.980 1.00 0.00 48 SER A CA 9
ATOM 9514 C C . SER A 1 33 ? -1.597 -9.222 2.739 1.00 0.00 48 SER A C 9
ATOM 9515 O O . SER A 1 33 ? -1.188 -8.968 3.873 1.00 0.00 48 SER A O 9
ATOM 9523 N N . SER A 1 34 ? -1.320 -10.360 2.116 1.00 0.00 49 SER A N 9
ATOM 9524 C CA . SER A 1 34 ? -0.507 -11.349 2.782 1.00 0.00 49 SER A CA 9
ATOM 9525 C C . SER A 1 34 ? 0.943 -10.907 2.717 1.00 0.00 49 SER A C 9
ATOM 9526 O O . SER A 1 34 ? 1.540 -10.844 1.643 1.00 0.00 49 SER A O 9
ATOM 9534 N N . ASN A 1 35 ? 1.477 -10.600 3.891 1.00 0.00 50 ASN A N 9
ATOM 9535 C CA . ASN A 1 35 ? 2.850 -10.135 4.067 1.00 0.00 50 ASN A CA 9
ATOM 9536 C C . ASN A 1 35 ? 2.962 -9.445 5.421 1.00 0.00 50 ASN A C 9
ATOM 9537 O O . ASN A 1 35 ? 1.959 -8.975 5.959 1.00 0.00 50 ASN A O 9
ATOM 9548 N N . PRO A 1 36 ? 4.163 -9.383 6.011 1.00 0.00 51 PRO A N 9
ATOM 9549 C CA . PRO A 1 36 ? 4.351 -8.763 7.311 1.00 0.00 51 PRO A CA 9
ATOM 9550 C C . PRO A 1 36 ? 4.706 -7.281 7.239 1.00 0.00 51 PRO A C 9
ATOM 9551 O O . PRO A 1 36 ? 5.116 -6.695 8.243 1.00 0.00 51 PRO A O 9
ATOM 9562 N N . SER A 1 37 ? 4.549 -6.667 6.067 1.00 0.00 52 SER A N 9
ATOM 9563 C CA . SER A 1 37 ? 4.864 -5.247 5.922 1.00 0.00 52 SER A CA 9
ATOM 9564 C C . SER A 1 37 ? 4.479 -4.700 4.550 1.00 0.00 52 SER A C 9
ATOM 9565 O O . SER A 1 37 ? 3.731 -3.729 4.452 1.00 0.00 52 SER A O 9
ATOM 9573 N N . TRP A 1 38 ? 5.015 -5.301 3.495 1.00 0.00 53 TRP A N 9
ATOM 9574 C CA . TRP A 1 38 ? 4.740 -4.838 2.138 1.00 0.00 53 TRP A CA 9
ATOM 9575 C C . TRP A 1 38 ? 3.684 -5.692 1.442 1.00 0.00 53 TRP A C 9
ATOM 9576 O O . TRP A 1 38 ? 3.901 -6.876 1.191 1.00 0.00 53 TRP A O 9
ATOM 9597 N N . TRP A 1 39 ? 2.558 -5.073 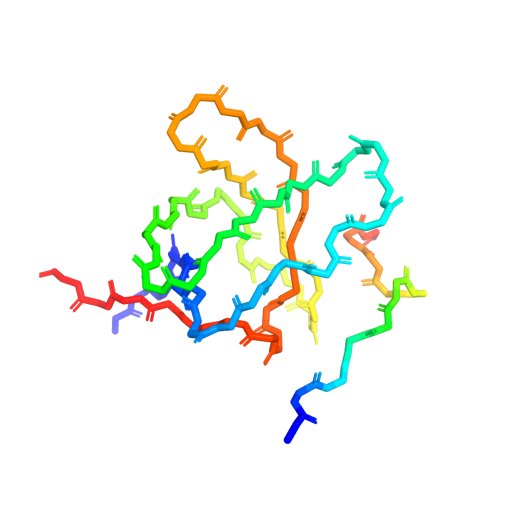1.097 1.00 0.00 54 TRP A N 9
ATOM 9598 C CA . TRP A 1 39 ? 1.490 -5.776 0.389 1.00 0.00 54 TRP A CA 9
ATOM 9599 C C . TRP A 1 39 ? 1.365 -5.239 -1.034 1.00 0.00 54 TRP A C 9
ATOM 9600 O O . TRP A 1 39 ? 1.522 -4.040 -1.266 1.00 0.00 54 TRP A O 9
ATOM 9621 N N . THR A 1 40 ? 1.075 -6.126 -1.982 1.00 0.00 55 THR A N 9
ATOM 9622 C CA . THR A 1 40 ? 0.924 -5.724 -3.377 1.00 0.00 55 THR A CA 9
ATOM 9623 C C . THR A 1 40 ? -0.515 -5.310 -3.676 1.00 0.00 55 THR A C 9
ATOM 9624 O O . THR A 1 40 ? -1.457 -6.043 -3.376 1.00 0.00 55 THR A O 9
ATOM 9635 N N . GLY A 1 41 ? -0.675 -4.130 -4.268 1.00 0.00 56 GLY A N 9
ATOM 9636 C CA . GLY A 1 41 ? -1.999 -3.631 -4.600 1.00 0.00 56 GLY A CA 9
ATOM 9637 C C . GLY A 1 41 ? -1.957 -2.595 -5.707 1.00 0.00 56 GLY A C 9
ATOM 9638 O O . GLY A 1 41 ? -0.929 -2.423 -6.359 1.00 0.00 56 GLY A O 9
ATOM 9642 N N . ARG A 1 42 ? -3.069 -1.899 -5.922 1.00 0.00 57 ARG A N 9
ATOM 9643 C CA . ARG A 1 42 ? -3.129 -0.878 -6.963 1.00 0.00 57 ARG A CA 9
ATOM 9644 C C . ARG A 1 42 ? -4.091 0.244 -6.586 1.00 0.00 57 ARG A C 9
ATOM 9645 O O . ARG A 1 42 ? -5.164 0.004 -6.034 1.00 0.00 57 ARG A O 9
ATOM 9666 N N . LEU A 1 43 ? -3.688 1.471 -6.898 1.00 0.00 58 LEU A N 9
ATOM 9667 C CA . LEU A 1 43 ? -4.491 2.654 -6.604 1.00 0.00 58 LEU A CA 9
ATOM 9668 C C . LEU A 1 43 ? -4.995 3.282 -7.896 1.00 0.00 58 LEU A C 9
ATOM 9669 O O . LEU A 1 43 ? -4.202 3.745 -8.716 1.00 0.00 58 LEU A O 9
ATOM 9685 N N . HIS A 1 44 ? -6.314 3.288 -8.072 1.00 0.00 59 HIS A N 9
ATOM 9686 C CA . HIS A 1 44 ? -6.927 3.854 -9.268 1.00 0.00 59 HIS A CA 9
ATOM 9687 C C . HIS A 1 44 ? -6.538 3.038 -10.501 1.00 0.00 59 HIS A C 9
ATOM 9688 O O . HIS A 1 44 ? -7.329 2.234 -10.994 1.00 0.00 59 HIS A O 9
ATOM 9703 N N . ASN A 1 45 ? -5.316 3.238 -10.994 1.00 0.00 60 ASN A N 9
ATOM 9704 C CA . ASN A 1 45 ? -4.840 2.505 -12.162 1.00 0.00 60 ASN A CA 9
ATOM 9705 C C . ASN A 1 45 ? -3.339 2.238 -12.085 1.00 0.00 60 ASN A C 9
ATOM 9706 O O . ASN A 1 45 ? -2.725 1.821 -13.068 1.00 0.00 60 ASN A O 9
ATOM 9717 N N . LYS A 1 46 ? -2.757 2.463 -10.913 1.00 0.00 61 LYS A N 9
ATOM 9718 C CA . LYS A 1 46 ? -1.335 2.228 -10.713 1.00 0.00 61 LYS A CA 9
ATOM 9719 C C . LYS A 1 46 ? -1.133 0.923 -9.955 1.00 0.00 61 LYS A C 9
ATOM 9720 O O . LYS A 1 46 ? -1.697 0.735 -8.882 1.00 0.00 61 LYS A O 9
ATOM 9739 N N . LEU A 1 47 ? -0.336 0.023 -10.517 1.00 0.00 62 LEU A N 9
ATOM 9740 C CA . LEU A 1 47 ? -0.085 -1.266 -9.879 1.00 0.00 62 LEU A CA 9
ATOM 9741 C C . LEU A 1 47 ? 1.310 -1.322 -9.273 1.00 0.00 62 LEU A C 9
ATOM 9742 O O . LEU A 1 47 ? 2.286 -0.899 -9.891 1.00 0.00 62 LEU A O 9
ATOM 9758 N N . GLY A 1 48 ? 1.393 -1.855 -8.057 1.00 0.00 63 GLY A N 9
ATOM 9759 C CA . GLY A 1 48 ? 2.671 -1.967 -7.383 1.00 0.00 63 GLY A CA 9
ATOM 9760 C C . GLY A 1 48 ? 2.530 -2.267 -5.904 1.00 0.00 63 GLY A C 9
ATOM 9761 O O . GLY A 1 48 ? 1.425 -2.477 -5.408 1.00 0.00 63 GLY A O 9
ATOM 9765 N N . LEU A 1 49 ? 3.655 -2.290 -5.199 1.00 0.00 64 LEU A N 9
ATOM 9766 C CA . LEU A 1 49 ? 3.658 -2.568 -3.766 1.00 0.00 64 LEU A CA 9
ATOM 9767 C C . LEU A 1 49 ? 3.571 -1.274 -2.962 1.00 0.00 64 LEU A C 9
ATOM 9768 O O . LEU A 1 49 ? 3.971 -0.211 -3.436 1.00 0.00 64 LEU A O 9
ATOM 9784 N N . PHE A 1 50 ? 3.042 -1.368 -1.745 1.00 0.00 65 PHE A N 9
ATOM 9785 C CA . PHE A 1 50 ? 2.900 -0.199 -0.882 1.00 0.00 65 PHE A CA 9
ATOM 9786 C C . PHE A 1 50 ? 3.212 -0.546 0.574 1.00 0.00 65 PHE A C 9
ATOM 9787 O O . PHE A 1 50 ? 3.212 -1.719 0.954 1.00 0.00 65 PHE A O 9
ATOM 9804 N N . PRO A 1 51 ? 3.473 0.476 1.416 1.00 0.00 66 PRO A N 9
ATOM 9805 C CA . PRO A 1 51 ? 3.776 0.275 2.837 1.00 0.00 66 PRO A CA 9
ATOM 9806 C C . PRO A 1 51 ? 2.516 0.065 3.674 1.00 0.00 66 PRO A C 9
ATOM 9807 O O . PRO A 1 51 ? 1.735 0.994 3.879 1.00 0.00 66 PRO A O 9
ATOM 9818 N N . ALA A 1 52 ? 2.320 -1.158 4.157 1.00 0.00 67 ALA A N 9
ATOM 9819 C CA . ALA A 1 52 ? 1.149 -1.475 4.968 1.00 0.00 67 ALA A CA 9
ATOM 9820 C C . ALA A 1 52 ? 1.222 -0.801 6.334 1.00 0.00 67 ALA A C 9
ATOM 9821 O O . ALA A 1 52 ? 0.257 -0.823 7.098 1.00 0.00 67 ALA A O 9
ATOM 9828 N N . ASN A 1 53 ? 2.370 -0.203 6.637 1.00 0.00 68 ASN A N 9
ATOM 9829 C CA . ASN A 1 53 ? 2.562 0.478 7.912 1.00 0.00 68 ASN A CA 9
ATOM 9830 C C . ASN A 1 53 ? 2.260 1.969 7.782 1.00 0.00 68 ASN A C 9
ATOM 9831 O O . ASN A 1 53 ? 1.802 2.603 8.732 1.00 0.00 68 ASN A O 9
ATOM 9842 N N . TYR A 1 54 ? 2.518 2.522 6.597 1.00 0.00 69 TYR A N 9
ATOM 9843 C CA . TYR A 1 54 ? 2.270 3.937 6.347 1.00 0.00 69 TYR A CA 9
ATOM 9844 C C . TYR A 1 54 ? 0.776 4.211 6.237 1.00 0.00 69 TYR A C 9
ATOM 9845 O O . TYR A 1 54 ? 0.279 5.209 6.759 1.00 0.00 69 TYR A O 9
ATOM 9863 N N . VAL A 1 55 ? 0.060 3.320 5.555 1.00 0.00 70 VAL A N 9
ATOM 9864 C CA . VAL A 1 55 ? -1.380 3.480 5.384 1.00 0.00 70 VAL A CA 9
ATOM 9865 C C . VAL A 1 55 ? -2.138 2.260 5.916 1.00 0.00 70 VAL A C 9
ATOM 9866 O O . VAL A 1 55 ? -1.589 1.159 5.984 1.00 0.00 70 VAL A O 9
ATOM 9879 N N . ALA A 1 56 ? -3.398 2.466 6.300 1.00 0.00 71 ALA A N 9
ATOM 9880 C CA . ALA A 1 56 ? -4.225 1.384 6.838 1.00 0.00 71 ALA A CA 9
ATOM 9881 C C . ALA A 1 56 ? -5.473 1.157 5.983 1.00 0.00 71 ALA A C 9
ATOM 9882 O O . ALA A 1 56 ? -5.976 2.086 5.352 1.00 0.00 71 ALA A O 9
ATOM 9889 N N . PRO A 1 57 ? -5.986 -0.091 5.940 1.00 0.00 72 PRO A N 9
ATOM 9890 C CA . PRO A 1 57 ? -7.172 -0.436 5.144 1.00 0.00 72 PRO A CA 9
ATOM 9891 C C . PRO A 1 57 ? -8.411 0.361 5.509 1.00 0.00 72 PRO A C 9
ATOM 9892 O O . PRO A 1 57 ? -8.383 1.236 6.376 1.00 0.00 72 PRO A O 9
ATOM 9903 N N . MET A 1 58 ? -9.497 0.048 4.815 1.00 0.00 73 MET A N 9
ATOM 9904 C CA . MET A 1 58 ? -10.770 0.715 5.016 1.00 0.00 73 MET A CA 9
ATOM 9905 C C . MET A 1 58 ? -11.921 -0.258 4.781 1.00 0.00 73 MET A C 9
ATOM 9906 O O . MET A 1 58 ? -12.299 -0.520 3.638 1.00 0.00 73 MET A O 9
ATOM 9920 N N . MET A 1 59 ? -12.473 -0.794 5.863 1.00 0.00 74 MET A N 9
ATOM 9921 C CA . MET A 1 59 ? -13.578 -1.740 5.762 1.00 0.00 74 MET A CA 9
ATOM 9922 C C . MET A 1 59 ? -14.863 -1.033 5.345 1.00 0.00 74 MET A C 9
ATOM 9923 O O . MET A 1 59 ? -15.471 -0.313 6.136 1.00 0.00 74 MET A O 9
ATOM 9937 N N . ARG A 1 60 ? -15.270 -1.247 4.098 1.00 0.00 75 ARG A N 9
ATOM 9938 C CA . ARG A 1 60 ? -16.483 -0.630 3.575 1.00 0.00 75 ARG A CA 9
ATOM 9939 C C . ARG A 1 60 ? -17.638 -1.626 3.568 1.00 0.00 75 ARG A C 9
ATOM 9940 O O . ARG A 1 60 ? -18.741 -1.254 4.018 1.00 0.00 75 ARG A O 9
ATOM 9962 N N . ALA B 2 1 ? 5.827 8.580 13.225 1.00 0.00 76 ALA B N 9
ATOM 9963 C CA . ALA B 2 1 ? 5.813 8.396 11.752 1.00 0.00 76 ALA B CA 9
ATOM 9964 C C . ALA B 2 1 ? 6.022 6.931 11.378 1.00 0.00 76 ALA B C 9
ATOM 9965 O O . ALA B 2 1 ? 7.051 6.341 11.710 1.00 0.00 76 ALA B O 9
ATOM 9974 N N . PRO B 2 2 ? 5.046 6.323 10.679 1.00 0.00 77 PRO B N 9
ATOM 9975 C CA . PRO B 2 2 ? 5.132 4.919 10.262 1.00 0.00 77 PRO B CA 9
ATOM 9976 C C . PRO B 2 2 ? 6.418 4.623 9.496 1.00 0.00 77 PRO B C 9
ATOM 9977 O O . PRO B 2 2 ? 6.765 5.329 8.551 1.00 0.00 77 PRO B O 9
ATOM 9988 N N . SER B 2 3 ? 7.122 3.577 9.917 1.00 0.00 78 SER B N 9
ATOM 9989 C CA . SER B 2 3 ? 8.373 3.190 9.276 1.00 0.00 78 SER B CA 9
ATOM 9990 C C . SER B 2 3 ? 8.251 1.834 8.597 1.00 0.00 78 SER B C 9
ATOM 9991 O O . SER B 2 3 ? 7.960 0.825 9.242 1.00 0.00 78 SER B O 9
ATOM 9999 N N . ILE B 2 4 ? 8.472 1.823 7.288 1.00 0.00 79 ILE B N 9
ATOM 10000 C CA . ILE B 2 4 ? 8.387 0.600 6.506 1.00 0.00 79 ILE B CA 9
ATOM 10001 C C . ILE B 2 4 ? 9.745 0.225 5.912 1.00 0.00 79 ILE B C 9
ATOM 10002 O O . ILE B 2 4 ? 10.459 1.075 5.380 1.00 0.00 79 ILE B O 9
ATOM 10018 N N . ASP B 2 5 ? 10.086 -1.056 6.005 1.00 0.00 80 ASP B N 9
ATOM 10019 C CA . ASP B 2 5 ? 11.352 -1.558 5.476 1.00 0.00 80 ASP B CA 9
ATOM 10020 C C . ASP B 2 5 ? 11.122 -2.353 4.192 1.00 0.00 80 ASP B C 9
ATOM 10021 O O . ASP B 2 5 ? 10.301 -3.269 4.159 1.00 0.00 80 ASP B O 9
ATOM 10030 N N . ARG B 2 6 ? 11.848 -1.993 3.139 1.00 0.00 81 ARG B N 9
ATOM 10031 C CA . ARG B 2 6 ? 11.718 -2.671 1.852 1.00 0.00 81 ARG B CA 9
ATOM 10032 C C . ARG B 2 6 ? 12.440 -4.017 1.858 1.00 0.00 81 ARG B C 9
ATOM 10033 O O . ARG B 2 6 ? 12.361 -4.777 0.893 1.00 0.00 81 ARG B O 9
ATOM 10054 N N . SER B 2 7 ? 13.148 -4.304 2.946 1.00 0.00 82 SER B N 9
ATOM 10055 C CA . SER B 2 7 ? 13.888 -5.556 3.068 1.00 0.00 82 SER B CA 9
ATOM 10056 C C . SER B 2 7 ? 12.952 -6.731 3.341 1.00 0.00 82 SER B C 9
ATOM 10057 O O . SER B 2 7 ? 13.400 -7.867 3.500 1.00 0.00 82 SER B O 9
ATOM 10065 N N . THR B 2 8 ? 11.652 -6.456 3.393 1.00 0.00 83 THR B N 9
ATOM 10066 C CA . THR B 2 8 ? 10.661 -7.495 3.648 1.00 0.00 83 THR B CA 9
ATOM 10067 C C . THR B 2 8 ? 9.537 -7.457 2.612 1.00 0.00 83 THR B C 9
ATOM 10068 O O . THR B 2 8 ? 8.412 -7.877 2.882 1.00 0.00 83 THR B O 9
ATOM 10079 N N . LYS B 2 9 ? 9.854 -6.950 1.423 1.00 0.00 84 LYS B N 9
ATOM 10080 C CA . LYS B 2 9 ? 8.884 -6.855 0.339 1.00 0.00 84 LYS B CA 9
ATOM 10081 C C . LYS B 2 9 ? 8.308 -8.232 0.001 1.00 0.00 84 LYS B C 9
ATOM 10082 O O . LYS B 2 9 ? 8.881 -9.255 0.378 1.00 0.00 84 LYS B O 9
ATOM 10101 N N . PRO B 2 10 ? 7.160 -8.282 -0.711 1.00 0.00 85 PRO B N 9
ATOM 10102 C CA . PRO B 2 10 ? 6.520 -9.548 -1.088 1.00 0.00 85 PRO B CA 9
ATOM 10103 C C . PRO B 2 10 ? 7.510 -10.562 -1.649 1.00 0.00 85 PRO B C 9
ATOM 10104 O O . PRO B 2 10 ? 8.203 -10.291 -2.630 1.00 0.00 85 PRO B O 9
ATOM 10115 N N . ALA B 2 11 ? 7.571 -11.730 -1.019 1.00 0.00 86 ALA B N 9
ATOM 10116 C CA . ALA B 2 11 ? 8.475 -12.788 -1.451 1.00 0.00 86 ALA B CA 9
ATOM 10117 C C . ALA B 2 11 ? 7.872 -14.164 -1.189 1.00 0.00 86 ALA B C 9
ATOM 10118 O O . ALA B 2 11 ? 6.636 -14.245 -1.026 1.00 0.00 86 ALA B O 9
ATOM 10126 N N . GLY A 1 1 ? -11.705 -10.669 9.116 1.00 0.00 16 GLY A N 10
ATOM 10127 C CA . GLY A 1 1 ? -10.739 -9.601 8.743 1.00 0.00 16 GLY A CA 10
ATOM 10128 C C . GLY A 1 1 ? -10.343 -9.665 7.282 1.00 0.00 16 GLY A C 10
ATOM 10129 O O . GLY A 1 1 ? -9.350 -10.302 6.929 1.00 0.00 16 GLY A O 10
ATOM 10135 N N . ARG A 1 2 ? -11.121 -9.005 6.431 1.00 0.00 17 ARG A N 10
ATOM 10136 C CA . ARG A 1 2 ? -10.846 -8.993 4.999 1.00 0.00 17 ARG A CA 10
ATOM 10137 C C . ARG A 1 2 ? -10.241 -7.664 4.569 1.00 0.00 17 ARG A C 10
ATOM 10138 O O . ARG A 1 2 ? -10.554 -7.140 3.500 1.00 0.00 17 ARG A O 10
ATOM 10159 N N . VAL A 1 3 ? -9.368 -7.131 5.411 1.00 0.00 18 VAL A N 10
ATOM 10160 C CA . VAL A 1 3 ? -8.703 -5.864 5.126 1.00 0.00 18 VAL A CA 10
ATOM 10161 C C . VAL A 1 3 ? -7.867 -5.968 3.853 1.00 0.00 18 VAL A C 10
ATOM 10162 O O . VAL A 1 3 ? -6.796 -6.574 3.851 1.00 0.00 18 VAL A O 10
ATOM 10175 N N . ARG A 1 4 ? -8.371 -5.386 2.767 1.00 0.00 19 ARG A N 10
ATOM 10176 C CA . ARG A 1 4 ? -7.674 -5.429 1.487 1.00 0.00 19 ARG A CA 10
ATOM 10177 C C . ARG A 1 4 ? -7.700 -4.072 0.789 1.00 0.00 19 ARG A C 10
ATOM 10178 O O . ARG A 1 4 ? -7.938 -3.992 -0.416 1.00 0.00 19 ARG A O 10
ATOM 10199 N N . TRP A 1 5 ? -7.468 -3.006 1.550 1.00 0.00 20 TRP A N 10
ATOM 10200 C CA . TRP A 1 5 ? -7.472 -1.660 1.008 1.00 0.00 20 TRP A CA 10
ATOM 10201 C C . TRP A 1 5 ? -6.352 -0.839 1.625 1.00 0.00 20 TRP A C 10
ATOM 10202 O O . TRP A 1 5 ? -5.862 -1.163 2.703 1.00 0.00 20 TRP A O 10
ATOM 10223 N N . ALA A 1 6 ? -5.928 0.208 0.936 1.00 0.00 21 ALA A N 10
ATOM 10224 C CA . ALA A 1 6 ? -4.863 1.045 1.439 1.00 0.00 21 ALA A CA 10
ATOM 10225 C C . ALA A 1 6 ? -5.256 2.508 1.378 1.00 0.00 21 ALA A C 10
ATOM 10226 O O . ALA A 1 6 ? -5.225 3.124 0.313 1.00 0.00 21 ALA A O 10
ATOM 10233 N N . ARG A 1 7 ? -5.592 3.077 2.528 1.00 0.00 22 ARG A N 10
ATOM 10234 C CA . ARG A 1 7 ? -5.946 4.481 2.581 1.00 0.00 22 ARG A CA 10
ATOM 10235 C C . ARG A 1 7 ? -4.798 5.249 3.206 1.00 0.00 22 ARG A C 10
ATOM 10236 O O . ARG A 1 7 ? -4.510 5.112 4.398 1.00 0.00 22 ARG A O 10
ATOM 10257 N N . ALA A 1 8 ? -4.131 6.028 2.375 1.00 0.00 23 ALA A N 10
ATOM 10258 C CA . ALA A 1 8 ? -2.984 6.804 2.807 1.00 0.00 23 ALA A CA 10
ATOM 10259 C C . ALA A 1 8 ? -3.384 8.006 3.646 1.00 0.00 23 ALA A C 10
ATOM 10260 O O . ALA A 1 8 ? -4.200 8.827 3.228 1.00 0.00 23 ALA A O 10
ATOM 10267 N N . LEU A 1 9 ? -2.771 8.115 4.819 1.00 0.00 24 LEU A N 10
ATOM 10268 C CA . LEU A 1 9 ? -3.012 9.235 5.720 1.00 0.00 24 LEU A CA 10
ATOM 10269 C C . LEU A 1 9 ? -1.870 10.226 5.554 1.00 0.00 24 LEU A C 10
ATOM 10270 O O . LEU A 1 9 ? -1.969 11.398 5.915 1.00 0.00 24 LEU A O 10
ATOM 10286 N N . TYR A 1 10 ? -0.789 9.714 4.975 1.00 0.00 25 TYR A N 10
ATOM 10287 C CA . TYR A 1 10 ? 0.413 10.484 4.698 1.00 0.00 25 TYR A CA 10
ATOM 10288 C C . TYR A 1 10 ? 0.903 10.145 3.295 1.00 0.00 25 TYR A C 10
ATOM 10289 O O . TYR A 1 10 ? 0.306 9.310 2.615 1.00 0.00 25 TYR A O 10
ATOM 10307 N N . ASP A 1 11 ? 1.981 10.791 2.861 1.00 0.00 26 ASP A N 10
ATOM 10308 C CA . ASP A 1 11 ? 2.541 10.541 1.533 1.00 0.00 26 ASP A CA 10
ATOM 10309 C C . ASP A 1 11 ? 2.812 9.050 1.313 1.00 0.00 26 ASP A C 10
ATOM 10310 O O . ASP A 1 11 ? 2.450 8.210 2.134 1.00 0.00 26 ASP A O 10
ATOM 10319 N N . PHE A 1 12 ? 3.444 8.726 0.190 1.00 0.00 27 PHE A N 10
ATOM 10320 C CA . PHE A 1 12 ? 3.747 7.336 -0.145 1.00 0.00 27 PHE A CA 10
ATOM 10321 C C . PHE A 1 12 ? 5.211 6.988 0.127 1.00 0.00 27 PHE A C 10
ATOM 10322 O O . PHE A 1 12 ? 6.100 7.831 -0.008 1.00 0.00 27 PHE A O 10
ATOM 10339 N N . GLU A 1 13 ? 5.448 5.735 0.519 1.00 0.00 28 GLU A N 10
ATOM 10340 C CA . GLU A 1 13 ? 6.798 5.260 0.820 1.00 0.00 28 GLU A CA 10
ATOM 10341 C C . GLU A 1 13 ? 7.389 4.463 -0.339 1.00 0.00 28 GLU A C 10
ATOM 10342 O O . GLU A 1 13 ? 8.406 3.789 -0.175 1.00 0.00 28 GLU A O 10
ATOM 10354 N N . ALA A 1 14 ? 6.753 4.527 -1.502 1.00 0.00 29 ALA A N 10
ATOM 10355 C CA . ALA A 1 14 ? 7.242 3.789 -2.660 1.00 0.00 29 ALA A CA 10
ATOM 10356 C C . ALA A 1 14 ? 8.544 4.387 -3.178 1.00 0.00 29 ALA A C 10
ATOM 10357 O O . ALA A 1 14 ? 8.547 5.420 -3.844 1.00 0.00 29 ALA A O 10
ATOM 10364 N N . LEU A 1 15 ? 9.651 3.721 -2.867 1.00 0.00 30 LEU A N 10
ATOM 10365 C CA . LEU A 1 15 ? 10.966 4.176 -3.299 1.00 0.00 30 LEU A CA 10
ATOM 10366 C C . LEU A 1 15 ? 11.486 3.300 -4.431 1.00 0.00 30 LEU A C 10
ATOM 10367 O O . LEU A 1 15 ? 12.488 3.621 -5.071 1.00 0.00 30 LEU A O 10
ATOM 10383 N N . GLU A 1 16 ? 10.796 2.191 -4.673 1.00 0.00 31 GLU A N 10
ATOM 10384 C CA . GLU A 1 16 ? 11.185 1.262 -5.731 1.00 0.00 31 GLU A CA 10
ATOM 10385 C C . GLU A 1 16 ? 10.304 1.438 -6.964 1.00 0.00 31 GLU A C 10
ATOM 10386 O O . GLU A 1 16 ? 9.336 2.201 -6.944 1.00 0.00 31 GLU A O 10
ATOM 10398 N N . GLU A 1 17 ? 10.646 0.729 -8.036 1.00 0.00 32 GLU A N 10
ATOM 10399 C CA . GLU A 1 17 ? 9.890 0.807 -9.282 1.00 0.00 32 GLU A CA 10
ATOM 10400 C C . GLU A 1 17 ? 8.769 -0.230 -9.308 1.00 0.00 32 GLU A C 10
ATOM 10401 O O . GLU A 1 17 ? 7.730 -0.017 -9.934 1.00 0.00 32 GLU A O 10
ATOM 10413 N N . ASP A 1 18 ? 8.990 -1.351 -8.629 1.00 0.00 33 ASP A N 10
ATOM 10414 C CA . ASP A 1 18 ? 8.000 -2.422 -8.576 1.00 0.00 33 ASP A CA 10
ATOM 10415 C C . ASP A 1 18 ? 6.908 -2.108 -7.560 1.00 0.00 33 ASP A C 10
ATOM 10416 O O . ASP A 1 18 ? 6.031 -2.932 -7.302 1.00 0.00 33 ASP A O 10
ATOM 10425 N N . GLU A 1 19 ? 6.970 -0.914 -6.981 1.00 0.00 34 GLU A N 10
ATOM 10426 C CA . GLU A 1 19 ? 5.990 -0.499 -5.987 1.00 0.00 34 GLU A CA 10
ATOM 10427 C C . GLU A 1 19 ? 5.005 0.509 -6.570 1.00 0.00 34 GLU A C 10
ATOM 10428 O O . GLU A 1 19 ? 4.984 0.747 -7.778 1.00 0.00 34 GLU A O 10
ATOM 10440 N N . LEU A 1 20 ? 4.194 1.094 -5.698 1.00 0.00 35 LEU A N 10
ATOM 10441 C CA . LEU A 1 20 ? 3.199 2.077 -6.105 1.00 0.00 35 LEU A CA 10
ATOM 10442 C C . LEU A 1 20 ? 3.147 3.220 -5.098 1.00 0.00 35 LEU A C 10
ATOM 10443 O O . LEU A 1 20 ? 3.241 2.999 -3.892 1.00 0.00 35 LEU A O 10
ATOM 10459 N N . GLY A 1 21 ? 3.012 4.443 -5.599 1.00 0.00 36 GLY A N 10
ATOM 10460 C CA . GLY A 1 21 ? 2.970 5.594 -4.721 1.00 0.00 36 GLY A CA 10
ATOM 10461 C C . GLY A 1 21 ? 1.646 6.331 -4.744 1.00 0.00 36 GLY A C 10
ATOM 10462 O O . GLY A 1 21 ? 1.131 6.670 -5.809 1.00 0.00 36 GLY A O 10
ATOM 10466 N N . PHE A 1 22 ? 1.109 6.593 -3.557 1.00 0.00 37 PHE A N 10
ATOM 10467 C CA . PHE A 1 22 ? -0.151 7.312 -3.419 1.00 0.00 37 PHE A CA 10
ATOM 10468 C C . PHE A 1 22 ? 0.076 8.662 -2.754 1.00 0.00 37 PHE A C 10
ATOM 10469 O O . PHE A 1 22 ? 1.214 9.058 -2.502 1.00 0.00 37 PHE A O 10
ATOM 10486 N N . ARG A 1 23 ? -1.015 9.357 -2.460 1.00 0.00 38 ARG A N 10
ATOM 10487 C CA . ARG A 1 23 ? -0.933 10.658 -1.807 1.00 0.00 38 ARG A CA 10
ATOM 10488 C C . ARG A 1 23 ? -1.854 10.714 -0.592 1.00 0.00 38 ARG A C 10
ATOM 10489 O O . ARG A 1 23 ? -2.758 9.891 -0.450 1.00 0.00 38 ARG A O 10
ATOM 10510 N N . SER A 1 24 ? -1.608 11.685 0.286 1.00 0.00 39 SER A N 10
ATOM 10511 C CA . SER A 1 24 ? -2.404 11.853 1.499 1.00 0.00 39 SER A CA 10
ATOM 10512 C C . SER A 1 24 ? -3.901 11.774 1.206 1.00 0.00 39 SER A C 10
ATOM 10513 O O . SER A 1 24 ? -4.378 12.297 0.199 1.00 0.00 39 SER A O 10
ATOM 10521 N N . GLY A 1 25 ? -4.631 11.118 2.105 1.00 0.00 40 GLY A N 10
ATOM 10522 C CA . GLY A 1 25 ? -6.070 10.973 1.953 1.00 0.00 40 GLY A CA 10
ATOM 10523 C C . GLY A 1 25 ? -6.473 10.357 0.626 1.00 0.00 40 GLY A C 10
ATOM 10524 O O . GLY A 1 25 ? -7.141 11.002 -0.183 1.00 0.00 40 GLY A O 10
ATOM 10528 N N . GLU A 1 26 ? -6.076 9.107 0.403 1.00 0.00 41 GLU A N 10
ATOM 10529 C CA . GLU A 1 26 ? -6.415 8.414 -0.836 1.00 0.00 41 GLU A CA 10
ATOM 10530 C C . GLU A 1 26 ? -6.890 6.992 -0.562 1.00 0.00 41 GLU A C 10
ATOM 10531 O O . GLU A 1 26 ? -6.699 6.463 0.532 1.00 0.00 41 GLU A O 10
ATOM 10543 N N . VAL A 1 27 ? -7.514 6.379 -1.565 1.00 0.00 42 VAL A N 10
ATOM 10544 C CA . VAL A 1 27 ? -8.022 5.017 -1.436 1.00 0.00 42 VAL A CA 10
ATOM 10545 C C . VAL A 1 27 ? -7.365 4.086 -2.448 1.00 0.00 42 VAL A C 10
ATOM 10546 O O . VAL A 1 27 ? -7.274 4.404 -3.633 1.00 0.00 42 VAL A O 10
ATOM 10559 N N . VAL A 1 28 ? -6.908 2.933 -1.970 1.00 0.00 43 VAL A N 10
ATOM 10560 C CA . VAL A 1 28 ? -6.258 1.949 -2.827 1.00 0.00 43 VAL A CA 10
ATOM 10561 C C . VAL A 1 28 ? -6.858 0.560 -2.626 1.00 0.00 43 VAL A C 10
ATOM 10562 O O . VAL A 1 28 ? -7.184 0.172 -1.508 1.00 0.00 43 VAL A O 10
ATOM 10575 N N . GLU A 1 29 ? -6.988 -0.191 -3.714 1.00 0.00 44 GLU A N 10
ATOM 10576 C CA . GLU A 1 29 ? -7.532 -1.542 -3.647 1.00 0.00 44 GLU A CA 10
ATOM 10577 C C . GLU A 1 29 ? -6.394 -2.557 -3.571 1.00 0.00 44 GLU A C 10
ATOM 10578 O O . GLU A 1 29 ? -5.636 -2.721 -4.527 1.00 0.00 44 GLU A O 10
ATOM 10590 N N . VAL A 1 30 ? -6.271 -3.225 -2.427 1.00 0.00 45 VAL A N 10
ATOM 10591 C CA . VAL A 1 30 ? -5.213 -4.212 -2.230 1.00 0.00 45 VAL A CA 10
ATOM 10592 C C . VAL A 1 30 ? -5.571 -5.536 -2.892 1.00 0.00 45 VAL A C 10
ATOM 10593 O O . VAL A 1 30 ? -6.633 -6.106 -2.639 1.00 0.00 45 VAL A O 10
ATOM 10606 N N . LEU A 1 31 ? -4.676 -6.014 -3.750 1.00 0.00 46 LEU A N 10
ATOM 10607 C CA . LEU A 1 31 ? -4.888 -7.265 -4.464 1.00 0.00 46 LEU A CA 10
ATOM 10608 C C . LEU A 1 31 ? -4.107 -8.406 -3.821 1.00 0.00 46 LEU A C 10
ATOM 10609 O O . LEU A 1 31 ? -4.147 -9.542 -4.296 1.00 0.00 46 LEU A O 10
ATOM 10625 N N . ASP A 1 32 ? -3.394 -8.100 -2.738 1.00 0.00 47 ASP A N 10
ATOM 10626 C CA . ASP A 1 32 ? -2.603 -9.106 -2.035 1.00 0.00 47 ASP A CA 10
ATOM 10627 C C . ASP A 1 32 ? -2.163 -8.609 -0.657 1.00 0.00 47 ASP A C 10
ATOM 10628 O O . ASP A 1 32 ? -0.991 -8.300 -0.444 1.00 0.00 47 ASP A O 10
ATOM 10637 N N . SER A 1 33 ? -3.109 -8.548 0.276 1.00 0.00 48 SER A N 10
ATOM 10638 C CA . SER A 1 33 ? -2.820 -8.105 1.638 1.00 0.00 48 SER A CA 10
ATOM 10639 C C . SER A 1 33 ? -2.063 -9.169 2.399 1.00 0.00 48 SER A C 10
ATOM 10640 O O . SER A 1 33 ? -1.659 -8.948 3.541 1.00 0.00 48 SER A O 10
ATOM 10648 N N . SER A 1 34 ? -1.840 -10.316 1.771 1.00 0.00 49 SER A N 10
ATOM 10649 C CA . SER A 1 34 ? -1.093 -11.354 2.440 1.00 0.00 49 SER A CA 10
ATOM 10650 C C . SER A 1 34 ? 0.376 -10.970 2.434 1.00 0.00 49 SER A C 10
ATOM 10651 O O . SER A 1 34 ? 1.009 -10.898 1.380 1.00 0.00 49 SER A O 10
ATOM 10659 N N . ASN A 1 35 ? 0.886 -10.719 3.631 1.00 0.00 50 ASN A N 10
ATOM 10660 C CA . ASN A 1 35 ? 2.270 -10.314 3.856 1.00 0.00 50 ASN A CA 10
ATOM 10661 C C . ASN A 1 35 ? 2.376 -9.696 5.248 1.00 0.00 50 ASN A C 10
ATOM 10662 O O . ASN A 1 35 ? 1.360 -9.325 5.837 1.00 0.00 50 ASN A O 10
ATOM 10673 N N . PRO A 1 36 ? 3.586 -9.591 5.816 1.00 0.00 51 PRO A N 10
ATOM 10674 C CA . PRO A 1 36 ? 3.768 -9.042 7.150 1.00 0.00 51 PRO A CA 10
ATOM 10675 C C . PRO A 1 36 ? 4.053 -7.540 7.179 1.00 0.00 51 PRO A C 10
ATOM 10676 O O . PRO A 1 36 ? 4.269 -6.974 8.251 1.00 0.00 51 PRO A O 10
ATOM 10687 N N . SER A 1 37 ? 4.054 -6.890 6.018 1.00 0.00 52 SER A N 10
ATOM 10688 C CA . SER A 1 37 ? 4.317 -5.452 5.972 1.00 0.00 52 SER A CA 10
ATOM 10689 C C . SER A 1 37 ? 3.999 -4.848 4.609 1.00 0.00 52 SER A C 10
ATOM 10690 O O . SER A 1 37 ? 3.254 -3.874 4.516 1.00 0.00 52 SER A O 10
ATOM 10698 N N . TRP A 1 38 ? 4.580 -5.407 3.556 1.00 0.00 53 TRP A N 10
ATOM 10699 C CA . TRP A 1 38 ? 4.360 -4.890 2.210 1.00 0.00 53 TRP A CA 10
ATOM 10700 C C . TRP A 1 38 ? 3.342 -5.729 1.444 1.00 0.00 53 TRP A C 10
ATOM 10701 O O . TRP A 1 38 ? 3.576 -6.905 1.169 1.00 0.00 53 TRP A O 10
ATOM 10722 N N . TRP A 1 39 ? 2.216 -5.112 1.089 1.00 0.00 54 TRP A N 10
ATOM 10723 C CA . TRP A 1 39 ? 1.174 -5.805 0.338 1.00 0.00 54 TRP A CA 10
ATOM 10724 C C . TRP A 1 39 ? 1.113 -5.295 -1.099 1.00 0.00 54 TRP A C 10
ATOM 10725 O O . TRP A 1 39 ? 1.344 -4.113 -1.358 1.00 0.00 54 TRP A O 10
ATOM 10746 N N . THR A 1 40 ? 0.797 -6.191 -2.029 1.00 0.00 55 THR A N 10
ATOM 10747 C CA . THR A 1 40 ? 0.699 -5.829 -3.439 1.00 0.00 55 THR A CA 10
ATOM 10748 C C . THR A 1 40 ? -0.717 -5.382 -3.796 1.00 0.00 55 THR A C 10
ATOM 10749 O O . THR A 1 40 ? -1.663 -6.167 -3.723 1.00 0.00 55 THR A O 10
ATOM 10760 N N . GLY A 1 41 ? -0.852 -4.117 -4.189 1.00 0.00 56 GLY A N 10
ATOM 10761 C CA . GLY A 1 41 ? -2.152 -3.582 -4.558 1.00 0.00 56 GLY A CA 10
ATOM 10762 C C . GLY A 1 41 ? -2.067 -2.650 -5.752 1.00 0.00 56 GLY A C 10
ATOM 10763 O O . GLY A 1 41 ? -1.053 -2.621 -6.446 1.00 0.00 56 GLY A O 10
ATOM 10767 N N . ARG A 1 42 ? -3.128 -1.884 -5.999 1.00 0.00 57 ARG A N 10
ATOM 10768 C CA . ARG A 1 42 ? -3.143 -0.951 -7.124 1.00 0.00 57 ARG A CA 10
ATOM 10769 C C . ARG A 1 42 ? -4.003 0.275 -6.828 1.00 0.00 57 ARG A C 10
ATOM 10770 O O . ARG A 1 42 ? -5.142 0.154 -6.372 1.00 0.00 57 ARG A O 10
ATOM 10791 N N . LEU A 1 43 ? -3.448 1.453 -7.101 1.00 0.00 58 LEU A N 10
ATOM 10792 C CA . LEU A 1 43 ? -4.151 2.713 -6.880 1.00 0.00 58 LEU A CA 10
ATOM 10793 C C . LEU A 1 43 ? -4.723 3.236 -8.193 1.00 0.00 58 LEU A C 10
ATOM 10794 O O . LEU A 1 43 ? -3.975 3.549 -9.120 1.00 0.00 58 LEU A O 10
ATOM 10810 N N . HIS A 1 44 ? -6.050 3.320 -8.268 1.00 0.00 59 HIS A N 10
ATOM 10811 C CA . HIS A 1 44 ? -6.730 3.794 -9.471 1.00 0.00 59 HIS A CA 10
ATOM 10812 C C . HIS A 1 44 ? -6.532 2.812 -10.623 1.00 0.00 59 HIS A C 10
ATOM 10813 O O . HIS A 1 44 ? -7.374 1.947 -10.862 1.00 0.00 59 HIS A O 10
ATOM 10828 N N . ASN A 1 45 ? -5.412 2.945 -11.330 1.00 0.00 60 ASN A N 10
ATOM 10829 C CA . ASN A 1 45 ? -5.109 2.058 -12.450 1.00 0.00 60 ASN A CA 10
ATOM 10830 C C . ASN A 1 45 ? -3.627 1.696 -12.480 1.00 0.00 60 ASN A C 10
ATOM 10831 O O . ASN A 1 45 ? -3.144 1.094 -13.439 1.00 0.00 60 ASN A O 10
ATOM 10842 N N . LYS A 1 46 ? -2.916 2.053 -11.416 1.00 0.00 61 LYS A N 10
ATOM 10843 C CA . LYS A 1 46 ? -1.494 1.756 -11.307 1.00 0.00 61 LYS A CA 10
ATOM 10844 C C . LYS A 1 46 ? -1.279 0.604 -10.335 1.00 0.00 61 LYS A C 10
ATOM 10845 O O . LYS A 1 46 ? -1.806 0.620 -9.224 1.00 0.00 61 LYS A O 10
ATOM 10864 N N . LEU A 1 47 ? -0.519 -0.399 -10.757 1.00 0.00 62 LEU A N 10
ATOM 10865 C CA . LEU A 1 47 ? -0.264 -1.561 -9.913 1.00 0.00 62 LEU A CA 10
ATOM 10866 C C . LEU A 1 47 ? 1.129 -1.512 -9.297 1.00 0.00 62 LEU A C 10
ATOM 10867 O O . LEU A 1 47 ? 2.113 -1.221 -9.976 1.00 0.00 62 LEU A O 10
ATOM 10883 N N . GLY A 1 48 ? 1.196 -1.805 -8.001 1.00 0.00 63 GLY A N 10
ATOM 10884 C CA . GLY A 1 48 ? 2.463 -1.799 -7.298 1.00 0.00 63 GLY A CA 10
ATOM 10885 C C . GLY A 1 48 ? 2.309 -2.080 -5.814 1.00 0.00 63 GLY A C 10
ATOM 10886 O O . GLY A 1 48 ? 1.195 -2.100 -5.291 1.00 0.00 63 GLY A O 10
ATOM 10890 N N . LEU A 1 49 ? 3.430 -2.302 -5.137 1.00 0.00 64 LEU A N 10
ATOM 10891 C CA . LEU A 1 49 ? 3.417 -2.588 -3.704 1.00 0.00 64 LEU A CA 10
ATOM 10892 C C . LEU A 1 49 ? 3.292 -1.301 -2.890 1.00 0.00 64 LEU A C 10
ATOM 10893 O O . LEU A 1 49 ? 3.544 -0.210 -3.397 1.00 0.00 64 LEU A O 10
ATOM 10909 N N . PHE A 1 50 ? 2.896 -1.433 -1.625 1.00 0.00 65 PHE A N 10
ATOM 10910 C CA . PHE A 1 50 ? 2.737 -0.273 -0.750 1.00 0.00 65 PHE A CA 10
ATOM 10911 C C . PHE A 1 50 ? 3.013 -0.642 0.711 1.00 0.00 65 PHE A C 10
ATOM 10912 O O . PHE A 1 50 ? 2.971 -1.817 1.079 1.00 0.00 65 PHE A O 10
ATOM 10929 N N . PRO A 1 51 ? 3.284 0.364 1.569 1.00 0.00 66 PRO A N 10
ATOM 10930 C CA . PRO A 1 51 ? 3.551 0.141 2.995 1.00 0.00 66 PRO A CA 10
ATOM 10931 C C . PRO A 1 51 ? 2.268 -0.043 3.805 1.00 0.00 66 PRO A C 10
ATOM 10932 O O . PRO A 1 51 ? 1.515 0.909 4.008 1.00 0.00 66 PRO A O 10
ATOM 10943 N N . ALA A 1 52 ? 2.022 -1.262 4.275 1.00 0.00 67 ALA A N 10
ATOM 10944 C CA . ALA A 1 52 ? 0.828 -1.535 5.069 1.00 0.00 67 ALA A CA 10
ATOM 10945 C C . ALA A 1 52 ? 0.951 -0.911 6.453 1.00 0.00 67 ALA A C 10
ATOM 10946 O O . ALA A 1 52 ? -0.004 -0.899 7.230 1.00 0.00 67 ALA A O 10
ATOM 10953 N N . ASN A 1 53 ? 2.136 -0.388 6.752 1.00 0.00 68 ASN A N 10
ATOM 10954 C CA . ASN A 1 53 ? 2.394 0.247 8.036 1.00 0.00 68 ASN A CA 10
ATOM 10955 C C . ASN A 1 53 ? 2.144 1.751 7.949 1.00 0.00 68 ASN A C 10
ATOM 10956 O O . ASN A 1 53 ? 1.813 2.395 8.944 1.00 0.00 68 ASN A O 10
ATOM 10967 N N . TYR A 1 54 ? 2.304 2.303 6.748 1.00 0.00 69 TYR A N 10
ATOM 10968 C CA . TYR A 1 54 ? 2.093 3.730 6.527 1.00 0.00 69 TYR A CA 10
ATOM 10969 C C . TYR A 1 54 ? 0.610 4.046 6.383 1.00 0.00 69 TYR A C 10
ATOM 10970 O O . TYR A 1 54 ? 0.132 5.063 6.884 1.00 0.00 69 TYR A O 10
ATOM 10988 N N . VAL A 1 55 ? -0.116 3.171 5.691 1.00 0.00 70 VAL A N 10
ATOM 10989 C CA . VAL A 1 55 ? -1.547 3.374 5.484 1.00 0.00 70 VAL A CA 10
ATOM 10990 C C . VAL A 1 55 ? -2.364 2.197 6.024 1.00 0.00 70 VAL A C 10
ATOM 10991 O O . VAL A 1 55 ? -1.853 1.085 6.159 1.00 0.00 70 VAL A O 10
ATOM 11004 N N . ALA A 1 56 ? -3.634 2.457 6.341 1.00 0.00 71 ALA A N 10
ATOM 11005 C CA . ALA A 1 56 ? -4.523 1.423 6.877 1.00 0.00 71 ALA A CA 10
ATOM 11006 C C . ALA A 1 56 ? -5.682 1.146 5.922 1.00 0.00 71 ALA A C 10
ATOM 11007 O O . ALA A 1 56 ? -6.132 2.044 5.211 1.00 0.00 71 ALA A O 10
ATOM 11014 N N . PRO A 1 57 ? -6.172 -0.111 5.870 1.00 0.00 72 PRO A N 10
ATOM 11015 C CA . PRO A 1 57 ? -7.265 -0.493 4.969 1.00 0.00 72 PRO A CA 10
ATOM 11016 C C . PRO A 1 57 ? -8.588 0.187 5.269 1.00 0.00 72 PRO A C 10
ATOM 11017 O O . PRO A 1 57 ? -9.012 0.301 6.419 1.00 0.00 72 PRO A O 10
ATOM 11028 N N . MET A 1 58 ? -9.236 0.613 4.197 1.00 0.00 73 MET A N 10
ATOM 11029 C CA . MET A 1 58 ? -10.527 1.268 4.266 1.00 0.00 73 MET A CA 10
ATOM 11030 C C . MET A 1 58 ? -11.649 0.233 4.273 1.00 0.00 73 MET A C 10
ATOM 11031 O O . MET A 1 58 ? -12.021 -0.294 3.223 1.00 0.00 73 MET A O 10
ATOM 11045 N N . MET A 1 59 ? -12.183 -0.060 5.452 1.00 0.00 74 MET A N 10
ATOM 11046 C CA . MET A 1 59 ? -13.258 -1.038 5.576 1.00 0.00 74 MET A CA 10
ATOM 11047 C C . MET A 1 59 ? -14.616 -0.397 5.319 1.00 0.00 74 MET A C 10
ATOM 11048 O O . MET A 1 59 ? -15.101 0.402 6.121 1.00 0.00 74 MET A O 10
ATOM 11062 N N . ARG A 1 60 ? -15.228 -0.759 4.194 1.00 0.00 75 ARG A N 10
ATOM 11063 C CA . ARG A 1 60 ? -16.533 -0.226 3.823 1.00 0.00 75 ARG A CA 10
ATOM 11064 C C . ARG A 1 60 ? -17.605 -0.674 4.811 1.00 0.00 75 ARG A C 10
ATOM 11065 O O . ARG A 1 60 ? -17.921 0.106 5.733 1.00 0.00 75 ARG A O 10
ATOM 11087 N N . ALA B 2 1 ? 5.463 9.020 12.222 1.00 0.00 76 ALA B N 10
ATOM 11088 C CA . ALA B 2 1 ? 6.110 8.704 10.922 1.00 0.00 76 ALA B CA 10
ATOM 11089 C C . ALA B 2 1 ? 6.456 7.221 10.829 1.00 0.00 76 ALA B C 10
ATOM 11090 O O . ALA B 2 1 ? 7.621 6.838 10.944 1.00 0.00 76 ALA B O 10
ATOM 11099 N N . PRO B 2 2 ? 5.443 6.361 10.617 1.00 0.00 77 PRO B N 10
ATOM 11100 C CA . PRO B 2 2 ? 5.645 4.912 10.505 1.00 0.00 77 PRO B CA 10
ATOM 11101 C C . PRO B 2 2 ? 6.671 4.556 9.435 1.00 0.00 77 PRO B C 10
ATOM 11102 O O . PRO B 2 2 ? 6.366 4.559 8.243 1.00 0.00 77 PRO B O 10
ATOM 11113 N N . SER B 2 3 ? 7.889 4.253 9.864 1.00 0.00 78 SER B N 10
ATOM 11114 C CA . SER B 2 3 ? 8.956 3.902 8.937 1.00 0.00 78 SER B CA 10
ATOM 11115 C C . SER B 2 3 ? 8.815 2.465 8.460 1.00 0.00 78 SER B C 10
ATOM 11116 O O . SER B 2 3 ? 8.817 1.527 9.257 1.00 0.00 78 SER B O 10
ATOM 11124 N N . ILE B 2 4 ? 8.685 2.310 7.149 1.00 0.00 79 ILE B N 10
ATOM 11125 C CA . ILE B 2 4 ? 8.531 0.998 6.543 1.00 0.00 79 ILE B CA 10
ATOM 11126 C C . ILE B 2 4 ? 9.825 0.544 5.870 1.00 0.00 79 ILE B C 10
ATOM 11127 O O . ILE B 2 4 ? 10.504 1.328 5.206 1.00 0.00 79 ILE B O 10
ATOM 11143 N N . ASP B 2 5 ? 10.158 -0.728 6.056 1.00 0.00 80 ASP B N 10
ATOM 11144 C CA . ASP B 2 5 ? 11.368 -1.302 5.477 1.00 0.00 80 ASP B CA 10
ATOM 11145 C C . ASP B 2 5 ? 11.047 -2.083 4.205 1.00 0.00 80 ASP B C 10
ATOM 11146 O O . ASP B 2 5 ? 10.180 -2.957 4.206 1.00 0.00 80 ASP B O 10
ATOM 11155 N N . ARG B 2 6 ? 11.749 -1.761 3.124 1.00 0.00 81 ARG B N 10
ATOM 11156 C CA . ARG B 2 6 ? 11.541 -2.429 1.842 1.00 0.00 81 ARG B CA 10
ATOM 11157 C C . ARG B 2 6 ? 12.186 -3.812 1.834 1.00 0.00 81 ARG B C 10
ATOM 11158 O O . ARG B 2 6 ? 12.042 -4.569 0.874 1.00 0.00 81 ARG B O 10
ATOM 11179 N N . SER B 2 7 ? 12.902 -4.132 2.905 1.00 0.00 82 SER B N 10
ATOM 11180 C CA . SER B 2 7 ? 13.577 -5.421 3.022 1.00 0.00 82 SER B CA 10
ATOM 11181 C C . SER B 2 7 ? 12.590 -6.536 3.356 1.00 0.00 82 SER B C 10
ATOM 11182 O O . SER B 2 7 ? 12.984 -7.686 3.551 1.00 0.00 82 SER B O 10
ATOM 11190 N N . THR B 2 8 ? 11.308 -6.190 3.422 1.00 0.00 83 THR B N 10
ATOM 11191 C CA . THR B 2 8 ? 10.271 -7.166 3.737 1.00 0.00 83 THR B CA 10
ATOM 11192 C C . THR B 2 8 ? 9.165 -7.160 2.684 1.00 0.00 83 THR B C 10
ATOM 11193 O O . THR B 2 8 ? 8.020 -7.515 2.968 1.00 0.00 83 THR B O 10
ATOM 11204 N N . LYS B 2 9 ? 9.517 -6.756 1.468 1.00 0.00 84 LYS B N 10
ATOM 11205 C CA . LYS B 2 9 ? 8.564 -6.706 0.368 1.00 0.00 84 LYS B CA 10
ATOM 11206 C C . LYS B 2 9 ? 8.034 -8.105 0.046 1.00 0.00 84 LYS B C 10
ATOM 11207 O O . LYS B 2 9 ? 8.650 -9.102 0.421 1.00 0.00 84 LYS B O 10
ATOM 11226 N N . PRO B 2 10 ? 6.877 -8.199 -0.647 1.00 0.00 85 PRO B N 10
ATOM 11227 C CA . PRO B 2 10 ? 6.272 -9.485 -1.007 1.00 0.00 85 PRO B CA 10
ATOM 11228 C C . PRO B 2 10 ? 7.300 -10.509 -1.484 1.00 0.00 85 PRO B C 10
ATOM 11229 O O . PRO B 2 10 ? 8.124 -10.219 -2.350 1.00 0.00 85 PRO B O 10
ATOM 11240 N N . ALA B 2 11 ? 7.246 -11.705 -0.906 1.00 0.00 86 ALA B N 10
ATOM 11241 C CA . ALA B 2 11 ? 8.175 -12.770 -1.266 1.00 0.00 86 ALA B CA 10
ATOM 11242 C C . ALA B 2 11 ? 7.484 -14.130 -1.265 1.00 0.00 86 ALA B C 10
ATOM 11243 O O . ALA B 2 11 ? 6.557 -14.321 -0.451 1.00 0.00 86 ALA B O 10
ATOM 11251 N N . GLY A 1 1 ? -12.980 -9.524 9.518 1.00 0.00 16 GLY A N 11
ATOM 11252 C CA . GLY A 1 1 ? -13.500 -8.668 8.416 1.00 0.00 16 GLY A CA 11
ATOM 11253 C C . GLY A 1 1 ? -12.703 -8.823 7.139 1.00 0.00 16 GLY A C 11
ATOM 11254 O O . GLY A 1 1 ? -12.016 -9.827 6.947 1.00 0.00 16 GLY A O 11
ATOM 11260 N N . ARG A 1 2 ? -12.796 -7.829 6.262 1.00 0.00 17 ARG A N 11
ATOM 11261 C CA . ARG A 1 2 ? -12.077 -7.864 4.996 1.00 0.00 17 ARG A CA 11
ATOM 11262 C C . ARG A 1 2 ? -11.188 -6.639 4.833 1.00 0.00 17 ARG A C 11
ATOM 11263 O O . ARG A 1 2 ? -11.646 -5.573 4.419 1.00 0.00 17 ARG A O 11
ATOM 11284 N N . VAL A 1 3 ? -9.913 -6.806 5.159 1.00 0.00 18 VAL A N 11
ATOM 11285 C CA . VAL A 1 3 ? -8.943 -5.722 5.050 1.00 0.00 18 VAL A CA 11
ATOM 11286 C C . VAL A 1 3 ? -8.063 -5.903 3.818 1.00 0.00 18 VAL A C 11
ATOM 11287 O O . VAL A 1 3 ? -7.031 -6.573 3.874 1.00 0.00 18 VAL A O 11
ATOM 11300 N N . ARG A 1 4 ? -8.481 -5.308 2.706 1.00 0.00 19 ARG A N 11
ATOM 11301 C CA . ARG A 1 4 ? -7.735 -5.412 1.458 1.00 0.00 19 ARG A CA 11
ATOM 11302 C C . ARG A 1 4 ? -7.700 -4.073 0.726 1.00 0.00 19 ARG A C 11
ATOM 11303 O O . ARG A 1 4 ? -7.928 -4.012 -0.481 1.00 0.00 19 ARG A O 11
ATOM 11324 N N . TRP A 1 5 ? -7.423 -3.002 1.466 1.00 0.00 20 TRP A N 11
ATOM 11325 C CA . TRP A 1 5 ? -7.364 -1.661 0.898 1.00 0.00 20 TRP A CA 11
ATOM 11326 C C . TRP A 1 5 ? -6.238 -0.861 1.535 1.00 0.00 20 TRP A C 11
ATOM 11327 O O . TRP A 1 5 ? -5.792 -1.177 2.633 1.00 0.00 20 TRP A O 11
ATOM 11348 N N . ALA A 1 6 ? -5.768 0.165 0.842 1.00 0.00 21 ALA A N 11
ATOM 11349 C CA . ALA A 1 6 ? -4.698 0.990 1.362 1.00 0.00 21 ALA A CA 11
ATOM 11350 C C . ALA A 1 6 ? -5.093 2.456 1.335 1.00 0.00 21 ALA A C 11
ATOM 11351 O O . ALA A 1 6 ? -5.076 3.094 0.283 1.00 0.00 21 ALA A O 11
ATOM 11358 N N . ARG A 1 7 ? -5.422 2.999 2.501 1.00 0.00 22 ARG A N 11
ATOM 11359 C CA . ARG A 1 7 ? -5.787 4.401 2.593 1.00 0.00 22 ARG A CA 11
ATOM 11360 C C . ARG A 1 7 ? -4.621 5.177 3.172 1.00 0.00 22 ARG A C 11
ATOM 11361 O O . ARG A 1 7 ? -4.289 5.044 4.353 1.00 0.00 22 ARG A O 11
ATOM 11382 N N . ALA A 1 8 ? -3.993 5.968 2.319 1.00 0.00 23 ALA A N 11
ATOM 11383 C CA . ALA A 1 8 ? -2.837 6.756 2.714 1.00 0.00 23 ALA A CA 11
ATOM 11384 C C . ALA A 1 8 ? -3.231 8.011 3.474 1.00 0.00 23 ALA A C 11
ATOM 11385 O O . ALA A 1 8 ? -3.911 8.883 2.939 1.00 0.00 23 ALA A O 11
ATOM 11392 N N . LEU A 1 9 ? -2.771 8.108 4.714 1.00 0.00 24 LEU A N 11
ATOM 11393 C CA . LEU A 1 9 ? -3.042 9.275 5.539 1.00 0.00 24 LEU A CA 11
ATOM 11394 C C . LEU A 1 9 ? -1.911 10.277 5.358 1.00 0.00 24 LEU A C 11
ATOM 11395 O O . LEU A 1 9 ? -2.033 11.454 5.699 1.00 0.00 24 LEU A O 11
ATOM 11411 N N . TYR A 1 10 ? -0.813 9.781 4.795 1.00 0.00 25 TYR A N 11
ATOM 11412 C CA . TYR A 1 10 ? 0.367 10.591 4.523 1.00 0.00 25 TYR A CA 11
ATOM 11413 C C . TYR A 1 10 ? 0.896 10.270 3.128 1.00 0.00 25 TYR A C 11
ATOM 11414 O O . TYR A 1 10 ? 0.358 9.400 2.442 1.00 0.00 25 TYR A O 11
ATOM 11432 N N . ASP A 1 11 ? 1.943 10.975 2.711 1.00 0.00 26 ASP A N 11
ATOM 11433 C CA . ASP A 1 11 ? 2.539 10.758 1.395 1.00 0.00 26 ASP A CA 11
ATOM 11434 C C . ASP A 1 11 ? 2.918 9.290 1.190 1.00 0.00 26 ASP A C 11
ATOM 11435 O O . ASP A 1 11 ? 2.685 8.447 2.057 1.00 0.00 26 ASP A O 11
ATOM 11444 N N . PHE A 1 12 ? 3.493 8.990 0.032 1.00 0.00 27 PHE A N 11
ATOM 11445 C CA . PHE A 1 12 ? 3.893 7.626 -0.301 1.00 0.00 27 PHE A CA 11
ATOM 11446 C C . PHE A 1 12 ? 5.400 7.425 -0.142 1.00 0.00 27 PHE A C 11
ATOM 11447 O O . PHE A 1 12 ? 6.188 8.341 -0.377 1.00 0.00 27 PHE A O 11
ATOM 11464 N N . GLU A 1 13 ? 5.793 6.215 0.255 1.00 0.00 28 GLU A N 11
ATOM 11465 C CA . GLU A 1 13 ? 7.208 5.893 0.437 1.00 0.00 28 GLU A CA 11
ATOM 11466 C C . GLU A 1 13 ? 7.728 5.001 -0.679 1.00 0.00 28 GLU A C 11
ATOM 11467 O O . GLU A 1 13 ? 8.800 4.416 -0.555 1.00 0.00 28 GLU A O 11
ATOM 11479 N N . ALA A 1 14 ? 6.976 4.877 -1.760 1.00 0.00 29 ALA A N 11
ATOM 11480 C CA . ALA A 1 14 ? 7.401 4.023 -2.860 1.00 0.00 29 ALA A CA 11
ATOM 11481 C C . ALA A 1 14 ? 8.617 4.604 -3.568 1.00 0.00 29 ALA A C 11
ATOM 11482 O O . ALA A 1 14 ? 8.503 5.530 -4.369 1.00 0.00 29 ALA A O 11
ATOM 11489 N N . LEU A 1 15 ? 9.781 4.035 -3.273 1.00 0.00 30 LEU A N 11
ATOM 11490 C CA . LEU A 1 15 ? 11.028 4.475 -3.884 1.00 0.00 30 LEU A CA 11
ATOM 11491 C C . LEU A 1 15 ? 11.451 3.492 -4.964 1.00 0.00 30 LEU A C 11
ATOM 11492 O O . LEU A 1 15 ? 12.380 3.752 -5.729 1.00 0.00 30 LEU A O 11
ATOM 11508 N N . GLU A 1 16 ? 10.757 2.358 -5.020 1.00 0.00 31 GLU A N 11
ATOM 11509 C CA . GLU A 1 16 ? 11.062 1.331 -6.011 1.00 0.00 31 GLU A CA 11
ATOM 11510 C C . GLU A 1 16 ? 10.077 1.385 -7.172 1.00 0.00 31 GLU A C 11
ATOM 11511 O O . GLU A 1 16 ? 8.939 1.825 -7.015 1.00 0.00 31 GLU A O 11
ATOM 11523 N N . GLU A 1 17 ? 10.527 0.939 -8.341 1.00 0.00 32 GLU A N 11
ATOM 11524 C CA . GLU A 1 17 ? 9.697 0.940 -9.533 1.00 0.00 32 GLU A CA 11
ATOM 11525 C C . GLU A 1 17 ? 8.616 -0.139 -9.453 1.00 0.00 32 GLU A C 11
ATOM 11526 O O . GLU A 1 17 ? 7.534 0.011 -10.018 1.00 0.00 32 GLU A O 11
ATOM 11538 N N . ASP A 1 18 ? 8.921 -1.225 -8.747 1.00 0.00 33 ASP A N 11
ATOM 11539 C CA . ASP A 1 18 ? 7.978 -2.329 -8.594 1.00 0.00 33 ASP A CA 11
ATOM 11540 C C . ASP A 1 18 ? 6.901 -1.994 -7.567 1.00 0.00 33 ASP A C 11
ATOM 11541 O O . ASP A 1 18 ? 6.031 -2.815 -7.277 1.00 0.00 33 ASP A O 11
ATOM 11550 N N . GLU A 1 19 ? 6.965 -0.787 -7.015 1.00 0.00 34 GLU A N 11
ATOM 11551 C CA . GLU A 1 19 ? 5.997 -0.355 -6.017 1.00 0.00 34 GLU A CA 11
ATOM 11552 C C . GLU A 1 19 ? 5.050 0.698 -6.581 1.00 0.00 34 GLU A C 11
ATOM 11553 O O . GLU A 1 19 ? 5.133 1.063 -7.755 1.00 0.00 34 GLU A O 11
ATOM 11565 N N . LEU A 1 20 ? 4.152 1.182 -5.732 1.00 0.00 35 LEU A N 11
ATOM 11566 C CA . LEU A 1 20 ? 3.184 2.195 -6.128 1.00 0.00 35 LEU A CA 11
ATOM 11567 C C . LEU A 1 20 ? 3.170 3.343 -5.132 1.00 0.00 35 LEU A C 11
ATOM 11568 O O . LEU A 1 20 ? 3.358 3.138 -3.932 1.00 0.00 35 LEU A O 11
ATOM 11584 N N . GLY A 1 21 ? 2.9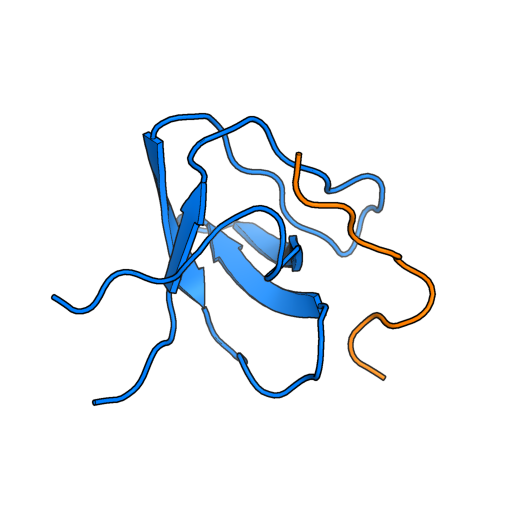44 4.548 -5.634 1.00 0.00 36 GLY A N 11
ATOM 11585 C CA . GLY A 1 21 ? 2.910 5.701 -4.768 1.00 0.00 36 GLY A CA 11
ATOM 11586 C C . GLY A 1 21 ? 1.567 6.399 -4.757 1.00 0.00 36 GLY A C 11
ATOM 11587 O O . GLY A 1 21 ? 0.998 6.691 -5.809 1.00 0.00 36 GLY A O 11
ATOM 11591 N N . PHE A 1 22 ? 1.067 6.675 -3.558 1.00 0.00 37 PHE A N 11
ATOM 11592 C CA . PHE A 1 22 ? -0.212 7.352 -3.390 1.00 0.00 37 PHE A CA 11
ATOM 11593 C C . PHE A 1 22 ? -0.018 8.720 -2.750 1.00 0.00 37 PHE A C 11
ATOM 11594 O O . PHE A 1 22 ? 1.110 9.170 -2.547 1.00 0.00 37 PHE A O 11
ATOM 11611 N N . ARG A 1 23 ? -1.128 9.369 -2.423 1.00 0.00 38 ARG A N 11
ATOM 11612 C CA . ARG A 1 23 ? -1.091 10.683 -1.792 1.00 0.00 38 ARG A CA 11
ATOM 11613 C C . ARG A 1 23 ? -1.969 10.709 -0.545 1.00 0.00 38 ARG A C 11
ATOM 11614 O O . ARG A 1 23 ? -2.806 9.827 -0.348 1.00 0.00 38 ARG A O 11
ATOM 11635 N N . SER A 1 24 ? -1.772 11.720 0.297 1.00 0.00 39 SER A N 11
ATOM 11636 C CA . SER A 1 24 ? -2.544 11.858 1.528 1.00 0.00 39 SER A CA 11
ATOM 11637 C C . SER A 1 24 ? -4.046 11.774 1.250 1.00 0.00 39 SER A C 11
ATOM 11638 O O . SER A 1 24 ? -4.527 12.259 0.227 1.00 0.00 39 SER A O 11
ATOM 11646 N N . GLY A 1 25 ? -4.774 11.153 2.175 1.00 0.00 40 GLY A N 11
ATOM 11647 C CA . GLY A 1 25 ? -6.213 11.007 2.028 1.00 0.00 40 GLY A CA 11
ATOM 11648 C C . GLY A 1 25 ? -6.610 10.302 0.743 1.00 0.00 40 GLY A C 11
ATOM 11649 O O . GLY A 1 25 ? -7.405 10.828 -0.036 1.00 0.00 40 GLY A O 11
ATOM 11653 N N . GLU A 1 26 ? -6.061 9.110 0.520 1.00 0.00 41 GLU A N 11
ATOM 11654 C CA . GLU A 1 26 ? -6.372 8.343 -0.681 1.00 0.00 41 GLU A CA 11
ATOM 11655 C C . GLU A 1 26 ? -6.849 6.937 -0.336 1.00 0.00 41 GLU A C 11
ATOM 11656 O O . GLU A 1 26 ? -6.691 6.477 0.793 1.00 0.00 41 GLU A O 11
ATOM 11668 N N . VAL A 1 27 ? -7.429 6.262 -1.324 1.00 0.00 42 VAL A N 11
ATOM 11669 C CA . VAL A 1 27 ? -7.927 4.902 -1.146 1.00 0.00 42 VAL A CA 11
ATOM 11670 C C . VAL A 1 27 ? -7.383 3.990 -2.243 1.00 0.00 42 VAL A C 11
ATOM 11671 O O . VAL A 1 27 ? -7.407 4.344 -3.421 1.00 0.00 42 VAL A O 11
ATOM 11684 N N . VAL A 1 28 ? -6.878 2.827 -1.846 1.00 0.00 43 VAL A N 11
ATOM 11685 C CA . VAL A 1 28 ? -6.310 1.877 -2.796 1.00 0.00 43 VAL A CA 11
ATOM 11686 C C . VAL A 1 28 ? -6.908 0.482 -2.624 1.00 0.00 43 VAL A C 11
ATOM 11687 O O . VAL A 1 28 ? -7.175 0.048 -1.507 1.00 0.00 43 VAL A O 11
ATOM 11700 N N . GLU A 1 29 ? -7.094 -0.225 -3.736 1.00 0.00 44 GLU A N 11
ATOM 11701 C CA . GLU A 1 29 ? -7.633 -1.580 -3.694 1.00 0.00 44 GLU A CA 11
ATOM 11702 C C . GLU A 1 29 ? -6.488 -2.585 -3.650 1.00 0.00 44 GLU A C 11
ATOM 11703 O O . GLU A 1 29 ? -5.763 -2.756 -4.629 1.00 0.00 44 GLU A O 11
ATOM 11715 N N . VAL A 1 30 ? -6.317 -3.231 -2.503 1.00 0.00 45 VAL A N 11
ATOM 11716 C CA . VAL A 1 30 ? -5.242 -4.201 -2.327 1.00 0.00 45 VAL A CA 11
ATOM 11717 C C . VAL A 1 30 ? -5.599 -5.548 -2.943 1.00 0.00 45 VAL A C 11
ATOM 11718 O O . VAL A 1 30 ? -6.734 -6.015 -2.835 1.00 0.00 45 VAL A O 11
ATOM 11731 N N . LEU A 1 31 ? -4.616 -6.162 -3.594 1.00 0.00 46 LEU A N 11
ATOM 11732 C CA . LEU A 1 31 ? -4.809 -7.453 -4.239 1.00 0.00 46 LEU A CA 11
ATOM 11733 C C . LEU A 1 31 ? -4.150 -8.571 -3.436 1.00 0.00 46 LEU A C 11
ATOM 11734 O O . LEU A 1 31 ? -4.530 -9.736 -3.551 1.00 0.00 46 LEU A O 11
ATOM 11750 N N . ASP A 1 32 ? -3.155 -8.212 -2.626 1.00 0.00 47 ASP A N 11
ATOM 11751 C CA . ASP A 1 32 ? -2.449 -9.197 -1.813 1.00 0.00 47 ASP A CA 11
ATOM 11752 C C . ASP A 1 32 ? -1.964 -8.598 -0.494 1.00 0.00 47 ASP A C 11
ATOM 11753 O O . ASP A 1 32 ? -0.803 -8.209 -0.363 1.00 0.00 47 ASP A O 11
ATOM 11762 N N . SER A 1 33 ? -2.861 -8.542 0.487 1.00 0.00 48 SER A N 11
ATOM 11763 C CA . SER A 1 33 ? -2.531 -8.013 1.807 1.00 0.00 48 SER A CA 11
ATOM 11764 C C . SER A 1 33 ? -1.773 -9.039 2.614 1.00 0.00 48 SER A C 11
ATOM 11765 O O . SER A 1 33 ? -1.358 -8.764 3.740 1.00 0.00 48 SER A O 11
ATOM 11773 N N . SER A 1 34 ? -1.556 -10.214 2.037 1.00 0.00 49 SER A N 11
ATOM 11774 C CA . SER A 1 34 ? -0.804 -11.218 2.747 1.00 0.00 49 SER A CA 11
ATOM 11775 C C . SER A 1 34 ? 0.666 -10.847 2.681 1.00 0.00 49 SER A C 11
ATOM 11776 O O . SER A 1 34 ? 1.273 -10.837 1.609 1.00 0.00 49 SER A O 11
ATOM 11784 N N . ASN A 1 35 ? 1.205 -10.530 3.846 1.00 0.00 50 ASN A N 11
ATOM 11785 C CA . ASN A 1 35 ? 2.595 -10.118 4.013 1.00 0.00 50 ASN A CA 11
ATOM 11786 C C . ASN A 1 35 ? 2.737 -9.459 5.381 1.00 0.00 50 ASN A C 11
ATOM 11787 O O . ASN A 1 35 ? 1.733 -9.115 6.004 1.00 0.00 50 ASN A O 11
ATOM 11798 N N . PRO A 1 36 ? 3.965 -9.293 5.895 1.00 0.00 51 PRO A N 11
ATOM 11799 C CA . PRO A 1 36 ? 4.173 -8.704 7.206 1.00 0.00 51 PRO A CA 11
ATOM 11800 C C . PRO A 1 36 ? 4.423 -7.196 7.192 1.00 0.00 51 PRO A C 11
ATOM 11801 O O . PRO A 1 36 ? 4.598 -6.594 8.251 1.00 0.00 51 PRO A O 11
ATOM 11812 N N . SER A 1 37 ? 4.443 -6.580 6.011 1.00 0.00 52 SER A N 11
ATOM 11813 C CA . SER A 1 37 ? 4.678 -5.138 5.936 1.00 0.00 52 SER A CA 11
ATOM 11814 C C . SER A 1 37 ? 4.401 -4.566 4.548 1.00 0.00 52 SER A C 11
ATOM 11815 O O . SER A 1 37 ? 3.850 -3.475 4.428 1.00 0.00 52 SER A O 11
ATOM 11823 N N . TRP A 1 38 ? 4.795 -5.285 3.504 1.00 0.00 53 TRP A N 11
ATOM 11824 C CA . TRP A 1 38 ? 4.586 -4.805 2.140 1.00 0.00 53 TRP A CA 11
ATOM 11825 C C . TRP A 1 38 ? 3.531 -5.630 1.410 1.00 0.00 53 TRP A C 11
ATOM 11826 O O . TRP A 1 38 ? 3.740 -6.811 1.131 1.00 0.00 53 TRP A O 11
ATOM 11847 N N . TRP A 1 39 ? 2.406 -4.997 1.087 1.00 0.00 54 TRP A N 11
ATOM 11848 C CA . TRP A 1 39 ? 1.328 -5.674 0.370 1.00 0.00 54 TRP A CA 11
ATOM 11849 C C . TRP A 1 39 ? 1.206 -5.141 -1.053 1.00 0.00 54 TRP A C 11
ATOM 11850 O O . TRP A 1 39 ? 1.374 -3.946 -1.294 1.00 0.00 54 TRP A O 11
ATOM 11871 N N . THR A 1 40 ? 0.902 -6.032 -1.991 1.00 0.00 55 THR A N 11
ATOM 11872 C CA . THR A 1 40 ? 0.744 -5.646 -3.388 1.00 0.00 55 THR A CA 11
ATOM 11873 C C . THR A 1 40 ? -0.682 -5.174 -3.670 1.00 0.00 55 THR A C 11
ATOM 11874 O O . THR A 1 40 ? -1.636 -5.944 -3.556 1.00 0.00 55 THR A O 11
ATOM 11885 N N . GLY A 1 41 ? -0.813 -3.904 -4.043 1.00 0.00 56 GLY A N 11
ATOM 11886 C CA . GLY A 1 41 ? -2.117 -3.337 -4.344 1.00 0.00 56 GLY A CA 11
ATOM 11887 C C . GLY A 1 41 ? -2.044 -2.324 -5.472 1.00 0.00 56 GLY A C 11
ATOM 11888 O O . GLY A 1 41 ? -0.953 -1.920 -5.874 1.00 0.00 56 GLY A O 11
ATOM 11892 N N . ARG A 1 42 ? -3.196 -1.913 -5.997 1.00 0.00 57 ARG A N 11
ATOM 11893 C CA . ARG A 1 42 ? -3.216 -0.949 -7.093 1.00 0.00 57 ARG A CA 11
ATOM 11894 C C . ARG A 1 42 ? -4.117 0.246 -6.789 1.00 0.00 57 ARG A C 11
ATOM 11895 O O . ARG A 1 42 ? -5.263 0.088 -6.370 1.00 0.00 57 ARG A O 11
ATOM 11916 N N . LEU A 1 43 ? -3.581 1.444 -7.020 1.00 0.00 58 LEU A N 11
ATOM 11917 C CA . LEU A 1 43 ? -4.316 2.685 -6.792 1.00 0.00 58 LEU A CA 11
ATOM 11918 C C . LEU A 1 43 ? -4.865 3.220 -8.110 1.00 0.00 58 LEU A C 11
ATOM 11919 O O . LEU A 1 43 ? -4.100 3.545 -9.018 1.00 0.00 58 LEU A O 11
ATOM 11935 N N . HIS A 1 44 ? -6.190 3.301 -8.210 1.00 0.00 59 HIS A N 11
ATOM 11936 C CA . HIS A 1 44 ? -6.844 3.787 -9.422 1.00 0.00 59 HIS A CA 11
ATOM 11937 C C . HIS A 1 44 ? -6.585 2.835 -10.588 1.00 0.00 59 HIS A C 11
ATOM 11938 O O . HIS A 1 44 ? -7.413 1.974 -10.890 1.00 0.00 59 HIS A O 11
ATOM 11953 N N . ASN A 1 45 ? -5.434 2.990 -11.237 1.00 0.00 60 ASN A N 11
ATOM 11954 C CA . ASN A 1 45 ? -5.073 2.134 -12.364 1.00 0.00 60 ASN A CA 11
ATOM 11955 C C . ASN A 1 45 ? -3.590 1.774 -12.331 1.00 0.00 60 ASN A C 11
ATOM 11956 O O . ASN A 1 45 ? -3.060 1.208 -13.288 1.00 0.00 60 ASN A O 11
ATOM 11967 N N . LYS A 1 46 ? -2.928 2.095 -11.223 1.00 0.00 61 LYS A N 11
ATOM 11968 C CA . LYS A 1 46 ? -1.510 1.793 -11.065 1.00 0.00 61 LYS A CA 11
ATOM 11969 C C . LYS A 1 46 ? -1.325 0.643 -10.084 1.00 0.00 61 LYS A C 11
ATOM 11970 O O . LYS A 1 46 ? -1.818 0.697 -8.962 1.00 0.00 61 LYS A O 11
ATOM 11989 N N . LEU A 1 47 ? -0.616 -0.397 -10.510 1.00 0.00 62 LEU A N 11
ATOM 11990 C CA . LEU A 1 47 ? -0.381 -1.557 -9.657 1.00 0.00 62 LEU A CA 11
ATOM 11991 C C . LEU A 1 47 ? 1.039 -1.562 -9.104 1.00 0.00 62 LEU A C 11
ATOM 11992 O O . LEU A 1 47 ? 1.973 -1.099 -9.758 1.00 0.00 62 LEU A O 11
ATOM 12008 N N . GLY A 1 48 ? 1.191 -2.096 -7.895 1.00 0.00 63 GLY A N 11
ATOM 12009 C CA . GLY A 1 48 ? 2.498 -2.160 -7.270 1.00 0.00 63 GLY A CA 11
ATOM 12010 C C . GLY A 1 48 ? 2.417 -2.475 -5.788 1.00 0.00 63 GLY A C 11
ATOM 12011 O O . GLY A 1 48 ? 1.354 -2.821 -5.283 1.00 0.00 63 GLY A O 11
ATOM 12015 N N . LEU A 1 49 ? 3.542 -2.355 -5.090 1.00 0.00 64 LEU A N 11
ATOM 12016 C CA . LEU A 1 49 ? 3.584 -2.630 -3.655 1.00 0.00 64 LEU A CA 11
ATOM 12017 C C . LEU A 1 49 ? 3.539 -1.330 -2.854 1.00 0.00 64 LEU A C 11
ATOM 12018 O O . LEU A 1 49 ? 4.022 -0.296 -3.311 1.00 0.00 64 LEU A O 11
ATOM 12034 N N . PHE A 1 50 ? 2.950 -1.386 -1.663 1.00 0.00 65 PHE A N 11
ATOM 12035 C CA . PHE A 1 50 ? 2.837 -0.204 -0.812 1.00 0.00 65 PHE A CA 11
ATOM 12036 C C . PHE A 1 50 ? 3.174 -0.535 0.644 1.00 0.00 65 PHE A C 11
ATOM 12037 O O . PHE A 1 50 ? 3.150 -1.700 1.043 1.00 0.00 65 PHE A O 11
ATOM 12054 N N . PRO A 1 51 ? 3.481 0.492 1.466 1.00 0.00 66 PRO A N 11
ATOM 12055 C CA . PRO A 1 51 ? 3.808 0.302 2.884 1.00 0.00 66 PRO A CA 11
ATOM 12056 C C . PRO A 1 51 ? 2.566 0.094 3.747 1.00 0.00 66 PRO A C 11
ATOM 12057 O O . PRO A 1 51 ? 1.827 1.040 4.022 1.00 0.00 66 PRO A O 11
ATOM 12068 N N . ALA A 1 52 ? 2.344 -1.140 4.180 1.00 0.00 67 ALA A N 11
ATOM 12069 C CA . ALA A 1 52 ? 1.193 -1.456 5.018 1.00 0.00 67 ALA A CA 11
ATOM 12070 C C . ALA A 1 52 ? 1.312 -0.782 6.381 1.00 0.00 67 ALA A C 11
ATOM 12071 O O . ALA A 1 52 ? 0.346 -0.724 7.143 1.00 0.00 67 ALA A O 11
ATOM 12078 N N . ASN A 1 53 ? 2.504 -0.274 6.681 1.00 0.00 68 ASN A N 11
ATOM 12079 C CA . ASN A 1 53 ? 2.753 0.396 7.951 1.00 0.00 68 ASN A CA 11
ATOM 12080 C C . ASN A 1 53 ? 2.428 1.884 7.856 1.00 0.00 68 ASN A C 11
ATOM 12081 O O . ASN A 1 53 ? 2.033 2.506 8.843 1.00 0.00 68 ASN A O 11
ATOM 12092 N N . TYR A 1 54 ? 2.599 2.451 6.664 1.00 0.00 69 TYR A N 11
ATOM 12093 C CA . TYR A 1 54 ? 2.325 3.869 6.449 1.00 0.00 69 TYR A CA 11
ATOM 12094 C C . TYR A 1 54 ? 0.826 4.126 6.333 1.00 0.00 69 TYR A C 11
ATOM 12095 O O . TYR A 1 54 ? 0.314 5.104 6.875 1.00 0.00 69 TYR A O 11
ATOM 12113 N N . VAL A 1 55 ? 0.127 3.244 5.626 1.00 0.00 70 VAL A N 11
ATOM 12114 C CA . VAL A 1 55 ? -1.316 3.391 5.449 1.00 0.00 70 VAL A CA 11
ATOM 12115 C C . VAL A 1 55 ? -2.063 2.150 5.943 1.00 0.00 70 VAL A C 11
ATOM 12116 O O . VAL A 1 55 ? -1.463 1.092 6.135 1.00 0.00 70 VAL A O 11
ATOM 12129 N N . ALA A 1 56 ? -3.370 2.291 6.161 1.00 0.00 71 ALA A N 11
ATOM 12130 C CA . ALA A 1 56 ? -4.188 1.181 6.651 1.00 0.00 71 ALA A CA 11
ATOM 12131 C C . ALA A 1 56 ? -5.442 0.979 5.798 1.00 0.00 71 ALA A C 11
ATOM 12132 O O . ALA A 1 56 ? -5.937 1.920 5.179 1.00 0.00 71 ALA A O 11
ATOM 12139 N N . PRO A 1 57 ? -5.967 -0.264 5.746 1.00 0.00 72 PRO A N 11
ATOM 12140 C CA . PRO A 1 57 ? -7.159 -0.597 4.953 1.00 0.00 72 PRO A CA 11
ATOM 12141 C C . PRO A 1 57 ? -8.413 0.145 5.381 1.00 0.00 72 PRO A C 11
ATOM 12142 O O . PRO A 1 57 ? -8.395 0.978 6.288 1.00 0.00 72 PRO A O 11
ATOM 12153 N N . MET A 1 58 ? -9.501 -0.175 4.694 1.00 0.00 73 MET A N 11
ATOM 12154 C CA . MET A 1 58 ? -10.796 0.431 4.943 1.00 0.00 73 MET A CA 11
ATOM 12155 C C . MET A 1 58 ? -11.904 -0.585 4.685 1.00 0.00 73 MET A C 11
ATOM 12156 O O . MET A 1 58 ? -12.274 -0.834 3.537 1.00 0.00 73 MET A O 11
ATOM 12170 N N . MET A 1 59 ? -12.418 -1.182 5.754 1.00 0.00 74 MET A N 11
ATOM 12171 C CA . MET A 1 59 ? -13.471 -2.185 5.638 1.00 0.00 74 MET A CA 11
ATOM 12172 C C . MET A 1 59 ? -14.792 -1.554 5.212 1.00 0.00 74 MET A C 11
ATOM 12173 O O . MET A 1 59 ? -15.439 -0.852 5.991 1.00 0.00 74 MET A O 11
ATOM 12187 N N . ARG A 1 60 ? -15.187 -1.812 3.969 1.00 0.00 75 ARG A N 11
ATOM 12188 C CA . ARG A 1 60 ? -16.432 -1.277 3.432 1.00 0.00 75 ARG A CA 11
ATOM 12189 C C . ARG A 1 60 ? -17.629 -1.780 4.233 1.00 0.00 75 ARG A C 11
ATOM 12190 O O . ARG A 1 60 ? -17.849 -3.010 4.256 1.00 0.00 75 ARG A O 11
ATOM 12212 N N . ALA B 2 1 ? 6.054 8.851 12.993 1.00 0.00 76 ALA B N 11
ATOM 12213 C CA . ALA B 2 1 ? 6.104 8.572 11.534 1.00 0.00 76 ALA B CA 11
ATOM 12214 C C . ALA B 2 1 ? 6.348 7.089 11.269 1.00 0.00 76 ALA B C 11
ATOM 12215 O O . ALA B 2 1 ? 7.443 6.581 11.511 1.00 0.00 76 ALA B O 11
ATOM 12224 N N . PRO B 2 2 ? 5.324 6.372 10.765 1.00 0.00 77 PRO B N 11
ATOM 12225 C CA . PRO B 2 2 ? 5.436 4.941 10.466 1.00 0.00 77 PRO B CA 11
ATOM 12226 C C . PRO B 2 2 ? 6.632 4.632 9.570 1.00 0.00 77 PRO B C 11
ATOM 12227 O O . PRO B 2 2 ? 6.814 5.257 8.524 1.00 0.00 77 PRO B O 11
ATOM 12238 N N . SER B 2 3 ? 7.449 3.672 9.991 1.00 0.00 78 SER B N 11
ATOM 12239 C CA . SER B 2 3 ? 8.632 3.288 9.229 1.00 0.00 78 SER B CA 11
ATOM 12240 C C . SER B 2 3 ? 8.444 1.941 8.548 1.00 0.00 78 SER B C 11
ATOM 12241 O O . SER B 2 3 ? 8.123 0.943 9.193 1.00 0.00 78 SER B O 11
ATOM 12249 N N . ILE B 2 4 ? 8.650 1.927 7.237 1.00 0.00 79 ILE B N 11
ATOM 12250 C CA . ILE B 2 4 ? 8.511 0.712 6.452 1.00 0.00 79 ILE B CA 11
ATOM 12251 C C . ILE B 2 4 ? 9.851 0.295 5.845 1.00 0.00 79 ILE B C 11
ATOM 12252 O O . ILE B 2 4 ? 10.598 1.129 5.330 1.00 0.00 79 ILE B O 11
ATOM 12268 N N . ASP B 2 5 ? 10.150 -0.996 5.923 1.00 0.00 80 ASP B N 11
ATOM 12269 C CA . ASP B 2 5 ? 11.402 -1.530 5.391 1.00 0.00 80 ASP B CA 11
ATOM 12270 C C . ASP B 2 5 ? 11.159 -2.350 4.127 1.00 0.00 80 ASP B C 11
ATOM 12271 O O . ASP B 2 5 ? 10.256 -3.184 4.080 1.00 0.00 80 ASP B O 11
ATOM 12280 N N . ARG B 2 6 ? 11.974 -2.105 3.103 1.00 0.00 81 ARG B N 11
ATOM 12281 C CA . ARG B 2 6 ? 11.852 -2.816 1.830 1.00 0.00 81 ARG B CA 11
ATOM 12282 C C . ARG B 2 6 ? 12.455 -4.215 1.913 1.00 0.00 81 ARG B C 11
ATOM 12283 O O . ARG B 2 6 ? 12.352 -5.002 0.970 1.00 0.00 81 ARG B O 11
ATOM 12304 N N . SER B 2 7 ? 13.094 -4.517 3.038 1.00 0.00 82 SER B N 11
ATOM 12305 C CA . SER B 2 7 ? 13.726 -5.818 3.233 1.00 0.00 82 SER B CA 11
ATOM 12306 C C . SER B 2 7 ? 12.692 -6.905 3.521 1.00 0.00 82 SER B C 11
ATOM 12307 O O . SER B 2 7 ? 13.045 -8.063 3.740 1.00 0.00 82 SER B O 11
ATOM 12315 N N . THR B 2 8 ? 11.417 -6.526 3.522 1.00 0.00 83 THR B N 11
ATOM 12316 C CA . THR B 2 8 ? 10.342 -7.476 3.789 1.00 0.00 83 THR B CA 11
ATOM 12317 C C . THR B 2 8 ? 9.253 -7.407 2.720 1.00 0.00 83 THR B C 11
ATOM 12318 O O . THR B 2 8 ? 8.094 -7.734 2.977 1.00 0.00 83 THR B O 11
ATOM 12329 N N . LYS B 2 9 ? 9.633 -6.984 1.518 1.00 0.00 84 LYS B N 11
ATOM 12330 C CA . LYS B 2 9 ? 8.698 -6.879 0.407 1.00 0.00 84 LYS B CA 11
ATOM 12331 C C . LYS B 2 9 ? 8.129 -8.255 0.051 1.00 0.00 84 LYS B C 11
ATOM 12332 O O . LYS B 2 9 ? 8.707 -9.277 0.421 1.00 0.00 84 LYS B O 11
ATOM 12351 N N . PRO B 2 10 ? 6.986 -8.305 -0.668 1.00 0.00 85 PRO B N 11
ATOM 12352 C CA . PRO B 2 10 ? 6.355 -9.569 -1.059 1.00 0.00 85 PRO B CA 11
ATOM 12353 C C . PRO B 2 10 ? 7.363 -10.605 -1.543 1.00 0.00 85 PRO B C 11
ATOM 12354 O O . PRO B 2 10 ? 8.185 -10.325 -2.415 1.00 0.00 85 PRO B O 11
ATOM 12365 N N . ALA B 2 11 ? 7.294 -11.802 -0.971 1.00 0.00 86 ALA B N 11
ATOM 12366 C CA . ALA B 2 11 ? 8.201 -12.880 -1.344 1.00 0.00 86 ALA B CA 11
ATOM 12367 C C . ALA B 2 11 ? 7.441 -14.043 -1.972 1.00 0.00 86 ALA B C 11
ATOM 123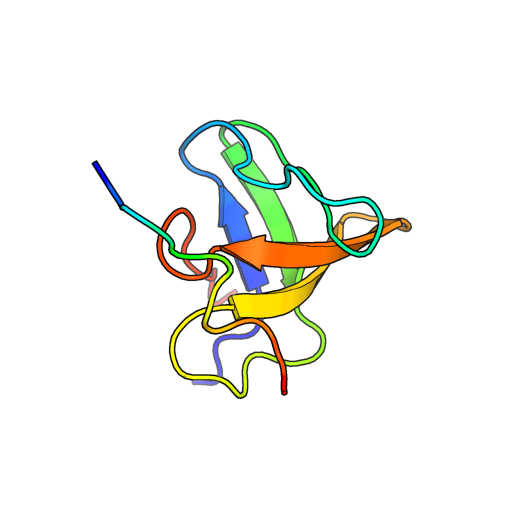68 O O . ALA B 2 11 ? 7.909 -14.565 -3.005 1.00 0.00 86 ALA B O 11
ATOM 12376 N N . GLY A 1 1 ? -11.193 -11.779 7.290 1.00 0.00 16 GLY A N 12
ATOM 12377 C CA . GLY A 1 1 ? -11.922 -10.502 7.061 1.00 0.00 16 GLY A CA 12
ATOM 12378 C C . GLY A 1 1 ? -11.758 -9.987 5.645 1.00 0.00 16 GLY A C 12
ATOM 12379 O O . GLY A 1 1 ? -11.281 -10.707 4.768 1.00 0.00 16 GLY A O 12
ATOM 12385 N N . ARG A 1 2 ? -12.154 -8.738 5.422 1.00 0.00 17 ARG A N 12
ATOM 12386 C CA . ARG A 1 2 ? -12.048 -8.127 4.101 1.00 0.00 17 ARG A CA 12
ATOM 12387 C C . ARG A 1 2 ? -11.263 -6.826 4.168 1.00 0.00 17 ARG A C 12
ATOM 12388 O O . ARG A 1 2 ? -11.636 -5.824 3.556 1.00 0.00 17 ARG A O 12
ATOM 12409 N N . VAL A 1 3 ? -10.170 -6.856 4.915 1.00 0.00 18 VAL A N 12
ATOM 12410 C CA . VAL A 1 3 ? -9.315 -5.687 5.068 1.00 0.00 18 VAL A CA 12
ATOM 12411 C C . VAL A 1 3 ? -8.184 -5.702 4.045 1.00 0.00 18 VAL A C 12
ATOM 12412 O O . VAL A 1 3 ? -7.024 -5.936 4.385 1.00 0.00 18 VAL A O 12
ATOM 12425 N N . ARG A 1 4 ? -8.534 -5.446 2.787 1.00 0.00 19 ARG A N 12
ATOM 12426 C CA . ARG A 1 4 ? -7.556 -5.424 1.707 1.00 0.00 19 ARG A CA 12
ATOM 12427 C C . ARG A 1 4 ? -7.593 -4.083 0.983 1.00 0.00 19 ARG A C 12
ATOM 12428 O O . ARG A 1 4 ? -7.848 -4.017 -0.219 1.00 0.00 19 ARG A O 12
ATOM 12449 N N . TRP A 1 5 ? -7.351 -3.017 1.737 1.00 0.00 20 TRP A N 12
ATOM 12450 C CA . TRP A 1 5 ? -7.359 -1.664 1.202 1.00 0.00 20 TRP A CA 12
ATOM 12451 C C . TRP A 1 5 ? -6.203 -0.866 1.779 1.00 0.00 20 TRP A C 12
ATOM 12452 O O . TRP A 1 5 ? -5.679 -1.203 2.838 1.00 0.00 20 TRP A O 12
ATOM 12473 N N . ALA A 1 6 ? -5.787 0.179 1.081 1.00 0.00 21 ALA A N 12
ATOM 12474 C CA . ALA A 1 6 ? -4.692 0.996 1.549 1.00 0.00 21 ALA A CA 12
ATOM 12475 C C . ALA A 1 6 ? -5.052 2.468 1.469 1.00 0.00 21 ALA A C 12
ATOM 12476 O O . ALA A 1 6 ? -5.028 3.066 0.394 1.00 0.00 21 ALA A O 12
ATOM 12483 N N . ARG A 1 7 ? -5.354 3.061 2.615 1.00 0.00 22 ARG A N 12
ATOM 12484 C CA . ARG A 1 7 ? -5.679 4.473 2.659 1.00 0.00 22 ARG A CA 12
ATOM 12485 C C . ARG A 1 7 ? -4.516 5.216 3.281 1.00 0.00 22 ARG A C 12
ATOM 12486 O O . ARG A 1 7 ? -4.242 5.089 4.477 1.00 0.00 22 ARG A O 12
ATOM 12507 N N . ALA A 1 8 ? -3.817 5.965 2.448 1.00 0.00 23 ALA A N 12
ATOM 12508 C CA . ALA A 1 8 ? -2.653 6.709 2.890 1.00 0.00 23 ALA A CA 12
ATOM 12509 C C . ALA A 1 8 ? -3.033 7.960 3.663 1.00 0.00 23 ALA A C 12
ATOM 12510 O O . ALA A 1 8 ? -3.658 8.870 3.120 1.00 0.00 23 ALA A O 12
ATOM 12517 N N . LEU A 1 9 ? -2.615 8.008 4.924 1.00 0.00 24 LEU A N 12
ATOM 12518 C CA . LEU A 1 9 ? -2.868 9.163 5.771 1.00 0.00 24 LEU A CA 12
ATOM 12519 C C . LEU A 1 9 ? -1.765 10.183 5.524 1.00 0.00 24 LEU A C 12
ATOM 12520 O O . LEU A 1 9 ? -1.865 11.351 5.903 1.00 0.00 24 LEU A O 12
ATOM 12536 N N . TYR A 1 10 ? -0.717 9.703 4.861 1.00 0.00 25 TYR A N 12
ATOM 12537 C CA . TYR A 1 10 ? 0.442 10.509 4.504 1.00 0.00 25 TYR A CA 12
ATOM 12538 C C . TYR A 1 10 ? 0.890 10.134 3.094 1.00 0.00 25 TYR A C 12
ATOM 12539 O O . TYR A 1 10 ? 0.298 9.254 2.469 1.00 0.00 25 TYR A O 12
ATOM 12557 N N . ASP A 1 11 ? 1.923 10.802 2.591 1.00 0.00 26 ASP A N 12
ATOM 12558 C CA . ASP A 1 11 ? 2.432 10.524 1.247 1.00 0.00 26 ASP A CA 12
ATOM 12559 C C . ASP A 1 11 ? 2.770 9.040 1.071 1.00 0.00 26 ASP A C 12
ATOM 12560 O O . ASP A 1 11 ? 2.488 8.216 1.940 1.00 0.00 26 ASP A O 12
ATOM 12569 N N . PHE A 1 12 ? 3.361 8.704 -0.072 1.00 0.00 27 PHE A N 12
ATOM 12570 C CA . PHE A 1 12 ? 3.715 7.313 -0.377 1.00 0.00 27 PHE A CA 12
ATOM 12571 C C . PHE A 1 12 ? 5.194 7.017 -0.125 1.00 0.00 27 PHE A C 12
ATOM 12572 O O . PHE A 1 12 ? 6.055 7.880 -0.295 1.00 0.00 27 PHE A O 12
ATOM 12589 N N . GLU A 1 13 ? 5.468 5.775 0.275 1.00 0.00 28 GLU A N 12
ATOM 12590 C CA . GLU A 1 13 ? 6.833 5.329 0.548 1.00 0.00 28 GLU A CA 12
ATOM 12591 C C . GLU A 1 13 ? 7.376 4.476 -0.591 1.00 0.00 28 GLU A C 12
ATOM 12592 O O . GLU A 1 13 ? 8.411 3.825 -0.446 1.00 0.00 28 GLU A O 12
ATOM 12604 N N . ALA A 1 14 ? 6.676 4.467 -1.719 1.00 0.00 29 ALA A N 12
ATOM 12605 C CA . ALA A 1 14 ? 7.105 3.670 -2.861 1.00 0.00 29 ALA A CA 12
ATOM 12606 C C . ALA A 1 14 ? 8.372 4.240 -3.483 1.00 0.00 29 ALA A C 12
ATOM 12607 O O . ALA A 1 14 ? 8.332 5.235 -4.205 1.00 0.00 29 ALA A O 12
ATOM 12614 N N . LEU A 1 15 ? 9.496 3.591 -3.204 1.00 0.00 30 LEU A N 12
ATOM 12615 C CA . LEU A 1 15 ? 10.780 4.021 -3.739 1.00 0.00 30 LEU A CA 12
ATOM 12616 C C . LEU A 1 15 ? 11.201 3.122 -4.893 1.00 0.00 30 LEU A C 12
ATOM 12617 O O . LEU A 1 15 ? 12.198 3.385 -5.567 1.00 0.00 30 LEU A O 12
ATOM 12633 N N . GLU A 1 16 ? 10.434 2.058 -5.114 1.00 0.00 31 GLU A N 12
ATOM 12634 C CA . GLU A 1 16 ? 10.734 1.118 -6.191 1.00 0.00 31 GLU A CA 12
ATOM 12635 C C . GLU A 1 16 ? 9.725 1.245 -7.328 1.00 0.00 31 GLU A C 12
ATOM 12636 O O . GLU A 1 16 ? 8.647 1.814 -7.156 1.00 0.00 31 GLU A O 12
ATOM 12648 N N . GLU A 1 17 ? 10.087 0.709 -8.492 1.00 0.00 32 GLU A N 12
ATOM 12649 C CA . GLU A 1 17 ? 9.219 0.759 -9.663 1.00 0.00 32 GLU A CA 12
ATOM 12650 C C . GLU A 1 17 ? 8.115 -0.288 -9.568 1.00 0.00 32 GLU A C 12
ATOM 12651 O O . GLU A 1 17 ? 7.000 -0.073 -10.045 1.00 0.00 32 GLU A O 12
ATOM 12663 N N . ASP A 1 18 ? 8.429 -1.419 -8.946 1.00 0.00 33 ASP A N 12
ATOM 12664 C CA . ASP A 1 18 ? 7.459 -2.496 -8.784 1.00 0.00 33 ASP A CA 12
ATOM 12665 C C . ASP A 1 18 ? 6.428 -2.135 -7.723 1.00 0.00 33 ASP A C 12
ATOM 12666 O O . ASP A 1 18 ? 5.505 -2.903 -7.450 1.00 0.00 33 ASP A O 12
ATOM 12675 N N . GLU A 1 19 ? 6.593 -0.959 -7.126 1.00 0.00 34 GLU A N 12
ATOM 12676 C CA . GLU A 1 19 ? 5.682 -0.487 -6.093 1.00 0.00 34 GLU A CA 12
ATOM 12677 C C . GLU A 1 19 ? 4.767 0.604 -6.637 1.00 0.00 34 GLU A C 12
ATOM 12678 O O . GLU A 1 19 ? 4.918 1.044 -7.777 1.00 0.00 34 GLU A O 12
ATOM 12690 N N . LEU A 1 20 ? 3.818 1.035 -5.814 1.00 0.00 35 LEU A N 12
ATOM 12691 C CA . LEU A 1 20 ? 2.878 2.074 -6.208 1.00 0.00 35 LEU A CA 12
ATOM 12692 C C . LEU A 1 20 ? 2.976 3.270 -5.267 1.00 0.00 35 LEU A C 12
ATOM 12693 O O . LEU A 1 20 ? 3.116 3.109 -4.054 1.00 0.00 35 LEU A O 12
ATOM 12709 N N . GLY A 1 21 ? 2.909 4.468 -5.834 1.00 0.00 36 GLY A N 12
ATOM 12710 C CA . GLY A 1 21 ? 3.002 5.669 -5.035 1.00 0.00 36 GLY A CA 12
ATOM 12711 C C . GLY A 1 21 ? 1.701 6.442 -4.953 1.00 0.00 36 GLY A C 12
ATOM 12712 O O . GLY A 1 21 ? 1.219 6.973 -5.953 1.00 0.00 36 GLY A O 12
ATOM 12716 N N . PHE A 1 22 ? 1.143 6.517 -3.748 1.00 0.00 37 PHE A N 12
ATOM 12717 C CA . PHE A 1 22 ? -0.101 7.243 -3.520 1.00 0.00 37 PHE A CA 12
ATOM 12718 C C . PHE A 1 22 ? 0.160 8.513 -2.718 1.00 0.00 37 PHE A C 12
ATOM 12719 O O . PHE A 1 22 ? 1.303 8.859 -2.434 1.00 0.00 37 PHE A O 12
ATOM 12736 N N . ARG A 1 23 ? -0.905 9.210 -2.359 1.00 0.00 38 ARG A N 12
ATOM 12737 C CA . ARG A 1 23 ? -0.779 10.442 -1.591 1.00 0.00 38 ARG A CA 12
ATOM 12738 C C . ARG A 1 23 ? -1.683 10.435 -0.363 1.00 0.00 38 ARG A C 12
ATOM 12739 O O . ARG A 1 23 ? -2.398 9.465 -0.110 1.00 0.00 38 ARG A O 12
ATOM 12760 N N . SER A 1 24 ? -1.640 11.525 0.396 1.00 0.00 39 SER A N 12
ATOM 12761 C CA . SER A 1 24 ? -2.449 11.658 1.602 1.00 0.00 39 SER A CA 12
ATOM 12762 C C . SER A 1 24 ? -3.938 11.577 1.277 1.00 0.00 39 SER A C 12
ATOM 12763 O O . SER A 1 24 ? -4.374 12.004 0.207 1.00 0.00 39 SER A O 12
ATOM 12771 N N . GLY A 1 25 ? -4.710 11.029 2.210 1.00 0.00 40 GLY A N 12
ATOM 12772 C CA . GLY A 1 25 ? -6.143 10.898 2.018 1.00 0.00 40 GLY A CA 12
ATOM 12773 C C . GLY A 1 25 ? -6.504 10.203 0.719 1.00 0.00 40 GLY A C 12
ATOM 12774 O O . GLY A 1 25 ? -7.449 10.605 0.038 1.00 0.00 40 GLY A O 12
ATOM 12778 N N . GLU A 1 26 ? -5.752 9.162 0.367 1.00 0.00 41 GLU A N 12
ATOM 12779 C CA . GLU A 1 26 ? -6.011 8.424 -0.866 1.00 0.00 41 GLU A CA 12
ATOM 12780 C C . GLU A 1 26 ? -6.412 6.982 -0.578 1.00 0.00 41 GLU A C 12
ATOM 12781 O O . GLU A 1 26 ? -5.741 6.276 0.173 1.00 0.00 41 GLU A O 12
ATOM 12793 N N . VAL A 1 27 ? -7.513 6.551 -1.192 1.00 0.00 42 VAL A N 12
ATOM 12794 C CA . VAL A 1 27 ? -8.013 5.192 -1.014 1.00 0.00 42 VAL A CA 12
ATOM 12795 C C . VAL A 1 27 ? -7.445 4.262 -2.081 1.00 0.00 42 VAL A C 12
ATOM 12796 O O . VAL A 1 27 ? -7.418 4.603 -3.264 1.00 0.00 42 VAL A O 12
ATOM 12809 N N . VAL A 1 28 ? -6.983 3.090 -1.655 1.00 0.00 43 VAL A N 12
ATOM 12810 C CA . VAL A 1 28 ? -6.405 2.117 -2.575 1.00 0.00 43 VAL A CA 12
ATOM 12811 C C . VAL A 1 28 ? -7.004 0.727 -2.375 1.00 0.00 43 VAL A C 12
ATOM 12812 O O . VAL A 1 28 ? -7.247 0.304 -1.247 1.00 0.00 43 VAL A O 12
ATOM 12825 N N . GLU A 1 29 ? -7.213 0.012 -3.475 1.00 0.00 44 GLU A N 12
ATOM 12826 C CA . GLU A 1 29 ? -7.750 -1.342 -3.415 1.00 0.00 44 GLU A CA 12
ATOM 12827 C C . GLU A 1 29 ? -6.601 -2.344 -3.418 1.00 0.00 44 GLU A C 12
ATOM 12828 O O . GLU A 1 29 ? -5.917 -2.510 -4.427 1.00 0.00 44 GLU A O 12
ATOM 12840 N N . VAL A 1 30 ? -6.379 -2.996 -2.281 1.00 0.00 45 VAL A N 12
ATOM 12841 C CA . VAL A 1 30 ? -5.293 -3.962 -2.166 1.00 0.00 45 VAL A CA 12
ATOM 12842 C C . VAL A 1 30 ? -5.679 -5.299 -2.782 1.00 0.00 45 VAL A C 12
ATOM 12843 O O . VAL A 1 30 ? -6.782 -5.802 -2.567 1.00 0.00 45 VAL A O 12
ATOM 12856 N N . LEU A 1 31 ? -4.761 -5.863 -3.557 1.00 0.00 46 LEU A N 12
ATOM 12857 C CA . LEU A 1 31 ? -4.993 -7.137 -4.219 1.00 0.00 46 LEU A CA 12
ATOM 12858 C C . LEU A 1 31 ? -4.267 -8.270 -3.498 1.00 0.00 46 LEU A C 12
ATOM 12859 O O . LEU A 1 31 ? -4.492 -9.445 -3.786 1.00 0.00 46 LEU A O 12
ATOM 12875 N N . ASP A 1 32 ? -3.392 -7.910 -2.561 1.00 0.00 47 ASP A N 12
ATOM 12876 C CA . ASP A 1 32 ? -2.634 -8.901 -1.804 1.00 0.00 47 ASP A CA 12
ATOM 12877 C C . ASP A 1 32 ? -2.122 -8.327 -0.484 1.00 0.00 47 ASP A C 12
ATOM 12878 O O . ASP A 1 32 ? -1.024 -7.775 -0.423 1.00 0.00 47 ASP A O 12
ATOM 12887 N N . SER A 1 33 ? -2.922 -8.474 0.571 1.00 0.00 48 SER A N 12
ATOM 12888 C CA . SER A 1 33 ? -2.553 -7.984 1.899 1.00 0.00 48 SER A CA 12
ATOM 12889 C C . SER A 1 33 ? -1.807 -9.044 2.673 1.00 0.00 48 SER A C 12
ATOM 12890 O O . SER A 1 33 ? -1.369 -8.799 3.798 1.00 0.00 48 SER A O 12
ATOM 12898 N N . SER A 1 34 ? -1.627 -10.212 2.075 1.00 0.00 49 SER A N 12
ATOM 12899 C CA . SER A 1 34 ? -0.889 -11.245 2.758 1.00 0.00 49 SER A CA 12
ATOM 12900 C C . SER A 1 34 ? 0.586 -10.886 2.718 1.00 0.00 49 SER A C 12
ATOM 12901 O O . SER A 1 34 ? 1.200 -10.852 1.652 1.00 0.00 49 SER A O 12
ATOM 12909 N N . ASN A 1 35 ? 1.124 -10.611 3.899 1.00 0.00 50 ASN A N 12
ATOM 12910 C CA . ASN A 1 35 ? 2.521 -10.223 4.085 1.00 0.00 50 ASN A CA 12
ATOM 12911 C C . ASN A 1 35 ? 2.678 -9.584 5.465 1.00 0.00 50 ASN A C 12
ATOM 12912 O O . ASN A 1 35 ? 1.685 -9.192 6.078 1.00 0.00 50 ASN A O 12
ATOM 12923 N N . PRO A 1 36 ? 3.908 -9.489 5.996 1.00 0.00 51 PRO A N 12
ATOM 12924 C CA . PRO A 1 36 ? 4.136 -8.920 7.315 1.00 0.00 51 PRO A CA 12
ATOM 12925 C C . PRO A 1 36 ? 4.464 -7.426 7.312 1.00 0.00 51 PRO A C 12
ATOM 12926 O O . PRO A 1 36 ? 4.707 -6.850 8.373 1.00 0.00 51 PRO A O 12
ATOM 12937 N N . SER A 1 37 ? 4.474 -6.794 6.140 1.00 0.00 52 SER A N 12
ATOM 12938 C CA . SER A 1 37 ? 4.781 -5.364 6.076 1.00 0.00 52 SER A CA 12
ATOM 12939 C C . SER A 1 37 ? 4.455 -4.752 4.716 1.00 0.00 52 SER A C 12
ATOM 12940 O O . SER A 1 37 ? 3.860 -3.678 4.644 1.00 0.00 52 SER A O 12
ATOM 12948 N N . TRP A 1 38 ? 4.862 -5.417 3.641 1.00 0.00 53 TRP A N 12
ATOM 12949 C CA . TRP A 1 38 ? 4.617 -4.902 2.296 1.00 0.00 53 TRP A CA 12
ATOM 12950 C C . TRP A 1 38 ? 3.547 -5.711 1.569 1.00 0.00 53 TRP A C 12
ATOM 12951 O O . TRP A 1 38 ? 3.734 -6.895 1.295 1.00 0.00 53 TRP A O 12
ATOM 12972 N N . TRP A 1 39 ? 2.432 -5.057 1.243 1.00 0.00 54 TRP A N 12
ATOM 12973 C CA . TRP A 1 39 ? 1.343 -5.719 0.528 1.00 0.00 54 TRP A CA 12
ATOM 12974 C C . TRP A 1 39 ? 1.225 -5.186 -0.895 1.00 0.00 54 TRP A C 12
ATOM 12975 O O . TRP A 1 39 ? 1.352 -3.984 -1.130 1.00 0.00 54 TRP A O 12
ATOM 12996 N N . THR A 1 40 ? 0.965 -6.083 -1.840 1.00 0.00 55 THR A N 12
ATOM 12997 C CA . THR A 1 40 ? 0.813 -5.695 -3.236 1.00 0.00 55 THR A CA 12
ATOM 12998 C C . THR A 1 40 ? -0.610 -5.214 -3.512 1.00 0.00 55 THR A C 12
ATOM 12999 O O . THR A 1 40 ? -1.566 -5.980 -3.398 1.00 0.00 55 THR A O 12
ATOM 13010 N N . GLY A 1 41 ? -0.739 -3.944 -3.880 1.00 0.00 56 GLY A N 12
ATOM 13011 C CA . GLY A 1 41 ? -2.046 -3.379 -4.172 1.00 0.00 56 GLY A CA 12
ATOM 13012 C C . GLY A 1 41 ? -2.003 -2.425 -5.351 1.00 0.00 56 GLY A C 12
ATOM 13013 O O . GLY A 1 41 ? -0.954 -2.251 -5.968 1.00 0.00 56 GLY A O 12
ATOM 13017 N N . ARG A 1 42 ? -3.135 -1.806 -5.674 1.00 0.00 57 ARG A N 12
ATOM 13018 C CA . ARG A 1 42 ? -3.189 -0.874 -6.797 1.00 0.00 57 ARG A CA 12
ATOM 13019 C C . ARG A 1 42 ? -4.104 0.317 -6.513 1.00 0.00 57 ARG A C 12
ATOM 13020 O O . ARG A 1 42 ? -5.234 0.152 -6.051 1.00 0.00 57 ARG A O 12
ATOM 13041 N N . LEU A 1 43 ? -3.604 1.514 -6.813 1.00 0.00 58 LEU A N 12
ATOM 13042 C CA . LEU A 1 43 ? -4.364 2.747 -6.613 1.00 0.00 58 LEU A CA 12
ATOM 13043 C C . LEU A 1 43 ? -4.973 3.198 -7.935 1.00 0.00 58 LEU A C 12
ATOM 13044 O O . LEU A 1 43 ? -4.251 3.500 -8.884 1.00 0.00 58 LEU A O 12
ATOM 13060 N N . HIS A 1 44 ? -6.303 3.227 -7.992 1.00 0.00 59 HIS A N 12
ATOM 13061 C CA . HIS A 1 44 ? -7.013 3.624 -9.206 1.00 0.00 59 HIS A CA 12
ATOM 13062 C C . HIS A 1 44 ? -6.764 2.615 -10.323 1.00 0.00 59 HIS A C 12
ATOM 13063 O O . HIS A 1 44 ? -7.547 1.684 -10.514 1.00 0.00 59 HIS A O 12
ATOM 13078 N N . ASN A 1 45 ? -5.668 2.799 -11.057 1.00 0.00 60 ASN A N 12
ATOM 13079 C CA . ASN A 1 45 ? -5.323 1.895 -12.150 1.00 0.00 60 ASN A CA 12
ATOM 13080 C C . ASN A 1 45 ? -3.832 1.559 -12.150 1.00 0.00 60 ASN A C 12
ATOM 13081 O O . ASN A 1 45 ? -3.349 0.849 -13.033 1.00 0.00 60 ASN A O 12
ATOM 13092 N N . LYS A 1 46 ? -3.110 2.060 -11.153 1.00 0.00 61 LYS A N 12
ATOM 13093 C CA . LYS A 1 46 ? -1.679 1.801 -11.038 1.00 0.00 61 LYS A CA 12
ATOM 13094 C C . LYS A 1 46 ? -1.427 0.672 -10.047 1.00 0.00 61 LYS A C 12
ATOM 13095 O O . LYS A 1 46 ? -1.925 0.705 -8.924 1.00 0.00 61 LYS A O 12
ATOM 13114 N N . LEU A 1 47 ? -0.664 -0.330 -10.469 1.00 0.00 62 LEU A N 12
ATOM 13115 C CA . LEU A 1 47 ? -0.367 -1.473 -9.614 1.00 0.00 62 LEU A CA 12
ATOM 13116 C C . LEU A 1 47 ? 1.045 -1.390 -9.044 1.00 0.00 62 LEU A C 12
ATOM 13117 O O . LEU A 1 47 ? 1.979 -0.965 -9.723 1.00 0.00 62 LEU A O 12
ATOM 13133 N N . GLY A 1 48 ? 1.187 -1.804 -7.787 1.00 0.00 63 GLY A N 12
ATOM 13134 C CA . GLY A 1 48 ? 2.483 -1.777 -7.134 1.00 0.00 63 GLY A CA 12
ATOM 13135 C C . GLY A 1 48 ? 2.385 -1.989 -5.633 1.00 0.00 63 GLY A C 12
ATOM 13136 O O . GLY A 1 48 ? 1.353 -1.709 -5.026 1.00 0.00 63 GLY A O 12
ATOM 13140 N N . LEU A 1 49 ? 3.465 -2.483 -5.035 1.00 0.00 64 LEU A N 12
ATOM 13141 C CA . LEU A 1 49 ? 3.498 -2.733 -3.594 1.00 0.00 64 LEU A CA 12
ATOM 13142 C C . LEU A 1 49 ? 3.436 -1.423 -2.811 1.00 0.00 64 LEU A C 12
ATOM 13143 O O . LEU A 1 49 ? 3.844 -0.373 -3.308 1.00 0.00 64 LEU A O 12
ATOM 13159 N N . PHE A 1 50 ? 2.921 -1.489 -1.585 1.00 0.00 65 PHE A N 12
ATOM 13160 C CA . PHE A 1 50 ? 2.804 -0.303 -0.739 1.00 0.00 65 PHE A CA 12
ATOM 13161 C C . PHE A 1 50 ? 3.163 -0.625 0.714 1.00 0.00 65 PHE A C 12
ATOM 13162 O O . PHE A 1 50 ? 3.153 -1.789 1.118 1.00 0.00 65 PHE A O 12
ATOM 13179 N N . PRO A 1 51 ? 3.475 0.407 1.526 1.00 0.00 66 PRO A N 12
ATOM 13180 C CA . PRO A 1 51 ? 3.823 0.223 2.940 1.00 0.00 66 PRO A CA 12
ATOM 13181 C C . PRO A 1 51 ? 2.589 0.027 3.820 1.00 0.00 66 PRO A C 12
ATOM 13182 O O . PRO A 1 51 ? 1.853 0.975 4.090 1.00 0.00 66 PRO A O 12
ATOM 13193 N N . ALA A 1 52 ? 2.367 -1.205 4.267 1.00 0.00 67 ALA A N 12
ATOM 13194 C CA . ALA A 1 52 ? 1.220 -1.508 5.117 1.00 0.00 67 ALA A CA 12
ATOM 13195 C C . ALA A 1 52 ? 1.347 -0.830 6.477 1.00 0.00 67 ALA A C 12
ATOM 13196 O O . ALA A 1 52 ? 0.404 -0.824 7.268 1.00 0.00 67 ALA A O 12
ATOM 13203 N N . ASN A 1 53 ? 2.517 -0.257 6.740 1.00 0.00 68 ASN A N 12
ATOM 13204 C CA . ASN A 1 53 ? 2.766 0.426 8.004 1.00 0.00 68 ASN A CA 12
ATOM 13205 C C . ASN A 1 53 ? 2.452 1.914 7.885 1.00 0.00 68 ASN A C 12
ATOM 13206 O O . ASN A 1 53 ? 2.038 2.550 8.855 1.00 0.00 68 ASN A O 12
ATOM 13217 N N . TYR A 1 54 ? 2.650 2.465 6.690 1.00 0.00 69 TYR A N 12
ATOM 13218 C CA . TYR A 1 54 ? 2.389 3.878 6.447 1.00 0.00 69 TYR A CA 12
ATOM 13219 C C . TYR A 1 54 ? 0.893 4.145 6.347 1.00 0.00 69 TYR A C 12
ATOM 13220 O O . TYR A 1 54 ? 0.399 5.153 6.853 1.00 0.00 69 TYR A O 12
ATOM 13238 N N . VAL A 1 55 ? 0.174 3.243 5.684 1.00 0.00 70 VAL A N 12
ATOM 13239 C CA . VAL A 1 55 ? -1.268 3.400 5.517 1.00 0.00 70 VAL A CA 12
ATOM 13240 C C . VAL A 1 55 ? -2.033 2.194 6.067 1.00 0.00 70 VAL A C 12
ATOM 13241 O O . VAL A 1 55 ? -1.469 1.114 6.239 1.00 0.00 70 VAL A O 12
ATOM 13254 N N . ALA A 1 56 ? -3.322 2.395 6.344 1.00 0.00 71 ALA A N 12
ATOM 13255 C CA . ALA A 1 56 ? -4.170 1.329 6.880 1.00 0.00 71 ALA A CA 12
ATOM 13256 C C . ALA A 1 56 ? -5.383 1.081 5.984 1.00 0.00 71 ALA A C 12
ATOM 13257 O O . ALA A 1 56 ? -5.845 1.989 5.292 1.00 0.00 71 ALA A O 12
ATOM 13264 N N . PRO A 1 57 ? -5.910 -0.162 5.967 1.00 0.00 72 PRO A N 12
ATOM 13265 C CA . PRO A 1 57 ? -7.064 -0.525 5.133 1.00 0.00 72 PRO A CA 12
ATOM 13266 C C . PRO A 1 57 ? -8.292 0.339 5.366 1.00 0.00 72 PRO A C 12
ATOM 13267 O O . PRO A 1 57 ? -8.288 1.253 6.189 1.00 0.00 72 PRO A O 12
ATOM 13278 N N . MET A 1 58 ? -9.339 0.040 4.606 1.00 0.00 73 MET A N 12
ATOM 13279 C CA . MET A 1 58 ? -10.588 0.776 4.683 1.00 0.00 73 MET A CA 12
ATOM 13280 C C . MET A 1 58 ? -11.755 -0.100 4.245 1.00 0.00 73 MET A C 12
ATOM 13281 O O . MET A 1 58 ? -11.986 -0.285 3.050 1.00 0.00 73 MET A O 12
ATOM 13295 N N . MET A 1 59 ? -12.488 -0.640 5.211 1.00 0.00 74 MET A N 12
ATOM 13296 C CA . MET A 1 59 ? -13.627 -1.496 4.906 1.00 0.00 74 MET A CA 12
ATOM 13297 C C . MET A 1 59 ? -14.772 -0.677 4.322 1.00 0.00 74 MET A C 12
ATOM 13298 O O . MET A 1 59 ? -15.454 0.055 5.040 1.00 0.00 74 MET A O 12
ATOM 13312 N N . ARG A 1 60 ? -14.975 -0.806 3.015 1.00 0.00 75 ARG A N 12
ATOM 13313 C CA . ARG A 1 60 ? -16.038 -0.079 2.330 1.00 0.00 75 ARG A CA 12
ATOM 13314 C C . ARG A 1 60 ? -17.407 -0.474 2.875 1.00 0.00 75 ARG A C 12
ATOM 13315 O O . ARG A 1 60 ? -17.905 -1.554 2.496 1.00 0.00 75 ARG A O 12
ATOM 13337 N N . ALA B 2 1 ? 5.806 8.858 12.933 1.00 0.00 76 ALA B N 12
ATOM 13338 C CA . ALA B 2 1 ? 5.997 8.639 11.476 1.00 0.00 76 ALA B CA 12
ATOM 13339 C C . ALA B 2 1 ? 6.294 7.172 11.175 1.00 0.00 76 ALA B C 12
ATOM 13340 O O . ALA B 2 1 ? 7.404 6.695 11.411 1.00 0.00 76 ALA B O 12
ATOM 13349 N N . PRO B 2 2 ? 5.298 6.432 10.651 1.00 0.00 77 PRO B N 12
ATOM 13350 C CA . PRO B 2 2 ? 5.453 5.011 10.319 1.00 0.00 77 PRO B CA 12
ATOM 13351 C C . PRO B 2 2 ? 6.694 4.738 9.476 1.00 0.00 77 PRO B C 12
ATOM 13352 O O . PRO B 2 2 ? 6.901 5.364 8.438 1.00 0.00 77 PRO B O 12
ATOM 13363 N N . SER B 2 3 ? 7.514 3.797 9.929 1.00 0.00 78 SER B N 12
ATOM 13364 C CA . SER B 2 3 ? 8.733 3.439 9.214 1.00 0.00 78 SER B CA 12
ATOM 13365 C C . SER B 2 3 ? 8.593 2.078 8.550 1.00 0.00 78 SER B C 12
ATOM 13366 O O . SER B 2 3 ? 8.349 1.070 9.215 1.00 0.00 78 SER B O 12
ATOM 13374 N N . ILE B 2 4 ? 8.745 2.060 7.232 1.00 0.00 79 ILE B N 12
ATOM 13375 C CA . ILE B 2 4 ? 8.632 0.830 6.467 1.00 0.00 79 ILE B CA 12
ATOM 13376 C C . ILE B 2 4 ? 9.963 0.464 5.813 1.00 0.00 79 ILE B C 12
ATOM 13377 O O . ILE B 2 4 ? 10.658 1.320 5.265 1.00 0.00 79 ILE B O 12
ATOM 13393 N N . ASP B 2 5 ? 10.306 -0.816 5.881 1.00 0.00 80 ASP B N 12
ATOM 13394 C CA . ASP B 2 5 ? 11.548 -1.313 5.301 1.00 0.00 80 ASP B CA 12
ATOM 13395 C C . ASP B 2 5 ? 11.276 -2.094 4.019 1.00 0.00 80 ASP B C 12
ATOM 13396 O O . ASP B 2 5 ? 10.440 -2.996 3.996 1.00 0.00 80 ASP B O 12
ATOM 13405 N N . ARG B 2 6 ? 11.989 -1.739 2.954 1.00 0.00 81 ARG B N 12
ATOM 13406 C CA . ARG B 2 6 ? 11.829 -2.402 1.665 1.00 0.00 81 ARG B CA 12
ATOM 13407 C C . ARG B 2 6 ? 12.436 -3.802 1.689 1.00 0.00 81 ARG B C 12
ATOM 13408 O O . ARG B 2 6 ? 12.318 -4.557 0.724 1.00 0.00 81 ARG B O 12
ATOM 13429 N N . SER B 2 7 ? 13.081 -4.144 2.799 1.00 0.00 82 SER B N 12
ATOM 13430 C CA . SER B 2 7 ? 13.700 -5.456 2.950 1.00 0.00 82 SER B CA 12
ATOM 13431 C C . SER B 2 7 ? 12.659 -6.485 3.369 1.00 0.00 82 SER B C 12
ATOM 13432 O O . SER B 2 7 ? 12.981 -7.648 3.618 1.00 0.00 82 SER B O 12
ATOM 13440 N N . THR B 2 8 ? 11.409 -6.042 3.447 1.00 0.00 83 THR B N 12
ATOM 13441 C CA . THR B 2 8 ? 10.308 -6.911 3.839 1.00 0.00 83 THR B CA 12
ATOM 13442 C C . THR B 2 8 ? 9.266 -7.013 2.729 1.00 0.00 83 THR B C 12
ATOM 13443 O O . THR B 2 8 ? 8.125 -7.406 2.968 1.00 0.00 83 THR B O 12
ATOM 13454 N N . LYS B 2 9 ? 9.672 -6.653 1.516 1.00 0.00 84 LYS B N 12
ATOM 13455 C CA . LYS B 2 9 ? 8.787 -6.700 0.362 1.00 0.00 84 LYS B CA 12
ATOM 13456 C C . LYS B 2 9 ? 8.235 -8.112 0.154 1.00 0.00 84 LYS B C 12
ATOM 13457 O O . LYS B 2 9 ? 8.828 -9.086 0.620 1.00 0.00 84 LYS B O 12
ATOM 13476 N N . PRO B 2 10 ? 7.086 -8.245 -0.544 1.00 0.00 85 PRO B N 12
ATOM 13477 C CA . PRO B 2 10 ? 6.459 -9.546 -0.802 1.00 0.00 85 PRO B CA 12
ATOM 13478 C C . PRO B 2 10 ? 7.466 -10.616 -1.211 1.00 0.00 85 PRO B C 12
ATOM 13479 O O . PRO B 2 10 ? 8.045 -10.555 -2.296 1.00 0.00 85 PRO B O 12
ATOM 13490 N N . ALA B 2 11 ? 7.668 -11.597 -0.335 1.00 0.00 86 ALA B N 12
ATOM 13491 C CA . ALA B 2 11 ? 8.602 -12.683 -0.602 1.00 0.00 86 ALA B CA 12
ATOM 13492 C C . ALA B 2 11 ? 7.988 -14.033 -0.248 1.00 0.00 86 ALA B C 12
ATOM 13493 O O . ALA B 2 11 ? 8.066 -14.957 -1.085 1.00 0.00 86 ALA B O 12
ATOM 13501 N N . GLY A 1 1 ? -12.800 -10.313 9.172 1.00 0.00 16 GLY A N 13
ATOM 13502 C CA . GLY A 1 1 ? -12.901 -9.051 8.389 1.00 0.00 16 GLY A CA 13
ATOM 13503 C C . GLY A 1 1 ? -12.489 -9.230 6.941 1.00 0.00 16 GLY A C 13
ATOM 13504 O O . GLY A 1 1 ? -12.241 -10.350 6.493 1.00 0.00 16 GLY A O 13
ATOM 13510 N N . ARG A 1 2 ? -12.418 -8.124 6.206 1.00 0.00 17 ARG A N 13
ATOM 13511 C CA . ARG A 1 2 ? -12.034 -8.161 4.799 1.00 0.00 17 ARG A CA 13
ATOM 13512 C C . ARG A 1 2 ? -11.145 -6.973 4.446 1.00 0.00 17 ARG A C 13
ATOM 13513 O O . ARG A 1 2 ? -11.356 -6.303 3.434 1.00 0.00 17 ARG A O 13
ATOM 13534 N N . VAL A 1 3 ? -10.152 -6.717 5.290 1.00 0.00 18 VAL A N 13
ATOM 13535 C CA . VAL A 1 3 ? -9.228 -5.609 5.072 1.00 0.00 18 VAL A CA 13
ATOM 13536 C C . VAL A 1 3 ? -8.316 -5.875 3.878 1.00 0.00 18 VAL A C 13
ATOM 13537 O O . VAL A 1 3 ? -7.371 -6.659 3.968 1.00 0.00 18 VAL A O 13
ATOM 13550 N N . ARG A 1 4 ? -8.606 -5.213 2.763 1.00 0.00 19 ARG A N 13
ATOM 13551 C CA . ARG A 1 4 ? -7.814 -5.372 1.550 1.00 0.00 19 ARG A CA 13
ATOM 13552 C C . ARG A 1 4 ? -7.752 -4.061 0.771 1.00 0.00 19 ARG A C 13
ATOM 13553 O O . ARG A 1 4 ? -7.894 -4.043 -0.451 1.00 0.00 19 ARG A O 13
ATOM 13574 N N . TRP A 1 5 ? -7.550 -2.963 1.495 1.00 0.00 20 TRP A N 13
ATOM 13575 C CA . TRP A 1 5 ? -7.472 -1.637 0.897 1.00 0.00 20 TRP A CA 13
ATOM 13576 C C . TRP A 1 5 ? -6.372 -0.831 1.565 1.00 0.00 20 TRP A C 13
ATOM 13577 O O . TRP A 1 5 ? -5.978 -1.128 2.688 1.00 0.00 20 TRP A O 13
ATOM 13598 N N . ALA A 1 6 ? -5.863 0.177 0.875 1.00 0.00 21 ALA A N 13
ATOM 13599 C CA . ALA A 1 6 ? -4.811 0.998 1.433 1.00 0.00 21 ALA A CA 13
ATOM 13600 C C . ALA A 1 6 ? -5.174 2.470 1.344 1.00 0.00 21 ALA A C 13
ATOM 13601 O O . ALA A 1 6 ? -5.075 3.078 0.280 1.00 0.00 21 ALA A O 13
ATOM 13608 N N . ARG A 1 7 ? -5.563 3.053 2.470 1.00 0.00 22 ARG A N 13
ATOM 13609 C CA . ARG A 1 7 ? -5.897 4.465 2.497 1.00 0.00 22 ARG A CA 13
ATOM 13610 C C . ARG A 1 7 ? -4.747 5.225 3.124 1.00 0.00 22 ARG A C 13
ATOM 13611 O O . ARG A 1 7 ? -4.484 5.109 4.323 1.00 0.00 22 ARG A O 13
ATOM 13632 N N . ALA A 1 8 ? -4.050 5.978 2.292 1.00 0.00 23 ALA A N 13
ATOM 13633 C CA . ALA A 1 8 ? -2.897 6.741 2.735 1.00 0.00 23 ALA A CA 13
ATOM 13634 C C . ALA A 1 8 ? -3.296 8.010 3.470 1.00 0.00 23 ALA A C 13
ATOM 13635 O O . ALA A 1 8 ? -3.921 8.900 2.898 1.00 0.00 23 ALA A O 13
ATOM 13642 N N . LEU A 1 9 ? -2.893 8.093 4.733 1.00 0.00 24 LEU A N 13
ATOM 13643 C CA . LEU A 1 9 ? -3.164 9.266 5.550 1.00 0.00 24 LEU A CA 13
ATOM 13644 C C . LEU A 1 9 ? -2.029 10.261 5.353 1.00 0.00 24 LEU A C 13
ATOM 13645 O O . LEU A 1 9 ? -2.166 11.458 5.606 1.00 0.00 24 LEU A O 13
ATOM 13661 N N . TYR A 1 10 ? -0.909 9.727 4.872 1.00 0.00 25 TYR A N 13
ATOM 13662 C CA . TYR A 1 10 ? 0.288 10.508 4.590 1.00 0.00 25 TYR A CA 13
ATOM 13663 C C . TYR A 1 10 ? 0.809 10.141 3.203 1.00 0.00 25 TYR A C 13
ATOM 13664 O O . TYR A 1 10 ? 0.234 9.286 2.530 1.00 0.00 25 TYR A O 13
ATOM 13682 N N . ASP A 1 11 ? 1.885 10.794 2.776 1.00 0.00 26 ASP A N 13
ATOM 13683 C CA . ASP A 1 11 ? 2.475 10.533 1.462 1.00 0.00 26 ASP A CA 13
ATOM 13684 C C . ASP A 1 11 ? 2.755 9.040 1.249 1.00 0.00 26 ASP A C 13
ATOM 13685 O O . ASP A 1 11 ? 2.408 8.199 2.079 1.00 0.00 26 ASP A O 13
ATOM 13694 N N . PHE A 1 12 ? 3.370 8.722 0.113 1.00 0.00 27 PHE A N 13
ATOM 13695 C CA . PHE A 1 12 ? 3.680 7.337 -0.242 1.00 0.00 27 PHE A CA 13
ATOM 13696 C C . PHE A 1 12 ? 5.147 6.987 0.020 1.00 0.00 27 PHE A C 13
ATOM 13697 O O . PHE A 1 12 ? 6.035 7.830 -0.109 1.00 0.00 27 PHE A O 13
ATOM 13714 N N . GLU A 1 13 ? 5.385 5.727 0.390 1.00 0.00 28 GLU A N 13
ATOM 13715 C CA . GLU A 1 13 ? 6.735 5.239 0.676 1.00 0.00 28 GLU A CA 13
ATOM 13716 C C . GLU A 1 13 ? 7.299 4.439 -0.494 1.00 0.00 28 GLU A C 13
ATOM 13717 O O . GLU A 1 13 ? 8.323 3.770 -0.361 1.00 0.00 28 GLU A O 13
ATOM 13729 N N . ALA A 1 14 ? 6.623 4.497 -1.634 1.00 0.00 29 ALA A N 13
ATOM 13730 C CA . ALA A 1 14 ? 7.062 3.760 -2.815 1.00 0.00 29 ALA A CA 13
ATOM 13731 C C . ALA A 1 14 ? 8.343 4.346 -3.396 1.00 0.00 29 ALA A C 13
ATOM 13732 O O . ALA A 1 14 ? 8.324 5.385 -4.053 1.00 0.00 29 ALA A O 13
ATOM 13739 N N . LEU A 1 15 ? 9.459 3.666 -3.152 1.00 0.00 30 LEU A N 13
ATOM 13740 C CA . LEU A 1 15 ? 10.752 4.116 -3.653 1.00 0.00 30 LEU A CA 13
ATOM 13741 C C . LEU A 1 15 ? 11.264 3.195 -4.753 1.00 0.00 30 LEU A C 13
ATOM 13742 O O . LEU A 1 15 ? 12.317 3.444 -5.340 1.00 0.00 30 LEU A O 13
ATOM 13758 N N . GLU A 1 16 ? 10.519 2.128 -5.030 1.00 0.00 31 GLU A N 13
ATOM 13759 C CA . GLU A 1 16 ? 10.918 1.176 -6.064 1.00 0.00 31 GLU A CA 13
ATOM 13760 C C . GLU A 1 16 ? 10.006 1.263 -7.284 1.00 0.00 31 GLU A C 13
ATOM 13761 O O . GLU A 1 16 ? 8.902 1.803 -7.211 1.00 0.00 31 GLU A O 13
ATOM 13773 N N . GLU A 1 17 ? 10.482 0.727 -8.406 1.00 0.00 32 GLU A N 13
ATOM 13774 C CA . GLU A 1 17 ? 9.717 0.739 -9.649 1.00 0.00 32 GLU A CA 13
ATOM 13775 C C . GLU A 1 17 ? 8.515 -0.195 -9.557 1.00 0.00 32 GLU A C 13
ATOM 13776 O O . GLU A 1 17 ? 7.421 0.138 -10.013 1.00 0.00 32 GLU A O 13
ATOM 13788 N N . ASP A 1 18 ? 8.725 -1.366 -8.961 1.00 0.00 33 ASP A N 13
ATOM 13789 C CA . ASP A 1 18 ? 7.657 -2.347 -8.805 1.00 0.00 33 ASP A CA 13
ATOM 13790 C C . ASP A 1 18 ? 6.686 -1.917 -7.711 1.00 0.00 33 ASP A C 13
ATOM 13791 O O . ASP A 1 18 ? 5.741 -2.635 -7.383 1.00 0.00 33 ASP A O 13
ATOM 13800 N N . GLU A 1 19 ? 6.927 -0.737 -7.149 1.00 0.00 34 GLU A N 13
ATOM 13801 C CA . GLU A 1 19 ? 6.076 -0.207 -6.094 1.00 0.00 34 GLU A CA 13
ATOM 13802 C C . GLU A 1 19 ? 5.181 0.908 -6.624 1.00 0.00 34 GLU A C 13
ATOM 13803 O O . GLU A 1 19 ? 5.513 1.571 -7.609 1.00 0.00 34 GLU A O 13
ATOM 13815 N N . LEU A 1 20 ? 4.049 1.109 -5.962 1.00 0.00 35 LEU A N 13
ATOM 13816 C CA . LEU A 1 20 ? 3.101 2.144 -6.357 1.00 0.00 35 LEU A CA 13
ATOM 13817 C C . LEU A 1 20 ? 3.046 3.243 -5.302 1.00 0.00 35 LEU A C 13
ATOM 13818 O O . LEU A 1 20 ? 3.097 2.968 -4.103 1.00 0.00 35 LEU A O 13
ATOM 13834 N N . GLY A 1 21 ? 2.959 4.489 -5.754 1.00 0.00 36 GLY A N 13
ATOM 13835 C CA . GLY A 1 21 ? 2.921 5.603 -4.830 1.00 0.00 36 GLY A CA 13
ATOM 13836 C C . GLY A 1 21 ? 1.596 6.338 -4.816 1.00 0.00 36 GLY A C 13
ATOM 13837 O O . GLY A 1 21 ? 1.076 6.726 -5.862 1.00 0.00 36 GLY A O 13
ATOM 13841 N N . PHE A 1 22 ? 1.062 6.540 -3.615 1.00 0.00 37 PHE A N 13
ATOM 13842 C CA . PHE A 1 22 ? -0.199 7.249 -3.438 1.00 0.00 37 PHE A CA 13
ATOM 13843 C C . PHE A 1 22 ? 0.027 8.565 -2.706 1.00 0.00 37 PHE A C 13
ATOM 13844 O O . PHE A 1 22 ? 1.162 8.946 -2.426 1.00 0.00 37 PHE A O 13
ATOM 13861 N N . ARG A 1 23 ? -1.061 9.253 -2.389 1.00 0.00 38 ARG A N 13
ATOM 13862 C CA . ARG A 1 23 ? -0.971 10.519 -1.676 1.00 0.00 38 ARG A CA 13
ATOM 13863 C C . ARG A 1 23 ? -1.920 10.544 -0.483 1.00 0.00 38 ARG A C 13
ATOM 13864 O O . ARG A 1 23 ? -2.743 9.644 -0.314 1.00 0.00 38 ARG A O 13
ATOM 13885 N N . SER A 1 24 ? -1.796 11.577 0.347 1.00 0.00 39 SER A N 13
ATOM 13886 C CA . SER A 1 24 ? -2.638 11.716 1.531 1.00 0.00 39 SER A CA 13
ATOM 13887 C C . SER A 1 24 ? -4.120 11.668 1.166 1.00 0.00 39 SER A C 13
ATOM 13888 O O . SER A 1 24 ? -4.522 12.125 0.096 1.00 0.00 39 SER A O 13
ATOM 13896 N N . GLY A 1 25 ? -4.922 11.108 2.068 1.00 0.00 40 GLY A N 13
ATOM 13897 C CA . GLY A 1 25 ? -6.352 11.002 1.841 1.00 0.00 40 GLY A CA 13
ATOM 13898 C C . GLY A 1 25 ? -6.695 10.347 0.516 1.00 0.00 40 GLY A C 13
ATOM 13899 O O . GLY A 1 25 ? -7.455 10.905 -0.276 1.00 0.00 40 GLY A O 13
ATOM 13903 N N . GLU A 1 26 ? -6.135 9.165 0.269 1.00 0.00 41 GLU A N 13
ATOM 13904 C CA . GLU A 1 26 ? -6.397 8.448 -0.976 1.00 0.00 41 GLU A CA 13
ATOM 13905 C C . GLU A 1 26 ? -6.812 7.005 -0.711 1.00 0.00 41 GLU A C 13
ATOM 13906 O O . GLU A 1 26 ? -6.321 6.365 0.217 1.00 0.00 41 GLU A O 13
ATOM 13918 N N . VAL A 1 27 ? -7.723 6.500 -1.542 1.00 0.00 42 VAL A N 13
ATOM 13919 C CA . VAL A 1 27 ? -8.212 5.132 -1.410 1.00 0.00 42 VAL A CA 13
ATOM 13920 C C . VAL A 1 27 ? -7.530 4.206 -2.412 1.00 0.00 42 VAL A C 13
ATOM 13921 O O . VAL A 1 27 ? -7.407 4.535 -3.592 1.00 0.00 42 VAL A O 13
ATOM 13934 N N . VAL A 1 28 ? -7.082 3.051 -1.932 1.00 0.00 43 VAL A N 13
ATOM 13935 C CA . VAL A 1 28 ? -6.404 2.078 -2.782 1.00 0.00 43 VAL A CA 13
ATOM 13936 C C . VAL A 1 28 ? -6.987 0.677 -2.605 1.00 0.00 43 VAL A C 13
ATOM 13937 O O . VAL A 1 28 ? -7.325 0.273 -1.495 1.00 0.00 43 VAL A O 13
ATOM 13950 N N . GLU A 1 29 ? -7.083 -0.064 -3.704 1.00 0.00 44 GLU A N 13
ATOM 13951 C CA . GLU A 1 29 ? -7.602 -1.427 -3.667 1.00 0.00 44 GLU A CA 13
ATOM 13952 C C . GLU A 1 29 ? -6.446 -2.420 -3.586 1.00 0.00 44 GLU A C 13
ATOM 13953 O O . GLU A 1 29 ? -5.676 -2.565 -4.536 1.00 0.00 44 GLU A O 13
ATOM 13965 N N . VAL A 1 30 ? -6.319 -3.092 -2.445 1.00 0.00 45 VAL A N 13
ATOM 13966 C CA . VAL A 1 30 ? -5.242 -4.058 -2.251 1.00 0.00 45 VAL A CA 13
ATOM 13967 C C . VAL A 1 30 ? -5.572 -5.387 -2.918 1.00 0.00 45 VAL A C 13
ATOM 13968 O O . VAL A 1 30 ? -6.682 -5.903 -2.784 1.00 0.00 45 VAL A O 13
ATOM 13981 N N . LEU A 1 31 ? -4.600 -5.930 -3.641 1.00 0.00 46 LEU A N 13
ATOM 13982 C CA . LEU A 1 31 ? -4.779 -7.195 -4.339 1.00 0.00 46 LEU A CA 13
ATOM 13983 C C . LEU A 1 31 ? -4.304 -8.366 -3.485 1.00 0.00 46 LEU A C 13
ATOM 13984 O O . LEU A 1 31 ? -4.753 -9.498 -3.665 1.00 0.00 46 LEU A O 13
ATOM 14000 N N . ASP A 1 32 ? -3.392 -8.089 -2.555 1.00 0.00 47 ASP A N 13
ATOM 14001 C CA . ASP A 1 32 ? -2.860 -9.129 -1.681 1.00 0.00 47 ASP A CA 13
ATOM 14002 C C . ASP A 1 32 ? -2.239 -8.539 -0.418 1.00 0.00 47 ASP A C 13
ATOM 14003 O O . ASP A 1 32 ? -1.071 -8.146 -0.413 1.00 0.00 47 ASP A O 13
ATOM 14012 N N . SER A 1 33 ? -3.022 -8.495 0.655 1.00 0.00 48 SER A N 13
ATOM 14013 C CA . SER A 1 33 ? -2.551 -7.973 1.935 1.00 0.00 48 SER A CA 13
ATOM 14014 C C . SER A 1 33 ? -1.760 -9.022 2.677 1.00 0.00 48 SER A C 13
ATOM 14015 O O . SER A 1 33 ? -1.336 -8.798 3.810 1.00 0.00 48 SER A O 13
ATOM 14023 N N . SER A 1 34 ? -1.527 -10.161 2.035 1.00 0.00 49 SER A N 13
ATOM 14024 C CA . SER A 1 34 ? -0.746 -11.188 2.681 1.00 0.00 49 SER A CA 13
ATOM 14025 C C . SER A 1 34 ? 0.718 -10.788 2.621 1.00 0.00 49 SER A C 13
ATOM 14026 O O . SER A 1 34 ? 1.310 -10.719 1.545 1.00 0.00 49 SER A O 13
ATOM 14034 N N . ASN A 1 35 ? 1.265 -10.520 3.797 1.00 0.00 50 ASN A N 13
ATOM 14035 C CA . ASN A 1 35 ? 2.651 -10.099 3.975 1.00 0.00 50 ASN A CA 13
ATOM 14036 C C . ASN A 1 35 ? 2.788 -9.430 5.339 1.00 0.00 50 ASN A C 13
ATOM 14037 O O . ASN A 1 35 ? 1.793 -8.983 5.909 1.00 0.00 50 ASN A O 13
ATOM 14048 N N . PRO A 1 36 ? 4.003 -9.364 5.901 1.00 0.00 51 PRO A N 13
ATOM 14049 C CA . PRO A 1 36 ? 4.216 -8.765 7.209 1.00 0.00 51 PRO A CA 13
ATOM 14050 C C . PRO A 1 36 ? 4.547 -7.274 7.165 1.00 0.00 51 PRO A C 13
ATOM 14051 O O . PRO A 1 36 ? 4.879 -6.685 8.195 1.00 0.00 51 PRO A O 13
ATOM 14062 N N . SER A 1 37 ? 4.457 -6.658 5.986 1.00 0.00 52 SER A N 13
ATOM 14063 C CA . SER A 1 37 ? 4.755 -5.231 5.866 1.00 0.00 52 SER A CA 13
ATOM 14064 C C . SER A 1 37 ? 4.406 -4.680 4.486 1.00 0.00 52 SER A C 13
ATOM 14065 O O . SER A 1 37 ? 3.632 -3.732 4.369 1.00 0.00 52 SER A O 13
ATOM 14073 N N . TRP A 1 38 ? 4.992 -5.258 3.444 1.00 0.00 53 TRP A N 13
ATOM 14074 C CA . TRP A 1 38 ? 4.745 -4.795 2.082 1.00 0.00 53 TRP A CA 13
ATOM 14075 C C . TRP A 1 38 ? 3.674 -5.633 1.388 1.00 0.00 53 TRP A C 13
ATOM 14076 O O . TRP A 1 38 ? 3.888 -6.812 1.106 1.00 0.00 53 TRP A O 13
ATOM 14097 N N . TRP A 1 39 ? 2.533 -5.016 1.090 1.00 0.00 54 TRP A N 13
ATOM 14098 C CA . TRP A 1 39 ? 1.450 -5.715 0.403 1.00 0.00 54 TRP A CA 13
ATOM 14099 C C . TRP A 1 39 ? 1.334 -5.238 -1.041 1.00 0.00 54 TRP A C 13
ATOM 14100 O O . TRP A 1 39 ? 1.500 -4.051 -1.327 1.00 0.00 54 TRP A O 13
ATOM 14121 N N . THR A 1 40 ? 1.029 -6.163 -1.945 1.00 0.00 55 THR A N 13
ATOM 14122 C CA . THR A 1 40 ? 0.869 -5.826 -3.354 1.00 0.00 55 THR A CA 13
ATOM 14123 C C . THR A 1 40 ? -0.544 -5.316 -3.628 1.00 0.00 55 THR A C 13
ATOM 14124 O O . THR A 1 40 ? -1.520 -6.048 -3.459 1.00 0.00 55 THR A O 13
ATOM 14135 N N . GLY A 1 41 ? -0.647 -4.056 -4.047 1.00 0.00 56 GLY A N 13
ATOM 14136 C CA . GLY A 1 41 ? -1.944 -3.466 -4.333 1.00 0.00 56 GLY A CA 13
ATOM 14137 C C . GLY A 1 41 ? -1.879 -2.466 -5.473 1.00 0.00 56 GLY A C 13
ATOM 14138 O O . GLY A 1 41 ? -0.826 -2.284 -6.081 1.00 0.00 56 GLY A O 13
ATOM 14142 N N . ARG A 1 42 ? -3.004 -1.817 -5.770 1.00 0.00 57 ARG A N 13
ATOM 14143 C CA . ARG A 1 42 ? -3.042 -0.838 -6.853 1.00 0.00 57 ARG A CA 13
ATOM 14144 C C . ARG A 1 42 ? -3.988 0.321 -6.544 1.00 0.00 57 ARG A C 13
ATOM 14145 O O . ARG A 1 42 ? -5.098 0.122 -6.051 1.00 0.00 57 ARG A O 13
ATOM 14166 N N . LEU A 1 43 ? -3.533 1.535 -6.855 1.00 0.00 58 LEU A N 13
ATOM 14167 C CA . LEU A 1 43 ? -4.320 2.746 -6.633 1.00 0.00 58 LEU A CA 13
ATOM 14168 C C . LEU A 1 43 ? -4.877 3.257 -7.955 1.00 0.00 58 LEU A C 13
ATOM 14169 O O . LEU A 1 43 ? -4.121 3.672 -8.833 1.00 0.00 58 LEU A O 13
ATOM 14185 N N . HIS A 1 44 ? -6.201 3.212 -8.093 1.00 0.00 59 HIS A N 13
ATOM 14186 C CA . HIS A 1 44 ? -6.866 3.661 -9.314 1.00 0.00 59 HIS A CA 13
ATOM 14187 C C . HIS A 1 44 ? -6.514 2.749 -10.485 1.00 0.00 59 HIS A C 13
ATOM 14188 O O . HIS A 1 44 ? -7.298 1.875 -10.857 1.00 0.00 59 HIS A O 13
ATOM 14203 N N . ASN A 1 45 ? -5.334 2.953 -11.065 1.00 0.00 60 ASN A N 13
ATOM 14204 C CA . ASN A 1 45 ? -4.893 2.139 -12.192 1.00 0.00 60 ASN A CA 13
ATOM 14205 C C . ASN A 1 45 ? -3.395 1.849 -12.130 1.00 0.00 60 ASN A C 13
ATOM 14206 O O . ASN A 1 45 ? -2.825 1.302 -13.074 1.00 0.00 60 ASN A O 13
ATOM 14217 N N . LYS A 1 46 ? -2.765 2.200 -11.013 1.00 0.00 61 LYS A N 13
ATOM 14218 C CA . LYS A 1 46 ? -1.339 1.953 -10.839 1.00 0.00 61 LYS A CA 13
ATOM 14219 C C . LYS A 1 46 ? -1.130 0.714 -9.981 1.00 0.00 61 LYS A C 13
ATOM 14220 O O . LYS A 1 46 ? -1.651 0.634 -8.873 1.00 0.00 61 LYS A O 13
ATOM 14239 N N . LEU A 1 47 ? -0.370 -0.247 -10.493 1.00 0.00 62 LEU A N 13
ATOM 14240 C CA . LEU A 1 47 ? -0.113 -1.480 -9.755 1.00 0.00 62 LEU A CA 13
ATOM 14241 C C . LEU A 1 47 ? 1.288 -1.488 -9.160 1.00 0.00 62 LEU A C 13
ATOM 14242 O O . LEU A 1 47 ? 2.235 -0.977 -9.760 1.00 0.00 62 LEU A O 13
ATOM 14258 N N . GLY A 1 48 ? 1.409 -2.078 -7.977 1.00 0.00 63 GLY A N 13
ATOM 14259 C CA . GLY A 1 48 ? 2.694 -2.156 -7.313 1.00 0.00 63 GLY A CA 13
ATOM 14260 C C . GLY A 1 48 ? 2.567 -2.518 -5.847 1.00 0.00 63 GLY A C 13
ATOM 14261 O O . GLY A 1 48 ? 1.562 -3.089 -5.429 1.00 0.00 63 GLY A O 13
ATOM 14265 N N . LEU A 1 49 ? 3.588 -2.187 -5.066 1.00 0.00 64 LEU A N 13
ATOM 14266 C CA . LEU A 1 49 ? 3.588 -2.483 -3.636 1.00 0.00 64 LEU A CA 13
ATOM 14267 C C . LEU A 1 49 ? 3.489 -1.200 -2.816 1.00 0.00 64 LEU A C 13
ATOM 14268 O O . LEU A 1 49 ? 3.876 -0.127 -3.279 1.00 0.00 64 LEU A O 13
ATOM 14284 N N . PHE A 1 50 ? 2.963 -1.316 -1.600 1.00 0.00 65 PHE A N 13
ATOM 14285 C CA . PHE A 1 50 ? 2.809 -0.160 -0.724 1.00 0.00 65 PHE A CA 13
ATOM 14286 C C . PHE A 1 50 ? 3.121 -0.517 0.732 1.00 0.00 65 PHE A C 13
ATOM 14287 O O . PHE A 1 50 ? 3.135 -1.691 1.102 1.00 0.00 65 PHE A O 13
ATOM 14304 N N . PRO A 1 51 ? 3.371 0.501 1.581 1.00 0.00 66 PRO A N 13
ATOM 14305 C CA . PRO A 1 51 ? 3.675 0.299 3.005 1.00 0.00 66 PRO A CA 13
ATOM 14306 C C . PRO A 1 51 ? 2.424 0.060 3.849 1.00 0.00 66 PRO A C 13
ATOM 14307 O O . PRO A 1 51 ? 1.583 0.949 3.992 1.00 0.00 66 PRO A O 13
ATOM 14318 N N . ALA A 1 52 ? 2.305 -1.134 4.418 1.00 0.00 67 ALA A N 13
ATOM 14319 C CA . ALA A 1 52 ? 1.155 -1.462 5.251 1.00 0.00 67 ALA A CA 13
ATOM 14320 C C . ALA A 1 52 ? 1.230 -0.754 6.600 1.00 0.00 67 ALA A C 13
ATOM 14321 O O . ALA A 1 52 ? 0.255 -0.735 7.354 1.00 0.00 67 ALA A O 13
ATOM 14328 N N . ASN A 1 53 ? 2.390 -0.178 6.904 1.00 0.00 68 ASN A N 13
ATOM 14329 C CA . ASN A 1 53 ? 2.587 0.522 8.163 1.00 0.00 68 ASN A CA 13
ATOM 14330 C C . ASN A 1 53 ? 2.280 2.009 8.021 1.00 0.00 68 ASN A C 13
ATOM 14331 O O . ASN A 1 53 ? 1.974 2.684 9.004 1.00 0.00 68 ASN A O 13
ATOM 14342 N N . TYR A 1 54 ? 2.368 2.516 6.795 1.00 0.00 69 TYR A N 13
ATOM 14343 C CA . TYR A 1 54 ? 2.101 3.926 6.536 1.00 0.00 69 TYR A CA 13
ATOM 14344 C C . TYR A 1 54 ? 0.606 4.182 6.387 1.00 0.00 69 TYR A C 13
ATOM 14345 O O . TYR A 1 54 ? 0.091 5.185 6.883 1.00 0.00 69 TYR A O 13
ATOM 14363 N N . VAL A 1 55 ? -0.088 3.279 5.700 1.00 0.00 70 VAL A N 13
ATOM 14364 C CA . VAL A 1 55 ? -1.526 3.436 5.495 1.00 0.00 70 VAL A CA 13
ATOM 14365 C C . VAL A 1 55 ? -2.303 2.231 6.028 1.00 0.00 70 VAL A C 13
ATOM 14366 O O . VAL A 1 55 ? -1.734 1.161 6.248 1.00 0.00 70 VAL A O 13
ATOM 14379 N N . ALA A 1 56 ? -3.606 2.421 6.246 1.00 0.00 71 ALA A N 13
ATOM 14380 C CA . ALA A 1 56 ? -4.463 1.354 6.766 1.00 0.00 71 ALA A CA 13
ATOM 14381 C C . ALA A 1 56 ? -5.683 1.130 5.873 1.00 0.00 71 ALA A C 13
ATOM 14382 O O . ALA A 1 56 ? -6.172 2.063 5.236 1.00 0.00 71 ALA A O 13
ATOM 14389 N N . PRO A 1 57 ? -6.190 -0.120 5.805 1.00 0.00 72 PRO A N 13
ATOM 14390 C CA . PRO A 1 57 ? -7.351 -0.463 4.974 1.00 0.00 72 PRO A CA 13
ATOM 14391 C C . PRO A 1 57 ? -8.613 0.297 5.344 1.00 0.00 72 PRO A C 13
ATOM 14392 O O . PRO A 1 57 ? -8.614 1.147 6.234 1.00 0.00 72 PRO A O 13
ATOM 14403 N N . MET A 1 58 ? -9.681 -0.019 4.626 1.00 0.00 73 MET A N 13
ATOM 14404 C CA . MET A 1 58 ? -10.970 0.617 4.828 1.00 0.00 73 MET A CA 13
ATOM 14405 C C . MET A 1 58 ? -12.099 -0.369 4.537 1.00 0.00 73 MET A C 13
ATOM 14406 O O . MET A 1 58 ? -12.451 -0.598 3.380 1.00 0.00 73 MET A O 13
ATOM 14420 N N . MET A 1 59 ? -12.660 -0.953 5.591 1.00 0.00 74 MET A N 13
ATOM 14421 C CA . MET A 1 59 ? -13.743 -1.918 5.438 1.00 0.00 74 MET A CA 13
ATOM 14422 C C . MET A 1 59 ? -15.037 -1.225 5.026 1.00 0.00 74 MET A C 13
ATOM 14423 O O . MET A 1 59 ? -15.661 -0.524 5.824 1.00 0.00 74 MET A O 13
ATOM 14437 N N . ARG A 1 60 ? -15.435 -1.428 3.774 1.00 0.00 75 ARG A N 13
ATOM 14438 C CA . ARG A 1 60 ? -16.656 -0.826 3.249 1.00 0.00 75 ARG A CA 13
ATOM 14439 C C . ARG A 1 60 ? -17.893 -1.521 3.812 1.00 0.00 75 ARG A C 13
ATOM 14440 O O . ARG A 1 60 ? -18.902 -1.617 3.082 1.00 0.00 75 ARG A O 13
ATOM 14462 N N . ALA B 2 1 ? 6.052 8.806 12.696 1.00 0.00 76 ALA B N 13
ATOM 14463 C CA . ALA B 2 1 ? 6.224 8.482 11.257 1.00 0.00 76 ALA B CA 13
ATOM 14464 C C . ALA B 2 1 ? 6.664 7.032 11.072 1.00 0.00 76 ALA B C 13
ATOM 14465 O O . ALA B 2 1 ? 7.854 6.723 11.142 1.00 0.00 76 ALA B O 13
ATOM 14474 N N . PRO B 2 2 ? 5.705 6.118 10.834 1.00 0.00 77 PRO B N 13
ATOM 14475 C CA . PRO B 2 2 ? 5.992 4.695 10.642 1.00 0.00 77 PRO B CA 13
ATOM 14476 C C . PRO B 2 2 ? 7.081 4.454 9.601 1.00 0.00 77 PRO B C 13
ATOM 14477 O O . PRO B 2 2 ? 6.975 4.905 8.461 1.00 0.00 77 PRO B O 13
ATOM 14488 N N . SER B 2 3 ? 8.125 3.734 10.002 1.00 0.00 78 SER B N 13
ATOM 14489 C CA . SER B 2 3 ? 9.232 3.425 9.104 1.00 0.00 78 SER B CA 13
ATOM 14490 C C . SER B 2 3 ? 8.941 2.172 8.303 1.00 0.00 78 SER B C 13
ATOM 14491 O O . SER B 2 3 ? 8.297 1.242 8.789 1.00 0.00 78 SER B O 13
ATOM 14499 N N . ILE B 2 4 ? 9.406 2.166 7.063 1.00 0.00 79 ILE B N 13
ATOM 14500 C CA . ILE B 2 4 ? 9.185 1.041 6.179 1.00 0.00 79 ILE B CA 13
ATOM 14501 C C . ILE B 2 4 ? 10.479 0.302 5.870 1.00 0.00 79 ILE B C 13
ATOM 14502 O O . ILE B 2 4 ? 11.522 0.909 5.621 1.00 0.00 79 ILE B O 13
ATOM 14518 N N . ASP B 2 5 ? 10.389 -1.018 5.886 1.00 0.00 80 ASP B N 13
ATOM 14519 C CA . ASP B 2 5 ? 11.532 -1.874 5.600 1.00 0.00 80 ASP B CA 13
ATOM 14520 C C . ASP B 2 5 ? 11.348 -2.575 4.257 1.00 0.00 80 ASP B C 13
ATOM 14521 O O . ASP B 2 5 ? 10.575 -3.526 4.141 1.00 0.00 80 ASP B O 13
ATOM 14530 N N . ARG B 2 6 ? 12.057 -2.091 3.241 1.00 0.00 81 ARG B N 13
ATOM 14531 C CA . ARG B 2 6 ? 11.968 -2.660 1.898 1.00 0.00 81 ARG B CA 13
ATOM 14532 C C . ARG B 2 6 ? 12.572 -4.061 1.848 1.00 0.00 81 ARG B C 13
ATOM 14533 O O . ARG B 2 6 ? 12.494 -4.743 0.827 1.00 0.00 81 ARG B O 13
ATOM 14554 N N . SER B 2 7 ? 13.172 -4.483 2.955 1.00 0.00 82 SER B N 13
ATOM 14555 C CA . SER B 2 7 ? 13.784 -5.803 3.036 1.00 0.00 82 SER B CA 13
ATOM 14556 C C . SER B 2 7 ? 12.736 -6.865 3.349 1.00 0.00 82 SER B C 13
ATOM 14557 O O . SER B 2 7 ? 13.062 -8.038 3.533 1.00 0.00 82 SER B O 13
ATOM 14565 N N . THR B 2 8 ? 11.477 -6.442 3.418 1.00 0.00 83 THR B N 13
ATOM 14566 C CA . THR B 2 8 ? 10.380 -7.355 3.719 1.00 0.00 83 THR B CA 13
ATOM 14567 C C . THR B 2 8 ? 9.337 -7.367 2.604 1.00 0.00 83 THR B C 13
ATOM 14568 O O . THR B 2 8 ? 8.206 -7.811 2.805 1.00 0.00 83 THR B O 13
ATOM 14579 N N . LYS B 2 9 ? 9.724 -6.879 1.428 1.00 0.00 84 LYS B N 13
ATOM 14580 C CA . LYS B 2 9 ? 8.823 -6.836 0.278 1.00 0.00 84 LYS B CA 13
ATOM 14581 C C . LYS B 2 9 ? 8.249 -8.222 -0.019 1.00 0.00 84 LYS B C 13
ATOM 14582 O O . LYS B 2 9 ? 8.818 -9.233 0.394 1.00 0.00 84 LYS B O 13
ATOM 14601 N N . PRO B 2 10 ? 7.106 -8.294 -0.737 1.00 0.00 85 PRO B N 13
ATOM 14602 C CA . PRO B 2 10 ? 6.466 -9.570 -1.077 1.00 0.00 85 PRO B CA 13
ATOM 14603 C C . PRO B 2 10 ? 7.451 -10.583 -1.648 1.00 0.00 85 PRO B C 13
ATOM 14604 O O . PRO B 2 10 ? 7.818 -10.515 -2.821 1.00 0.00 85 PRO B O 13
ATOM 14615 N N . ALA B 2 11 ? 7.875 -11.522 -0.808 1.00 0.00 86 ALA B N 13
ATOM 14616 C CA . ALA B 2 11 ? 8.818 -12.553 -1.225 1.00 0.00 86 ALA B CA 13
ATOM 14617 C C . ALA B 2 11 ? 8.360 -13.934 -0.769 1.00 0.00 86 ALA B C 13
ATOM 14618 O O . ALA B 2 11 ? 8.796 -14.375 0.317 1.00 0.00 86 ALA B O 13
ATOM 14626 N N . GLY A 1 1 ? -13.206 -8.455 9.042 1.00 0.00 16 GLY A N 14
ATOM 14627 C CA . GLY A 1 1 ? -13.039 -9.510 8.004 1.00 0.00 16 GLY A CA 14
ATOM 14628 C C . GLY A 1 1 ? -11.644 -9.527 7.414 1.00 0.00 16 GLY A C 14
ATOM 14629 O O . GLY A 1 1 ? -10.654 -9.564 8.144 1.00 0.00 16 GLY A O 14
ATOM 14635 N N . ARG A 1 2 ? -11.566 -9.502 6.088 1.00 0.00 17 ARG A N 14
ATOM 14636 C CA . ARG A 1 2 ? -10.283 -9.517 5.400 1.00 0.00 17 ARG A CA 14
ATOM 14637 C C . ARG A 1 2 ? -9.965 -8.153 4.808 1.00 0.00 17 ARG A C 14
ATOM 14638 O O . ARG A 1 2 ? -10.384 -7.828 3.697 1.00 0.00 17 ARG A O 14
ATOM 14659 N N . VAL A 1 3 ? -9.219 -7.361 5.564 1.00 0.00 18 VAL A N 14
ATOM 14660 C CA . VAL A 1 3 ? -8.832 -6.024 5.131 1.00 0.00 18 VAL A CA 14
ATOM 14661 C C . VAL A 1 3 ? -7.917 -6.087 3.912 1.00 0.00 18 VAL A C 14
ATOM 14662 O O . VAL A 1 3 ? -6.861 -6.717 3.949 1.00 0.00 18 VAL A O 14
ATOM 14675 N N . ARG A 1 4 ? -8.333 -5.432 2.832 1.00 0.00 19 ARG A N 14
ATOM 14676 C CA . ARG A 1 4 ? -7.552 -5.418 1.599 1.00 0.00 19 ARG A CA 14
ATOM 14677 C C . ARG A 1 4 ? -7.608 -4.045 0.933 1.00 0.00 19 ARG A C 14
ATOM 14678 O O . ARG A 1 4 ? -7.932 -3.930 -0.249 1.00 0.00 19 ARG A O 14
ATOM 14699 N N . TRP A 1 5 ? -7.302 -3.003 1.704 1.00 0.00 20 TRP A N 14
ATOM 14700 C CA . TRP A 1 5 ? -7.325 -1.636 1.200 1.00 0.00 20 TRP A CA 14
ATOM 14701 C C . TRP A 1 5 ? -6.177 -0.829 1.787 1.00 0.00 20 TRP A C 14
ATOM 14702 O O . TRP A 1 5 ? -5.643 -1.174 2.839 1.00 0.00 20 TRP A O 14
ATOM 14723 N N . ALA A 1 6 ? -5.784 0.234 1.098 1.00 0.00 21 ALA A N 14
ATOM 14724 C CA . ALA A 1 6 ? -4.701 1.071 1.562 1.00 0.00 21 ALA A CA 14
ATOM 14725 C C . ALA A 1 6 ? -5.096 2.537 1.488 1.00 0.00 21 ALA A C 14
ATOM 14726 O O . ALA A 1 6 ? -5.104 3.132 0.411 1.00 0.00 21 ALA A O 14
ATOM 14733 N N . ARG A 1 7 ? -5.400 3.121 2.638 1.00 0.00 22 ARG A N 14
ATOM 14734 C CA . ARG A 1 7 ? -5.765 4.524 2.689 1.00 0.00 22 ARG A CA 14
ATOM 14735 C C . ARG A 1 7 ? -4.639 5.309 3.330 1.00 0.00 22 ARG A C 14
ATOM 14736 O O . ARG A 1 7 ? -4.373 5.186 4.527 1.00 0.00 22 ARG A O 14
ATOM 14757 N N . ALA A 1 8 ? -3.962 6.091 2.509 1.00 0.00 23 ALA A N 14
ATOM 14758 C CA . ALA A 1 8 ? -2.830 6.885 2.959 1.00 0.00 23 ALA A CA 14
ATOM 14759 C C . ALA A 1 8 ? -3.257 8.130 3.721 1.00 0.00 23 ALA A C 14
ATOM 14760 O O . ALA A 1 8 ? -4.071 8.916 3.244 1.00 0.00 23 ALA A O 14
ATOM 14767 N N . LEU A 1 9 ? -2.665 8.314 4.896 1.00 0.00 24 LEU A N 14
ATOM 14768 C CA . LEU A 1 9 ? -2.936 9.482 5.723 1.00 0.00 24 LEU A CA 14
ATOM 14769 C C . LEU A 1 9 ? -1.837 10.505 5.475 1.00 0.00 24 LEU A C 14
ATOM 14770 O O . LEU A 1 9 ? -1.977 11.692 5.771 1.00 0.00 24 LEU A O 14
ATOM 14786 N N . TYR A 1 10 ? -0.748 10.005 4.903 1.00 0.00 25 TYR A N 14
ATOM 14787 C CA . TYR A 1 10 ? 0.415 10.808 4.557 1.00 0.00 25 TYR A CA 14
ATOM 14788 C C . TYR A 1 10 ? 0.922 10.383 3.184 1.00 0.00 25 TYR A C 14
ATOM 14789 O O . TYR A 1 10 ? 0.354 9.482 2.566 1.00 0.00 25 TYR A O 14
ATOM 14807 N N . ASP A 1 11 ? 1.977 11.035 2.707 1.00 0.00 26 ASP A N 14
ATOM 14808 C CA . ASP A 1 11 ? 2.555 10.721 1.400 1.00 0.00 26 ASP A CA 14
ATOM 14809 C C . ASP A 1 11 ? 2.818 9.218 1.241 1.00 0.00 26 ASP A C 14
ATOM 14810 O O . ASP A 1 11 ? 2.471 8.413 2.105 1.00 0.00 26 ASP A O 14
ATOM 14819 N N . PHE A 1 12 ? 3.419 8.847 0.118 1.00 0.00 27 PHE A N 14
ATOM 14820 C CA . PHE A 1 12 ? 3.709 7.445 -0.175 1.00 0.00 27 PHE A CA 14
ATOM 14821 C C . PHE A 1 12 ? 5.175 7.091 0.081 1.00 0.00 27 PHE A C 14
ATOM 14822 O O . PHE A 1 12 ? 6.069 7.917 -0.106 1.00 0.00 27 PHE A O 14
ATOM 14839 N N . GLU A 1 13 ? 5.406 5.849 0.508 1.00 0.00 28 GLU A N 14
ATOM 14840 C CA . GLU A 1 13 ? 6.755 5.363 0.790 1.00 0.00 28 GLU A CA 14
ATOM 14841 C C . GLU A 1 13 ? 7.313 4.563 -0.382 1.00 0.00 28 GLU A C 14
ATOM 14842 O O . GLU A 1 13 ? 8.335 3.891 -0.250 1.00 0.00 28 GLU A O 14
ATOM 14854 N N . ALA A 1 14 ? 6.634 4.623 -1.520 1.00 0.00 29 ALA A N 14
ATOM 14855 C CA . ALA A 1 14 ? 7.071 3.885 -2.700 1.00 0.00 29 ALA A CA 14
ATOM 14856 C C . ALA A 1 14 ? 8.349 4.474 -3.287 1.00 0.00 29 ALA A C 14
ATOM 14857 O O . ALA A 1 14 ? 8.324 5.517 -3.940 1.00 0.00 29 ALA A O 14
ATOM 14864 N N . LEU A 1 15 ? 9.469 3.792 -3.057 1.00 0.00 30 LEU A N 14
ATOM 14865 C CA . LEU A 1 15 ? 10.758 4.242 -3.570 1.00 0.00 30 LEU A CA 14
ATOM 14866 C C . LEU A 1 15 ? 11.277 3.289 -4.641 1.00 0.00 30 LEU A C 14
ATOM 14867 O O . LEU A 1 15 ? 12.286 3.561 -5.291 1.00 0.00 30 LEU A O 14
ATOM 14883 N N . GLU A 1 16 ? 10.584 2.166 -4.817 1.00 0.00 31 GLU A N 14
ATOM 14884 C CA . GLU A 1 16 ? 10.985 1.172 -5.810 1.00 0.00 31 GLU A CA 14
ATOM 14885 C C . GLU A 1 16 ? 10.135 1.270 -7.074 1.00 0.00 31 GLU A C 14
ATOM 14886 O O . GLU A 1 16 ? 9.077 1.901 -7.079 1.00 0.00 31 GLU A O 14
ATOM 14898 N N . GLU A 1 17 ? 10.618 0.651 -8.146 1.00 0.00 32 GLU A N 14
ATOM 14899 C CA . GLU A 1 17 ? 9.929 0.665 -9.426 1.00 0.00 32 GLU A CA 14
ATOM 14900 C C . GLU A 1 17 ? 8.733 -0.290 -9.438 1.00 0.00 32 GLU A C 14
ATOM 14901 O O . GLU A 1 17 ? 7.728 -0.026 -10.098 1.00 0.00 32 GLU A O 14
ATOM 14913 N N . ASP A 1 18 ? 8.850 -1.401 -8.715 1.00 0.00 33 ASP A N 14
ATOM 14914 C CA . ASP A 1 18 ? 7.776 -2.390 -8.659 1.00 0.00 33 ASP A CA 14
ATOM 14915 C C . ASP A 1 18 ? 6.746 -2.030 -7.596 1.00 0.00 33 ASP A C 14
ATOM 14916 O O . ASP A 1 18 ? 5.942 -2.870 -7.192 1.00 0.00 33 ASP A O 14
ATOM 14925 N N . GLU A 1 19 ? 6.775 -0.782 -7.143 1.00 0.00 34 GLU A N 14
ATOM 14926 C CA . GLU A 1 19 ? 5.843 -0.323 -6.121 1.00 0.00 34 GLU A CA 14
ATOM 14927 C C . GLU A 1 19 ? 4.883 0.723 -6.675 1.00 0.00 34 GLU A C 14
ATOM 14928 O O . GLU A 1 19 ? 4.942 1.079 -7.852 1.00 0.00 34 GLU A O 14
ATOM 14940 N N . LEU A 1 20 ? 4.000 1.210 -5.810 1.00 0.00 35 LEU A N 14
ATOM 14941 C CA . LEU A 1 20 ? 3.021 2.219 -6.189 1.00 0.00 35 LEU A CA 14
ATOM 14942 C C . LEU A 1 20 ? 2.992 3.340 -5.156 1.00 0.00 35 LEU A C 14
ATOM 14943 O O . LEU A 1 20 ? 3.069 3.088 -3.954 1.00 0.00 35 LEU A O 14
ATOM 14959 N N . GLY A 1 21 ? 2.891 4.576 -5.631 1.00 0.00 36 GLY A N 14
ATOM 14960 C CA . GLY A 1 21 ? 2.869 5.709 -4.730 1.00 0.00 36 GLY A CA 14
ATOM 14961 C C . GLY A 1 21 ? 1.542 6.442 -4.716 1.00 0.00 36 GLY A C 14
ATOM 14962 O O . GLY A 1 21 ? 1.016 6.816 -5.763 1.00 0.00 36 GLY A O 14
ATOM 14966 N N . PHE A 1 22 ? 1.011 6.655 -3.515 1.00 0.00 37 PHE A N 14
ATOM 14967 C CA . PHE A 1 22 ? -0.254 7.359 -3.341 1.00 0.00 37 PHE A CA 14
ATOM 14968 C C . PHE A 1 22 ? -0.028 8.707 -2.665 1.00 0.00 37 PHE A C 14
ATOM 14969 O O . PHE A 1 22 ? 1.110 9.124 -2.455 1.00 0.00 37 PHE A O 14
ATOM 14986 N N . ARG A 1 23 ? -1.121 9.382 -2.323 1.00 0.00 38 ARG A N 14
ATOM 14987 C CA . ARG A 1 23 ? -1.038 10.681 -1.662 1.00 0.00 38 ARG A CA 14
ATOM 14988 C C . ARG A 1 23 ? -1.919 10.723 -0.418 1.00 0.00 38 ARG A C 14
ATOM 14989 O O . ARG A 1 23 ? -2.715 9.815 -0.181 1.00 0.00 38 ARG A O 14
ATOM 15010 N N . SER A 1 24 ? -1.770 11.784 0.373 1.00 0.00 39 SER A N 14
ATOM 15011 C CA . SER A 1 24 ? -2.555 11.948 1.593 1.00 0.00 39 SER A CA 14
ATOM 15012 C C . SER A 1 24 ? -4.048 11.835 1.298 1.00 0.00 39 SER A C 14
ATOM 15013 O O . SER A 1 24 ? -4.531 12.338 0.283 1.00 0.00 39 SER A O 14
ATOM 15021 N N . GLY A 1 25 ? -4.771 11.171 2.195 1.00 0.00 40 GLY A N 14
ATOM 15022 C CA . GLY A 1 25 ? -6.201 10.996 2.025 1.00 0.00 40 GLY A CA 14
ATOM 15023 C C . GLY A 1 25 ? -6.561 10.335 0.707 1.00 0.00 40 GLY A C 14
ATOM 15024 O O . GLY A 1 25 ? -7.315 10.897 -0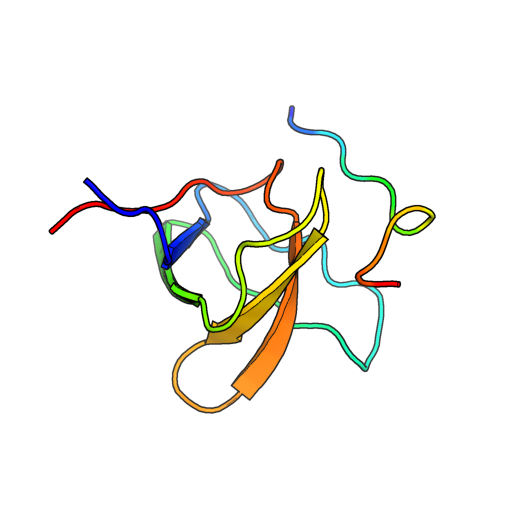.088 1.00 0.00 40 GLY A O 14
ATOM 15028 N N . GLU A 1 26 ? -6.024 9.140 0.473 1.00 0.00 41 GLU A N 14
ATOM 15029 C CA . GLU A 1 26 ? -6.300 8.408 -0.759 1.00 0.00 41 GLU A CA 14
ATOM 15030 C C . GLU A 1 26 ? -6.566 6.934 -0.478 1.00 0.00 41 GLU A C 14
ATOM 15031 O O . GLU A 1 26 ? -5.816 6.286 0.250 1.00 0.00 41 GLU A O 14
ATOM 15043 N N . VAL A 1 27 ? -7.638 6.410 -1.067 1.00 0.00 42 VAL A N 14
ATOM 15044 C CA . VAL A 1 27 ? -8.005 5.010 -0.887 1.00 0.00 42 VAL A CA 14
ATOM 15045 C C . VAL A 1 27 ? -7.474 4.156 -2.031 1.00 0.00 42 VAL A C 14
ATOM 15046 O O . VAL A 1 27 ? -7.569 4.535 -3.199 1.00 0.00 42 VAL A O 14
ATOM 15059 N N . VAL A 1 28 ? -6.916 2.999 -1.688 1.00 0.00 43 VAL A N 14
ATOM 15060 C CA . VAL A 1 28 ? -6.368 2.088 -2.684 1.00 0.00 43 VAL A CA 14
ATOM 15061 C C . VAL A 1 28 ? -6.905 0.674 -2.480 1.00 0.00 43 VAL A C 14
ATOM 15062 O O . VAL A 1 28 ? -7.080 0.228 -1.348 1.00 0.00 43 VAL A O 14
ATOM 15075 N N . GLU A 1 29 ? -7.157 -0.027 -3.578 1.00 0.00 44 GLU A N 14
ATOM 15076 C CA . GLU A 1 29 ? -7.663 -1.392 -3.505 1.00 0.00 44 GLU A CA 14
ATOM 15077 C C . GLU A 1 29 ? -6.503 -2.379 -3.483 1.00 0.00 44 GLU A C 14
ATOM 15078 O O . GLU A 1 29 ? -5.802 -2.551 -4.480 1.00 0.00 44 GLU A O 14
ATOM 15090 N N . VAL A 1 30 ? -6.298 -3.020 -2.337 1.00 0.00 45 VAL A N 14
ATOM 15091 C CA . VAL A 1 30 ? -5.213 -3.981 -2.186 1.00 0.00 45 VAL A CA 14
ATOM 15092 C C . VAL A 1 30 ? -5.588 -5.328 -2.784 1.00 0.00 45 VAL A C 14
ATOM 15093 O O . VAL A 1 30 ? -6.713 -5.802 -2.621 1.00 0.00 45 VAL A O 14
ATOM 15106 N N . LEU A 1 31 ? -4.640 -5.931 -3.491 1.00 0.00 46 LEU A N 14
ATOM 15107 C CA . LEU A 1 31 ? -4.866 -7.219 -4.132 1.00 0.00 46 LEU A CA 14
ATOM 15108 C C . LEU A 1 31 ? -3.962 -8.297 -3.541 1.00 0.00 46 LEU A C 14
ATOM 15109 O O . LEU A 1 31 ? -3.971 -9.441 -3.994 1.00 0.00 46 LEU A O 14
ATOM 15125 N N . ASP A 1 32 ? -3.182 -7.926 -2.529 1.00 0.00 47 ASP A N 14
ATOM 15126 C CA . ASP A 1 32 ? -2.274 -8.866 -1.882 1.00 0.00 47 ASP A CA 14
ATOM 15127 C C . ASP A 1 32 ? -1.894 -8.397 -0.477 1.00 0.00 47 ASP A C 14
ATOM 15128 O O . ASP A 1 32 ? -0.730 -8.106 -0.205 1.00 0.00 47 ASP A O 14
ATOM 15137 N N . SER A 1 33 ? -2.882 -8.340 0.414 1.00 0.00 48 SER A N 14
ATOM 15138 C CA . SER A 1 33 ? -2.644 -7.921 1.793 1.00 0.00 48 SER A CA 14
ATOM 15139 C C . SER A 1 33 ? -1.891 -8.985 2.554 1.00 0.00 48 SER A C 14
ATOM 15140 O O . SER A 1 33 ? -1.435 -8.746 3.672 1.00 0.00 48 SER A O 14
ATOM 15148 N N . SER A 1 34 ? -1.725 -10.156 1.953 1.00 0.00 49 SER A N 14
ATOM 15149 C CA . SER A 1 34 ? -0.984 -11.194 2.627 1.00 0.00 49 SER A CA 14
ATOM 15150 C C . SER A 1 34 ? 0.484 -10.810 2.624 1.00 0.00 49 SER A C 14
ATOM 15151 O O . SER A 1 34 ? 1.117 -10.752 1.571 1.00 0.00 49 SER A O 14
ATOM 15159 N N . ASN A 1 35 ? 0.993 -10.541 3.818 1.00 0.00 50 ASN A N 14
ATOM 15160 C CA . ASN A 1 35 ? 2.378 -10.133 4.036 1.00 0.00 50 ASN A CA 14
ATOM 15161 C C . ASN A 1 35 ? 2.500 -9.506 5.422 1.00 0.00 50 ASN A C 14
ATOM 15162 O O . ASN A 1 35 ? 1.489 -9.154 6.032 1.00 0.00 50 ASN A O 14
ATOM 15173 N N . PRO A 1 36 ? 3.721 -9.371 5.963 1.00 0.00 51 PRO A N 14
ATOM 15174 C CA . PRO A 1 36 ? 3.920 -8.808 7.289 1.00 0.00 51 PRO A CA 14
ATOM 15175 C C . PRO A 1 36 ? 4.170 -7.299 7.299 1.00 0.00 51 PRO A C 14
ATOM 15176 O O . PRO A 1 36 ? 4.300 -6.705 8.371 1.00 0.00 51 PRO A O 14
ATOM 15187 N N . SER A 1 37 ? 4.240 -6.674 6.126 1.00 0.00 52 SER A N 14
ATOM 15188 C CA . SER A 1 37 ? 4.481 -5.233 6.066 1.00 0.00 52 SER A CA 14
ATOM 15189 C C . SER A 1 37 ? 4.252 -4.660 4.670 1.00 0.00 52 SER A C 14
ATOM 15190 O O . SER A 1 37 ? 3.738 -3.553 4.529 1.00 0.00 52 SER A O 14
ATOM 15198 N N . TRP A 1 38 ? 4.649 -5.400 3.643 1.00 0.00 53 TRP A N 14
ATOM 15199 C CA . TRP A 1 38 ? 4.492 -4.932 2.270 1.00 0.00 53 TRP A CA 14
ATOM 15200 C C . TRP A 1 38 ? 3.380 -5.687 1.547 1.00 0.00 53 TRP A C 14
ATOM 15201 O O . TRP A 1 38 ? 3.515 -6.875 1.267 1.00 0.00 53 TRP A O 14
ATOM 15222 N N . TRP A 1 39 ? 2.297 -4.990 1.219 1.00 0.00 54 TRP A N 14
ATOM 15223 C CA . TRP A 1 39 ? 1.191 -5.616 0.501 1.00 0.00 54 TRP A CA 14
ATOM 15224 C C . TRP A 1 39 ? 1.095 -5.065 -0.918 1.00 0.00 54 TRP A C 14
ATOM 15225 O O . TRP A 1 39 ? 1.257 -3.865 -1.139 1.00 0.00 54 TRP A O 14
ATOM 15246 N N . THR A 1 40 ? 0.827 -5.947 -1.876 1.00 0.00 55 THR A N 14
ATOM 15247 C CA . THR A 1 40 ? 0.704 -5.541 -3.270 1.00 0.00 55 THR A CA 14
ATOM 15248 C C . THR A 1 40 ? -0.720 -5.093 -3.591 1.00 0.00 55 THR A C 14
ATOM 15249 O O . THR A 1 40 ? -1.659 -5.887 -3.529 1.00 0.00 55 THR A O 14
ATOM 15260 N N . GLY A 1 41 ? -0.869 -3.820 -3.943 1.00 0.00 56 GLY A N 14
ATOM 15261 C CA . GLY A 1 41 ? -2.177 -3.282 -4.280 1.00 0.00 56 GLY A CA 14
ATOM 15262 C C . GLY A 1 41 ? -2.110 -2.366 -5.487 1.00 0.00 56 GLY A C 14
ATOM 15263 O O . GLY A 1 41 ? -1.053 -2.227 -6.097 1.00 0.00 56 GLY A O 14
ATOM 15267 N N . ARG A 1 42 ? -3.228 -1.741 -5.845 1.00 0.00 57 ARG A N 14
ATOM 15268 C CA . ARG A 1 42 ? -3.241 -0.847 -7.000 1.00 0.00 57 ARG A CA 14
ATOM 15269 C C . ARG A 1 42 ? -4.102 0.391 -6.762 1.00 0.00 57 ARG A C 14
ATOM 15270 O O . ARG A 1 42 ? -5.235 0.298 -6.283 1.00 0.00 57 ARG A O 14
ATOM 15291 N N . LEU A 1 43 ? -3.549 1.552 -7.116 1.00 0.00 58 LEU A N 14
ATOM 15292 C CA . LEU A 1 43 ? -4.243 2.828 -6.966 1.00 0.00 58 LEU A CA 14
ATOM 15293 C C . LEU A 1 43 ? -4.837 3.263 -8.301 1.00 0.00 58 LEU A C 14
ATOM 15294 O O . LEU A 1 43 ? -4.107 3.473 -9.270 1.00 0.00 58 LEU A O 14
ATOM 15310 N N . HIS A 1 44 ? -6.160 3.389 -8.346 1.00 0.00 59 HIS A N 14
ATOM 15311 C CA . HIS A 1 44 ? -6.856 3.791 -9.566 1.00 0.00 59 HIS A CA 14
ATOM 15312 C C . HIS A 1 44 ? -6.694 2.731 -10.654 1.00 0.00 59 HIS A C 14
ATOM 15313 O O . HIS A 1 44 ? -7.545 1.854 -10.809 1.00 0.00 59 HIS A O 14
ATOM 15328 N N . ASN A 1 45 ? -5.598 2.812 -11.405 1.00 0.00 60 ASN A N 14
ATOM 15329 C CA . ASN A 1 45 ? -5.332 1.852 -12.472 1.00 0.00 60 ASN A CA 14
ATOM 15330 C C . ASN A 1 45 ? -3.854 1.478 -12.520 1.00 0.00 60 ASN A C 14
ATOM 15331 O O . ASN A 1 45 ? -3.396 0.833 -13.461 1.00 0.00 60 ASN A O 14
ATOM 15342 N N . LYS A 1 46 ? -3.116 1.878 -11.491 1.00 0.00 61 LYS A N 14
ATOM 15343 C CA . LYS A 1 46 ? -1.695 1.577 -11.404 1.00 0.00 61 LYS A CA 14
ATOM 15344 C C . LYS A 1 46 ? -1.447 0.512 -10.345 1.00 0.00 61 LYS A C 14
ATOM 15345 O O . LYS A 1 46 ? -1.965 0.605 -9.234 1.00 0.00 61 LYS A O 14
ATOM 15364 N N . LEU A 1 47 ? -0.666 -0.504 -10.693 1.00 0.00 62 LEU A N 14
ATOM 15365 C CA . LEU A 1 47 ? -0.374 -1.589 -9.763 1.00 0.00 62 LEU A CA 14
ATOM 15366 C C . LEU A 1 47 ? 1.020 -1.440 -9.168 1.00 0.00 62 LEU A C 14
ATOM 15367 O O . LEU A 1 47 ? 1.963 -1.044 -9.855 1.00 0.00 62 LEU A O 14
ATOM 15383 N N . GLY A 1 48 ? 1.139 -1.757 -7.882 1.00 0.00 63 GLY A N 14
ATOM 15384 C CA . GLY A 1 48 ? 2.416 -1.650 -7.205 1.00 0.00 63 GLY A CA 14
ATOM 15385 C C . GLY A 1 48 ? 2.306 -1.893 -5.710 1.00 0.00 63 GLY A C 14
ATOM 15386 O O . GLY A 1 48 ? 1.230 -1.756 -5.129 1.00 0.00 63 GLY A O 14
ATOM 15390 N N . LEU A 1 49 ? 3.422 -2.253 -5.087 1.00 0.00 64 LEU A N 14
ATOM 15391 C CA . LEU A 1 49 ? 3.449 -2.518 -3.650 1.00 0.00 64 LEU A CA 14
ATOM 15392 C C . LEU A 1 49 ? 3.329 -1.220 -2.853 1.00 0.00 64 LEU A C 14
ATOM 15393 O O . LEU A 1 49 ? 3.550 -0.133 -3.384 1.00 0.00 64 LEU A O 14
ATOM 15409 N N . PHE A 1 50 ? 2.973 -1.338 -1.576 1.00 0.00 65 PHE A N 14
ATOM 15410 C CA . PHE A 1 50 ? 2.819 -0.169 -0.712 1.00 0.00 65 PHE A CA 14
ATOM 15411 C C . PHE A 1 50 ? 3.133 -0.519 0.744 1.00 0.00 65 PHE A C 14
ATOM 15412 O O . PHE A 1 50 ? 3.107 -1.690 1.126 1.00 0.00 65 PHE A O 14
ATOM 15429 N N . PRO A 1 51 ? 3.420 0.497 1.586 1.00 0.00 66 PRO A N 14
ATOM 15430 C CA . PRO A 1 51 ? 3.722 0.284 3.004 1.00 0.00 66 PRO A CA 14
ATOM 15431 C C . PRO A 1 51 ? 2.460 0.091 3.841 1.00 0.00 66 PRO A C 14
ATOM 15432 O O . PRO A 1 51 ? 1.679 1.025 4.028 1.00 0.00 66 PRO A O 14
ATOM 15443 N N . ALA A 1 52 ? 2.259 -1.124 4.341 1.00 0.00 67 ALA A N 14
ATOM 15444 C CA . ALA A 1 52 ? 1.085 -1.431 5.150 1.00 0.00 67 ALA A CA 14
ATOM 15445 C C . ALA A 1 52 ? 1.104 -0.685 6.482 1.00 0.00 67 ALA A C 14
ATOM 15446 O O . ALA A 1 52 ? 0.067 -0.525 7.125 1.00 0.00 67 ALA A O 14
ATOM 15453 N N . ASN A 1 53 ? 2.286 -0.235 6.898 1.00 0.00 68 ASN A N 14
ATOM 15454 C CA . ASN A 1 53 ? 2.425 0.481 8.156 1.00 0.00 68 ASN A CA 14
ATOM 15455 C C . ASN A 1 53 ? 2.163 1.974 7.983 1.00 0.00 68 ASN A C 14
ATOM 15456 O O . ASN A 1 53 ? 1.719 2.644 8.917 1.00 0.00 68 ASN A O 14
ATOM 15467 N N . TYR A 1 54 ? 2.440 2.497 6.790 1.00 0.00 69 TYR A N 14
ATOM 15468 C CA . TYR A 1 54 ? 2.230 3.915 6.520 1.00 0.00 69 TYR A CA 14
ATOM 15469 C C . TYR A 1 54 ? 0.748 4.225 6.362 1.00 0.00 69 TYR A C 14
ATOM 15470 O O . TYR A 1 54 ? 0.266 5.250 6.845 1.00 0.00 69 TYR A O 14
ATOM 15488 N N . VAL A 1 55 ? 0.028 3.340 5.679 1.00 0.00 70 VAL A N 14
ATOM 15489 C CA . VAL A 1 55 ? -1.400 3.541 5.462 1.00 0.00 70 VAL A CA 14
ATOM 15490 C C . VAL A 1 55 ? -2.220 2.365 5.997 1.00 0.00 70 VAL A C 14
ATOM 15491 O O . VAL A 1 55 ? -1.755 1.226 6.015 1.00 0.00 70 VAL A O 14
ATOM 15504 N N . ALA A 1 56 ? -3.443 2.658 6.439 1.00 0.00 71 ALA A N 14
ATOM 15505 C CA . ALA A 1 56 ? -4.333 1.633 6.983 1.00 0.00 71 ALA A CA 14
ATOM 15506 C C . ALA A 1 56 ? -5.477 1.334 6.016 1.00 0.00 71 ALA A C 14
ATOM 15507 O O . ALA A 1 56 ? -5.921 2.218 5.284 1.00 0.00 71 ALA A O 14
ATOM 15514 N N . PRO A 1 57 ? -5.963 0.076 5.985 1.00 0.00 72 PRO A N 14
ATOM 15515 C CA . PRO A 1 57 ? -7.047 -0.330 5.082 1.00 0.00 72 PRO A CA 14
ATOM 15516 C C . PRO A 1 57 ? -8.333 0.454 5.270 1.00 0.00 72 PRO A C 14
ATOM 15517 O O . PRO A 1 57 ? -8.425 1.353 6.106 1.00 0.00 72 PRO A O 14
ATOM 15528 N N . MET A 1 58 ? -9.324 0.093 4.466 1.00 0.00 73 MET A N 14
ATOM 15529 C CA . MET A 1 58 ? -10.626 0.732 4.495 1.00 0.00 73 MET A CA 14
ATOM 15530 C C . MET A 1 58 ? -11.716 -0.285 4.185 1.00 0.00 73 MET A C 14
ATOM 15531 O O . MET A 1 58 ? -11.865 -0.714 3.041 1.00 0.00 73 MET A O 14
ATOM 15545 N N . MET A 1 59 ? -12.470 -0.676 5.203 1.00 0.00 74 MET A N 14
ATOM 15546 C CA . MET A 1 59 ? -13.534 -1.653 5.022 1.00 0.00 74 MET A CA 14
ATOM 15547 C C . MET A 1 59 ? -14.691 -1.056 4.229 1.00 0.00 74 MET A C 14
ATOM 15548 O O . MET A 1 59 ? -15.465 -0.252 4.749 1.00 0.00 74 MET A O 14
ATOM 15562 N N . ARG A 1 60 ? -14.804 -1.461 2.968 1.00 0.00 75 ARG A N 14
ATOM 15563 C CA . ARG A 1 60 ? -15.869 -0.972 2.099 1.00 0.00 75 ARG A CA 14
ATOM 15564 C C . ARG A 1 60 ? -17.238 -1.384 2.631 1.00 0.00 75 ARG A C 14
ATOM 15565 O O . ARG A 1 60 ? -17.394 -2.564 3.012 1.00 0.00 75 ARG A O 14
ATOM 15587 N N . ALA B 2 1 ? 6.566 8.859 11.886 1.00 0.00 76 ALA B N 14
ATOM 15588 C CA . ALA B 2 1 ? 6.285 8.345 10.521 1.00 0.00 76 ALA B CA 14
ATOM 15589 C C . ALA B 2 1 ? 6.639 6.864 10.407 1.00 0.00 76 ALA B C 14
ATOM 15590 O O . ALA B 2 1 ? 7.813 6.498 10.435 1.00 0.00 76 ALA B O 14
ATOM 15599 N N . PRO B 2 2 ? 5.622 5.989 10.280 1.00 0.00 77 PRO B N 14
ATOM 15600 C CA . PRO B 2 2 ? 5.830 4.543 10.166 1.00 0.00 77 PRO B CA 14
ATOM 15601 C C . PRO B 2 2 ? 6.803 4.176 9.051 1.00 0.00 77 PRO B C 14
ATOM 15602 O O . PRO B 2 2 ? 6.403 3.990 7.902 1.00 0.00 77 PRO B O 14
ATOM 15613 N N . SER B 2 3 ? 8.079 4.060 9.398 1.00 0.00 78 SER B N 14
ATOM 15614 C CA . SER B 2 3 ? 9.098 3.703 8.420 1.00 0.00 78 SER B CA 14
ATOM 15615 C C . SER B 2 3 ? 8.899 2.282 7.951 1.00 0.00 78 SER B C 14
ATOM 15616 O O . SER B 2 3 ? 8.633 1.376 8.742 1.00 0.00 78 SER B O 14
ATOM 15624 N N . ILE B 2 4 ? 8.999 2.107 6.647 1.00 0.00 79 ILE B N 14
ATOM 15625 C CA . ILE B 2 4 ? 8.802 0.815 6.039 1.00 0.00 79 ILE B CA 14
ATOM 15626 C C . ILE B 2 4 ? 10.120 0.113 5.734 1.00 0.00 79 ILE B C 14
ATOM 15627 O O . ILE B 2 4 ? 11.097 0.737 5.317 1.00 0.00 79 ILE B O 14
ATOM 15643 N N . ASP B 2 5 ? 10.124 -1.196 5.946 1.00 0.00 80 ASP B N 14
ATOM 15644 C CA . ASP B 2 5 ? 11.302 -2.017 5.694 1.00 0.00 80 ASP B CA 14
ATOM 15645 C C . ASP B 2 5 ? 11.190 -2.701 4.335 1.00 0.00 80 ASP B C 14
ATOM 15646 O O . ASP B 2 5 ? 10.417 -3.644 4.164 1.00 0.00 80 ASP B O 14
ATOM 15655 N N . ARG B 2 6 ? 11.962 -2.212 3.370 1.00 0.00 81 ARG B N 14
ATOM 15656 C CA . ARG B 2 6 ? 11.950 -2.761 2.017 1.00 0.00 81 ARG B CA 14
ATOM 15657 C C . ARG B 2 6 ? 12.464 -4.200 1.990 1.00 0.00 81 ARG B C 14
ATOM 15658 O O . ARG B 2 6 ? 12.427 -4.859 0.951 1.00 0.00 81 ARG B O 14
ATOM 15679 N N . SER B 2 7 ? 12.942 -4.680 3.133 1.00 0.00 82 SER B N 14
ATOM 15680 C CA . SER B 2 7 ? 13.460 -6.039 3.233 1.00 0.00 82 SER B CA 14
ATOM 15681 C C . SER B 2 7 ? 12.338 -7.027 3.530 1.00 0.00 82 SER B C 14
ATOM 15682 O O . SER B 2 7 ? 12.580 -8.220 3.712 1.00 0.00 82 SER B O 14
ATOM 15690 N N . THR B 2 8 ? 11.110 -6.519 3.585 1.00 0.00 83 THR B N 14
ATOM 15691 C CA . THR B 2 8 ? 9.952 -7.357 3.871 1.00 0.00 83 THR B CA 14
ATOM 15692 C C . THR B 2 8 ? 8.945 -7.330 2.725 1.00 0.00 83 THR B C 14
ATOM 15693 O O . THR B 2 8 ? 7.773 -7.661 2.911 1.00 0.00 83 THR B O 14
ATOM 15704 N N . LYS B 2 9 ? 9.406 -6.939 1.540 1.00 0.00 84 LYS B N 14
ATOM 15705 C CA . LYS B 2 9 ? 8.540 -6.877 0.367 1.00 0.00 84 LYS B CA 14
ATOM 15706 C C . LYS B 2 9 ? 7.988 -8.262 0.029 1.00 0.00 84 LYS B C 14
ATOM 15707 O O . LYS B 2 9 ? 8.554 -9.274 0.443 1.00 0.00 84 LYS B O 14
ATOM 15726 N N . PRO B 2 10 ? 6.869 -8.327 -0.724 1.00 0.00 85 PRO B N 14
ATOM 15727 C CA . PRO B 2 10 ? 6.248 -9.599 -1.109 1.00 0.00 85 PRO B CA 14
ATOM 15728 C C . PRO B 2 10 ? 7.264 -10.621 -1.602 1.00 0.00 85 PRO B C 14
ATOM 15729 O O . PRO B 2 10 ? 7.726 -10.555 -2.741 1.00 0.00 85 PRO B O 14
ATOM 15740 N N . ALA B 2 11 ? 7.611 -11.565 -0.734 1.00 0.00 86 ALA B N 14
ATOM 15741 C CA . ALA B 2 11 ? 8.576 -12.601 -1.081 1.00 0.00 86 ALA B CA 14
ATOM 15742 C C . ALA B 2 11 ? 8.309 -13.884 -0.303 1.00 0.00 86 ALA B C 14
ATOM 15743 O O . ALA B 2 11 ? 8.387 -13.846 0.944 1.00 0.00 86 ALA B O 14
ATOM 15751 N N . GLY A 1 1 ? -15.949 -8.229 6.471 1.00 0.00 16 GLY A N 15
ATOM 15752 C CA . GLY A 1 1 ? -14.591 -8.738 6.808 1.00 0.00 16 GLY A CA 15
ATOM 15753 C C . GLY A 1 1 ? -13.641 -8.690 5.631 1.00 0.00 16 GLY A C 15
ATOM 15754 O O . GLY A 1 1 ? -13.919 -8.039 4.623 1.00 0.00 16 GLY A O 15
ATOM 15760 N N . ARG A 1 2 ? -12.520 -9.387 5.766 1.00 0.00 17 ARG A N 15
ATOM 15761 C CA . ARG A 1 2 ? -11.511 -9.440 4.718 1.00 0.00 17 ARG A CA 15
ATOM 15762 C C . ARG A 1 2 ? -10.982 -8.054 4.382 1.00 0.00 17 ARG A C 15
ATOM 15763 O O . ARG A 1 2 ? -11.562 -7.327 3.575 1.00 0.00 17 ARG A O 15
ATOM 15784 N N . VAL A 1 3 ? -9.867 -7.706 5.005 1.00 0.00 18 VAL A N 15
ATOM 15785 C CA . VAL A 1 3 ? -9.234 -6.411 4.779 1.00 0.00 18 VAL A CA 15
ATOM 15786 C C . VAL A 1 3 ? -8.297 -6.469 3.577 1.00 0.00 18 VAL A C 15
ATOM 15787 O O . VAL A 1 3 ? -7.367 -7.276 3.541 1.00 0.00 18 VAL A O 15
ATOM 15800 N N . ARG A 1 4 ? -8.551 -5.612 2.591 1.00 0.00 19 ARG A N 15
ATOM 15801 C CA . ARG A 1 4 ? -7.733 -5.575 1.383 1.00 0.00 19 ARG A CA 15
ATOM 15802 C C . ARG A 1 4 ? -7.743 -4.185 0.752 1.00 0.00 19 ARG A C 15
ATOM 15803 O O . ARG A 1 4 ? -8.029 -4.038 -0.437 1.00 0.00 19 ARG A O 15
ATOM 15824 N N . TRP A 1 5 ? -7.445 -3.165 1.553 1.00 0.00 20 TRP A N 15
ATOM 15825 C CA . TRP A 1 5 ? -7.434 -1.795 1.074 1.00 0.00 20 TRP A CA 15
ATOM 15826 C C . TRP A 1 5 ? -6.258 -1.025 1.652 1.00 0.00 20 TRP A C 15
ATOM 15827 O O . TRP A 1 5 ? -5.722 -1.388 2.697 1.00 0.00 20 TRP A O 15
ATOM 15848 N N . ALA A 1 6 ? -5.849 0.035 0.967 1.00 0.00 21 ALA A N 15
ATOM 15849 C CA . ALA A 1 6 ? -4.744 0.848 1.426 1.00 0.00 21 ALA A CA 15
ATOM 15850 C C . ALA A 1 6 ? -5.101 2.320 1.329 1.00 0.00 21 ALA A C 15
ATOM 15851 O O . ALA A 1 6 ? -5.087 2.902 0.245 1.00 0.00 21 ALA A O 15
ATOM 15858 N N . ARG A 1 7 ? -5.401 2.929 2.467 1.00 0.00 22 ARG A N 15
ATOM 15859 C CA . ARG A 1 7 ? -5.732 4.341 2.491 1.00 0.00 22 ARG A CA 15
ATOM 15860 C C . ARG A 1 7 ? -4.578 5.112 3.095 1.00 0.00 22 ARG A C 15
ATOM 15861 O O . ARG A 1 7 ? -4.303 5.012 4.292 1.00 0.00 22 ARG A O 15
ATOM 15882 N N . ALA A 1 8 ? -3.895 5.862 2.249 1.00 0.00 23 ALA A N 15
ATOM 15883 C CA . ALA A 1 8 ? -2.745 6.637 2.679 1.00 0.00 23 ALA A CA 15
ATOM 15884 C C . ALA A 1 8 ? -3.155 7.880 3.448 1.00 0.00 23 ALA A C 15
ATOM 15885 O O . ALA A 1 8 ? -3.807 8.771 2.906 1.00 0.00 23 ALA A O 15
ATOM 15892 N N . LEU A 1 9 ? -2.735 7.944 4.708 1.00 0.00 24 LEU A N 15
ATOM 15893 C CA . LEU A 1 9 ? -3.019 9.092 5.555 1.00 0.00 24 LEU A CA 15
ATOM 15894 C C . LEU A 1 9 ? -1.934 10.134 5.334 1.00 0.00 24 LEU A C 15
ATOM 15895 O O . LEU A 1 9 ? -2.104 11.319 5.622 1.00 0.00 24 LEU A O 15
ATOM 15911 N N . TYR A 1 10 ? -0.820 9.655 4.792 1.00 0.00 25 TYR A N 15
ATOM 15912 C CA . TYR A 1 10 ? 0.332 10.485 4.478 1.00 0.00 25 TYR A CA 15
ATOM 15913 C C . TYR A 1 10 ? 0.827 10.139 3.078 1.00 0.00 25 TYR A C 15
ATOM 15914 O O . TYR A 1 10 ? 0.277 9.249 2.429 1.00 0.00 25 TYR A O 15
ATOM 15932 N N . ASP A 1 11 ? 1.856 10.838 2.615 1.00 0.00 26 ASP A N 15
ATOM 15933 C CA . ASP A 1 11 ? 2.417 10.587 1.287 1.00 0.00 26 ASP A CA 15
ATOM 15934 C C . ASP A 1 11 ? 2.771 9.108 1.106 1.00 0.00 26 ASP A C 15
ATOM 15935 O O . ASP A 1 11 ? 2.538 8.285 1.990 1.00 0.00 26 ASP A O 15
ATOM 15944 N N . PHE A 1 12 ? 3.326 8.777 -0.053 1.00 0.00 27 PHE A N 15
ATOM 15945 C CA . PHE A 1 12 ? 3.696 7.399 -0.365 1.00 0.00 27 PHE A CA 15
ATOM 15946 C C . PHE A 1 12 ? 5.195 7.164 -0.185 1.00 0.00 27 PHE A C 15
ATOM 15947 O O . PHE A 1 12 ? 6.009 8.059 -0.417 1.00 0.00 27 PHE A O 15
ATOM 15964 N N . GLU A 1 13 ? 5.549 5.951 0.238 1.00 0.00 28 GLU A N 15
ATOM 15965 C CA . GLU A 1 13 ? 6.946 5.588 0.457 1.00 0.00 28 GLU A CA 15
ATOM 15966 C C . GLU A 1 13 ? 7.510 4.784 -0.708 1.00 0.00 28 GLU A C 15
ATOM 15967 O O . GLU A 1 13 ? 8.591 4.207 -0.597 1.00 0.00 28 GLU A O 15
ATOM 15979 N N . ALA A 1 14 ? 6.783 4.731 -1.816 1.00 0.00 29 ALA A N 15
ATOM 15980 C CA . ALA A 1 14 ? 7.245 3.974 -2.972 1.00 0.00 29 ALA A CA 15
ATOM 15981 C C . ALA A 1 14 ? 8.439 4.650 -3.634 1.00 0.00 29 ALA A C 15
ATOM 15982 O O . ALA A 1 14 ? 8.289 5.629 -4.363 1.00 0.00 29 ALA A O 15
ATOM 15989 N N . LEU A 1 15 ? 9.627 4.112 -3.384 1.00 0.00 30 LEU A N 15
ATOM 15990 C CA . LEU A 1 15 ? 10.850 4.657 -3.962 1.00 0.00 30 LEU A CA 15
ATOM 15991 C C . LEU A 1 15 ? 11.384 3.725 -5.039 1.00 0.00 30 LEU A C 15
ATOM 15992 O O . LEU A 1 15 ? 12.300 4.077 -5.784 1.00 0.00 30 LEU A O 15
ATOM 16008 N N . GLU A 1 16 ? 10.804 2.531 -5.115 1.00 0.00 31 GLU A N 15
ATOM 16009 C CA . GLU A 1 16 ? 11.221 1.541 -6.103 1.00 0.00 31 GLU A CA 15
ATOM 16010 C C . GLU A 1 16 ? 10.338 1.599 -7.346 1.00 0.00 31 GLU A C 15
ATOM 16011 O O . GLU A 1 16 ? 9.397 2.390 -7.413 1.00 0.00 31 GLU A O 15
ATOM 16023 N N . GLU A 1 17 ? 10.652 0.760 -8.329 1.00 0.00 32 GLU A N 15
ATOM 16024 C CA . GLU A 1 17 ? 9.891 0.716 -9.573 1.00 0.00 32 GLU A CA 15
ATOM 16025 C C . GLU A 1 17 ? 8.699 -0.228 -9.453 1.00 0.00 32 GLU A C 15
ATOM 16026 O O . GLU A 1 17 ? 7.599 0.087 -9.908 1.00 0.00 32 GLU A O 15
ATOM 16038 N N . ASP A 1 18 ? 8.922 -1.383 -8.832 1.00 0.00 33 ASP A N 15
ATOM 16039 C CA . ASP A 1 18 ? 7.863 -2.372 -8.647 1.00 0.00 33 ASP A CA 15
ATOM 16040 C C . ASP A 1 18 ? 6.954 -1.979 -7.488 1.00 0.00 33 ASP A C 15
ATOM 16041 O O . ASP A 1 18 ? 6.258 -2.820 -6.919 1.00 0.00 33 ASP A O 15
ATOM 16050 N N . GLU A 1 19 ? 6.974 -0.697 -7.137 1.00 0.00 34 GLU A N 15
ATOM 16051 C CA . GLU A 1 19 ? 6.163 -0.189 -6.039 1.00 0.00 34 GLU A CA 15
ATOM 16052 C C . GLU A 1 19 ? 5.023 0.686 -6.544 1.00 0.00 34 GLU A C 15
ATOM 16053 O O . GLU A 1 19 ? 4.938 0.994 -7.733 1.00 0.00 34 GLU A O 15
ATOM 16065 N N . LEU A 1 20 ? 4.155 1.094 -5.622 1.00 0.00 35 LEU A N 15
ATOM 16066 C CA . LEU A 1 20 ? 3.023 1.947 -5.951 1.00 0.00 35 LEU A CA 15
ATOM 16067 C C . LEU A 1 20 ? 3.022 3.181 -5.059 1.00 0.00 35 LEU A C 15
ATOM 16068 O O . LEU A 1 20 ? 3.292 3.090 -3.861 1.00 0.00 35 LEU A O 15
ATOM 16084 N N . GLY A 1 21 ? 2.727 4.334 -5.646 1.00 0.00 36 GLY A N 15
ATOM 16085 C CA . GLY A 1 21 ? 2.715 5.564 -4.884 1.00 0.00 36 GLY A CA 15
ATOM 16086 C C . GLY A 1 21 ? 1.364 6.246 -4.858 1.00 0.00 36 GLY A C 15
ATOM 16087 O O . GLY A 1 21 ? 0.779 6.532 -5.904 1.00 0.00 36 GLY A O 15
ATOM 16091 N N . PHE A 1 22 ? 0.879 6.524 -3.652 1.00 0.00 37 PHE A N 15
ATOM 16092 C CA . PHE A 1 22 ? -0.399 7.197 -3.471 1.00 0.00 37 PHE A CA 15
ATOM 16093 C C . PHE A 1 22 ? -0.204 8.536 -2.774 1.00 0.00 37 PHE A C 15
ATOM 16094 O O . PHE A 1 22 ? 0.925 8.973 -2.551 1.00 0.00 37 PHE A O 15
ATOM 16111 N N . ARG A 1 23 ? -1.312 9.176 -2.422 1.00 0.00 38 ARG A N 15
ATOM 16112 C CA . ARG A 1 23 ? -1.262 10.463 -1.735 1.00 0.00 38 ARG A CA 15
ATOM 16113 C C . ARG A 1 23 ? -2.136 10.452 -0.484 1.00 0.00 38 ARG A C 15
ATOM 16114 O O . ARG A 1 23 ? -2.924 9.529 -0.276 1.00 0.00 38 ARG A O 15
ATOM 16135 N N . SER A 1 24 ? -1.989 11.483 0.345 1.00 0.00 39 SER A N 15
ATOM 16136 C CA . SER A 1 24 ? -2.765 11.595 1.577 1.00 0.00 39 SER A CA 15
ATOM 16137 C C . SER A 1 24 ? -4.264 11.508 1.294 1.00 0.00 39 SER A C 15
ATOM 16138 O O . SER A 1 24 ? -4.736 11.963 0.252 1.00 0.00 39 SER A O 15
ATOM 16146 N N . GLY A 1 25 ? -5.001 10.919 2.235 1.00 0.00 40 GLY A N 15
ATOM 16147 C CA . GLY A 1 25 ? -6.438 10.773 2.085 1.00 0.00 40 GLY A CA 15
ATOM 16148 C C . GLY A 1 25 ? -6.833 10.146 0.761 1.00 0.00 40 GLY A C 15
ATOM 16149 O O . GLY A 1 25 ? -7.694 10.670 0.054 1.00 0.00 40 GLY A O 15
ATOM 16153 N N . GLU A 1 26 ? -6.203 9.023 0.421 1.00 0.00 41 GLU A N 15
ATOM 16154 C CA . GLU A 1 26 ? -6.502 8.335 -0.833 1.00 0.00 41 GLU A CA 15
ATOM 16155 C C . GLU A 1 26 ? -6.842 6.867 -0.595 1.00 0.00 41 GLU A C 15
ATOM 16156 O O . GLU A 1 26 ? -6.155 6.175 0.155 1.00 0.00 41 GLU A O 15
ATOM 16168 N N . VAL A 1 27 ? -7.903 6.397 -1.249 1.00 0.00 42 VAL A N 15
ATOM 16169 C CA . VAL A 1 27 ? -8.335 5.009 -1.119 1.00 0.00 42 VAL A CA 15
ATOM 16170 C C . VAL A 1 27 ? -7.719 4.143 -2.214 1.00 0.00 42 VAL A C 15
ATOM 16171 O O . VAL A 1 27 ? -7.732 4.510 -3.389 1.00 0.00 42 VAL A O 15
ATOM 16184 N N . VAL A 1 28 ? -7.172 2.998 -1.817 1.00 0.00 43 VAL A N 15
ATOM 16185 C CA . VAL A 1 28 ? -6.541 2.081 -2.760 1.00 0.00 43 VAL A CA 15
ATOM 16186 C C . VAL A 1 28 ? -7.045 0.651 -2.566 1.00 0.00 43 VAL A C 15
ATOM 16187 O O . VAL A 1 28 ? -7.232 0.200 -1.438 1.00 0.00 43 VAL A O 15
ATOM 16200 N N . GLU A 1 29 ? -7.252 -0.064 -3.671 1.00 0.00 44 GLU A N 15
ATOM 16201 C CA . GLU A 1 29 ? -7.721 -1.446 -3.607 1.00 0.00 44 GLU A CA 15
ATOM 16202 C C . GLU A 1 29 ? -6.534 -2.406 -3.580 1.00 0.00 44 GLU A C 15
ATOM 16203 O O . GLU A 1 29 ? -5.774 -2.496 -4.544 1.00 0.00 44 GLU A O 15
ATOM 16215 N N . VAL A 1 30 ? -6.374 -3.112 -2.464 1.00 0.00 45 VAL A N 15
ATOM 16216 C CA . VAL A 1 30 ? -5.268 -4.055 -2.303 1.00 0.00 45 VAL A CA 15
ATOM 16217 C C . VAL A 1 30 ? -5.574 -5.394 -2.971 1.00 0.00 45 VAL A C 15
ATOM 16218 O O . VAL A 1 30 ? -6.693 -5.901 -2.891 1.00 0.00 45 VAL A O 15
ATOM 16231 N N . LEU A 1 31 ? -4.565 -5.959 -3.629 1.00 0.00 46 LEU A N 15
ATOM 16232 C CA . LEU A 1 31 ? -4.712 -7.239 -4.312 1.00 0.00 46 LEU A CA 15
ATOM 16233 C C . LEU A 1 31 ? -4.091 -8.371 -3.496 1.00 0.00 46 LEU A C 15
ATOM 16234 O O . LEU A 1 31 ? -4.372 -9.545 -3.734 1.00 0.00 46 LEU A O 15
ATOM 16250 N N . ASP A 1 32 ? -3.242 -8.010 -2.535 1.00 0.00 47 ASP A N 15
ATOM 16251 C CA . ASP A 1 32 ? -2.579 -8.996 -1.688 1.00 0.00 47 ASP A CA 15
ATOM 16252 C C . ASP A 1 32 ? -2.075 -8.363 -0.392 1.00 0.00 47 ASP A C 15
ATOM 16253 O O . ASP A 1 32 ? -1.068 -7.657 -0.386 1.00 0.00 47 ASP A O 15
ATOM 16262 N N . SER A 1 33 ? -2.780 -8.631 0.704 1.00 0.00 48 SER A N 15
ATOM 16263 C CA . SER A 1 33 ? -2.409 -8.101 2.015 1.00 0.00 48 SER A CA 15
ATOM 16264 C C . SER A 1 33 ? -1.606 -9.110 2.799 1.00 0.00 48 SER A C 15
ATOM 16265 O O . SER A 1 33 ? -1.214 -8.845 3.936 1.00 0.00 48 SER A O 15
ATOM 16273 N N . SER A 1 34 ? -1.325 -10.256 2.195 1.00 0.00 49 SER A N 15
ATOM 16274 C CA . SER A 1 34 ? -0.530 -11.240 2.889 1.00 0.00 49 SER A CA 15
ATOM 16275 C C . SER A 1 34 ? 0.926 -10.816 2.830 1.00 0.00 49 SER A C 15
ATOM 16276 O O . SER A 1 34 ? 1.531 -10.782 1.760 1.00 0.00 49 SER A O 15
ATOM 16284 N N . ASN A 1 35 ? 1.457 -10.491 3.999 1.00 0.00 50 ASN A N 15
ATOM 16285 C CA . ASN A 1 35 ? 2.835 -10.041 4.170 1.00 0.00 50 ASN A CA 15
ATOM 16286 C C . ASN A 1 35 ? 2.963 -9.361 5.529 1.00 0.00 50 ASN A C 15
ATOM 16287 O O . ASN A 1 35 ? 1.960 -8.936 6.103 1.00 0.00 50 ASN A O 15
ATOM 16298 N N . PRO A 1 36 ? 4.179 -9.259 6.084 1.00 0.00 51 PRO A N 15
ATOM 16299 C CA . PRO A 1 36 ? 4.383 -8.644 7.384 1.00 0.00 51 PRO A CA 15
ATOM 16300 C C . PRO A 1 36 ? 4.695 -7.149 7.320 1.00 0.00 51 PRO A C 15
ATOM 16301 O O . PRO A 1 36 ? 5.025 -6.544 8.340 1.00 0.00 51 PRO A O 15
ATOM 16312 N N . SER A 1 37 ? 4.588 -6.548 6.135 1.00 0.00 52 SER A N 15
ATOM 16313 C CA . SER A 1 37 ? 4.867 -5.119 6.000 1.00 0.00 52 SER A CA 15
ATOM 16314 C C . SER A 1 37 ? 4.486 -4.578 4.624 1.00 0.00 52 SER A C 15
ATOM 16315 O O . SER A 1 37 ? 3.722 -3.622 4.520 1.00 0.00 52 SER A O 15
ATOM 16323 N N . TRP A 1 38 ? 5.035 -5.174 3.573 1.00 0.00 53 TRP A N 15
ATOM 16324 C CA . TRP A 1 38 ? 4.756 -4.721 2.213 1.00 0.00 53 TRP A CA 15
ATOM 16325 C C . TRP A 1 38 ? 3.685 -5.579 1.541 1.00 0.00 53 TRP A C 15
ATOM 16326 O O . TRP A 1 38 ? 3.911 -6.756 1.263 1.00 0.00 53 TRP A O 15
ATOM 16347 N N . TRP A 1 39 ? 2.531 -4.977 1.258 1.00 0.00 54 TRP A N 15
ATOM 16348 C CA . TRP A 1 39 ? 1.445 -5.691 0.590 1.00 0.00 54 TRP A CA 15
ATOM 16349 C C . TRP A 1 39 ? 1.313 -5.228 -0.856 1.00 0.00 54 TRP A C 15
ATOM 16350 O O . TRP A 1 39 ? 1.592 -4.072 -1.175 1.00 0.00 54 TRP A O 15
ATOM 16371 N N . THR A 1 40 ? 0.880 -6.132 -1.728 1.00 0.00 55 THR A N 15
ATOM 16372 C CA . THR A 1 40 ? 0.701 -5.810 -3.140 1.00 0.00 55 THR A CA 15
ATOM 16373 C C . THR A 1 40 ? -0.697 -5.252 -3.403 1.00 0.00 55 THR A C 15
ATOM 16374 O O . THR A 1 40 ? -1.697 -5.927 -3.169 1.00 0.00 55 THR A O 15
ATOM 16385 N N . GLY A 1 41 ? -0.757 -4.016 -3.891 1.00 0.00 56 GLY A N 15
ATOM 16386 C CA . GLY A 1 41 ? -2.036 -3.385 -4.180 1.00 0.00 56 GLY A CA 15
ATOM 16387 C C . GLY A 1 41 ? -1.945 -2.418 -5.347 1.00 0.00 56 GLY A C 15
ATOM 16388 O O . GLY A 1 41 ? -0.856 -2.171 -5.861 1.00 0.00 56 GLY A O 15
ATOM 16392 N N . ARG A 1 42 ? -3.080 -1.867 -5.773 1.00 0.00 57 ARG A N 15
ATOM 16393 C CA . ARG A 1 42 ? -3.083 -0.926 -6.890 1.00 0.00 57 ARG A CA 15
ATOM 16394 C C . ARG A 1 42 ? -3.951 0.297 -6.602 1.00 0.00 57 ARG A C 15
ATOM 16395 O O . ARG A 1 42 ? -5.072 0.182 -6.102 1.00 0.00 57 ARG A O 15
ATOM 16416 N N . LEU A 1 43 ? -3.409 1.472 -6.924 1.00 0.00 58 LEU A N 15
ATOM 16417 C CA . LEU A 1 43 ? -4.102 2.740 -6.708 1.00 0.00 58 LEU A CA 15
ATOM 16418 C C . LEU A 1 43 ? -4.750 3.228 -7.998 1.00 0.00 58 LEU A C 15
ATOM 16419 O O . LEU A 1 43 ? -4.059 3.518 -8.973 1.00 0.00 58 LEU A O 15
ATOM 16435 N N . HIS A 1 44 ? -6.079 3.324 -7.990 1.00 0.00 59 HIS A N 15
ATOM 16436 C CA . HIS A 1 44 ? -6.822 3.788 -9.159 1.00 0.00 59 HIS A CA 15
ATOM 16437 C C . HIS A 1 44 ? -6.646 2.820 -10.334 1.00 0.00 59 HIS A C 15
ATOM 16438 O O . HIS A 1 44 ? -7.526 2.004 -10.608 1.00 0.00 59 HIS A O 15
ATOM 16453 N N . ASN A 1 45 ? -5.507 2.907 -11.018 1.00 0.00 60 ASN A N 15
ATOM 16454 C CA . ASN A 1 45 ? -5.228 2.031 -12.151 1.00 0.00 60 ASN A CA 15
ATOM 16455 C C . ASN A 1 45 ? -3.741 1.696 -12.230 1.00 0.00 60 ASN A C 15
ATOM 16456 O O . ASN A 1 45 ? -3.256 1.208 -13.252 1.00 0.00 60 ASN A O 15
ATOM 16467 N N . LYS A 1 46 ? -3.029 1.955 -11.140 1.00 0.00 61 LYS A N 15
ATOM 16468 C CA . LYS A 1 46 ? -1.601 1.679 -11.068 1.00 0.00 61 LYS A CA 15
ATOM 16469 C C . LYS A 1 46 ? -1.337 0.580 -10.051 1.00 0.00 61 LYS A C 15
ATOM 16470 O O . LYS A 1 46 ? -1.800 0.660 -8.919 1.00 0.00 61 LYS A O 15
ATOM 16489 N N . LEU A 1 47 ? -0.605 -0.451 -10.457 1.00 0.00 62 LEU A N 15
ATOM 16490 C CA . LEU A 1 47 ? -0.309 -1.566 -9.563 1.00 0.00 62 LEU A CA 15
ATOM 16491 C C . LEU A 1 47 ? 1.112 -1.484 -9.020 1.00 0.00 62 LEU A C 15
ATOM 16492 O O . LEU A 1 47 ? 2.033 -1.054 -9.715 1.00 0.00 62 LEU A O 15
ATOM 16508 N N . GLY A 1 48 ? 1.280 -1.907 -7.770 1.00 0.00 63 GLY A N 15
ATOM 16509 C CA . GLY A 1 48 ? 2.586 -1.884 -7.142 1.00 0.00 63 GLY A CA 15
ATOM 16510 C C . GLY A 1 48 ? 2.520 -2.076 -5.637 1.00 0.00 63 GLY A C 15
ATOM 16511 O O . GLY A 1 48 ? 1.482 -1.843 -5.019 1.00 0.00 63 GLY A O 15
ATOM 16515 N N . LEU A 1 49 ? 3.632 -2.507 -5.048 1.00 0.00 64 LEU A N 15
ATOM 16516 C CA . LEU A 1 49 ? 3.701 -2.737 -3.607 1.00 0.00 64 LEU A CA 15
ATOM 16517 C C . LEU A 1 49 ? 3.576 -1.427 -2.832 1.00 0.00 64 LEU A C 15
ATOM 16518 O O . LEU A 1 49 ? 4.065 -0.387 -3.272 1.00 0.00 64 LEU A O 15
ATOM 16534 N N . PHE A 1 50 ? 2.923 -1.484 -1.672 1.00 0.00 65 PHE A N 15
ATOM 16535 C CA . PHE A 1 50 ? 2.741 -0.300 -0.837 1.00 0.00 65 PHE A CA 15
ATOM 16536 C C . PHE A 1 50 ? 3.089 -0.601 0.621 1.00 0.00 65 PHE A C 15
ATOM 16537 O O . PHE A 1 50 ? 3.098 -1.760 1.038 1.00 0.00 65 PHE A O 15
ATOM 16554 N N . PRO A 1 51 ? 3.374 0.444 1.422 1.00 0.00 66 PRO A N 15
ATOM 16555 C CA . PRO A 1 51 ? 3.715 0.288 2.842 1.00 0.00 66 PRO A CA 15
ATOM 16556 C C . PRO A 1 51 ? 2.485 0.073 3.723 1.00 0.00 66 PRO A C 15
ATOM 16557 O O . PRO A 1 51 ? 1.699 0.996 3.938 1.00 0.00 66 PRO A O 15
ATOM 16568 N N . ALA A 1 52 ? 2.322 -1.141 4.240 1.00 0.00 67 ALA A N 15
ATOM 16569 C CA . ALA A 1 52 ? 1.184 -1.445 5.101 1.00 0.00 67 ALA A CA 15
ATOM 16570 C C . ALA A 1 52 ? 1.341 -0.776 6.460 1.00 0.00 67 ALA A C 15
ATOM 16571 O O . ALA A 1 52 ? 0.421 -0.785 7.279 1.00 0.00 67 ALA A O 15
ATOM 16578 N N . ASN A 1 53 ? 2.514 -0.195 6.693 1.00 0.00 68 ASN A N 15
ATOM 16579 C CA . ASN A 1 53 ? 2.795 0.484 7.950 1.00 0.00 68 ASN A CA 15
ATOM 16580 C C . ASN A 1 53 ? 2.470 1.970 7.841 1.00 0.00 68 ASN A C 15
ATOM 16581 O O . ASN A 1 53 ? 2.151 2.620 8.837 1.00 0.00 68 ASN A O 15
ATOM 16592 N N . TYR A 1 54 ? 2.555 2.504 6.626 1.00 0.00 69 TYR A N 15
ATOM 16593 C CA . TYR A 1 54 ? 2.272 3.914 6.392 1.00 0.00 69 TYR A CA 15
ATOM 16594 C C . TYR A 1 54 ? 0.773 4.158 6.259 1.00 0.00 69 TYR A C 15
ATOM 16595 O O . TYR A 1 54 ? 0.257 5.161 6.753 1.00 0.00 69 TYR A O 15
ATOM 16613 N N . VAL A 1 55 ? 0.076 3.247 5.582 1.00 0.00 70 VAL A N 15
ATOM 16614 C CA . VAL A 1 55 ? -1.365 3.395 5.387 1.00 0.00 70 VAL A CA 15
ATOM 16615 C C . VAL A 1 55 ? -2.140 2.190 5.931 1.00 0.00 70 VAL A C 15
ATOM 16616 O O . VAL A 1 55 ? -1.592 1.096 6.068 1.00 0.00 70 VAL A O 15
ATOM 16629 N N . ALA A 1 56 ? -3.421 2.408 6.240 1.00 0.00 71 ALA A N 15
ATOM 16630 C CA . ALA A 1 56 ? -4.280 1.349 6.772 1.00 0.00 71 ALA A CA 15
ATOM 16631 C C . ALA A 1 56 ? -5.462 1.078 5.841 1.00 0.00 71 ALA A C 15
ATOM 16632 O O . ALA A 1 56 ? -5.911 1.975 5.126 1.00 0.00 71 ALA A O 15
ATOM 16639 N N . PRO A 1 57 ? -5.975 -0.170 5.815 1.00 0.00 72 PRO A N 15
ATOM 16640 C CA . PRO A 1 57 ? -7.091 -0.550 4.943 1.00 0.00 72 PRO A CA 15
ATOM 16641 C C . PRO A 1 57 ? -8.392 0.177 5.241 1.00 0.00 72 PRO A C 15
ATOM 16642 O O . PRO A 1 57 ? -8.801 0.321 6.393 1.00 0.00 72 PRO A O 15
ATOM 16653 N N . MET A 1 58 ? -9.037 0.609 4.169 1.00 0.00 73 MET A N 15
ATOM 16654 C CA . MET A 1 58 ? -10.307 1.305 4.240 1.00 0.00 73 MET A CA 15
ATOM 16655 C C . MET A 1 58 ? -11.451 0.311 4.428 1.00 0.00 73 MET A C 15
ATOM 16656 O O . MET A 1 58 ? -11.884 -0.333 3.472 1.00 0.00 73 MET A O 15
ATOM 16670 N N . MET A 1 59 ? -11.934 0.185 5.658 1.00 0.00 74 MET A N 15
ATOM 16671 C CA . MET A 1 59 ? -13.022 -0.740 5.955 1.00 0.00 74 MET A CA 15
ATOM 16672 C C . MET A 1 59 ? -14.378 -0.106 5.652 1.00 0.00 74 MET A C 15
ATOM 16673 O O . MET A 1 59 ? -14.810 0.821 6.338 1.00 0.00 74 MET A O 15
ATOM 16687 N N . ARG A 1 60 ? -15.043 -0.615 4.617 1.00 0.00 75 ARG A N 15
ATOM 16688 C CA . ARG A 1 60 ? -16.348 -0.103 4.218 1.00 0.00 75 ARG A CA 15
ATOM 16689 C C . ARG A 1 60 ? -17.386 -0.341 5.310 1.00 0.00 75 ARG A C 15
ATOM 16690 O O . ARG A 1 60 ? -17.467 -1.483 5.810 1.00 0.00 75 ARG A O 15
ATOM 16712 N N . ALA B 2 1 ? 5.864 9.072 12.616 1.00 0.00 76 ALA B N 15
ATOM 16713 C CA . ALA B 2 1 ? 6.266 8.742 11.224 1.00 0.00 76 ALA B CA 15
ATOM 16714 C C . ALA B 2 1 ? 6.513 7.243 11.065 1.00 0.00 76 ALA B C 15
ATOM 16715 O O . ALA B 2 1 ? 7.597 6.749 11.373 1.00 0.00 76 ALA B O 15
ATOM 16724 N N . PRO B 2 2 ? 5.503 6.497 10.581 1.00 0.00 77 PRO B N 15
ATOM 16725 C CA . PRO B 2 2 ? 5.614 5.047 10.382 1.00 0.00 77 PRO B CA 15
ATOM 16726 C C . PRO B 2 2 ? 6.815 4.670 9.516 1.00 0.00 77 PRO B C 15
ATOM 16727 O O . PRO B 2 2 ? 6.984 5.189 8.414 1.00 0.00 77 PRO B O 15
ATOM 16738 N N . SER B 2 3 ? 7.646 3.764 10.026 1.00 0.00 78 SER B N 15
ATOM 16739 C CA . SER B 2 3 ? 8.832 3.318 9.303 1.00 0.00 78 SER B CA 15
ATOM 16740 C C . SER B 2 3 ? 8.590 1.976 8.632 1.00 0.00 78 SER B C 15
ATOM 16741 O O . SER B 2 3 ? 8.149 1.018 9.268 1.00 0.00 78 SER B O 15
ATOM 16749 N N . ILE B 2 4 ? 8.880 1.919 7.338 1.00 0.00 79 ILE B N 15
ATOM 16750 C CA . ILE B 2 4 ? 8.693 0.702 6.568 1.00 0.00 79 ILE B CA 15
ATOM 16751 C C . ILE B 2 4 ? 10.023 0.156 6.054 1.00 0.00 79 ILE B C 15
ATOM 16752 O O . ILE B 2 4 ? 10.868 0.903 5.559 1.00 0.00 79 ILE B O 15
ATOM 16768 N N . ASP B 2 5 ? 10.190 -1.154 6.173 1.00 0.00 80 ASP B N 15
ATOM 16769 C CA . ASP B 2 5 ? 11.406 -1.820 5.717 1.00 0.00 80 ASP B CA 15
ATOM 16770 C C . ASP B 2 5 ? 11.140 -2.586 4.424 1.00 0.00 80 ASP B C 15
ATOM 16771 O O . ASP B 2 5 ? 10.337 -3.518 4.397 1.00 0.00 80 ASP B O 15
ATOM 16780 N N . ARG B 2 6 ? 11.813 -2.177 3.353 1.00 0.00 81 ARG B N 15
ATOM 16781 C CA . ARG B 2 6 ? 11.646 -2.815 2.051 1.00 0.00 81 ARG B CA 15
ATOM 16782 C C . ARG B 2 6 ? 12.337 -4.176 2.006 1.00 0.00 81 ARG B C 15
ATOM 16783 O O . ARG B 2 6 ? 12.227 -4.906 1.021 1.00 0.00 81 ARG B O 15
ATOM 16804 N N . SER B 2 7 ? 13.051 -4.512 3.073 1.00 0.00 82 SER B N 15
ATOM 16805 C CA . SER B 2 7 ? 13.761 -5.785 3.145 1.00 0.00 82 SER B CA 15
ATOM 16806 C C . SER B 2 7 ? 12.795 -6.953 3.340 1.00 0.00 82 SER B C 15
ATOM 16807 O O . SER B 2 7 ? 13.220 -8.104 3.444 1.00 0.00 82 SER B O 15
ATOM 16815 N N . THR B 2 8 ? 11.499 -6.655 3.393 1.00 0.00 83 THR B N 15
ATOM 16816 C CA . THR B 2 8 ? 10.486 -7.690 3.581 1.00 0.00 83 THR B CA 15
ATOM 16817 C C . THR B 2 8 ? 9.374 -7.589 2.535 1.00 0.00 83 THR B C 15
ATOM 16818 O O . THR B 2 8 ? 8.244 -8.015 2.773 1.00 0.00 83 THR B O 15
ATOM 16829 N N . LYS B 2 9 ? 9.704 -7.028 1.373 1.00 0.00 84 LYS B N 15
ATOM 16830 C CA . LYS B 2 9 ? 8.734 -6.880 0.289 1.00 0.00 84 LYS B CA 15
ATOM 16831 C C . LYS B 2 9 ? 8.114 -8.231 -0.073 1.00 0.00 84 LYS B C 15
ATOM 16832 O O . LYS B 2 9 ? 8.686 -9.278 0.229 1.00 0.00 84 LYS B O 15
ATOM 16851 N N . PRO B 2 10 ? 6.928 -8.231 -0.724 1.00 0.00 85 PRO B N 15
ATOM 16852 C CA . PRO B 2 10 ? 6.244 -9.469 -1.115 1.00 0.00 85 PRO B CA 15
ATOM 16853 C C . PRO B 2 10 ? 7.172 -10.457 -1.808 1.00 0.00 85 PRO B C 15
ATOM 16854 O O . PRO B 2 10 ? 7.523 -10.284 -2.975 1.00 0.00 85 PRO B O 15
ATOM 16865 N N . ALA B 2 11 ? 7.567 -11.493 -1.078 1.00 0.00 86 ALA B N 15
ATOM 16866 C CA . ALA B 2 11 ? 8.457 -12.513 -1.620 1.00 0.00 86 ALA B CA 15
ATOM 16867 C C . ALA B 2 11 ? 7.966 -13.912 -1.265 1.00 0.00 86 ALA B C 15
ATOM 16868 O O . ALA B 2 11 ? 7.500 -14.624 -2.179 1.00 0.00 86 ALA B O 15
ATOM 16876 N N . GLY A 1 1 ? -15.178 -6.972 7.967 1.00 0.00 16 GLY A N 16
ATOM 16877 C CA . GLY A 1 1 ? -14.071 -7.814 8.499 1.00 0.00 16 GLY A CA 16
ATOM 16878 C C . GLY A 1 1 ? -13.053 -8.173 7.438 1.00 0.00 16 GLY A C 16
ATOM 16879 O O . GLY A 1 1 ? -12.357 -9.182 7.553 1.00 0.00 16 GLY A O 16
ATOM 16885 N N . ARG A 1 2 ? -12.964 -7.346 6.402 1.00 0.00 17 ARG A N 16
ATOM 16886 C CA . ARG A 1 2 ? -12.021 -7.587 5.319 1.00 0.00 17 ARG A CA 16
ATOM 16887 C C . ARG A 1 2 ? -11.127 -6.377 5.090 1.00 0.00 17 ARG A C 16
ATOM 16888 O O . ARG A 1 2 ? -11.530 -5.398 4.463 1.00 0.00 17 ARG A O 16
ATOM 16909 N N . VAL A 1 3 ? -9.909 -6.458 5.609 1.00 0.00 18 VAL A N 16
ATOM 16910 C CA . VAL A 1 3 ? -8.941 -5.376 5.471 1.00 0.00 18 VAL A CA 16
ATOM 16911 C C . VAL A 1 3 ? -8.018 -5.609 4.278 1.00 0.00 18 VAL A C 16
ATOM 16912 O O . VAL A 1 3 ? -6.892 -6.081 4.431 1.00 0.00 18 VAL A O 16
ATOM 16925 N N . ARG A 1 4 ? -8.506 -5.277 3.085 1.00 0.00 19 ARG A N 16
ATOM 16926 C CA . ARG A 1 4 ? -7.724 -5.452 1.864 1.00 0.00 19 ARG A CA 16
ATOM 16927 C C . ARG A 1 4 ? -7.673 -4.160 1.051 1.00 0.00 19 ARG A C 16
ATOM 16928 O O . ARG A 1 4 ? -7.862 -4.176 -0.164 1.00 0.00 19 ARG A O 16
ATOM 16949 N N . TRP A 1 5 ? -7.425 -3.042 1.729 1.00 0.00 20 TRP A N 16
ATOM 16950 C CA . TRP A 1 5 ? -7.355 -1.743 1.076 1.00 0.00 20 TRP A CA 16
ATOM 16951 C C . TRP A 1 5 ? -6.220 -0.916 1.656 1.00 0.00 20 TRP A C 16
ATOM 16952 O O . TRP A 1 5 ? -5.779 -1.159 2.774 1.00 0.00 20 TRP A O 16
ATOM 16973 N N . ALA A 1 6 ? -5.739 0.057 0.896 1.00 0.00 21 ALA A N 16
ATOM 16974 C CA . ALA A 1 6 ? -4.668 0.905 1.363 1.00 0.00 21 ALA A CA 16
ATOM 16975 C C . ALA A 1 6 ? -5.125 2.351 1.378 1.00 0.00 21 ALA A C 16
ATOM 16976 O O . ALA A 1 6 ? -5.190 3.000 0.333 1.00 0.00 21 ALA A O 16
ATOM 16983 N N . ARG A 1 7 ? -5.423 2.863 2.562 1.00 0.00 22 ARG A N 16
ATOM 16984 C CA . ARG A 1 7 ? -5.851 4.244 2.686 1.00 0.00 22 ARG A CA 16
ATOM 16985 C C . ARG A 1 7 ? -4.724 5.060 3.286 1.00 0.00 22 ARG A C 16
ATOM 16986 O O . ARG A 1 7 ? -4.382 4.914 4.461 1.00 0.00 22 ARG A O 16
ATOM 17007 N N . ALA A 1 8 ? -4.139 5.896 2.449 1.00 0.00 23 ALA A N 16
ATOM 17008 C CA . ALA A 1 8 ? -3.022 6.729 2.857 1.00 0.00 23 ALA A CA 16
ATOM 17009 C C . ALA A 1 8 ? -3.468 7.927 3.680 1.00 0.00 23 ALA A C 16
ATOM 17010 O O . ALA A 1 8 ? -4.364 8.670 3.285 1.00 0.00 23 ALA A O 16
ATOM 17017 N N . LEU A 1 9 ? -2.802 8.121 4.811 1.00 0.00 24 LEU A N 16
ATOM 17018 C CA . LEU A 1 9 ? -3.078 9.249 5.690 1.00 0.00 24 LEU A CA 16
ATOM 17019 C C . LEU A 1 9 ? -1.960 10.266 5.515 1.00 0.00 24 LEU A C 16
ATOM 17020 O O . LEU A 1 9 ? -2.076 11.431 5.896 1.00 0.00 24 LEU A O 16
ATOM 17036 N N . TYR A 1 10 ? -0.879 9.784 4.911 1.00 0.00 25 TYR A N 16
ATOM 17037 C CA . TYR A 1 10 ? 0.304 10.581 4.626 1.00 0.00 25 TYR A CA 16
ATOM 17038 C C . TYR A 1 10 ? 0.803 10.239 3.228 1.00 0.00 25 TYR A C 16
ATOM 17039 O O . TYR A 1 10 ? 0.219 9.387 2.557 1.00 0.00 25 TYR A O 16
ATOM 17057 N N . ASP A 1 11 ? 1.871 10.896 2.788 1.00 0.00 26 ASP A N 16
ATOM 17058 C CA . ASP A 1 11 ? 2.436 10.640 1.464 1.00 0.00 26 ASP A CA 16
ATOM 17059 C C . ASP A 1 11 ? 2.715 9.147 1.262 1.00 0.00 26 ASP A C 16
ATOM 17060 O O . ASP A 1 11 ? 2.328 8.312 2.079 1.00 0.00 26 ASP A O 16
ATOM 17069 N N . PHE A 1 12 ? 3.378 8.812 0.163 1.00 0.00 27 PHE A N 16
ATOM 17070 C CA . PHE A 1 12 ? 3.682 7.416 -0.142 1.00 0.00 27 PHE A CA 16
ATOM 17071 C C . PHE A 1 12 ? 5.130 7.060 0.192 1.00 0.00 27 PHE A C 16
ATOM 17072 O O . PHE A 1 12 ? 6.034 7.889 0.076 1.00 0.00 27 PHE A O 16
ATOM 17089 N N . GLU A 1 13 ? 5.328 5.816 0.625 1.00 0.00 28 GLU A N 16
ATOM 17090 C CA . GLU A 1 13 ? 6.631 5.312 1.000 1.00 0.00 28 GLU A CA 16
ATOM 17091 C C . GLU A 1 13 ? 7.286 4.540 -0.145 1.00 0.00 28 GLU A C 16
ATOM 17092 O O . GLU A 1 13 ? 8.359 3.960 0.021 1.00 0.00 28 GLU A O 16
ATOM 17104 N N . ALA A 1 14 ? 6.642 4.521 -1.305 1.00 0.00 29 ALA A N 16
ATOM 17105 C CA . ALA A 1 14 ? 7.187 3.796 -2.444 1.00 0.00 29 ALA A CA 16
ATOM 17106 C C . ALA A 1 14 ? 8.446 4.472 -2.973 1.00 0.00 29 ALA A C 16
ATOM 17107 O O . ALA A 1 14 ? 8.377 5.480 -3.674 1.00 0.00 29 ALA A O 16
ATOM 17114 N N . LEU A 1 15 ? 9.596 3.899 -2.636 1.00 0.00 30 LEU A N 16
ATOM 17115 C CA . LEU A 1 15 ? 10.877 4.432 -3.077 1.00 0.00 30 LEU A CA 16
ATOM 17116 C C . LEU A 1 15 ? 11.394 3.639 -4.268 1.00 0.00 30 LEU A C 16
ATOM 17117 O O . LEU A 1 15 ? 12.370 4.025 -4.912 1.00 0.00 30 LEU A O 16
ATOM 17133 N N . GLU A 1 16 ? 10.728 2.525 -4.552 1.00 0.00 31 GLU A N 16
ATOM 17134 C CA . GLU A 1 16 ? 11.118 1.668 -5.668 1.00 0.00 31 GLU A CA 16
ATOM 17135 C C . GLU A 1 16 ? 10.166 1.835 -6.849 1.00 0.00 31 GLU A C 16
ATOM 17136 O O . GLU A 1 16 ? 9.090 2.420 -6.715 1.00 0.00 31 GLU A O 16
ATOM 17148 N N . GLU A 1 17 ? 10.571 1.317 -8.006 1.00 0.00 32 GLU A N 16
ATOM 17149 C CA . GLU A 1 17 ? 9.758 1.409 -9.215 1.00 0.00 32 GLU A CA 16
ATOM 17150 C C . GLU A 1 17 ? 8.742 0.271 -9.279 1.00 0.00 32 GLU A C 16
ATOM 17151 O O . GLU A 1 17 ? 7.654 0.429 -9.832 1.00 0.00 32 GLU A O 16
ATOM 17163 N N . ASP A 1 18 ? 9.103 -0.873 -8.704 1.00 0.00 33 ASP A N 16
ATOM 17164 C CA . ASP A 1 18 ? 8.218 -2.035 -8.691 1.00 0.00 33 ASP A CA 16
ATOM 17165 C C . ASP A 1 18 ? 7.109 -1.853 -7.665 1.00 0.00 33 ASP A C 16
ATOM 17166 O O . ASP A 1 18 ? 6.296 -2.751 -7.446 1.00 0.00 33 ASP A O 16
ATOM 17175 N N . GLU A 1 19 ? 7.087 -0.686 -7.033 1.00 0.00 34 GLU A N 16
ATOM 17176 C CA . GLU A 1 19 ? 6.086 -0.381 -6.022 1.00 0.00 34 GLU A CA 16
ATOM 17177 C C . GLU A 1 19 ? 5.059 0.616 -6.548 1.00 0.00 34 GLU A C 16
ATOM 17178 O O . GLU A 1 19 ? 5.046 0.942 -7.736 1.00 0.00 34 GLU A O 16
ATOM 17190 N N . LEU A 1 20 ? 4.201 1.094 -5.654 1.00 0.00 35 LEU A N 16
ATOM 17191 C CA . LEU A 1 20 ? 3.166 2.053 -6.018 1.00 0.00 35 LEU A CA 16
ATOM 17192 C C . LEU A 1 20 ? 3.097 3.178 -4.989 1.00 0.00 35 LEU A C 16
ATOM 17193 O O . LEU A 1 20 ? 3.215 2.939 -3.787 1.00 0.00 35 LEU A O 16
ATOM 17209 N N . GLY A 1 21 ? 2.915 4.403 -5.469 1.00 0.00 36 GLY A N 16
ATOM 17210 C CA . GLY A 1 21 ? 2.846 5.542 -4.578 1.00 0.00 36 GLY A CA 16
ATOM 17211 C C . GLY A 1 21 ? 1.501 6.240 -4.589 1.00 0.00 36 GLY A C 16
ATOM 17212 O O . GLY A 1 21 ? 0.942 6.519 -5.651 1.00 0.00 36 GLY A O 16
ATOM 17216 N N . PHE A 1 22 ? 0.992 6.532 -3.396 1.00 0.00 37 PHE A N 16
ATOM 17217 C CA . PHE A 1 22 ? -0.287 7.215 -3.239 1.00 0.00 37 PHE A CA 16
ATOM 17218 C C . PHE A 1 22 ? -0.089 8.578 -2.590 1.00 0.00 37 PHE A C 16
ATOM 17219 O O . PHE A 1 22 ? 1.040 9.003 -2.345 1.00 0.00 37 PHE A O 16
ATOM 17236 N N . ARG A 1 23 ? -1.195 9.255 -2.300 1.00 0.00 38 ARG A N 16
ATOM 17237 C CA . ARG A 1 23 ? -1.140 10.565 -1.664 1.00 0.00 38 ARG A CA 16
ATOM 17238 C C . ARG A 1 23 ? -2.057 10.614 -0.446 1.00 0.00 38 ARG A C 16
ATOM 17239 O O . ARG A 1 23 ? -2.916 9.750 -0.271 1.00 0.00 38 ARG A O 16
ATOM 17260 N N . SER A 1 24 ? -1.860 11.627 0.394 1.00 0.00 39 SER A N 16
ATOM 17261 C CA . SER A 1 24 ? -2.661 11.796 1.604 1.00 0.00 39 SER A CA 16
ATOM 17262 C C . SER A 1 24 ? -4.154 11.691 1.303 1.00 0.00 39 SER A C 16
ATOM 17263 O O . SER A 1 24 ? -4.643 12.249 0.319 1.00 0.00 39 SER A O 16
ATOM 17271 N N . GLY A 1 25 ? -4.870 10.972 2.163 1.00 0.00 40 GLY A N 16
ATOM 17272 C CA . GLY A 1 25 ? -6.301 10.795 1.990 1.00 0.00 40 GLY A CA 16
ATOM 17273 C C . GLY A 1 25 ? -6.661 10.152 0.664 1.00 0.00 40 GLY A C 16
ATOM 17274 O O . GLY A 1 25 ? -7.313 10.775 -0.175 1.00 0.00 40 GLY A O 16
ATOM 17278 N N . GLU A 1 26 ? -6.237 8.905 0.470 1.00 0.00 41 GLU A N 16
ATOM 17279 C CA . GLU A 1 26 ? -6.526 8.191 -0.770 1.00 0.00 41 GLU A CA 16
ATOM 17280 C C . GLU A 1 26 ? -6.851 6.723 -0.514 1.00 0.00 41 GLU A C 16
ATOM 17281 O O . GLU A 1 26 ? -6.199 6.062 0.293 1.00 0.00 41 GLU A O 16
ATOM 17293 N N . VAL A 1 27 ? -7.865 6.222 -1.216 1.00 0.00 42 VAL A N 16
ATOM 17294 C CA . VAL A 1 27 ? -8.287 4.832 -1.078 1.00 0.00 42 VAL A CA 16
ATOM 17295 C C . VAL A 1 27 ? -7.657 3.957 -2.158 1.00 0.00 42 VAL A C 16
ATOM 17296 O O . VAL A 1 27 ? -7.661 4.311 -3.337 1.00 0.00 42 VAL A O 16
ATOM 17309 N N . VAL A 1 28 ? -7.113 2.815 -1.745 1.00 0.00 43 VAL A N 16
ATOM 17310 C CA . VAL A 1 28 ? -6.472 1.889 -2.673 1.00 0.00 43 VAL A CA 16
ATOM 17311 C C . VAL A 1 28 ? -6.982 0.465 -2.470 1.00 0.00 43 VAL A C 16
ATOM 17312 O O . VAL A 1 28 ? -7.248 0.049 -1.346 1.00 0.00 43 VAL A O 16
ATOM 17325 N N . GLU A 1 29 ? -7.106 -0.286 -3.561 1.00 0.00 44 GLU A N 16
ATOM 17326 C CA . GLU A 1 29 ? -7.571 -1.667 -3.483 1.00 0.00 44 GLU A CA 16
ATOM 17327 C C . GLU A 1 29 ? -6.380 -2.619 -3.406 1.00 0.00 44 GLU A C 16
ATOM 17328 O O . GLU A 1 29 ? -5.558 -2.670 -4.321 1.00 0.00 44 GLU A O 16
ATOM 17340 N N . VAL A 1 30 ? -6.287 -3.369 -2.310 1.00 0.00 45 VAL A N 16
ATOM 17341 C CA . VAL A 1 30 ? -5.186 -4.308 -2.123 1.00 0.00 45 VAL A CA 16
ATOM 17342 C C . VAL A 1 30 ? -5.433 -5.595 -2.900 1.00 0.00 45 VAL A C 16
ATOM 17343 O O . VAL A 1 30 ? -6.530 -6.153 -2.868 1.00 0.00 45 VAL A O 16
ATOM 17356 N N . LEU A 1 31 ? -4.406 -6.051 -3.605 1.00 0.00 46 LEU A N 16
ATOM 17357 C CA . LEU A 1 31 ? -4.501 -7.264 -4.403 1.00 0.00 46 LEU A CA 16
ATOM 17358 C C . LEU A 1 31 ? -4.012 -8.482 -3.627 1.00 0.00 46 LEU A C 16
ATOM 17359 O O . LEU A 1 31 ? -4.382 -9.614 -3.938 1.00 0.00 46 LEU A O 16
ATOM 17375 N N . ASP A 1 32 ? -3.180 -8.247 -2.617 1.00 0.00 47 ASP A N 16
ATOM 17376 C CA . ASP A 1 32 ? -2.649 -9.333 -1.802 1.00 0.00 47 ASP A CA 16
ATOM 17377 C C . ASP A 1 32 ? -2.070 -8.810 -0.490 1.00 0.00 47 ASP A C 16
ATOM 17378 O O . ASP A 1 32 ? -0.896 -8.444 -0.419 1.00 0.00 47 ASP A O 16
ATOM 17387 N N . SER A 1 33 ? -2.900 -8.791 0.549 1.00 0.00 48 SER A N 16
ATOM 17388 C CA . SER A 1 33 ? -2.475 -8.330 1.866 1.00 0.00 48 SER A CA 16
ATOM 17389 C C . SER A 1 33 ? -1.642 -9.383 2.557 1.00 0.00 48 SER A C 16
ATOM 17390 O O . SER A 1 33 ? -1.198 -9.184 3.688 1.00 0.00 48 SER A O 16
ATOM 17398 N N . SER A 1 34 ? -1.399 -10.498 1.877 1.00 0.00 49 SER A N 16
ATOM 17399 C CA . SER A 1 34 ? -0.581 -11.525 2.475 1.00 0.00 49 SER A CA 16
ATOM 17400 C C . SER A 1 34 ? 0.868 -11.076 2.424 1.00 0.00 49 SER A C 16
ATOM 17401 O O . SER A 1 34 ? 1.451 -10.939 1.350 1.00 0.00 49 SER A O 16
ATOM 17409 N N . ASN A 1 35 ? 1.413 -10.844 3.610 1.00 0.00 50 ASN A N 16
ATOM 17410 C CA . ASN A 1 35 ? 2.785 -10.385 3.804 1.00 0.00 50 ASN A CA 16
ATOM 17411 C C . ASN A 1 35 ? 2.890 -9.742 5.184 1.00 0.00 50 ASN A C 16
ATOM 17412 O O . ASN A 1 35 ? 1.875 -9.350 5.760 1.00 0.00 50 ASN A O 16
ATOM 17423 N N . PRO A 1 36 ? 4.098 -9.640 5.756 1.00 0.00 51 PRO A N 16
ATOM 17424 C CA . PRO A 1 36 ? 4.278 -9.066 7.080 1.00 0.00 51 PRO A CA 16
ATOM 17425 C C . PRO A 1 36 ? 4.544 -7.561 7.078 1.00 0.00 51 PRO A C 16
ATOM 17426 O O . PRO A 1 36 ? 4.841 -6.987 8.126 1.00 0.00 51 PRO A O 16
ATOM 17437 N N . SER A 1 37 ? 4.436 -6.919 5.916 1.00 0.00 52 SER A N 16
ATOM 17438 C CA . SER A 1 37 ? 4.673 -5.477 5.839 1.00 0.00 52 SER A CA 16
ATOM 17439 C C . SER A 1 37 ? 4.309 -4.903 4.473 1.00 0.00 52 SER A C 16
ATOM 17440 O O . SER A 1 37 ? 3.489 -3.993 4.376 1.00 0.00 52 SER A O 16
ATOM 17448 N N . TRP A 1 38 ? 4.936 -5.419 3.424 1.00 0.00 53 TRP A N 16
ATOM 17449 C CA . TRP A 1 38 ? 4.682 -4.926 2.073 1.00 0.00 53 TRP A CA 16
ATOM 17450 C C . TRP A 1 38 ? 3.665 -5.794 1.340 1.00 0.00 53 TRP A C 16
ATOM 17451 O O . TRP A 1 38 ? 3.934 -6.956 1.035 1.00 0.00 53 TRP A O 16
ATOM 17472 N N . TRP A 1 39 ? 2.503 -5.218 1.042 1.00 0.00 54 TRP A N 16
ATOM 17473 C CA . TRP A 1 39 ? 1.458 -5.938 0.322 1.00 0.00 54 TRP A CA 16
ATOM 17474 C C . TRP A 1 39 ? 1.357 -5.438 -1.116 1.00 0.00 54 TRP A C 16
ATOM 17475 O O . TRP A 1 39 ? 1.615 -4.266 -1.395 1.00 0.00 54 TRP A O 16
ATOM 17496 N N . THR A 1 40 ? 0.978 -6.330 -2.026 1.00 0.00 55 THR A N 16
ATOM 17497 C CA . THR A 1 40 ? 0.840 -5.975 -3.435 1.00 0.00 55 THR A CA 16
ATOM 17498 C C . THR A 1 40 ? -0.582 -5.518 -3.757 1.00 0.00 55 THR A C 16
ATOM 17499 O O . THR A 1 40 ? -1.541 -6.265 -3.572 1.00 0.00 55 THR A O 16
ATOM 17510 N N . GLY A 1 41 ? -0.706 -4.286 -4.245 1.00 0.00 56 GLY A N 16
ATOM 17511 C CA . GLY A 1 41 ? -2.012 -3.746 -4.594 1.00 0.00 56 GLY A CA 16
ATOM 17512 C C . GLY A 1 41 ? -1.923 -2.726 -5.718 1.00 0.00 56 GLY A C 16
ATOM 17513 O O . GLY A 1 41 ? -0.890 -2.620 -6.377 1.00 0.00 56 GLY A O 16
ATOM 17517 N N . ARG A 1 42 ? -3.003 -1.978 -5.944 1.00 0.00 57 ARG A N 16
ATOM 17518 C CA . ARG A 1 42 ? -3.015 -0.971 -7.006 1.00 0.00 57 ARG A CA 16
ATOM 17519 C C . ARG A 1 42 ? -3.950 0.191 -6.681 1.00 0.00 57 ARG A C 16
ATOM 17520 O O . ARG A 1 42 ? -5.068 -0.007 -6.201 1.00 0.00 57 ARG A O 16
ATOM 17541 N N . LEU A 1 43 ? -3.483 1.406 -6.968 1.00 0.00 58 LEU A N 16
ATOM 17542 C CA . LEU A 1 43 ? -4.265 2.614 -6.731 1.00 0.00 58 LEU A CA 16
ATOM 17543 C C . LEU A 1 43 ? -4.907 3.075 -8.035 1.00 0.00 58 LEU A C 16
ATOM 17544 O O . LEU A 1 43 ? -4.208 3.452 -8.976 1.00 0.00 58 LEU A O 16
ATOM 17560 N N . HIS A 1 44 ? -6.234 3.027 -8.088 1.00 0.00 59 HIS A N 16
ATOM 17561 C CA . HIS A 1 44 ? -6.971 3.424 -9.283 1.00 0.00 59 HIS A CA 16
ATOM 17562 C C . HIS A 1 44 ? -6.659 2.481 -10.442 1.00 0.00 59 HIS A C 16
ATOM 17563 O O . HIS A 1 44 ? -7.379 1.508 -10.671 1.00 0.00 59 HIS A O 16
ATOM 17578 N N . ASN A 1 45 ? -5.582 2.767 -11.171 1.00 0.00 60 ASN A N 16
ATOM 17579 C CA . ASN A 1 45 ? -5.187 1.933 -12.304 1.00 0.00 60 ASN A CA 16
ATOM 17580 C C . ASN A 1 45 ? -3.692 1.613 -12.277 1.00 0.00 60 ASN A C 16
ATOM 17581 O O . ASN A 1 45 ? -3.196 0.873 -13.126 1.00 0.00 60 ASN A O 16
ATOM 17592 N N . LYS A 1 46 ? -2.979 2.164 -11.299 1.00 0.00 61 LYS A N 16
ATOM 17593 C CA . LYS A 1 46 ? -1.546 1.922 -11.171 1.00 0.00 61 LYS A CA 16
ATOM 17594 C C . LYS A 1 46 ? -1.290 0.794 -10.179 1.00 0.00 61 LYS A C 16
ATOM 17595 O O . LYS A 1 46 ? -1.821 0.805 -9.072 1.00 0.00 61 LYS A O 16
ATOM 17614 N N . LEU A 1 47 ? -0.483 -0.180 -10.584 1.00 0.00 62 LEU A N 16
ATOM 17615 C CA . LEU A 1 47 ? -0.174 -1.320 -9.725 1.00 0.00 62 LEU A CA 16
ATOM 17616 C C . LEU A 1 47 ? 1.213 -1.185 -9.112 1.00 0.00 62 LEU A C 16
ATOM 17617 O O . LEU A 1 47 ? 2.068 -0.472 -9.636 1.00 0.00 62 LEU A O 16
ATOM 17633 N N . GLY A 1 48 ? 1.427 -1.878 -7.998 1.00 0.00 63 GLY A N 16
ATOM 17634 C CA . GLY A 1 48 ? 2.711 -1.823 -7.328 1.00 0.00 63 GLY A CA 16
ATOM 17635 C C . GLY A 1 48 ? 2.619 -2.159 -5.851 1.00 0.00 63 GLY A C 16
ATOM 17636 O O . GLY A 1 48 ? 1.532 -2.156 -5.272 1.00 0.00 63 GLY A O 16
ATOM 17640 N N . LEU A 1 49 ? 3.767 -2.443 -5.244 1.00 0.00 64 LEU A N 16
ATOM 17641 C CA . LEU A 1 49 ? 3.824 -2.777 -3.824 1.00 0.00 64 LEU A CA 16
ATOM 17642 C C . LEU A 1 49 ? 3.740 -1.513 -2.974 1.00 0.00 64 LEU A C 16
ATOM 17643 O O . LEU A 1 49 ? 4.285 -0.475 -3.340 1.00 0.00 64 LEU A O 16
ATOM 17659 N N . PHE A 1 50 ? 3.053 -1.600 -1.840 1.00 0.00 65 PHE A N 16
ATOM 17660 C CA . PHE A 1 50 ? 2.907 -0.448 -0.956 1.00 0.00 65 PHE A CA 16
ATOM 17661 C C . PHE A 1 50 ? 3.190 -0.828 0.499 1.00 0.00 65 PHE A C 16
ATOM 17662 O O . PHE A 1 50 ? 3.141 -2.004 0.862 1.00 0.00 65 PHE A O 16
ATOM 17679 N N . PRO A 1 51 ? 3.490 0.170 1.353 1.00 0.00 66 PRO A N 16
ATOM 17680 C CA . PRO A 1 51 ? 3.781 -0.059 2.774 1.00 0.00 66 PRO A CA 16
ATOM 17681 C C . PRO A 1 51 ? 2.520 -0.147 3.632 1.00 0.00 66 PRO A C 16
ATOM 17682 O O . PRO A 1 51 ? 1.778 0.829 3.758 1.00 0.00 66 PRO A O 16
ATOM 17693 N N . ALA A 1 52 ? 2.283 -1.309 4.229 1.00 0.00 67 ALA A N 16
ATOM 17694 C CA . ALA A 1 52 ? 1.113 -1.493 5.081 1.00 0.00 67 ALA A CA 16
ATOM 17695 C C . ALA A 1 52 ? 1.277 -0.741 6.396 1.00 0.00 67 ALA A C 16
ATOM 17696 O O . ALA A 1 52 ? 0.324 -0.599 7.164 1.00 0.00 67 ALA A O 16
ATOM 17703 N N . ASN A 1 53 ? 2.490 -0.257 6.646 1.00 0.00 68 ASN A N 16
ATOM 17704 C CA . ASN A 1 53 ? 2.780 0.486 7.866 1.00 0.00 68 ASN A CA 16
ATOM 17705 C C . ASN A 1 53 ? 2.452 1.965 7.686 1.00 0.00 68 ASN A C 16
ATOM 17706 O O . ASN A 1 53 ? 2.058 2.643 8.635 1.00 0.00 68 ASN A O 16
ATOM 17717 N N . TYR A 1 54 ? 2.616 2.459 6.461 1.00 0.00 69 TYR A N 16
ATOM 17718 C CA . TYR A 1 54 ? 2.336 3.857 6.160 1.00 0.00 69 TYR A CA 16
ATOM 17719 C C . TYR A 1 54 ? 0.835 4.106 6.093 1.00 0.00 69 TYR A C 16
ATOM 17720 O O . TYR A 1 54 ? 0.336 5.089 6.641 1.00 0.00 69 TYR A O 16
ATOM 17738 N N . VAL A 1 55 ? 0.119 3.213 5.416 1.00 0.00 70 VAL A N 16
ATOM 17739 C CA . VAL A 1 55 ? -1.328 3.349 5.282 1.00 0.00 70 VAL A CA 16
ATOM 17740 C C . VAL A 1 55 ? -2.052 2.105 5.802 1.00 0.00 70 VAL A C 16
ATOM 17741 O O . VAL A 1 55 ? -1.490 1.010 5.822 1.00 0.00 70 VAL A O 16
ATOM 17754 N N . ALA A 1 56 ? -3.302 2.286 6.229 1.00 0.00 71 ALA A N 16
ATOM 17755 C CA . ALA A 1 56 ? -4.102 1.181 6.757 1.00 0.00 71 ALA A CA 16
ATOM 17756 C C . ALA A 1 56 ? -5.377 0.977 5.939 1.00 0.00 71 ALA A C 16
ATOM 17757 O O . ALA A 1 56 ? -5.896 1.921 5.343 1.00 0.00 71 ALA A O 16
ATOM 17764 N N . PRO A 1 57 ? -5.895 -0.269 5.884 1.00 0.00 72 PRO A N 16
ATOM 17765 C CA . PRO A 1 57 ? -7.105 -0.597 5.118 1.00 0.00 72 PRO A CA 16
ATOM 17766 C C . PRO A 1 57 ? -8.328 0.213 5.514 1.00 0.00 72 PRO A C 16
ATOM 17767 O O . PRO A 1 57 ? -8.269 1.084 6.382 1.00 0.00 72 PRO A O 16
ATOM 17778 N N . MET A 1 58 ? -9.433 -0.084 4.844 1.00 0.00 73 MET A N 16
ATOM 17779 C CA . MET A 1 58 ? -10.691 0.602 5.078 1.00 0.00 73 MET A CA 16
ATOM 17780 C C . MET A 1 58 ? -11.868 -0.285 4.683 1.00 0.00 73 MET A C 16
ATOM 17781 O O . MET A 1 58 ? -11.979 -0.704 3.531 1.00 0.00 73 MET A O 16
ATOM 17795 N N . MET A 1 59 ? -12.743 -0.569 5.641 1.00 0.00 74 MET A N 16
ATOM 17796 C CA . MET A 1 59 ? -13.907 -1.407 5.382 1.00 0.00 74 MET A CA 16
ATOM 17797 C C . MET A 1 59 ? -15.064 -0.577 4.835 1.00 0.00 74 MET A C 16
ATOM 17798 O O . MET A 1 59 ? -15.661 0.226 5.552 1.00 0.00 74 MET A O 16
ATOM 17812 N N . ARG A 1 60 ? -15.374 -0.777 3.557 1.00 0.00 75 ARG A N 16
ATOM 17813 C CA . ARG A 1 60 ? -16.458 -0.049 2.911 1.00 0.00 75 ARG A CA 16
ATOM 17814 C C . ARG A 1 60 ? -17.813 -0.515 3.433 1.00 0.00 75 ARG A C 16
ATOM 17815 O O . ARG A 1 60 ? -18.777 0.277 3.367 1.00 0.00 75 ARG A O 16
ATOM 17837 N N . ALA B 2 1 ? 6.495 9.722 11.385 1.00 0.00 76 ALA B N 16
ATOM 17838 C CA . ALA B 2 1 ? 5.998 9.060 10.151 1.00 0.00 76 ALA B CA 16
ATOM 17839 C C . ALA B 2 1 ? 6.255 7.557 10.192 1.00 0.00 76 ALA B C 16
ATOM 17840 O O . ALA B 2 1 ? 7.288 7.109 10.689 1.00 0.00 76 ALA B O 16
ATOM 17849 N N . PRO B 2 2 ? 5.309 6.754 9.670 1.00 0.00 77 PRO B N 16
ATOM 17850 C CA . PRO B 2 2 ? 5.435 5.294 9.650 1.00 0.00 77 PRO B CA 16
ATOM 17851 C C . PRO B 2 2 ? 6.729 4.831 8.989 1.00 0.00 77 PRO B C 16
ATOM 17852 O O . PRO B 2 2 ? 7.077 5.282 7.897 1.00 0.00 77 PRO B O 16
ATOM 17863 N N . SER B 2 3 ? 7.437 3.932 9.660 1.00 0.00 78 SER B N 16
ATOM 17864 C CA . SER B 2 3 ? 8.697 3.409 9.146 1.00 0.00 78 SER B CA 16
ATOM 17865 C C . SER B 2 3 ? 8.520 2.017 8.567 1.00 0.00 78 SER B C 16
ATOM 17866 O O . SER B 2 3 ? 8.165 1.073 9.274 1.00 0.00 78 SER B O 16
ATOM 17874 N N . ILE B 2 4 ? 8.768 1.903 7.269 1.00 0.00 79 ILE B N 16
ATOM 17875 C CA . ILE B 2 4 ? 8.637 0.636 6.574 1.00 0.00 79 ILE B CA 16
ATOM 17876 C C . ILE B 2 4 ? 9.982 0.156 6.034 1.00 0.00 79 ILE B C 16
ATOM 17877 O O . ILE B 2 4 ? 10.793 0.950 5.553 1.00 0.00 79 ILE B O 16
ATOM 17893 N N . ASP B 2 5 ? 10.203 -1.149 6.114 1.00 0.00 80 ASP B N 16
ATOM 17894 C CA . ASP B 2 5 ? 11.440 -1.753 5.630 1.00 0.00 80 ASP B CA 16
ATOM 17895 C C . ASP B 2 5 ? 11.205 -2.463 4.299 1.00 0.00 80 ASP B C 16
ATOM 17896 O O . ASP B 2 5 ? 10.332 -3.323 4.189 1.00 0.00 80 ASP B O 16
ATOM 17905 N N . ARG B 2 6 ? 11.987 -2.094 3.290 1.00 0.00 81 ARG B N 16
ATOM 17906 C CA . ARG B 2 6 ? 11.861 -2.690 1.962 1.00 0.00 81 ARG B CA 16
ATOM 17907 C C . ARG B 2 6 ? 12.495 -4.077 1.914 1.00 0.00 81 ARG B C 16
ATOM 17908 O O . ARG B 2 6 ? 12.404 -4.776 0.905 1.00 0.00 81 ARG B O 16
ATOM 17929 N N . SER B 2 7 ? 13.144 -4.469 3.005 1.00 0.00 82 SER B N 16
ATOM 17930 C CA . SER B 2 7 ? 13.799 -5.773 3.078 1.00 0.00 82 SER B CA 16
ATOM 17931 C C . SER B 2 7 ? 12.787 -6.896 3.289 1.00 0.00 82 SER B C 16
ATOM 17932 O O . SER B 2 7 ? 13.165 -8.058 3.442 1.00 0.00 82 SER B O 16
ATOM 17940 N N . THR B 2 8 ? 11.503 -6.549 3.305 1.00 0.00 83 THR B N 16
ATOM 17941 C CA . THR B 2 8 ? 10.453 -7.541 3.507 1.00 0.00 83 THR B CA 16
ATOM 17942 C C . THR B 2 8 ? 9.368 -7.444 2.433 1.00 0.00 83 THR B C 16
ATOM 17943 O O . THR B 2 8 ? 8.220 -7.827 2.661 1.00 0.00 83 THR B O 16
ATOM 17954 N N . LYS B 2 9 ? 9.739 -6.939 1.260 1.00 0.00 84 LYS B N 16
ATOM 17955 C CA . LYS B 2 9 ? 8.798 -6.805 0.150 1.00 0.00 84 LYS B CA 16
ATOM 17956 C C . LYS B 2 9 ? 8.220 -8.169 -0.229 1.00 0.00 84 LYS B C 16
ATOM 17957 O O . LYS B 2 9 ? 8.809 -9.202 0.086 1.00 0.00 84 LYS B O 16
ATOM 17976 N N . PRO B 2 10 ? 7.054 -8.197 -0.912 1.00 0.00 85 PRO B N 16
ATOM 17977 C CA . PRO B 2 10 ? 6.416 -9.453 -1.322 1.00 0.00 85 PRO B CA 16
ATOM 17978 C C . PRO B 2 10 ? 7.387 -10.392 -2.023 1.00 0.00 85 PRO B C 16
ATOM 17979 O O . PRO B 2 10 ? 7.700 -10.214 -3.201 1.00 0.00 85 PRO B O 16
ATOM 17990 N N . ALA B 2 11 ? 7.861 -11.392 -1.291 1.00 0.00 86 ALA B N 16
ATOM 17991 C CA . ALA B 2 11 ? 8.800 -12.361 -1.841 1.00 0.00 86 ALA B CA 16
ATOM 17992 C C . ALA B 2 11 ? 8.668 -13.711 -1.145 1.00 0.00 86 ALA B C 16
ATOM 17993 O O . ALA B 2 11 ? 8.412 -13.722 0.078 1.00 0.00 86 ALA B O 16
ATOM 18001 N N . GLY A 1 1 ? -16.267 -7.250 6.278 1.00 0.00 16 GLY A N 17
ATOM 18002 C CA . GLY A 1 1 ? -15.740 -8.642 6.290 1.00 0.00 16 GLY A CA 17
ATOM 18003 C C . GLY A 1 1 ? -14.648 -8.860 5.263 1.00 0.00 16 GLY A C 17
ATOM 18004 O O . GLY A 1 1 ? -14.246 -9.995 5.007 1.00 0.00 16 GLY A O 17
ATOM 18010 N N . ARG A 1 2 ? -14.165 -7.771 4.674 1.00 0.00 17 ARG A N 17
ATOM 18011 C CA . ARG A 1 2 ? -13.113 -7.854 3.670 1.00 0.00 17 ARG A CA 17
ATOM 18012 C C . ARG A 1 2 ? -12.103 -6.726 3.838 1.00 0.00 17 ARG A C 17
ATOM 18013 O O . ARG A 1 2 ? -12.277 -5.632 3.299 1.00 0.00 17 ARG A O 17
ATOM 18034 N N . VAL A 1 3 ? -11.049 -7.005 4.591 1.00 0.00 18 VAL A N 17
ATOM 18035 C CA . VAL A 1 3 ? -9.998 -6.023 4.843 1.00 0.00 18 VAL A CA 17
ATOM 18036 C C . VAL A 1 3 ? -8.858 -6.163 3.837 1.00 0.00 18 VAL A C 17
ATOM 18037 O O . VAL A 1 3 ? -8.002 -7.038 3.972 1.00 0.00 18 VAL A O 17
ATOM 18050 N N . ARG A 1 4 ? -8.851 -5.294 2.830 1.00 0.00 19 ARG A N 17
ATOM 18051 C CA . ARG A 1 4 ? -7.813 -5.322 1.804 1.00 0.00 19 ARG A CA 17
ATOM 18052 C C . ARG A 1 4 ? -7.738 -3.990 1.058 1.00 0.00 19 ARG A C 17
ATOM 18053 O O . ARG A 1 4 ? -7.950 -3.935 -0.152 1.00 0.00 19 ARG A O 17
ATOM 18074 N N . TRP A 1 5 ? -7.444 -2.919 1.790 1.00 0.00 20 TRP A N 17
ATOM 18075 C CA . TRP A 1 5 ? -7.346 -1.587 1.206 1.00 0.00 20 TRP A CA 17
ATOM 18076 C C . TRP A 1 5 ? -6.185 -0.821 1.816 1.00 0.00 20 TRP A C 17
ATOM 18077 O O . TRP A 1 5 ? -5.746 -1.125 2.922 1.00 0.00 20 TRP A O 17
ATOM 18098 N N . ALA A 1 6 ? -5.681 0.167 1.093 1.00 0.00 21 ALA A N 17
ATOM 18099 C CA . ALA A 1 6 ? -4.581 0.961 1.584 1.00 0.00 21 ALA A CA 17
ATOM 18100 C C . ALA A 1 6 ? -4.926 2.436 1.512 1.00 0.00 21 ALA A C 17
ATOM 18101 O O . ALA A 1 6 ? -4.878 3.043 0.443 1.00 0.00 21 ALA A O 17
ATOM 18108 N N . ARG A 1 7 ? -5.246 3.022 2.659 1.00 0.00 22 ARG A N 17
ATOM 18109 C CA . ARG A 1 7 ? -5.561 4.435 2.705 1.00 0.00 22 ARG A CA 17
ATOM 18110 C C . ARG A 1 7 ? -4.419 5.172 3.371 1.00 0.00 22 ARG A C 17
ATOM 18111 O O . ARG A 1 7 ? -4.184 5.037 4.574 1.00 0.00 22 ARG A O 17
ATOM 18132 N N . ALA A 1 8 ? -3.694 5.925 2.565 1.00 0.00 23 ALA A N 17
ATOM 18133 C CA . ALA A 1 8 ? -2.542 6.669 3.045 1.00 0.00 23 ALA A CA 17
ATOM 18134 C C . ALA A 1 8 ? -2.937 7.941 3.775 1.00 0.00 23 ALA A C 17
ATOM 18135 O O . ALA A 1 8 ? -3.522 8.849 3.188 1.00 0.00 23 ALA A O 17
ATOM 18142 N N . LEU A 1 9 ? -2.573 8.013 5.051 1.00 0.00 24 LEU A N 17
ATOM 18143 C CA . LEU A 1 9 ? -2.844 9.194 5.855 1.00 0.00 24 LEU A CA 17
ATOM 18144 C C . LEU A 1 9 ? -1.738 10.206 5.599 1.00 0.00 24 LEU A C 17
ATOM 18145 O O . LEU A 1 9 ? -1.850 11.387 5.929 1.00 0.00 24 LEU A O 17
ATOM 18161 N N . TYR A 1 10 ? -0.676 9.704 4.980 1.00 0.00 25 TYR A N 17
ATOM 18162 C CA . TYR A 1 10 ? 0.489 10.498 4.620 1.00 0.00 25 TYR A CA 17
ATOM 18163 C C . TYR A 1 10 ? 0.905 10.150 3.195 1.00 0.00 25 TYR A C 17
ATOM 18164 O O . TYR A 1 10 ? 0.290 9.293 2.562 1.00 0.00 25 TYR A O 17
ATOM 18182 N N . ASP A 1 11 ? 1.940 10.814 2.692 1.00 0.00 26 ASP A N 17
ATOM 18183 C CA . ASP A 1 11 ? 2.424 10.558 1.337 1.00 0.00 26 ASP A CA 17
ATOM 18184 C C . ASP A 1 11 ? 2.761 9.077 1.138 1.00 0.00 26 ASP A C 17
ATOM 18185 O O . ASP A 1 11 ? 2.488 8.243 2.001 1.00 0.00 26 ASP A O 17
ATOM 18194 N N . PHE A 1 12 ? 3.341 8.753 -0.013 1.00 0.00 27 PHE A N 17
ATOM 18195 C CA . PHE A 1 12 ? 3.695 7.366 -0.332 1.00 0.00 27 PHE A CA 17
ATOM 18196 C C . PHE A 1 12 ? 5.180 7.077 -0.110 1.00 0.00 27 PHE A C 17
ATOM 18197 O O . PHE A 1 12 ? 6.032 7.946 -0.296 1.00 0.00 27 PHE A O 17
ATOM 18214 N N . GLU A 1 13 ? 5.474 5.838 0.285 1.00 0.00 28 GLU A N 17
ATOM 18215 C CA . GLU A 1 13 ? 6.849 5.408 0.531 1.00 0.00 28 GLU A CA 17
ATOM 18216 C C . GLU A 1 13 ? 7.392 4.590 -0.636 1.00 0.00 28 GLU A C 17
ATOM 18217 O O . GLU A 1 13 ? 8.445 3.962 -0.520 1.00 0.00 28 GLU A O 17
ATOM 18229 N N . ALA A 1 14 ? 6.670 4.585 -1.750 1.00 0.00 29 ALA A N 17
ATOM 18230 C CA . ALA A 1 14 ? 7.099 3.822 -2.916 1.00 0.00 29 ALA A CA 17
ATOM 18231 C C . ALA A 1 14 ? 8.335 4.442 -3.555 1.00 0.00 29 ALA A C 17
ATOM 18232 O O . ALA A 1 14 ? 8.248 5.450 -4.255 1.00 0.00 29 ALA A O 17
ATOM 18239 N N . LEU A 1 15 ? 9.488 3.828 -3.312 1.00 0.00 30 LEU A N 17
ATOM 18240 C CA . LEU A 1 15 ? 10.746 4.313 -3.867 1.00 0.00 30 LEU A CA 17
ATOM 18241 C C . LEU A 1 15 ? 11.203 3.424 -5.016 1.00 0.00 30 LEU A C 17
ATOM 18242 O O . LEU A 1 15 ? 12.131 3.766 -5.747 1.00 0.00 30 LEU A O 17
ATOM 18258 N N . GLU A 1 16 ? 10.543 2.280 -5.166 1.00 0.00 31 GLU A N 17
ATOM 18259 C CA . GLU A 1 16 ? 10.882 1.339 -6.229 1.00 0.00 31 GLU A CA 17
ATOM 18260 C C . GLU A 1 16 ? 9.865 1.404 -7.364 1.00 0.00 31 GLU A C 17
ATOM 18261 O O . GLU A 1 16 ? 8.702 1.745 -7.150 1.00 0.00 31 GLU A O 17
ATOM 18273 N N . GLU A 1 17 ? 10.314 1.072 -8.572 1.00 0.00 32 GLU A N 17
ATOM 18274 C CA . GLU A 1 17 ? 9.444 1.091 -9.743 1.00 0.00 32 GLU A CA 17
ATOM 18275 C C . GLU A 1 17 ? 8.437 -0.053 -9.688 1.00 0.00 32 GLU A C 17
ATOM 18276 O O . GLU A 1 17 ? 7.392 -0.005 -10.337 1.00 0.00 32 GLU A O 17
ATOM 18288 N N . ASP A 1 18 ? 8.759 -1.080 -8.906 1.00 0.00 33 ASP A N 17
ATOM 18289 C CA . ASP A 1 18 ? 7.882 -2.237 -8.762 1.00 0.00 33 ASP A CA 17
ATOM 18290 C C . ASP A 1 18 ? 6.817 -1.981 -7.703 1.00 0.00 33 ASP A C 17
ATOM 18291 O O . ASP A 1 18 ? 6.078 -2.887 -7.323 1.00 0.00 33 ASP A O 17
ATOM 18300 N N . GLU A 1 19 ? 6.749 -0.742 -7.228 1.00 0.00 34 GLU A N 17
ATOM 18301 C CA . GLU A 1 19 ? 5.780 -0.371 -6.208 1.00 0.00 34 GLU A CA 17
ATOM 18302 C C . GLU A 1 19 ? 4.790 0.659 -6.740 1.00 0.00 34 GLU A C 17
ATOM 18303 O O . GLU A 1 19 ? 4.828 1.029 -7.913 1.00 0.00 34 GLU A O 17
ATOM 18315 N N . LEU A 1 20 ? 3.908 1.117 -5.861 1.00 0.00 35 LEU A N 17
ATOM 18316 C CA . LEU A 1 20 ? 2.903 2.107 -6.222 1.00 0.00 35 LEU A CA 17
ATOM 18317 C C . LEU A 1 20 ? 2.926 3.266 -5.234 1.00 0.00 35 LEU A C 17
ATOM 18318 O O . LEU A 1 20 ? 3.079 3.061 -4.029 1.00 0.00 35 LEU A O 17
ATOM 18334 N N . GLY A 1 21 ? 2.790 4.481 -5.747 1.00 0.00 36 GLY A N 17
ATOM 18335 C CA . GLY A 1 21 ? 2.819 5.647 -4.892 1.00 0.00 36 GLY A CA 17
ATOM 18336 C C . GLY A 1 21 ? 1.494 6.379 -4.806 1.00 0.00 36 GLY A C 17
ATOM 18337 O O . GLY A 1 21 ? 0.939 6.805 -5.819 1.00 0.00 36 GLY A O 17
ATOM 18341 N N . PHE A 1 22 ? 1.005 6.541 -3.580 1.00 0.00 37 PHE A N 17
ATOM 18342 C CA . PHE A 1 22 ? -0.244 7.246 -3.327 1.00 0.00 37 PHE A CA 17
ATOM 18343 C C . PHE A 1 22 ? 0.030 8.530 -2.553 1.00 0.00 37 PHE A C 17
ATOM 18344 O O . PHE A 1 22 ? 1.181 8.893 -2.322 1.00 0.00 37 PHE A O 17
ATOM 18361 N N . ARG A 1 23 ? -1.027 9.220 -2.157 1.00 0.00 38 ARG A N 17
ATOM 18362 C CA . ARG A 1 23 ? -0.882 10.460 -1.411 1.00 0.00 38 ARG A CA 17
ATOM 18363 C C . ARG A 1 23 ? -1.756 10.465 -0.162 1.00 0.00 38 ARG A C 17
ATOM 18364 O O . ARG A 1 23 ? -2.459 9.495 0.121 1.00 0.00 38 ARG A O 17
ATOM 18385 N N . SER A 1 24 ? -1.701 11.563 0.586 1.00 0.00 39 SER A N 17
ATOM 18386 C CA . SER A 1 24 ? -2.485 11.699 1.810 1.00 0.00 39 SER A CA 17
ATOM 18387 C C . SER A 1 24 ? -3.980 11.605 1.519 1.00 0.00 39 SER A C 17
ATOM 18388 O O . SER A 1 24 ? -4.448 12.047 0.470 1.00 0.00 39 SER A O 17
ATOM 18396 N N . GLY A 1 25 ? -4.722 11.026 2.460 1.00 0.00 40 GLY A N 17
ATOM 18397 C CA . GLY A 1 25 ? -6.158 10.877 2.301 1.00 0.00 40 GLY A CA 17
ATOM 18398 C C . GLY A 1 25 ? -6.541 10.203 0.996 1.00 0.00 40 GLY A C 17
ATOM 18399 O O . GLY A 1 25 ? -7.514 10.596 0.352 1.00 0.00 40 GLY A O 17
ATOM 18403 N N . GLU A 1 26 ? -5.779 9.185 0.606 1.00 0.00 41 GLU A N 17
ATOM 18404 C CA . GLU A 1 26 ? -6.054 8.459 -0.630 1.00 0.00 41 GLU A CA 17
ATOM 18405 C C . GLU A 1 26 ? -6.522 7.040 -0.337 1.00 0.00 41 GLU A C 17
ATOM 18406 O O . GLU A 1 26 ? -6.197 6.472 0.703 1.00 0.00 41 GLU A O 17
ATOM 18418 N N . VAL A 1 27 ? -7.290 6.471 -1.263 1.00 0.00 42 VAL A N 17
ATOM 18419 C CA . VAL A 1 27 ? -7.805 5.115 -1.103 1.00 0.00 42 VAL A CA 17
ATOM 18420 C C . VAL A 1 27 ? -7.247 4.186 -2.176 1.00 0.00 42 VAL A C 17
ATOM 18421 O O . VAL A 1 27 ? -7.253 4.515 -3.362 1.00 0.00 42 VAL A O 17
ATOM 18434 N N . VAL A 1 28 ? -6.763 3.024 -1.748 1.00 0.00 43 VAL A N 17
ATOM 18435 C CA . VAL A 1 28 ? -6.197 2.042 -2.666 1.00 0.00 43 VAL A CA 17
ATOM 18436 C C . VAL A 1 28 ? -6.793 0.658 -2.424 1.00 0.00 43 VAL A C 17
ATOM 18437 O O . VAL A 1 28 ? -7.075 0.285 -1.288 1.00 0.00 43 VAL A O 17
ATOM 18450 N N . GLU A 1 29 ? -6.982 -0.098 -3.499 1.00 0.00 44 GLU A N 17
ATOM 18451 C CA . GLU A 1 29 ? -7.540 -1.444 -3.400 1.00 0.00 44 GLU A CA 17
ATOM 18452 C C . GLU A 1 29 ? -6.425 -2.485 -3.339 1.00 0.00 44 GLU A C 17
ATOM 18453 O O . GLU A 1 29 ? -5.680 -2.665 -4.303 1.00 0.00 44 GLU A O 17
ATOM 18465 N N . VAL A 1 30 ? -6.317 -3.174 -2.205 1.00 0.00 45 VAL A N 17
ATOM 18466 C CA . VAL A 1 30 ? -5.292 -4.200 -2.035 1.00 0.00 45 VAL A CA 17
ATOM 18467 C C . VAL A 1 30 ? -5.726 -5.495 -2.708 1.00 0.00 45 VAL A C 17
ATOM 18468 O O . VAL A 1 30 ? -6.887 -5.895 -2.616 1.00 0.00 45 VAL A O 17
ATOM 18481 N N . LEU A 1 31 ? -4.794 -6.136 -3.406 1.00 0.00 46 LEU A N 17
ATOM 18482 C CA . LEU A 1 31 ? -5.094 -7.370 -4.118 1.00 0.00 46 LEU A CA 17
ATOM 18483 C C . LEU A 1 31 ? -4.441 -8.590 -3.465 1.00 0.00 46 LEU A C 17
ATOM 18484 O O . LEU A 1 31 ? -4.606 -9.712 -3.944 1.00 0.00 46 LEU A O 17
ATOM 18500 N N . ASP A 1 32 ? -3.697 -8.376 -2.382 1.00 0.00 47 ASP A N 17
ATOM 18501 C CA . ASP A 1 32 ? -3.032 -9.484 -1.702 1.00 0.00 47 ASP A CA 17
ATOM 18502 C C . ASP A 1 32 ? -3.004 -9.300 -0.190 1.00 0.00 47 ASP A C 17
ATOM 18503 O O . ASP A 1 32 ? -3.527 -10.127 0.558 1.00 0.00 47 ASP A O 17
ATOM 18512 N N . SER A 1 33 ? -2.367 -8.223 0.241 1.00 0.00 48 SER A N 17
ATOM 18513 C CA . SER A 1 33 ? -2.222 -7.901 1.666 1.00 0.00 48 SER A CA 17
ATOM 18514 C C . SER A 1 33 ? -1.505 -9.003 2.420 1.00 0.00 48 SER A C 17
ATOM 18515 O O . SER A 1 33 ? -1.238 -8.862 3.615 1.00 0.00 48 SER A O 17
ATOM 18523 N N . SER A 1 34 ? -1.153 -10.086 1.737 1.00 0.00 49 SER A N 17
ATOM 18524 C CA . SER A 1 34 ? -0.430 -11.140 2.408 1.00 0.00 49 SER A CA 17
ATOM 18525 C C . SER A 1 34 ? 1.036 -10.751 2.448 1.00 0.00 49 SER A C 17
ATOM 18526 O O . SER A 1 34 ? 1.685 -10.652 1.409 1.00 0.00 49 SER A O 17
ATOM 18534 N N . ASN A 1 35 ? 1.525 -10.522 3.661 1.00 0.00 50 ASN A N 17
ATOM 18535 C CA . ASN A 1 35 ? 2.905 -10.111 3.913 1.00 0.00 50 ASN A CA 17
ATOM 18536 C C . ASN A 1 35 ? 2.989 -9.494 5.308 1.00 0.00 50 ASN A C 17
ATOM 18537 O O . ASN A 1 35 ? 1.967 -9.104 5.873 1.00 0.00 50 ASN A O 17
ATOM 18548 N N . PRO A 1 36 ? 4.192 -9.398 5.896 1.00 0.00 51 PRO A N 17
ATOM 18549 C CA . PRO A 1 36 ? 4.361 -8.836 7.227 1.00 0.00 51 PRO A CA 17
ATOM 18550 C C . PRO A 1 36 ? 4.661 -7.338 7.225 1.00 0.00 51 PRO A C 17
ATOM 18551 O O . PRO A 1 36 ? 4.951 -6.763 8.276 1.00 0.00 51 PRO A O 17
ATOM 18562 N N . SER A 1 37 ? 4.593 -6.700 6.056 1.00 0.00 52 SER A N 17
ATOM 18563 C CA . SER A 1 37 ? 4.866 -5.266 5.968 1.00 0.00 52 SER A CA 17
ATOM 18564 C C . SER A 1 37 ? 4.521 -4.693 4.595 1.00 0.00 52 SER A C 17
ATOM 18565 O O . SER A 1 37 ? 3.730 -3.759 4.491 1.00 0.00 52 SER A O 17
ATOM 18573 N N . TRP A 1 38 ? 5.126 -5.238 3.546 1.00 0.00 53 TRP A N 17
ATOM 18574 C CA . TRP A 1 38 ? 4.877 -4.749 2.192 1.00 0.00 53 TRP A CA 17
ATOM 18575 C C . TRP A 1 38 ? 3.827 -5.597 1.484 1.00 0.00 53 TRP A C 17
ATOM 18576 O O . TRP A 1 38 ? 4.060 -6.766 1.186 1.00 0.00 53 TRP A O 17
ATOM 18597 N N . TRP A 1 39 ? 2.673 -4.995 1.207 1.00 0.00 54 TRP A N 17
ATOM 18598 C CA . TRP A 1 39 ? 1.596 -5.700 0.522 1.00 0.00 54 TRP A CA 17
ATOM 18599 C C . TRP A 1 39 ? 1.488 -5.259 -0.932 1.00 0.00 54 TRP A C 17
ATOM 18600 O O . TRP A 1 39 ? 1.704 -4.091 -1.254 1.00 0.00 54 TRP A O 17
ATOM 18621 N N . THR A 1 40 ? 1.127 -6.197 -1.801 1.00 0.00 55 THR A N 17
ATOM 18622 C CA . THR A 1 40 ? 0.961 -5.899 -3.215 1.00 0.00 55 THR A CA 17
ATOM 18623 C C . THR A 1 40 ? -0.460 -5.412 -3.491 1.00 0.00 55 THR A C 17
ATOM 18624 O O . THR A 1 40 ? -1.424 -6.155 -3.310 1.00 0.00 55 THR A O 17
ATOM 18635 N N . GLY A 1 41 ? -0.579 -4.163 -3.929 1.00 0.00 56 GLY A N 17
ATOM 18636 C CA . GLY A 1 41 ? -1.885 -3.598 -4.222 1.00 0.00 56 GLY A CA 17
ATOM 18637 C C . GLY A 1 41 ? -1.866 -2.737 -5.469 1.00 0.00 56 GLY A C 17
ATOM 18638 O O . GLY A 1 41 ? -0.868 -2.707 -6.184 1.00 0.00 56 GLY A O 17
ATOM 18642 N N . ARG A 1 42 ? -2.966 -2.040 -5.741 1.00 0.00 57 ARG A N 17
ATOM 18643 C CA . ARG A 1 42 ? -3.041 -1.188 -6.924 1.00 0.00 57 ARG A CA 17
ATOM 18644 C C . ARG A 1 42 ? -3.981 -0.004 -6.717 1.00 0.00 57 ARG A C 17
ATOM 18645 O O . ARG A 1 42 ? -5.083 -0.154 -6.187 1.00 0.00 57 ARG A O 17
ATOM 18666 N N . LEU A 1 43 ? -3.539 1.170 -7.161 1.00 0.00 58 LEU A N 17
ATOM 18667 C CA . LEU A 1 43 ? -4.332 2.391 -7.055 1.00 0.00 58 LEU A CA 17
ATOM 18668 C C . LEU A 1 43 ? -5.013 2.678 -8.389 1.00 0.00 58 LEU A C 17
ATOM 18669 O O . LEU A 1 43 ? -4.345 2.963 -9.380 1.00 0.00 58 LEU A O 17
ATOM 18685 N N . HIS A 1 44 ? -6.341 2.590 -8.407 1.00 0.00 59 HIS A N 17
ATOM 18686 C CA . HIS A 1 44 ? -7.111 2.828 -9.625 1.00 0.00 59 HIS A CA 17
ATOM 18687 C C . HIS A 1 44 ? -6.784 1.771 -10.678 1.00 0.00 59 HIS A C 17
ATOM 18688 O O . HIS A 1 44 ? -7.482 0.764 -10.794 1.00 0.00 59 HIS A O 17
ATOM 18703 N N . ASN A 1 45 ? -5.717 2.003 -11.442 1.00 0.00 60 ASN A N 17
ATOM 18704 C CA . ASN A 1 45 ? -5.304 1.061 -12.478 1.00 0.00 60 ASN A CA 17
ATOM 18705 C C . ASN A 1 45 ? -3.797 0.803 -12.438 1.00 0.00 60 ASN A C 17
ATOM 18706 O O . ASN A 1 45 ? -3.273 0.026 -13.238 1.00 0.00 60 ASN A O 17
ATOM 18717 N N . LYS A 1 46 ? -3.108 1.446 -11.502 1.00 0.00 61 LYS A N 17
ATOM 18718 C CA . LYS A 1 46 ? -1.667 1.273 -11.359 1.00 0.00 61 LYS A CA 17
ATOM 18719 C C . LYS A 1 46 ? -1.369 0.224 -10.294 1.00 0.00 61 LYS A C 17
ATOM 18720 O O . LYS A 1 46 ? -1.875 0.307 -9.178 1.00 0.00 61 LYS A O 17
ATOM 18739 N N . LEU A 1 47 ? -0.558 -0.767 -10.646 1.00 0.00 62 LEU A N 17
ATOM 18740 C CA . LEU A 1 47 ? -0.218 -1.836 -9.713 1.00 0.00 62 LEU A CA 17
ATOM 18741 C C . LEU A 1 47 ? 1.183 -1.655 -9.138 1.00 0.00 62 LEU A C 17
ATOM 18742 O O . LEU A 1 47 ? 2.119 -1.288 -9.848 1.00 0.00 62 LEU A O 17
ATOM 18758 N N . GLY A 1 48 ? 1.313 -1.920 -7.840 1.00 0.00 63 GLY A N 17
ATOM 18759 C CA . GLY A 1 48 ? 2.595 -1.790 -7.176 1.00 0.00 63 GLY A CA 17
ATOM 18760 C C . GLY A 1 48 ? 2.508 -2.042 -5.680 1.00 0.00 63 GLY A C 17
ATOM 18761 O O . GLY A 1 48 ? 1.430 -1.963 -5.092 1.00 0.00 63 GLY A O 17
ATOM 18765 N N . LEU A 1 49 ? 3.648 -2.348 -5.068 1.00 0.00 64 LEU A N 17
ATOM 18766 C CA . LEU A 1 49 ? 3.705 -2.617 -3.631 1.00 0.00 64 LEU A CA 17
ATOM 18767 C C . LEU A 1 49 ? 3.592 -1.321 -2.828 1.00 0.00 64 LEU A C 17
ATOM 18768 O O . LEU A 1 49 ? 3.934 -0.247 -3.320 1.00 0.00 64 LEU A O 17
ATOM 18784 N N . PHE A 1 50 ? 3.107 -1.427 -1.593 1.00 0.00 65 PHE A N 17
ATOM 18785 C CA . PHE A 1 50 ? 2.948 -0.256 -0.731 1.00 0.00 65 PHE A CA 17
ATOM 18786 C C . PHE A 1 50 ? 3.283 -0.589 0.726 1.00 0.00 65 PHE A C 17
ATOM 18787 O O . PHE A 1 50 ? 3.280 -1.755 1.120 1.00 0.00 65 PHE A O 17
ATOM 18804 N N . PRO A 1 51 ? 3.565 0.441 1.552 1.00 0.00 66 PRO A N 17
ATOM 18805 C CA . PRO A 1 51 ? 3.889 0.256 2.973 1.00 0.00 66 PRO A CA 17
ATOM 18806 C C . PRO A 1 51 ? 2.642 0.066 3.837 1.00 0.00 66 PRO A C 17
ATOM 18807 O O . PRO A 1 51 ? 1.855 0.996 4.013 1.00 0.00 66 PRO A O 17
ATOM 18818 N N . ALA A 1 52 ? 2.465 -1.136 4.380 1.00 0.00 67 ALA A N 17
ATOM 18819 C CA . ALA A 1 52 ? 1.308 -1.420 5.224 1.00 0.00 67 ALA A CA 17
ATOM 18820 C C . ALA A 1 52 ? 1.432 -0.719 6.572 1.00 0.00 67 ALA A C 17
ATOM 18821 O O . ALA A 1 52 ? 0.465 -0.635 7.330 1.00 0.00 67 ALA A O 17
ATOM 18828 N N . ASN A 1 53 ? 2.626 -0.214 6.862 1.00 0.00 68 ASN A N 17
ATOM 18829 C CA . ASN A 1 53 ? 2.877 0.486 8.117 1.00 0.00 68 ASN A CA 17
ATOM 18830 C C . ASN A 1 53 ? 2.563 1.971 7.975 1.00 0.00 68 ASN A C 17
ATOM 18831 O O . ASN A 1 53 ? 2.181 2.629 8.943 1.00 0.00 68 ASN A O 17
ATOM 18842 N N . TYR A 1 54 ? 2.719 2.492 6.760 1.00 0.00 69 TYR A N 17
ATOM 18843 C CA . TYR A 1 54 ? 2.446 3.897 6.493 1.00 0.00 69 TYR A CA 17
ATOM 18844 C C . TYR A 1 54 ? 0.947 4.138 6.382 1.00 0.00 69 TYR A C 17
ATOM 18845 O O . TYR A 1 54 ? 0.431 5.138 6.884 1.00 0.00 69 TYR A O 17
ATOM 18863 N N . VAL A 1 55 ? 0.249 3.219 5.720 1.00 0.00 70 VAL A N 17
ATOM 18864 C CA . VAL A 1 55 ? -1.194 3.343 5.548 1.00 0.00 70 VAL A CA 17
ATOM 18865 C C . VAL A 1 55 ? -1.928 2.118 6.098 1.00 0.00 70 VAL A C 17
ATOM 18866 O O . VAL A 1 55 ? -1.328 1.061 6.293 1.00 0.00 70 VAL A O 17
ATOM 18879 N N . ALA A 1 56 ? -3.227 2.274 6.350 1.00 0.00 71 ALA A N 17
ATOM 18880 C CA . ALA A 1 56 ? -4.043 1.183 6.883 1.00 0.00 71 ALA A CA 17
ATOM 18881 C C . ALA A 1 56 ? -5.326 1.009 6.072 1.00 0.00 71 ALA A C 17
ATOM 18882 O O . ALA A 1 56 ? -5.820 1.964 5.472 1.00 0.00 71 ALA A O 17
ATOM 18889 N N . PRO A 1 57 ? -5.878 -0.222 6.025 1.00 0.00 72 PRO A N 17
ATOM 18890 C CA . PRO A 1 57 ? -7.098 -0.516 5.263 1.00 0.00 72 PRO A CA 17
ATOM 18891 C C . PRO A 1 57 ? -8.292 0.331 5.666 1.00 0.00 72 PRO A C 17
ATOM 18892 O O . PRO A 1 57 ? -8.203 1.200 6.535 1.00 0.00 72 PRO A O 17
ATOM 18903 N N . MET A 1 58 ? -9.409 0.066 5.005 1.00 0.00 73 MET A N 17
ATOM 18904 C CA . MET A 1 58 ? -10.645 0.785 5.246 1.00 0.00 73 MET A CA 17
ATOM 18905 C C . MET A 1 58 ? -11.843 -0.127 5.007 1.00 0.00 73 MET A C 17
ATOM 18906 O O . MET A 1 58 ? -12.251 -0.340 3.864 1.00 0.00 73 MET A O 17
ATOM 18920 N N . MET A 1 59 ? -12.399 -0.668 6.084 1.00 0.00 74 MET A N 17
ATOM 18921 C CA . MET A 1 59 ? -13.543 -1.561 5.978 1.00 0.00 74 MET A CA 17
ATOM 18922 C C . MET A 1 59 ? -14.805 -0.789 5.610 1.00 0.00 74 MET A C 17
ATOM 18923 O O . MET A 1 59 ? -15.375 -0.077 6.436 1.00 0.00 74 MET A O 17
ATOM 18937 N N . ARG A 1 60 ? -15.233 -0.940 4.361 1.00 0.00 75 ARG A N 17
ATOM 18938 C CA . ARG A 1 60 ? -16.428 -0.263 3.869 1.00 0.00 75 ARG A CA 17
ATOM 18939 C C . ARG A 1 60 ? -17.657 -0.669 4.676 1.00 0.00 75 ARG A C 17
ATOM 18940 O O . ARG A 1 60 ? -17.653 -1.785 5.239 1.00 0.00 75 ARG A O 17
ATOM 18962 N N . ALA B 2 1 ? 5.969 8.960 13.079 1.00 0.00 76 ALA B N 17
ATOM 18963 C CA . ALA B 2 1 ? 6.153 8.769 11.618 1.00 0.00 76 ALA B CA 17
ATOM 18964 C C . ALA B 2 1 ? 6.427 7.305 11.288 1.00 0.00 76 ALA B C 17
ATOM 18965 O O . ALA B 2 1 ? 7.558 6.835 11.408 1.00 0.00 76 ALA B O 17
ATOM 18974 N N . PRO B 2 2 ? 5.388 6.561 10.865 1.00 0.00 77 PRO B N 17
ATOM 18975 C CA . PRO B 2 2 ? 5.515 5.146 10.516 1.00 0.00 77 PRO B CA 17
ATOM 18976 C C . PRO B 2 2 ? 6.674 4.892 9.559 1.00 0.00 77 PRO B C 17
ATOM 18977 O O . PRO B 2 2 ? 6.795 5.552 8.528 1.00 0.00 77 PRO B O 17
ATOM 18988 N N . SER B 2 3 ? 7.527 3.936 9.908 1.00 0.00 78 SER B N 17
ATOM 18989 C CA . SER B 2 3 ? 8.678 3.600 9.079 1.00 0.00 78 SER B CA 17
ATOM 18990 C C . SER B 2 3 ? 8.562 2.188 8.525 1.00 0.00 78 SER B C 17
ATOM 18991 O O . SER B 2 3 ? 8.352 1.230 9.268 1.00 0.00 78 SER B O 17
ATOM 18999 N N . ILE B 2 4 ? 8.695 2.074 7.209 1.00 0.00 79 ILE B N 17
ATOM 19000 C CA . ILE B 2 4 ? 8.601 0.789 6.540 1.00 0.00 79 ILE B CA 17
ATOM 19001 C C . ILE B 2 4 ? 9.931 0.407 5.889 1.00 0.00 79 ILE B C 17
ATOM 19002 O O . ILE B 2 4 ? 10.580 1.229 5.239 1.00 0.00 79 ILE B O 17
ATOM 19018 N N . ASP B 2 5 ? 10.330 -0.846 6.077 1.00 0.00 80 ASP B N 17
ATOM 19019 C CA . ASP B 2 5 ? 11.580 -1.351 5.516 1.00 0.00 80 ASP B CA 17
ATOM 19020 C C . ASP B 2 5 ? 11.330 -2.088 4.204 1.00 0.00 80 ASP B C 17
ATOM 19021 O O . ASP B 2 5 ? 10.476 -2.970 4.131 1.00 0.00 80 ASP B O 17
ATOM 19030 N N . ARG B 2 6 ? 12.080 -1.719 3.170 1.00 0.00 81 ARG B N 17
ATOM 19031 C CA . ARG B 2 6 ? 11.939 -2.342 1.857 1.00 0.00 81 ARG B CA 17
ATOM 19032 C C . ARG B 2 6 ? 12.612 -3.711 1.816 1.00 0.00 81 ARG B C 17
ATOM 19033 O O . ARG B 2 6 ? 12.516 -4.432 0.822 1.00 0.00 81 ARG B O 17
ATOM 19054 N N . SER B 2 7 ? 13.297 -4.062 2.897 1.00 0.00 82 SER B N 17
ATOM 19055 C CA . SER B 2 7 ? 13.990 -5.344 2.980 1.00 0.00 82 SER B CA 17
ATOM 19056 C C . SER B 2 7 ? 13.013 -6.485 3.248 1.00 0.00 82 SER B C 17
ATOM 19057 O O . SER B 2 7 ? 13.422 -7.632 3.430 1.00 0.00 82 SER B O 17
ATOM 19065 N N . THR B 2 8 ? 11.722 -6.166 3.285 1.00 0.00 83 THR B N 17
ATOM 19066 C CA . THR B 2 8 ? 10.698 -7.172 3.545 1.00 0.00 83 THR B CA 17
ATOM 19067 C C . THR B 2 8 ? 9.594 -7.148 2.487 1.00 0.00 83 THR B C 17
ATOM 19068 O O . THR B 2 8 ? 8.459 -7.545 2.753 1.00 0.00 83 THR B O 17
ATOM 19079 N N . LYS B 2 9 ? 9.933 -6.690 1.284 1.00 0.00 84 LYS B N 17
ATOM 19080 C CA . LYS B 2 9 ? 8.965 -6.628 0.190 1.00 0.00 84 LYS B CA 17
ATOM 19081 C C . LYS B 2 9 ? 8.429 -8.024 -0.134 1.00 0.00 84 LYS B C 17
ATOM 19082 O O . LYS B 2 9 ? 9.059 -9.025 0.204 1.00 0.00 84 LYS B O 17
ATOM 19101 N N . PRO B 2 10 ? 7.253 -8.113 -0.794 1.00 0.00 85 PRO B N 17
ATOM 19102 C CA . PRO B 2 10 ? 6.646 -9.400 -1.155 1.00 0.00 85 PRO B CA 17
ATOM 19103 C C . PRO B 2 10 ? 7.647 -10.363 -1.780 1.00 0.00 85 PRO B C 17
ATOM 19104 O O . PRO B 2 10 ? 8.005 -10.230 -2.950 1.00 0.00 85 PRO B O 17
ATOM 19115 N N . ALA B 2 11 ? 8.096 -11.332 -0.992 1.00 0.00 86 ALA B N 17
ATOM 19116 C CA . ALA B 2 11 ? 9.057 -12.318 -1.471 1.00 0.00 86 ALA B CA 17
ATOM 19117 C C . ALA B 2 11 ? 8.950 -13.618 -0.683 1.00 0.00 86 ALA B C 17
ATOM 19118 O O . ALA B 2 11 ? 8.693 -14.669 -1.308 1.00 0.00 86 ALA B O 17
ATOM 19126 N N . GLY A 1 1 ? -13.508 -6.329 9.392 1.00 0.00 16 GLY A N 18
ATOM 19127 C CA . GLY A 1 1 ? -13.909 -7.532 8.613 1.00 0.00 16 GLY A CA 18
ATOM 19128 C C . GLY A 1 1 ? -12.886 -7.914 7.565 1.00 0.00 16 GLY A C 18
ATOM 19129 O O . GLY A 1 1 ? -11.905 -8.594 7.864 1.00 0.00 16 GLY A O 18
ATOM 19135 N N . ARG A 1 2 ? -13.116 -7.478 6.332 1.00 0.00 17 ARG A N 18
ATOM 19136 C CA . ARG A 1 2 ? -12.207 -7.783 5.238 1.00 0.00 17 ARG A CA 18
ATOM 19137 C C . ARG A 1 2 ? -11.365 -6.571 4.869 1.00 0.00 17 ARG A C 18
ATOM 19138 O O . ARG A 1 2 ? -11.767 -5.739 4.054 1.00 0.00 17 ARG A O 18
ATOM 19159 N N . VAL A 1 3 ? -10.192 -6.483 5.481 1.00 0.00 18 VAL A N 18
ATOM 19160 C CA . VAL A 1 3 ? -9.274 -5.380 5.233 1.00 0.00 18 VAL A CA 18
ATOM 19161 C C . VAL A 1 3 ? -8.341 -5.690 4.064 1.00 0.00 18 VAL A C 18
ATOM 19162 O O . VAL A 1 3 ? -7.365 -6.425 4.213 1.00 0.00 18 VAL A O 18
ATOM 19175 N N . ARG A 1 4 ? -8.650 -5.127 2.898 1.00 0.00 19 ARG A N 18
ATOM 19176 C CA . ARG A 1 4 ? -7.839 -5.346 1.703 1.00 0.00 19 ARG A CA 18
ATOM 19177 C C . ARG A 1 4 ? -7.737 -4.072 0.868 1.00 0.00 19 ARG A C 18
ATOM 19178 O O . ARG A 1 4 ? -7.895 -4.102 -0.352 1.00 0.00 19 ARG A O 18
ATOM 19199 N N . TRP A 1 5 ? -7.476 -2.954 1.538 1.00 0.00 20 TRP A N 18
ATOM 19200 C CA . TRP A 1 5 ? -7.352 -1.662 0.877 1.00 0.00 20 TRP A CA 18
ATOM 19201 C C . TRP A 1 5 ? -6.226 -0.858 1.510 1.00 0.00 20 TRP A C 18
ATOM 19202 O O . TRP A 1 5 ? -5.854 -1.103 2.653 1.00 0.00 20 TRP A O 18
ATOM 19223 N N . ALA A 1 6 ? -5.674 0.094 0.772 1.00 0.00 21 ALA A N 18
ATOM 19224 C CA . ALA A 1 6 ? -4.604 0.913 1.296 1.00 0.00 21 ALA A CA 18
ATOM 19225 C C . ALA A 1 6 ? -5.030 2.368 1.318 1.00 0.00 21 ALA A C 18
ATOM 19226 O O . ALA A 1 6 ? -5.046 3.035 0.283 1.00 0.00 21 ALA A O 18
ATOM 19233 N N . ARG A 1 7 ? -5.355 2.871 2.502 1.00 0.00 22 ARG A N 18
ATOM 19234 C CA . ARG A 1 7 ? -5.754 4.259 2.632 1.00 0.00 22 ARG A CA 18
ATOM 19235 C C . ARG A 1 7 ? -4.610 5.047 3.232 1.00 0.00 22 ARG A C 18
ATOM 19236 O O . ARG A 1 7 ? -4.276 4.891 4.408 1.00 0.00 22 ARG A O 18
ATOM 19257 N N . ALA A 1 8 ? -4.002 5.875 2.404 1.00 0.00 23 ALA A N 18
ATOM 19258 C CA . ALA A 1 8 ? -2.870 6.679 2.824 1.00 0.00 23 ALA A CA 18
ATOM 19259 C C . ALA A 1 8 ? -3.298 7.920 3.587 1.00 0.00 23 ALA A C 18
ATOM 19260 O O . ALA A 1 8 ? -3.980 8.790 3.047 1.00 0.00 23 ALA A O 18
ATOM 19267 N N . LEU A 1 9 ? -2.859 8.006 4.839 1.00 0.00 24 LEU A N 18
ATOM 19268 C CA . LEU A 1 9 ? -3.156 9.156 5.680 1.00 0.00 24 LEU A CA 18
ATOM 19269 C C . LEU A 1 9 ? -2.085 10.211 5.447 1.00 0.00 24 LEU A C 18
ATOM 19270 O O . LEU A 1 9 ? -2.296 11.404 5.660 1.00 0.00 24 LEU A O 18
ATOM 19286 N N . TYR A 1 10 ? -0.937 9.734 4.978 1.00 0.00 25 TYR A N 18
ATOM 19287 C CA . TYR A 1 10 ? 0.206 10.578 4.664 1.00 0.00 25 TYR A CA 18
ATOM 19288 C C . TYR A 1 10 ? 0.740 10.205 3.286 1.00 0.00 25 TYR A C 18
ATOM 19289 O O . TYR A 1 10 ? 0.211 9.298 2.641 1.00 0.00 25 TYR A O 18
ATOM 19307 N N . ASP A 1 11 ? 1.775 10.907 2.835 1.00 0.00 26 ASP A N 18
ATOM 19308 C CA . ASP A 1 11 ? 2.375 10.643 1.527 1.00 0.00 26 ASP A CA 18
ATOM 19309 C C . ASP A 1 11 ? 2.690 9.154 1.339 1.00 0.00 26 ASP A C 18
ATOM 19310 O O . ASP A 1 11 ? 2.415 8.329 2.209 1.00 0.00 26 ASP A O 18
ATOM 19319 N N . PHE A 1 12 ? 3.254 8.817 0.184 1.00 0.00 27 PHE A N 18
ATOM 19320 C CA . PHE A 1 12 ? 3.586 7.432 -0.137 1.00 0.00 27 PHE A CA 18
ATOM 19321 C C . PHE A 1 12 ? 5.073 7.134 0.055 1.00 0.00 27 PHE A C 18
ATOM 19322 O O . PHE A 1 12 ? 5.926 7.994 -0.167 1.00 0.00 27 PHE A O 18
ATOM 19339 N N . GLU A 1 13 ? 5.369 5.902 0.467 1.00 0.00 28 GLU A N 18
ATOM 19340 C CA . GLU A 1 13 ? 6.745 5.469 0.689 1.00 0.00 28 GLU A CA 18
ATOM 19341 C C . GLU A 1 13 ? 7.280 4.684 -0.501 1.00 0.00 28 GLU A C 18
ATOM 19342 O O . GLU A 1 13 ? 8.338 4.061 -0.412 1.00 0.00 28 GLU A O 18
ATOM 19354 N N . ALA A 1 14 ? 6.554 4.702 -1.611 1.00 0.00 29 ALA A N 18
ATOM 19355 C CA . ALA A 1 14 ? 6.984 3.973 -2.797 1.00 0.00 29 ALA A CA 18
ATOM 19356 C C . ALA A 1 14 ? 8.220 4.618 -3.408 1.00 0.00 29 ALA A C 18
ATOM 19357 O O . ALA A 1 14 ? 8.134 5.647 -4.077 1.00 0.00 29 ALA A O 18
ATOM 19364 N N . LEU A 1 15 ? 9.374 4.001 -3.173 1.00 0.00 30 LEU A N 18
ATOM 19365 C CA . LEU A 1 15 ? 10.634 4.510 -3.697 1.00 0.00 30 LEU A CA 18
ATOM 19366 C C . LEU A 1 15 ? 11.174 3.590 -4.785 1.00 0.00 30 LEU A C 18
ATOM 19367 O O . LEU A 1 15 ? 12.153 3.916 -5.457 1.00 0.00 30 LEU A O 18
ATOM 19383 N N . GLU A 1 16 ? 10.530 2.439 -4.953 1.00 0.00 31 GLU A N 18
ATOM 19384 C CA . GLU A 1 16 ? 10.954 1.471 -5.962 1.00 0.00 31 GLU A CA 18
ATOM 19385 C C . GLU A 1 16 ? 10.124 1.599 -7.236 1.00 0.00 31 GLU A C 18
ATOM 19386 O O . GLU A 1 16 ? 9.055 2.210 -7.235 1.00 0.00 31 GLU A O 18
ATOM 19398 N N . GLU A 1 17 ? 10.629 1.018 -8.321 1.00 0.00 32 GLU A N 18
ATOM 19399 C CA . GLU A 1 17 ? 9.940 1.064 -9.607 1.00 0.00 32 GLU A CA 18
ATOM 19400 C C . GLU A 1 17 ? 8.690 0.190 -9.591 1.00 0.00 32 GLU A C 18
ATOM 19401 O O . GLU A 1 17 ? 7.622 0.613 -10.035 1.00 0.00 32 GLU A O 18
ATOM 19413 N N . ASP A 1 18 ? 8.827 -1.026 -9.070 1.00 0.00 33 ASP A N 18
ATOM 19414 C CA . ASP A 1 18 ? 7.703 -1.955 -8.988 1.00 0.00 33 ASP A CA 18
ATOM 19415 C C . ASP A 1 18 ? 6.820 -1.625 -7.790 1.00 0.00 33 ASP A C 18
ATOM 19416 O O . ASP A 1 18 ? 6.158 -2.502 -7.234 1.00 0.00 33 ASP A O 18
ATOM 19425 N N . GLU A 1 19 ? 6.822 -0.357 -7.394 1.00 0.00 34 GLU A N 18
ATOM 19426 C CA . GLU A 1 19 ? 6.030 0.090 -6.257 1.00 0.00 34 GLU A CA 18
ATOM 19427 C C . GLU A 1 19 ? 4.963 1.090 -6.689 1.00 0.00 34 GLU A C 18
ATOM 19428 O O . GLU A 1 19 ? 5.062 1.698 -7.755 1.00 0.00 34 GLU A O 18
ATOM 19440 N N . LEU A 1 20 ? 3.950 1.256 -5.848 1.00 0.00 35 LEU A N 18
ATOM 19441 C CA . LEU A 1 20 ? 2.862 2.186 -6.127 1.00 0.00 35 LEU A CA 18
ATOM 19442 C C . LEU A 1 20 ? 2.839 3.297 -5.086 1.00 0.00 35 LEU A C 18
ATOM 19443 O O . LEU A 1 20 ? 3.042 3.048 -3.897 1.00 0.00 35 LEU A O 18
ATOM 19459 N N . GLY A 1 21 ? 2.600 4.522 -5.537 1.00 0.00 36 GLY A N 18
ATOM 19460 C CA . GLY A 1 21 ? 2.571 5.647 -4.627 1.00 0.00 36 GLY A CA 18
ATOM 19461 C C . GLY A 1 21 ? 1.218 6.325 -4.542 1.00 0.00 36 GLY A C 18
ATOM 19462 O O . GLY A 1 21 ? 0.602 6.642 -5.560 1.00 0.00 36 GLY A O 18
ATOM 19466 N N . PHE A 1 22 ? 0.766 6.554 -3.314 1.00 0.00 37 PHE A N 18
ATOM 19467 C CA . PHE A 1 22 ? -0.511 7.210 -3.063 1.00 0.00 37 PHE A CA 18
ATOM 19468 C C . PHE A 1 22 ? -0.304 8.521 -2.313 1.00 0.00 37 PHE A C 18
ATOM 19469 O O . PHE A 1 22 ? 0.826 8.910 -2.024 1.00 0.00 37 PHE A O 18
ATOM 19486 N N . ARG A 1 23 ? -1.403 9.193 -1.991 1.00 0.00 38 ARG A N 18
ATOM 19487 C CA . ARG A 1 23 ? -1.334 10.455 -1.262 1.00 0.00 38 ARG A CA 18
ATOM 19488 C C . ARG A 1 23 ? -2.285 10.456 -0.069 1.00 0.00 38 ARG A C 18
ATOM 19489 O O . ARG A 1 23 ? -3.059 9.518 0.120 1.00 0.00 38 ARG A O 18
ATOM 19510 N N . SER A 1 24 ? -2.219 11.515 0.733 1.00 0.00 39 SER A N 18
ATOM 19511 C CA . SER A 1 24 ? -3.073 11.644 1.910 1.00 0.00 39 SER A CA 18
ATOM 19512 C C . SER A 1 24 ? -4.549 11.554 1.532 1.00 0.00 39 SER A C 18
ATOM 19513 O O . SER A 1 24 ? -4.967 12.066 0.492 1.00 0.00 39 SER A O 18
ATOM 19521 N N . GLY A 1 25 ? -5.332 10.902 2.387 1.00 0.00 40 GLY A N 18
ATOM 19522 C CA . GLY A 1 25 ? -6.756 10.752 2.139 1.00 0.00 40 GLY A CA 18
ATOM 19523 C C . GLY A 1 25 ? -7.056 10.082 0.811 1.00 0.00 40 GLY A C 18
ATOM 19524 O O . GLY A 1 25 ? -7.898 10.557 0.049 1.00 0.00 40 GLY A O 18
ATOM 19528 N N . GLU A 1 26 ? -6.369 8.976 0.532 1.00 0.00 41 GLU A N 18
ATOM 19529 C CA . GLU A 1 26 ? -6.578 8.251 -0.719 1.00 0.00 41 GLU A CA 18
ATOM 19530 C C . GLU A 1 26 ? -6.799 6.763 -0.467 1.00 0.00 41 GLU A C 18
ATOM 19531 O O . GLU A 1 26 ? -6.101 6.149 0.337 1.00 0.00 41 GLU A O 18
ATOM 19543 N N . VAL A 1 27 ? -7.778 6.191 -1.166 1.00 0.00 42 VAL A N 18
ATOM 19544 C CA . VAL A 1 27 ? -8.097 4.774 -1.024 1.00 0.00 42 VAL A CA 18
ATOM 19545 C C . VAL A 1 27 ? -7.489 3.953 -2.159 1.00 0.00 42 VAL A C 18
ATOM 19546 O O . VAL A 1 27 ? -7.509 4.365 -3.318 1.00 0.00 42 VAL A O 18
ATOM 19559 N N . VAL A 1 28 ? -6.952 2.787 -1.811 1.00 0.00 43 VAL A N 18
ATOM 19560 C CA . VAL A 1 28 ? -6.336 1.899 -2.792 1.00 0.00 43 VAL A CA 18
ATOM 19561 C C . VAL A 1 28 ? -6.871 0.477 -2.644 1.00 0.00 43 VAL A C 18
ATOM 19562 O O . VAL A 1 28 ? -7.136 0.024 -1.535 1.00 0.00 43 VAL A O 18
ATOM 19575 N N . GLU A 1 29 ? -7.025 -0.226 -3.761 1.00 0.00 44 GLU A N 18
ATOM 19576 C CA . GLU A 1 29 ? -7.526 -1.596 -3.724 1.00 0.00 44 GLU A CA 18
ATOM 19577 C C . GLU A 1 29 ? -6.372 -2.587 -3.612 1.00 0.00 44 GLU A C 18
ATOM 19578 O O . GLU A 1 29 ? -5.594 -2.756 -4.551 1.00 0.00 44 GLU A O 18
ATOM 19590 N N . VAL A 1 30 ? -6.267 -3.243 -2.457 1.00 0.00 45 VAL A N 18
ATOM 19591 C CA . VAL A 1 30 ? -5.205 -4.217 -2.229 1.00 0.00 45 VAL A CA 18
ATOM 19592 C C . VAL A 1 30 ? -5.552 -5.556 -2.868 1.00 0.00 45 VAL A C 18
ATOM 19593 O O . VAL A 1 30 ? -6.677 -6.042 -2.744 1.00 0.00 45 VAL A O 18
ATOM 19606 N N . LEU A 1 31 ? -4.580 -6.144 -3.556 1.00 0.00 46 LEU A N 18
ATOM 19607 C CA . LEU A 1 31 ? -4.782 -7.424 -4.223 1.00 0.00 46 LEU A CA 18
ATOM 19608 C C . LEU A 1 31 ? -3.973 -8.530 -3.554 1.00 0.00 46 LEU A C 18
ATOM 19609 O O . LEU A 1 31 ? -4.186 -9.713 -3.820 1.00 0.00 46 LEU A O 18
ATOM 19625 N N . ASP A 1 32 ? -3.043 -8.143 -2.686 1.00 0.00 47 ASP A N 18
ATOM 19626 C CA . ASP A 1 32 ? -2.206 -9.113 -1.987 1.00 0.00 47 ASP A CA 18
ATOM 19627 C C . ASP A 1 32 ? -1.789 -8.598 -0.611 1.00 0.00 47 ASP A C 18
ATOM 19628 O O . ASP A 1 32 ? -0.615 -8.313 -0.371 1.00 0.00 47 ASP A O 18
ATOM 19637 N N . SER A 1 33 ? -2.758 -8.495 0.294 1.00 0.00 48 SER A N 18
ATOM 19638 C CA . SER A 1 33 ? -2.499 -8.030 1.654 1.00 0.00 48 SER A CA 18
ATOM 19639 C C . SER A 1 33 ? -1.778 -9.088 2.453 1.00 0.00 48 SER A C 18
ATOM 19640 O O . SER A 1 33 ? -1.397 -8.850 3.599 1.00 0.00 48 SER A O 18
ATOM 19648 N N . SER A 1 34 ? -1.557 -10.251 1.853 1.00 0.00 49 SER A N 18
ATOM 19649 C CA . SER A 1 34 ? -0.843 -11.286 2.560 1.00 0.00 49 SER A CA 18
ATOM 19650 C C . SER A 1 34 ? 0.632 -10.922 2.591 1.00 0.00 49 SER A C 18
ATOM 19651 O O . SER A 1 34 ? 1.294 -10.879 1.555 1.00 0.00 49 SER A O 18
ATOM 19659 N N . ASN A 1 35 ? 1.111 -10.653 3.798 1.00 0.00 50 ASN A N 18
ATOM 19660 C CA . ASN A 1 35 ? 2.496 -10.263 4.056 1.00 0.00 50 ASN A CA 18
ATOM 19661 C C . ASN A 1 35 ? 2.571 -9.584 5.421 1.00 0.00 50 ASN A C 18
ATOM 19662 O O . ASN A 1 35 ? 1.557 -9.104 5.929 1.00 0.00 50 ASN A O 18
ATOM 19673 N N . PRO A 1 36 ? 3.754 -9.543 6.052 1.00 0.00 51 PRO A N 18
ATOM 19674 C CA . PRO A 1 36 ? 3.913 -8.936 7.363 1.00 0.00 51 PRO A CA 18
ATOM 19675 C C . PRO A 1 36 ? 4.326 -7.465 7.320 1.00 0.00 51 PRO A C 18
ATOM 19676 O O . PRO A 1 36 ? 4.671 -6.890 8.352 1.00 0.00 51 PRO A O 18
ATOM 19687 N N . SER A 1 37 ? 4.290 -6.851 6.137 1.00 0.00 52 SER A N 18
ATOM 19688 C CA . SER A 1 37 ? 4.668 -5.443 6.013 1.00 0.00 52 SER A CA 18
ATOM 19689 C C . SER A 1 37 ? 4.357 -4.879 4.628 1.00 0.00 52 SER A C 18
ATOM 19690 O O . SER A 1 37 ? 3.598 -3.920 4.499 1.00 0.00 52 SER A O 18
ATOM 19698 N N . TRP A 1 38 ? 4.965 -5.458 3.599 1.00 0.00 53 TRP A N 18
ATOM 19699 C CA . TRP A 1 38 ? 4.763 -4.985 2.231 1.00 0.00 53 TRP A CA 18
ATOM 19700 C C . TRP A 1 38 ? 3.712 -5.811 1.495 1.00 0.00 53 TRP A C 18
ATOM 19701 O O . TRP A 1 38 ? 3.890 -7.010 1.288 1.00 0.00 53 TRP A O 18
ATOM 19722 N N . TRP A 1 39 ? 2.632 -5.157 1.073 1.00 0.00 54 TRP A N 18
ATOM 19723 C CA . TRP A 1 39 ? 1.576 -5.838 0.327 1.00 0.00 54 TRP A CA 18
ATOM 19724 C C . TRP A 1 39 ? 1.532 -5.336 -1.112 1.00 0.00 54 TRP A C 18
ATOM 19725 O O . TRP A 1 39 ? 1.793 -4.161 -1.375 1.00 0.00 54 TRP A O 18
ATOM 19746 N N . THR A 1 40 ? 1.188 -6.223 -2.040 1.00 0.00 55 THR A N 18
ATOM 19747 C CA . THR A 1 40 ? 1.095 -5.853 -3.449 1.00 0.00 55 THR A CA 18
ATOM 19748 C C . THR A 1 40 ? -0.323 -5.408 -3.798 1.00 0.00 55 THR A C 18
ATOM 19749 O O . THR A 1 40 ? -1.268 -6.193 -3.711 1.00 0.00 55 THR A O 18
ATOM 19760 N N . GLY A 1 41 ? -0.467 -4.145 -4.192 1.00 0.00 56 GLY A N 18
ATOM 19761 C CA . GLY A 1 41 ? -1.776 -3.620 -4.546 1.00 0.00 56 GLY A CA 18
ATOM 19762 C C . GLY A 1 41 ? -1.708 -2.618 -5.682 1.00 0.00 56 GLY A C 18
ATOM 19763 O O . GLY A 1 41 ? -0.637 -2.383 -6.240 1.00 0.00 56 GLY A O 18
ATOM 19767 N N . ARG A 1 42 ? -2.847 -2.024 -6.029 1.00 0.00 57 ARG A N 18
ATOM 19768 C CA . ARG A 1 42 ? -2.885 -1.046 -7.111 1.00 0.00 57 ARG A CA 18
ATOM 19769 C C . ARG A 1 42 ? -3.935 0.036 -6.862 1.00 0.00 57 ARG A C 18
ATOM 19770 O O . ARG A 1 42 ? -5.038 -0.243 -6.391 1.00 0.00 57 ARG A O 18
ATOM 19791 N N . LEU A 1 43 ? -3.576 1.275 -7.196 1.00 0.00 58 LEU A N 18
ATOM 19792 C CA . LEU A 1 43 ? -4.471 2.415 -7.029 1.00 0.00 58 LEU A CA 18
ATOM 19793 C C . LEU A 1 43 ? -5.131 2.758 -8.357 1.00 0.00 58 LEU A C 18
ATOM 19794 O O . LEU A 1 43 ? -4.458 3.183 -9.288 1.00 0.00 58 LEU A O 18
ATOM 19810 N N . HIS A 1 44 ? -6.448 2.562 -8.421 1.00 0.00 59 HIS A N 18
ATOM 19811 C CA . HIS A 1 44 ? -7.251 2.829 -9.620 1.00 0.00 59 HIS A CA 18
ATOM 19812 C C . HIS A 1 44 ? -6.738 2.063 -10.853 1.00 0.00 59 HIS A C 18
ATOM 19813 O O . HIS A 1 44 ? -7.423 1.163 -11.340 1.00 0.00 59 HIS A O 18
ATOM 19828 N N . ASN A 1 45 ? -5.552 2.400 -11.361 1.00 0.00 60 ASN A N 18
ATOM 19829 C CA . ASN A 1 45 ? -5.009 1.709 -12.527 1.00 0.00 60 ASN A CA 18
ATOM 19830 C C . ASN A 1 45 ? -3.486 1.600 -12.474 1.00 0.00 60 ASN A C 18
ATOM 19831 O O . ASN A 1 45 ? -2.854 1.194 -13.449 1.00 0.00 60 ASN A O 18
ATOM 19842 N N . LYS A 1 46 ? -2.900 1.943 -11.332 1.00 0.00 61 LYS A N 18
ATOM 19843 C CA . LYS A 1 46 ? -1.456 1.859 -11.161 1.00 0.00 61 LYS A CA 18
ATOM 19844 C C . LYS A 1 46 ? -1.120 0.720 -10.209 1.00 0.00 61 LYS A C 18
ATOM 19845 O O . LYS A 1 46 ? -1.643 0.665 -9.100 1.00 0.00 61 LYS A O 18
ATOM 19864 N N . LEU A 1 47 ? -0.260 -0.192 -10.647 1.00 0.00 62 LEU A N 18
ATOM 19865 C CA . LEU A 1 47 ? 0.115 -1.335 -9.822 1.00 0.00 62 LEU A CA 18
ATOM 19866 C C . LEU A 1 47 ? 1.495 -1.153 -9.205 1.00 0.00 62 LEU A C 18
ATOM 19867 O O . LEU A 1 47 ? 2.400 -0.595 -9.826 1.00 0.00 62 LEU A O 18
ATOM 19883 N N . GLY A 1 48 ? 1.645 -1.639 -7.976 1.00 0.00 63 GLY A N 18
ATOM 19884 C CA . GLY A 1 48 ? 2.913 -1.534 -7.284 1.00 0.00 63 GLY A CA 18
ATOM 19885 C C . GLY A 1 48 ? 2.795 -1.824 -5.799 1.00 0.00 63 GLY A C 18
ATOM 19886 O O . GLY A 1 48 ? 1.717 -1.702 -5.217 1.00 0.00 63 GLY A O 18
ATOM 19890 N N . LEU A 1 49 ? 3.910 -2.211 -5.189 1.00 0.00 64 LEU A N 18
ATOM 19891 C CA . LEU A 1 49 ? 3.937 -2.524 -3.763 1.00 0.00 64 LEU A CA 18
ATOM 19892 C C . LEU A 1 49 ? 3.785 -1.255 -2.926 1.00 0.00 64 LEU A C 18
ATOM 19893 O O . LEU A 1 49 ? 4.118 -0.161 -3.378 1.00 0.00 64 LEU A O 18
ATOM 19909 N N . PHE A 1 50 ? 3.276 -1.404 -1.706 1.00 0.00 65 PHE A N 18
ATOM 19910 C CA . PHE A 1 50 ? 3.083 -0.261 -0.818 1.00 0.00 65 PHE A CA 18
ATOM 19911 C C . PHE A 1 50 ? 3.363 -0.638 0.639 1.00 0.00 65 PHE A C 18
ATOM 19912 O O . PHE A 1 50 ? 3.361 -1.818 0.994 1.00 0.00 65 PHE A O 18
ATOM 19929 N N . PRO A 1 51 ? 3.605 0.366 1.508 1.00 0.00 66 PRO A N 18
ATOM 19930 C CA . PRO A 1 51 ? 3.882 0.137 2.929 1.00 0.00 66 PRO A CA 18
ATOM 19931 C C . PRO A 1 51 ? 2.608 -0.028 3.756 1.00 0.00 66 PRO A C 18
ATOM 19932 O O . PRO A 1 51 ? 1.898 0.945 4.016 1.00 0.00 66 PRO A O 18
ATOM 19943 N N . ALA A 1 52 ? 2.323 -1.256 4.174 1.00 0.00 67 ALA A N 18
ATOM 19944 C CA . ALA A 1 52 ? 1.136 -1.524 4.978 1.00 0.00 67 ALA A CA 18
ATOM 19945 C C . ALA A 1 52 ? 1.264 -0.889 6.356 1.00 0.00 67 ALA A C 18
ATOM 19946 O O . ALA A 1 52 ? 0.288 -0.784 7.099 1.00 0.00 67 ALA A O 18
ATOM 19953 N N . ASN A 1 53 ? 2.479 -0.464 6.688 1.00 0.00 68 ASN A N 18
ATOM 19954 C CA . ASN A 1 53 ? 2.747 0.166 7.975 1.00 0.00 68 ASN A CA 18
ATOM 19955 C C . ASN A 1 53 ? 2.485 1.668 7.905 1.00 0.00 68 ASN A C 18
ATOM 19956 O O . ASN A 1 53 ? 2.227 2.310 8.923 1.00 0.00 68 ASN A O 18
ATOM 19967 N N . TYR A 1 54 ? 2.549 2.220 6.696 1.00 0.00 69 TYR A N 18
ATOM 19968 C CA . TYR A 1 54 ? 2.316 3.646 6.494 1.00 0.00 69 TYR A CA 18
ATOM 19969 C C . TYR A 1 54 ? 0.827 3.943 6.364 1.00 0.00 69 TYR A C 18
ATOM 19970 O O . TYR A 1 54 ? 0.332 4.922 6.922 1.00 0.00 69 TYR A O 18
ATOM 19988 N N . VAL A 1 55 ? 0.118 3.100 5.618 1.00 0.00 70 VAL A N 18
ATOM 19989 C CA . VAL A 1 55 ? -1.315 3.293 5.416 1.00 0.00 70 VAL A CA 18
ATOM 19990 C C . VAL A 1 55 ? -2.114 2.068 5.869 1.00 0.00 70 VAL A C 18
ATOM 19991 O O . VAL A 1 55 ? -1.599 0.950 5.884 1.00 0.00 70 VAL A O 18
ATOM 20004 N N . ALA A 1 56 ? -3.372 2.295 6.251 1.00 0.00 71 ALA A N 18
ATOM 20005 C CA . ALA A 1 56 ? -4.239 1.215 6.720 1.00 0.00 71 ALA A CA 18
ATOM 20006 C C . ALA A 1 56 ? -5.477 1.060 5.835 1.00 0.00 71 ALA A C 18
ATOM 20007 O O . ALA A 1 56 ? -5.920 2.021 5.206 1.00 0.00 71 ALA A O 18
ATOM 20014 N N . PRO A 1 57 ? -6.046 -0.162 5.764 1.00 0.00 72 PRO A N 18
ATOM 20015 C CA . PRO A 1 57 ? -7.228 -0.446 4.940 1.00 0.00 72 PRO A CA 18
ATOM 20016 C C . PRO A 1 57 ? -8.431 0.421 5.269 1.00 0.00 72 PRO A C 18
ATOM 20017 O O . PRO A 1 57 ? -8.375 1.298 6.131 1.00 0.00 72 PRO A O 18
ATOM 20028 N N . MET A 1 58 ? -9.517 0.168 4.549 1.00 0.00 73 MET A N 18
ATOM 20029 C CA . MET A 1 58 ? -10.748 0.917 4.720 1.00 0.00 73 MET A CA 18
ATOM 20030 C C . MET A 1 58 ? -11.961 0.039 4.428 1.00 0.00 73 MET A C 18
ATOM 20031 O O . MET A 1 58 ? -12.315 -0.179 3.269 1.00 0.00 73 MET A O 18
ATOM 20045 N N . MET A 1 59 ? -12.596 -0.459 5.484 1.00 0.00 74 MET A N 18
ATOM 20046 C CA . MET A 1 59 ? -13.770 -1.311 5.333 1.00 0.00 74 MET A CA 18
ATOM 20047 C C . MET A 1 59 ? -14.972 -0.494 4.868 1.00 0.00 74 MET A C 18
ATOM 20048 O O . MET A 1 59 ? -15.549 0.276 5.636 1.00 0.00 74 MET A O 18
ATOM 20062 N N . ARG A 1 60 ? -15.342 -0.669 3.603 1.00 0.00 75 ARG A N 18
ATOM 20063 C CA . ARG A 1 60 ? -16.473 0.049 3.029 1.00 0.00 75 ARG A CA 18
ATOM 20064 C C . ARG A 1 60 ? -17.773 -0.335 3.727 1.00 0.00 75 ARG A C 18
ATOM 20065 O O . ARG A 1 60 ? -18.548 0.579 4.080 1.00 0.00 75 ARG A O 18
ATOM 20087 N N . ALA B 2 1 ? 6.600 8.712 12.464 1.00 0.00 76 ALA B N 18
ATOM 20088 C CA . ALA B 2 1 ? 6.451 8.344 11.033 1.00 0.00 76 ALA B CA 18
ATOM 20089 C C . ALA B 2 1 ? 6.733 6.861 10.815 1.00 0.00 76 ALA B C 18
ATOM 20090 O O . ALA B 2 1 ? 7.885 6.429 10.858 1.00 0.00 76 ALA B O 18
ATOM 20099 N N . PRO B 2 2 ? 5.678 6.058 10.574 1.00 0.00 77 PRO B N 18
ATOM 20100 C CA . PRO B 2 2 ? 5.817 4.618 10.346 1.00 0.00 77 PRO B CA 18
ATOM 20101 C C . PRO B 2 2 ? 6.902 4.301 9.324 1.00 0.00 77 PRO B C 18
ATOM 20102 O O . PRO B 2 2 ? 6.714 4.491 8.124 1.00 0.00 77 PRO B O 18
ATOM 20113 N N . SER B 2 3 ? 8.042 3.826 9.807 1.00 0.00 78 SER B N 18
ATOM 20114 C CA . SER B 2 3 ? 9.157 3.494 8.932 1.00 0.00 78 SER B CA 18
ATOM 20115 C C . SER B 2 3 ? 9.052 2.061 8.434 1.00 0.00 78 SER B C 18
ATOM 20116 O O . SER B 2 3 ? 9.053 1.113 9.220 1.00 0.00 78 SER B O 18
ATOM 20124 N N . ILE B 2 4 ? 8.956 1.917 7.118 1.00 0.00 79 ILE B N 18
ATOM 20125 C CA . ILE B 2 4 ? 8.844 0.609 6.497 1.00 0.00 79 ILE B CA 18
ATOM 20126 C C . ILE B 2 4 ? 10.154 0.204 5.822 1.00 0.00 79 ILE B C 18
ATOM 20127 O O . ILE B 2 4 ? 10.799 1.013 5.152 1.00 0.00 79 ILE B O 18
ATOM 20143 N N . ASP B 2 5 ? 10.538 -1.054 6.008 1.00 0.00 80 ASP B N 18
ATOM 20144 C CA . ASP B 2 5 ? 11.767 -1.579 5.420 1.00 0.00 80 ASP B CA 18
ATOM 20145 C C . ASP B 2 5 ? 11.467 -2.344 4.133 1.00 0.00 80 ASP B C 18
ATOM 20146 O O . ASP B 2 5 ? 10.571 -3.187 4.099 1.00 0.00 80 ASP B O 18
ATOM 20155 N N . ARG B 2 6 ? 12.218 -2.042 3.079 1.00 0.00 81 ARG B N 18
ATOM 20156 C CA . ARG B 2 6 ? 12.027 -2.701 1.790 1.00 0.00 81 ARG B CA 18
ATOM 20157 C C . ARG B 2 6 ? 12.639 -4.099 1.792 1.00 0.00 81 ARG B C 18
ATOM 20158 O O . ARG B 2 6 ? 12.497 -4.849 0.826 1.00 0.00 81 ARG B O 18
ATOM 20179 N N . SER B 2 7 ? 13.326 -4.439 2.876 1.00 0.00 82 SER B N 18
ATOM 20180 C CA . SER B 2 7 ? 13.968 -5.743 2.999 1.00 0.00 82 SER B CA 18
ATOM 20181 C C . SER B 2 7 ? 12.956 -6.833 3.350 1.00 0.00 82 SER B C 18
ATOM 20182 O O . SER B 2 7 ? 13.328 -7.988 3.564 1.00 0.00 82 SER B O 18
ATOM 20190 N N . THR B 2 8 ? 11.681 -6.462 3.412 1.00 0.00 83 THR B N 18
ATOM 20191 C CA . THR B 2 8 ? 10.626 -7.416 3.741 1.00 0.00 83 THR B CA 18
ATOM 20192 C C . THR B 2 8 ? 9.508 -7.397 2.698 1.00 0.00 83 THR B C 18
ATOM 20193 O O . THR B 2 8 ? 8.361 -7.735 2.993 1.00 0.00 83 THR B O 18
ATOM 20204 N N . LYS B 2 9 ? 9.856 -7.005 1.475 1.00 0.00 84 LYS B N 18
ATOM 20205 C CA . LYS B 2 9 ? 8.890 -6.944 0.382 1.00 0.00 84 LYS B CA 18
ATOM 20206 C C . LYS B 2 9 ? 8.285 -8.323 0.113 1.00 0.00 84 LYS B C 18
ATOM 20207 O O . LYS B 2 9 ? 8.828 -9.337 0.552 1.00 0.00 84 LYS B O 18
ATOM 20226 N N . PRO B 2 10 ? 7.146 -8.384 -0.611 1.00 0.00 85 PRO B N 18
ATOM 20227 C CA . PRO B 2 10 ? 6.479 -9.652 -0.925 1.00 0.00 85 PRO B CA 18
ATOM 20228 C C . PRO B 2 10 ? 7.445 -10.696 -1.472 1.00 0.00 85 PRO B C 18
ATOM 20229 O O . PRO B 2 10 ? 7.830 -10.651 -2.640 1.00 0.00 85 PRO B O 18
ATOM 20240 N N . ALA B 2 11 ? 7.835 -11.635 -0.617 1.00 0.00 86 ALA B N 18
ATOM 20241 C CA . ALA B 2 11 ? 8.758 -12.691 -1.012 1.00 0.00 86 ALA B CA 18
ATOM 20242 C C . ALA B 2 11 ? 8.541 -13.949 -0.177 1.00 0.00 86 ALA B C 18
ATOM 20243 O O . ALA B 2 11 ? 8.570 -13.844 1.067 1.00 0.00 86 ALA B O 18
ATOM 20251 N N . GLY A 1 1 ? -12.388 -11.356 7.639 1.00 0.00 16 GLY A N 19
ATOM 20252 C CA . GLY A 1 1 ? -11.145 -10.707 7.136 1.00 0.00 16 GLY A CA 19
ATOM 20253 C C . GLY A 1 1 ? -11.326 -10.098 5.759 1.00 0.00 16 GLY A C 19
ATOM 20254 O O . GLY A 1 1 ? -11.155 -10.776 4.746 1.00 0.00 16 GLY A O 19
ATOM 20260 N N . ARG A 1 2 ? -11.672 -8.815 5.723 1.00 0.00 17 ARG A N 19
ATOM 20261 C CA . ARG A 1 2 ? -11.876 -8.112 4.459 1.00 0.00 17 ARG A CA 19
ATOM 20262 C C . ARG A 1 2 ? -11.133 -6.784 4.452 1.00 0.00 17 ARG A C 19
ATOM 20263 O O . ARG A 1 2 ? -11.642 -5.773 3.967 1.00 0.00 17 ARG A O 19
ATOM 20284 N N . VAL A 1 3 ? -9.921 -6.800 4.989 1.00 0.00 18 VAL A N 19
ATOM 20285 C CA . VAL A 1 3 ? -9.091 -5.601 5.045 1.00 0.00 18 VAL A CA 19
ATOM 20286 C C . VAL A 1 3 ? -8.074 -5.594 3.908 1.00 0.00 18 VAL A C 19
ATOM 20287 O O . VAL A 1 3 ? -6.878 -5.786 4.127 1.00 0.00 18 VAL A O 19
ATOM 20300 N N . ARG A 1 4 ? -8.561 -5.371 2.691 1.00 0.00 19 ARG A N 19
ATOM 20301 C CA . ARG A 1 4 ? -7.699 -5.339 1.515 1.00 0.00 19 ARG A CA 19
ATOM 20302 C C . ARG A 1 4 ? -7.760 -3.973 0.841 1.00 0.00 19 ARG A C 19
ATOM 20303 O O . ARG A 1 4 ? -8.075 -3.866 -0.342 1.00 0.00 19 ARG A O 19
ATOM 20324 N N . TRP A 1 5 ? -7.469 -2.930 1.614 1.00 0.00 20 TRP A N 19
ATOM 20325 C CA . TRP A 1 5 ? -7.494 -1.562 1.116 1.00 0.00 20 TRP A CA 19
ATOM 20326 C C . TRP A 1 5 ? -6.344 -0.763 1.710 1.00 0.00 20 TRP A C 19
ATOM 20327 O O . TRP A 1 5 ? -5.807 -1.129 2.752 1.00 0.00 20 TRP A O 19
ATOM 20348 N N . ALA A 1 6 ? -5.947 0.310 1.039 1.00 0.00 21 ALA A N 19
ATOM 20349 C CA . ALA A 1 6 ? -4.857 1.133 1.522 1.00 0.00 21 ALA A CA 19
ATOM 20350 C C . ALA A 1 6 ? -5.235 2.603 1.483 1.00 0.00 21 ALA A C 19
ATOM 20351 O O . ALA A 1 6 ? -5.243 3.224 0.420 1.00 0.00 21 ALA A O 19
ATOM 20358 N N . ARG A 1 7 ? -5.522 3.166 2.649 1.00 0.00 22 ARG A N 19
ATOM 20359 C CA . ARG A 1 7 ? -5.867 4.571 2.732 1.00 0.00 22 ARG A CA 19
ATOM 20360 C C . ARG A 1 7 ? -4.693 5.338 3.306 1.00 0.00 22 ARG A C 19
ATOM 20361 O O . ARG A 1 7 ? -4.351 5.197 4.484 1.00 0.00 22 ARG A O 19
ATOM 20382 N N . ALA A 1 8 ? -4.065 6.128 2.452 1.00 0.00 23 ALA A N 19
ATOM 20383 C CA . ALA A 1 8 ? -2.904 6.907 2.844 1.00 0.00 23 ALA A CA 19
ATOM 20384 C C . ALA A 1 8 ? -3.293 8.171 3.592 1.00 0.00 23 ALA A C 19
ATOM 20385 O O . ALA A 1 8 ? -4.110 8.959 3.121 1.00 0.00 23 ALA A O 19
ATOM 20392 N N . LEU A 1 9 ? -2.674 8.361 4.753 1.00 0.00 24 LEU A N 19
ATOM 20393 C CA . LEU A 1 9 ? -2.915 9.539 5.574 1.00 0.00 24 LEU A CA 19
ATOM 20394 C C . LEU A 1 9 ? -1.800 10.547 5.327 1.00 0.00 24 LEU A C 19
ATOM 20395 O O . LEU A 1 9 ? -1.915 11.729 5.650 1.00 0.00 24 LEU A O 19
ATOM 20411 N N . TYR A 1 10 ? -0.723 10.045 4.731 1.00 0.00 25 TYR A N 19
ATOM 20412 C CA . TYR A 1 10 ? 0.444 10.847 4.392 1.00 0.00 25 TYR A CA 19
ATOM 20413 C C . TYR A 1 10 ? 0.984 10.405 3.037 1.00 0.00 25 TYR A C 19
ATOM 20414 O O . TYR A 1 10 ? 0.447 9.479 2.427 1.00 0.00 25 TYR A O 19
ATOM 20432 N N . ASP A 1 11 ? 2.037 11.068 2.568 1.00 0.00 26 ASP A N 19
ATOM 20433 C CA . ASP A 1 11 ? 2.643 10.736 1.279 1.00 0.00 26 ASP A CA 19
ATOM 20434 C C . ASP A 1 11 ? 2.952 9.240 1.173 1.00 0.00 26 ASP A C 19
ATOM 20435 O O . ASP A 1 11 ? 2.680 8.464 2.088 1.00 0.00 26 ASP A O 19
ATOM 20444 N N . PHE A 1 12 ? 3.512 8.842 0.037 1.00 0.00 27 PHE A N 19
ATOM 20445 C CA . PHE A 1 12 ? 3.843 7.443 -0.214 1.00 0.00 27 PHE A CA 19
ATOM 20446 C C . PHE A 1 12 ? 5.334 7.163 -0.011 1.00 0.00 27 PHE A C 19
ATOM 20447 O O . PHE A 1 12 ? 6.179 8.019 -0.275 1.00 0.00 27 PHE A O 19
ATOM 20464 N N . GLU A 1 13 ? 5.642 5.956 0.465 1.00 0.00 28 GLU A N 19
ATOM 20465 C CA . GLU A 1 13 ? 7.024 5.551 0.710 1.00 0.00 28 GLU A CA 19
ATOM 20466 C C . GLU A 1 13 ? 7.580 4.724 -0.441 1.00 0.00 28 GLU A C 19
ATOM 20467 O O . GLU A 1 13 ? 8.652 4.127 -0.317 1.00 0.00 28 GLU A O 19
ATOM 20479 N N . ALA A 1 14 ? 6.857 4.672 -1.550 1.00 0.00 29 ALA A N 19
ATOM 20480 C CA . ALA A 1 14 ? 7.307 3.894 -2.694 1.00 0.00 29 ALA A CA 19
ATOM 20481 C C . ALA A 1 14 ? 8.528 4.533 -3.344 1.00 0.00 29 ALA A C 19
ATOM 20482 O O . ALA A 1 14 ? 8.417 5.513 -4.079 1.00 0.00 29 ALA A O 19
ATOM 20489 N N . LEU A 1 15 ? 9.695 3.961 -3.070 1.00 0.00 30 LEU A N 19
ATOM 20490 C CA . LEU A 1 15 ? 10.944 4.462 -3.629 1.00 0.00 30 LEU A CA 19
ATOM 20491 C C . LEU A 1 15 ? 11.369 3.603 -4.810 1.00 0.00 30 LEU A C 19
ATOM 20492 O O . LEU A 1 15 ? 12.217 3.998 -5.611 1.00 0.00 30 LEU A O 19
ATOM 20508 N N . GLU A 1 16 ? 10.765 2.424 -4.910 1.00 0.00 31 GLU A N 19
ATOM 20509 C CA . GLU A 1 16 ? 11.072 1.496 -5.995 1.00 0.00 31 GLU A CA 19
ATOM 20510 C C . GLU A 1 16 ? 10.034 1.599 -7.108 1.00 0.00 31 GLU A C 19
ATOM 20511 O O . GLU A 1 16 ? 8.978 2.205 -6.932 1.00 0.00 31 GLU A O 19
ATOM 20523 N N . GLU A 1 17 ? 10.346 1.003 -8.257 1.00 0.00 32 GLU A N 19
ATOM 20524 C CA . GLU A 1 17 ? 9.443 1.029 -9.402 1.00 0.00 32 GLU A CA 19
ATOM 20525 C C . GLU A 1 17 ? 8.411 -0.093 -9.315 1.00 0.00 32 GLU A C 19
ATOM 20526 O O . GLU A 1 17 ? 7.297 0.034 -9.823 1.00 0.00 32 GLU A O 19
ATOM 20538 N N . ASP A 1 18 ? 8.789 -1.191 -8.666 1.00 0.00 33 ASP A N 19
ATOM 20539 C CA . ASP A 1 18 ? 7.894 -2.336 -8.513 1.00 0.00 33 ASP A CA 19
ATOM 20540 C C . ASP A 1 18 ? 6.860 -2.070 -7.426 1.00 0.00 33 ASP A C 19
ATOM 20541 O O . ASP A 1 18 ? 5.975 -2.888 -7.178 1.00 0.00 33 ASP A O 19
ATOM 20550 N N . GLU A 1 19 ? 6.979 -0.917 -6.780 1.00 0.00 34 GLU A N 19
ATOM 20551 C CA . GLU A 1 19 ? 6.061 -0.539 -5.719 1.00 0.00 34 GLU A CA 19
ATOM 20552 C C . GLU A 1 19 ? 4.976 0.388 -6.251 1.00 0.00 34 GLU A C 19
ATOM 20553 O O . GLU A 1 19 ? 4.875 0.616 -7.457 1.00 0.00 34 GLU A O 19
ATOM 20565 N N . LEU A 1 20 ? 4.169 0.920 -5.344 1.00 0.00 35 LEU A N 19
ATOM 20566 C CA . LEU A 1 20 ? 3.091 1.823 -5.715 1.00 0.00 35 LEU A CA 19
ATOM 20567 C C . LEU A 1 20 ? 3.071 3.034 -4.792 1.00 0.00 35 LEU A C 19
ATOM 20568 O O . LEU A 1 20 ? 3.281 2.908 -3.585 1.00 0.00 35 LEU A O 19
ATOM 20584 N N . GLY A 1 21 ? 2.832 4.207 -5.365 1.00 0.00 36 GLY A N 19
ATOM 20585 C CA . GLY A 1 21 ? 2.811 5.418 -4.574 1.00 0.00 36 GLY A CA 19
ATOM 20586 C C . GLY A 1 21 ? 1.489 6.158 -4.631 1.00 0.00 36 GLY A C 19
ATOM 20587 O O . GLY A 1 21 ? 0.946 6.399 -5.708 1.00 0.00 36 GLY A O 19
ATOM 20591 N N . PHE A 1 22 ? 0.985 6.528 -3.460 1.00 0.00 37 PHE A N 19
ATOM 20592 C CA . PHE A 1 22 ? -0.269 7.261 -3.352 1.00 0.00 37 PHE A CA 19
ATOM 20593 C C . PHE A 1 22 ? -0.035 8.634 -2.739 1.00 0.00 37 PHE A C 19
ATOM 20594 O O . PHE A 1 22 ? 1.103 9.029 -2.489 1.00 0.00 37 PHE A O 19
ATOM 20611 N N . ARG A 1 23 ? -1.123 9.352 -2.487 1.00 0.00 38 ARG A N 19
ATOM 20612 C CA . ARG A 1 23 ? -1.037 10.678 -1.889 1.00 0.00 38 ARG A CA 19
ATOM 20613 C C . ARG A 1 23 ? -1.971 10.792 -0.686 1.00 0.00 38 ARG A C 19
ATOM 20614 O O . ARG A 1 23 ? -2.852 9.954 -0.495 1.00 0.00 38 ARG A O 19
ATOM 20635 N N . SER A 1 24 ? -1.761 11.829 0.124 1.00 0.00 39 SER A N 19
ATOM 20636 C CA . SER A 1 24 ? -2.572 12.062 1.318 1.00 0.00 39 SER A CA 19
ATOM 20637 C C . SER A 1 24 ? -4.061 11.863 1.036 1.00 0.00 39 SER A C 19
ATOM 20638 O O . SER A 1 24 ? -4.573 12.299 0.005 1.00 0.00 39 SER A O 19
ATOM 20646 N N . GLY A 1 25 ? -4.743 11.203 1.969 1.00 0.00 40 GLY A N 19
ATOM 20647 C CA . GLY A 1 25 ? -6.166 10.949 1.824 1.00 0.00 40 GLY A CA 19
ATOM 20648 C C . GLY A 1 25 ? -6.519 10.279 0.510 1.00 0.00 40 GLY A C 19
ATOM 20649 O O . GLY A 1 25 ? -7.186 10.875 -0.336 1.00 0.00 40 GLY A O 19
ATOM 20653 N N . GLU A 1 26 ? -6.074 9.037 0.336 1.00 0.00 41 GLU A N 19
ATOM 20654 C CA . GLU A 1 26 ? -6.356 8.296 -0.893 1.00 0.00 41 GLU A CA 19
ATOM 20655 C C . GLU A 1 26 ? -6.756 6.854 -0.601 1.00 0.00 41 GLU A C 19
ATOM 20656 O O . GLU A 1 26 ? -6.214 6.219 0.299 1.00 0.00 41 GLU A O 19
ATOM 20668 N N . VAL A 1 27 ? -7.710 6.346 -1.379 1.00 0.00 42 VAL A N 19
ATOM 20669 C CA . VAL A 1 27 ? -8.191 4.978 -1.219 1.00 0.00 42 VAL A CA 19
ATOM 20670 C C . VAL A 1 27 ? -7.541 4.048 -2.240 1.00 0.00 42 VAL A C 19
ATOM 20671 O O . VAL A 1 27 ? -7.453 4.377 -3.423 1.00 0.00 42 VAL A O 19
ATOM 20684 N N . VAL A 1 28 ? -7.086 2.889 -1.776 1.00 0.00 43 VAL A N 19
ATOM 20685 C CA . VAL A 1 28 ? -6.439 1.916 -2.650 1.00 0.00 43 VAL A CA 19
ATOM 20686 C C . VAL A 1 28 ? -7.037 0.524 -2.466 1.00 0.00 43 VAL A C 19
ATOM 20687 O O . VAL A 1 28 ? -7.315 0.103 -1.347 1.00 0.00 43 VAL A O 19
ATOM 20700 N N . GLU A 1 29 ? -7.224 -0.190 -3.570 1.00 0.00 44 GLU A N 19
ATOM 20701 C CA . GLU A 1 29 ? -7.781 -1.538 -3.519 1.00 0.00 44 GLU A CA 19
ATOM 20702 C C . GLU A 1 29 ? -6.662 -2.576 -3.504 1.00 0.00 44 GLU A C 19
ATOM 20703 O O . GLU A 1 29 ? -6.008 -2.815 -4.520 1.00 0.00 44 GLU A O 19
ATOM 20715 N N . VAL A 1 30 ? -6.449 -3.193 -2.345 1.00 0.00 45 VAL A N 19
ATOM 20716 C CA . VAL A 1 30 ? -5.410 -4.209 -2.197 1.00 0.00 45 VAL A CA 19
ATOM 20717 C C . VAL A 1 30 ? -5.893 -5.548 -2.737 1.00 0.00 45 VAL A C 19
ATOM 20718 O O . VAL A 1 30 ? -7.053 -5.919 -2.554 1.00 0.00 45 VAL A O 19
ATOM 20731 N N . LEU A 1 31 ? -5.007 -6.258 -3.426 1.00 0.00 46 LEU A N 19
ATOM 20732 C CA . LEU A 1 31 ? -5.359 -7.543 -4.015 1.00 0.00 46 LEU A CA 19
ATOM 20733 C C . LEU A 1 31 ? -4.547 -8.693 -3.419 1.00 0.00 46 LEU A C 19
ATOM 20734 O O . LEU A 1 31 ? -4.527 -9.793 -3.973 1.00 0.00 46 LEU A O 19
ATOM 20750 N N . ASP A 1 32 ? -3.879 -8.445 -2.294 1.00 0.00 47 ASP A N 19
ATOM 20751 C CA . ASP A 1 32 ? -3.079 -9.482 -1.652 1.00 0.00 47 ASP A CA 19
ATOM 20752 C C . ASP A 1 32 ? -3.083 -9.336 -0.139 1.00 0.00 47 ASP A C 19
ATOM 20753 O O . ASP A 1 32 ? -3.588 -10.198 0.582 1.00 0.00 47 ASP A O 19
ATOM 20762 N N . SER A 1 33 ? -2.503 -8.242 0.322 1.00 0.00 48 SER A N 19
ATOM 20763 C CA . SER A 1 33 ? -2.396 -7.931 1.750 1.00 0.00 48 SER A CA 19
ATOM 20764 C C . SER A 1 33 ? -1.692 -9.022 2.534 1.00 0.00 48 SER A C 19
ATOM 20765 O O . SER A 1 33 ? -1.465 -8.866 3.734 1.00 0.00 48 SER A O 19
ATOM 20773 N N . SER A 1 34 ? -1.304 -10.109 1.879 1.00 0.00 49 SER A N 19
ATOM 20774 C CA . SER A 1 34 ? -0.590 -11.142 2.594 1.00 0.00 49 SER A CA 19
ATOM 20775 C C . SER A 1 34 ? 0.879 -10.768 2.616 1.00 0.00 49 SER A C 19
ATOM 20776 O O . SER A 1 34 ? 1.528 -10.718 1.574 1.00 0.00 49 SER A O 19
ATOM 20784 N N . ASN A 1 35 ? 1.372 -10.493 3.819 1.00 0.00 50 ASN A N 19
ATOM 20785 C CA . ASN A 1 35 ? 2.756 -10.087 4.051 1.00 0.00 50 ASN A CA 19
ATOM 20786 C C . ASN A 1 35 ? 2.856 -9.426 5.422 1.00 0.00 50 ASN A C 19
ATOM 20787 O O . ASN A 1 35 ? 1.840 -9.023 5.988 1.00 0.00 50 ASN A O 19
ATOM 20798 N N . PRO A 1 36 ? 4.066 -9.305 5.988 1.00 0.00 51 PRO A N 19
ATOM 20799 C CA . PRO A 1 36 ? 4.253 -8.699 7.293 1.00 0.00 51 PRO A CA 19
ATOM 20800 C C . PRO A 1 36 ? 4.606 -7.214 7.229 1.00 0.00 51 PRO A C 19
ATOM 20801 O O . PRO A 1 36 ? 4.987 -6.623 8.240 1.00 0.00 51 PRO A O 19
ATOM 20812 N N . SER A 1 37 ? 4.481 -6.607 6.048 1.00 0.00 52 SER A N 19
ATOM 20813 C CA . SER A 1 37 ? 4.799 -5.188 5.899 1.00 0.00 52 SER A CA 19
ATOM 20814 C C . SER A 1 37 ? 4.363 -4.642 4.543 1.00 0.00 52 SER A C 19
ATOM 20815 O O . SER A 1 37 ? 3.532 -3.741 4.470 1.00 0.00 52 SER A O 19
ATOM 20823 N N . TRP A 1 38 ? 4.937 -5.177 3.472 1.00 0.00 53 TRP A N 19
ATOM 20824 C CA . TRP A 1 38 ? 4.607 -4.721 2.124 1.00 0.00 53 TRP A CA 19
ATOM 20825 C C . TRP A 1 38 ? 3.559 -5.617 1.479 1.00 0.00 53 TRP A C 19
ATOM 20826 O O . TRP A 1 38 ? 3.768 -6.817 1.320 1.00 0.00 53 TRP A O 19
ATOM 20847 N N . TRP A 1 39 ? 2.436 -5.023 1.098 1.00 0.00 54 TRP A N 19
ATOM 20848 C CA . TRP A 1 39 ? 1.356 -5.765 0.457 1.00 0.00 54 TRP A CA 19
ATOM 20849 C C . TRP A 1 39 ? 1.219 -5.379 -1.010 1.00 0.00 54 TRP A C 19
ATOM 20850 O O . TRP A 1 39 ? 1.489 -4.241 -1.393 1.00 0.00 54 TRP A O 19
ATOM 20871 N N . THR A 1 40 ? 0.779 -6.333 -1.823 1.00 0.00 55 THR A N 19
ATOM 20872 C CA . THR A 1 40 ? 0.583 -6.092 -3.246 1.00 0.00 55 THR A CA 19
ATOM 20873 C C . THR A 1 40 ? -0.833 -5.591 -3.524 1.00 0.00 55 THR A C 19
ATOM 20874 O O . THR A 1 40 ? -1.811 -6.303 -3.301 1.00 0.00 55 THR A O 19
ATOM 20885 N N . GLY A 1 41 ? -0.928 -4.361 -4.018 1.00 0.00 56 GLY A N 19
ATOM 20886 C CA . GLY A 1 41 ? -2.219 -3.770 -4.330 1.00 0.00 56 GLY A CA 19
ATOM 20887 C C . GLY A 1 41 ? -2.105 -2.720 -5.420 1.00 0.00 56 GLY A C 19
ATOM 20888 O O . GLY A 1 41 ? -1.005 -2.442 -5.897 1.00 0.00 56 GLY A O 19
ATOM 20892 N N . ARG A 1 42 ? -3.228 -2.137 -5.829 1.00 0.00 57 ARG A N 19
ATOM 20893 C CA . ARG A 1 42 ? -3.203 -1.123 -6.881 1.00 0.00 57 ARG A CA 19
ATOM 20894 C C . ARG A 1 42 ? -4.039 0.105 -6.521 1.00 0.00 57 ARG A C 19
ATOM 20895 O O . ARG A 1 42 ? -5.167 -0.013 -6.041 1.00 0.00 57 ARG A O 19
ATOM 20916 N N . LEU A 1 43 ? -3.469 1.285 -6.770 1.00 0.00 58 LEU A N 19
ATOM 20917 C CA . LEU A 1 43 ? -4.140 2.552 -6.488 1.00 0.00 58 LEU A CA 19
ATOM 20918 C C . LEU A 1 43 ? -4.749 3.130 -7.760 1.00 0.00 58 LEU A C 19
ATOM 20919 O O . LEU A 1 43 ? -4.029 3.491 -8.691 1.00 0.00 58 LEU A O 19
ATOM 20935 N N . HIS A 1 44 ? -6.078 3.220 -7.786 1.00 0.00 59 HIS A N 19
ATOM 20936 C CA . HIS A 1 44 ? -6.791 3.760 -8.940 1.00 0.00 59 HIS A CA 19
ATOM 20937 C C . HIS A 1 44 ? -6.606 2.864 -10.167 1.00 0.00 59 HIS A C 19
ATOM 20938 O O . HIS A 1 44 ? -7.496 2.087 -10.513 1.00 0.00 59 HIS A O 19
ATOM 20953 N N . ASN A 1 45 ? -5.451 2.972 -10.822 1.00 0.00 60 ASN A N 19
ATOM 20954 C CA . ASN A 1 45 ? -5.168 2.166 -12.004 1.00 0.00 60 ASN A CA 19
ATOM 20955 C C . ASN A 1 45 ? -3.691 1.786 -12.073 1.00 0.00 60 ASN A C 19
ATOM 20956 O O . ASN A 1 45 ? -3.205 1.326 -13.107 1.00 0.00 60 ASN A O 19
ATOM 20967 N N . LYS A 1 46 ? -2.987 1.972 -10.962 1.00 0.00 61 LYS A N 19
ATOM 20968 C CA . LYS A 1 46 ? -1.571 1.640 -10.887 1.00 0.00 61 LYS A CA 19
ATOM 20969 C C . LYS A 1 46 ? -1.361 0.468 -9.939 1.00 0.00 61 LYS A C 19
ATOM 20970 O O . LYS A 1 46 ? -1.819 0.500 -8.801 1.00 0.00 61 LYS A O 19
ATOM 20989 N N . LEU A 1 47 ? -0.677 -0.570 -10.412 1.00 0.00 62 LEU A N 19
ATOM 20990 C CA . LEU A 1 47 ? -0.433 -1.754 -9.593 1.00 0.00 62 LEU A CA 19
ATOM 20991 C C . LEU A 1 47 ? 0.992 -1.769 -9.050 1.00 0.00 62 LEU A C 19
ATOM 20992 O O . LEU A 1 47 ? 1.923 -1.297 -9.703 1.00 0.00 62 LEU A O 19
ATOM 21008 N N . GLY A 1 48 ? 1.149 -2.308 -7.843 1.00 0.00 63 GLY A N 19
ATOM 21009 C CA . GLY A 1 48 ? 2.458 -2.371 -7.221 1.00 0.00 63 GLY A CA 19
ATOM 21010 C C . GLY A 1 48 ? 2.388 -2.731 -5.747 1.00 0.00 63 GLY A C 19
ATOM 21011 O O . GLY A 1 48 ? 1.366 -3.221 -5.271 1.00 0.00 63 GLY A O 19
ATOM 21015 N N . LEU A 1 49 ? 3.478 -2.489 -5.024 1.00 0.00 64 LEU A N 19
ATOM 21016 C CA . LEU A 1 49 ? 3.534 -2.793 -3.594 1.00 0.00 64 LEU A CA 19
ATOM 21017 C C . LEU A 1 49 ? 3.545 -1.510 -2.763 1.00 0.00 64 LEU A C 19
ATOM 21018 O O . LEU A 1 49 ? 4.321 -0.596 -3.031 1.00 0.00 64 LEU A O 19
ATOM 21034 N N . PHE A 1 50 ? 2.679 -1.447 -1.752 1.00 0.00 65 PHE A N 19
ATOM 21035 C CA . PHE A 1 50 ? 2.595 -0.268 -0.890 1.00 0.00 65 PHE A CA 19
ATOM 21036 C C . PHE A 1 50 ? 2.941 -0.613 0.562 1.00 0.00 65 PHE A C 19
ATOM 21037 O O . PHE A 1 50 ? 2.926 -1.781 0.952 1.00 0.00 65 PHE A O 19
ATOM 21054 N N . PRO A 1 51 ? 3.249 0.411 1.385 1.00 0.00 66 PRO A N 19
ATOM 21055 C CA . PRO A 1 51 ? 3.590 0.225 2.803 1.00 0.00 66 PRO A CA 19
ATOM 21056 C C . PRO A 1 51 ? 2.360 0.024 3.687 1.00 0.00 66 PRO A C 19
ATOM 21057 O O . PRO A 1 51 ? 1.610 0.968 3.938 1.00 0.00 66 PRO A O 19
ATOM 21068 N N . ALA A 1 52 ? 2.161 -1.196 4.170 1.00 0.00 67 ALA A N 19
ATOM 21069 C CA . ALA A 1 52 ? 1.025 -1.485 5.035 1.00 0.00 67 ALA A CA 19
ATOM 21070 C C . ALA A 1 52 ? 1.212 -0.836 6.401 1.00 0.00 67 ALA A C 19
ATOM 21071 O O . ALA A 1 52 ? 0.283 -0.780 7.207 1.00 0.00 67 ALA A O 19
ATOM 21078 N N . ASN A 1 53 ? 2.422 -0.345 6.651 1.00 0.00 68 ASN A N 19
ATOM 21079 C CA . ASN A 1 53 ? 2.741 0.304 7.917 1.00 0.00 68 ASN A CA 19
ATOM 21080 C C . ASN A 1 53 ? 2.468 1.803 7.844 1.00 0.00 68 ASN A C 19
ATOM 21081 O O . ASN A 1 53 ? 2.113 2.426 8.844 1.00 0.00 68 ASN A O 19
ATOM 21092 N N . TYR A 1 54 ? 2.644 2.378 6.657 1.00 0.00 69 TYR A N 19
ATOM 21093 C CA . TYR A 1 54 ? 2.426 3.807 6.465 1.00 0.00 69 TYR A CA 19
ATOM 21094 C C . TYR A 1 54 ? 0.939 4.141 6.381 1.00 0.00 69 TYR A C 19
ATOM 21095 O O . TYR A 1 54 ? 0.495 5.144 6.939 1.00 0.00 69 TYR A O 19
ATOM 21113 N N . VAL A 1 55 ? 0.172 3.308 5.683 1.00 0.00 70 VAL A N 19
ATOM 21114 C CA . VAL A 1 55 ? -1.263 3.549 5.544 1.00 0.00 70 VAL A CA 19
ATOM 21115 C C . VAL A 1 55 ? -2.077 2.364 6.064 1.00 0.00 70 VAL A C 19
ATOM 21116 O O . VAL A 1 55 ? -1.573 1.245 6.158 1.00 0.00 70 VAL A O 19
ATOM 21129 N N . ALA A 1 56 ? -3.337 2.625 6.411 1.00 0.00 71 ALA A N 19
ATOM 21130 C CA . ALA A 1 56 ? -4.220 1.584 6.935 1.00 0.00 71 ALA A CA 19
ATOM 21131 C C . ALA A 1 56 ? -5.402 1.343 5.998 1.00 0.00 71 ALA A C 19
ATOM 21132 O O . ALA A 1 56 ? -5.857 2.263 5.320 1.00 0.00 71 ALA A O 19
ATOM 21139 N N . PRO A 1 57 ? -5.911 0.095 5.934 1.00 0.00 72 PRO A N 19
ATOM 21140 C CA . PRO A 1 57 ? -7.033 -0.254 5.056 1.00 0.00 72 PRO A CA 19
ATOM 21141 C C . PRO A 1 57 ? -8.265 0.609 5.264 1.00 0.00 72 PRO A C 19
ATOM 21142 O O . PRO A 1 57 ? -8.305 1.475 6.138 1.00 0.00 72 PRO A O 19
ATOM 21153 N N . MET A 1 58 ? -9.264 0.360 4.431 1.00 0.00 73 MET A N 19
ATOM 21154 C CA . MET A 1 58 ? -10.512 1.099 4.476 1.00 0.00 73 MET A CA 19
ATOM 21155 C C . MET A 1 58 ? -11.692 0.170 4.226 1.00 0.00 73 MET A C 19
ATOM 21156 O O . MET A 1 58 ? -11.997 -0.164 3.080 1.00 0.00 73 MET A O 19
ATOM 21170 N N . MET A 1 59 ? -12.356 -0.247 5.299 1.00 0.00 74 MET A N 19
ATOM 21171 C CA . MET A 1 59 ? -13.502 -1.139 5.176 1.00 0.00 74 MET A CA 19
ATOM 21172 C C . MET A 1 59 ? -14.717 -0.384 4.653 1.00 0.00 74 MET A C 19
ATOM 21173 O O . MET A 1 59 ? -15.343 0.387 5.382 1.00 0.00 74 MET A O 19
ATOM 21187 N N . ARG A 1 60 ? -15.045 -0.613 3.387 1.00 0.00 75 ARG A N 19
ATOM 21188 C CA . ARG A 1 60 ? -16.188 0.042 2.762 1.00 0.00 75 ARG A CA 19
ATOM 21189 C C . ARG A 1 60 ? -17.475 -0.728 3.037 1.00 0.00 75 ARG A C 19
ATOM 21190 O O . ARG A 1 60 ? -18.538 -0.083 3.143 1.00 0.00 75 ARG A O 19
ATOM 21212 N N . ALA B 2 1 ? 5.492 9.108 12.395 1.00 0.00 76 ALA B N 19
ATOM 21213 C CA . ALA B 2 1 ? 5.912 8.650 11.045 1.00 0.00 76 ALA B CA 19
ATOM 21214 C C . ALA B 2 1 ? 6.183 7.147 11.035 1.00 0.00 76 ALA B C 19
ATOM 21215 O O . ALA B 2 1 ? 7.177 6.685 11.596 1.00 0.00 76 ALA B O 19
ATOM 21224 N N . PRO B 2 2 ? 5.299 6.362 10.394 1.00 0.00 77 PRO B N 19
ATOM 21225 C CA . PRO B 2 2 ? 5.446 4.904 10.315 1.00 0.00 77 PRO B CA 19
ATOM 21226 C C . PRO B 2 2 ? 6.688 4.489 9.532 1.00 0.00 77 PRO B C 19
ATOM 21227 O O . PRO B 2 2 ? 6.899 4.932 8.403 1.00 0.00 77 PRO B O 19
ATOM 21238 N N . SER B 2 3 ? 7.507 3.637 10.140 1.00 0.00 78 SER B N 19
ATOM 21239 C CA . SER B 2 3 ? 8.729 3.160 9.501 1.00 0.00 78 SER B CA 19
ATOM 21240 C C . SER B 2 3 ? 8.474 1.884 8.723 1.00 0.00 78 SER B C 19
ATOM 21241 O O . SER B 2 3 ? 7.925 0.916 9.250 1.00 0.00 78 SER B O 19
ATOM 21249 N N . ILE B 2 4 ? 8.870 1.896 7.457 1.00 0.00 79 ILE B N 19
ATOM 21250 C CA . ILE B 2 4 ? 8.679 0.748 6.592 1.00 0.00 79 ILE B CA 19
ATOM 21251 C C . ILE B 2 4 ? 10.011 0.153 6.142 1.00 0.00 79 ILE B C 19
ATOM 21252 O O . ILE B 2 4 ? 10.955 0.875 5.818 1.00 0.00 79 ILE B O 19
ATOM 21268 N N . ASP B 2 5 ? 10.068 -1.173 6.126 1.00 0.00 80 ASP B N 19
ATOM 21269 C CA . ASP B 2 5 ? 11.270 -1.892 5.715 1.00 0.00 80 ASP B CA 19
ATOM 21270 C C . ASP B 2 5 ? 11.074 -2.525 4.340 1.00 0.00 80 ASP B C 19
ATOM 21271 O O . ASP B 2 5 ? 10.309 -3.476 4.185 1.00 0.00 80 ASP B O 19
ATOM 21280 N N . ARG B 2 6 ? 11.770 -1.983 3.344 1.00 0.00 81 ARG B N 19
ATOM 21281 C CA . ARG B 2 6 ? 11.676 -2.482 1.974 1.00 0.00 81 ARG B CA 19
ATOM 21282 C C . ARG B 2 6 ? 12.328 -3.855 1.832 1.00 0.00 81 ARG B C 19
ATOM 21283 O O . ARG B 2 6 ? 12.265 -4.473 0.771 1.00 0.00 81 ARG B O 19
ATOM 21304 N N . SER B 2 7 ? 12.957 -4.324 2.902 1.00 0.00 82 SER B N 19
ATOM 21305 C CA . SER B 2 7 ? 13.622 -5.622 2.888 1.00 0.00 82 SER B CA 19
ATOM 21306 C C . SER B 2 7 ? 12.622 -6.749 3.122 1.00 0.00 82 SER B C 19
ATOM 21307 O O . SER B 2 7 ? 13.002 -7.914 3.234 1.00 0.00 82 SER B O 19
ATOM 21315 N N . THR B 2 8 ? 11.345 -6.392 3.209 1.00 0.00 83 THR B N 19
ATOM 21316 C CA . THR B 2 8 ? 10.295 -7.374 3.448 1.00 0.00 83 THR B CA 19
ATOM 21317 C C . THR B 2 8 ? 9.241 -7.367 2.339 1.00 0.00 83 THR B C 19
ATOM 21318 O O . THR B 2 8 ? 8.108 -7.799 2.548 1.00 0.00 83 THR B O 19
ATOM 21329 N N . LYS B 2 9 ? 9.622 -6.882 1.160 1.00 0.00 84 LYS B N 19
ATOM 21330 C CA . LYS B 2 9 ? 8.706 -6.829 0.021 1.00 0.00 84 LYS B CA 19
ATOM 21331 C C . LYS B 2 9 ? 8.119 -8.210 -0.273 1.00 0.00 84 LYS B C 19
ATOM 21332 O O . LYS B 2 9 ? 8.746 -9.228 0.024 1.00 0.00 84 LYS B O 19
ATOM 21351 N N . PRO B 2 10 ? 6.902 -8.265 -0.858 1.00 0.00 85 PRO B N 19
ATOM 21352 C CA . PRO B 2 10 ? 6.240 -9.531 -1.187 1.00 0.00 85 PRO B CA 19
ATOM 21353 C C . PRO B 2 10 ? 7.182 -10.528 -1.848 1.00 0.00 85 PRO B C 19
ATOM 21354 O O . PRO B 2 10 ? 7.491 -10.413 -3.034 1.00 0.00 85 PRO B O 19
ATOM 21365 N N . ALA B 2 11 ? 7.636 -11.504 -1.073 1.00 0.00 86 ALA B N 19
ATOM 21366 C CA . ALA B 2 11 ? 8.545 -12.519 -1.586 1.00 0.00 86 ALA B CA 19
ATOM 21367 C C . ALA B 2 11 ? 7.871 -13.886 -1.628 1.00 0.00 86 ALA B C 19
ATOM 21368 O O . ALA B 2 11 ? 6.755 -14.012 -1.083 1.00 0.00 86 ALA B O 19
ATOM 21376 N N . GLY A 1 1 ? -13.142 -8.336 9.007 1.00 0.00 16 GLY A N 20
ATOM 21377 C CA . GLY A 1 1 ? -12.527 -9.207 7.968 1.00 0.00 16 GLY A CA 20
ATOM 21378 C C . GLY A 1 1 ? -12.567 -8.577 6.589 1.00 0.00 16 GLY A C 20
ATOM 21379 O O . GLY A 1 1 ? -12.913 -7.403 6.448 1.00 0.00 16 GLY A O 20
ATOM 21385 N N . ARG A 1 2 ? -12.214 -9.362 5.571 1.00 0.00 17 ARG A N 20
ATOM 21386 C CA . ARG A 1 2 ? -12.209 -8.884 4.189 1.00 0.00 17 ARG A CA 20
ATOM 21387 C C . ARG A 1 2 ? -11.497 -7.546 4.086 1.00 0.00 17 ARG A C 20
ATOM 21388 O O . ARG A 1 2 ? -11.869 -6.679 3.295 1.00 0.00 17 ARG A O 20
ATOM 21409 N N . VAL A 1 3 ? -10.464 -7.398 4.898 1.00 0.00 18 VAL A N 20
ATOM 21410 C CA . VAL A 1 3 ? -9.670 -6.174 4.921 1.00 0.00 18 VAL A CA 20
ATOM 21411 C C . VAL A 1 3 ? -8.537 -6.242 3.903 1.00 0.00 18 VAL A C 20
ATOM 21412 O O . VAL A 1 3 ? -7.554 -6.957 4.099 1.00 0.00 18 VAL A O 20
ATOM 21425 N N . ARG A 1 4 ? -8.686 -5.497 2.813 1.00 0.00 19 ARG A N 20
ATOM 21426 C CA . ARG A 1 4 ? -7.681 -5.473 1.755 1.00 0.00 19 ARG A CA 20
ATOM 21427 C C . ARG A 1 4 ? -7.672 -4.122 1.046 1.00 0.00 19 ARG A C 20
ATOM 21428 O O . ARG A 1 4 ? -7.940 -4.039 -0.153 1.00 0.00 19 ARG A O 20
ATOM 21449 N N . TRP A 1 5 ? -7.373 -3.064 1.795 1.00 0.00 20 TRP A N 20
ATOM 21450 C CA . TRP A 1 5 ? -7.336 -1.716 1.248 1.00 0.00 20 TRP A CA 20
ATOM 21451 C C . TRP A 1 5 ? -6.171 -0.932 1.834 1.00 0.00 20 TRP A C 20
ATOM 21452 O O . TRP A 1 5 ? -5.668 -1.265 2.903 1.00 0.00 20 TRP A O 20
ATOM 21473 N N . ALA A 1 6 ? -5.733 0.097 1.125 1.00 0.00 21 ALA A N 20
ATOM 21474 C CA . ALA A 1 6 ? -4.633 0.911 1.591 1.00 0.00 21 ALA A CA 20
ATOM 21475 C C . ALA A 1 6 ? -5.020 2.379 1.545 1.00 0.00 21 ALA A C 20
ATOM 21476 O O . ALA A 1 6 ? -5.042 2.991 0.476 1.00 0.00 21 ALA A O 20
ATOM 21483 N N . ARG A 1 7 ? -5.310 2.947 2.706 1.00 0.00 22 ARG A N 20
ATOM 21484 C CA . ARG A 1 7 ? -5.676 4.349 2.781 1.00 0.00 22 ARG A CA 20
ATOM 21485 C C . ARG A 1 7 ? -4.523 5.139 3.364 1.00 0.00 22 ARG A C 20
ATOM 21486 O O . ARG A 1 7 ? -4.200 5.017 4.547 1.00 0.00 22 ARG A O 20
ATOM 21507 N N . ALA A 1 8 ? -3.897 5.930 2.512 1.00 0.00 23 ALA A N 20
ATOM 21508 C CA . ALA A 1 8 ? -2.756 6.733 2.914 1.00 0.00 23 ALA A CA 20
ATOM 21509 C C . ALA A 1 8 ? -3.174 7.965 3.699 1.00 0.00 23 ALA A C 20
ATOM 21510 O O . ALA A 1 8 ? -4.081 8.692 3.301 1.00 0.00 23 ALA A O 20
ATOM 21517 N N . LEU A 1 9 ? -2.478 8.201 4.803 1.00 0.00 24 LEU A N 20
ATOM 21518 C CA . LEU A 1 9 ? -2.734 9.361 5.644 1.00 0.00 24 LEU A CA 20
ATOM 21519 C C . LEU A 1 9 ? -1.628 10.379 5.408 1.00 0.00 24 LEU A C 20
ATOM 21520 O O . LEU A 1 9 ? -1.704 11.530 5.840 1.00 0.00 24 LEU A O 20
ATOM 21536 N N . TYR A 1 10 ? -0.602 9.917 4.700 1.00 0.00 25 TYR A N 20
ATOM 21537 C CA . TYR A 1 10 ? 0.559 10.723 4.350 1.00 0.00 25 TYR A CA 20
ATOM 21538 C C . TYR A 1 10 ? 1.070 10.294 2.978 1.00 0.00 25 TYR A C 20
ATOM 21539 O O . TYR A 1 10 ? 0.508 9.387 2.364 1.00 0.00 25 TYR A O 20
ATOM 21557 N N . ASP A 1 11 ? 2.123 10.952 2.498 1.00 0.00 26 ASP A N 20
ATOM 21558 C CA . ASP A 1 11 ? 2.703 10.634 1.189 1.00 0.00 26 ASP A CA 20
ATOM 21559 C C . ASP A 1 11 ? 2.969 9.131 1.036 1.00 0.00 26 ASP A C 20
ATOM 21560 O O . ASP A 1 11 ? 2.648 8.333 1.915 1.00 0.00 26 ASP A O 20
ATOM 21569 N N . PHE A 1 12 ? 3.548 8.750 -0.099 1.00 0.00 27 PHE A N 20
ATOM 21570 C CA . PHE A 1 12 ? 3.833 7.344 -0.381 1.00 0.00 27 PHE A CA 20
ATOM 21571 C C . PHE A 1 12 ? 5.301 6.991 -0.137 1.00 0.00 27 PHE A C 20
ATOM 21572 O O . PHE A 1 12 ? 6.195 7.811 -0.347 1.00 0.00 27 PHE A O 20
ATOM 21589 N N . GLU A 1 13 ? 5.533 5.755 0.310 1.00 0.00 28 GLU A N 20
ATOM 21590 C CA . GLU A 1 13 ? 6.882 5.268 0.586 1.00 0.00 28 GLU A CA 20
ATOM 21591 C C . GLU A 1 13 ? 7.401 4.394 -0.551 1.00 0.00 28 GLU A C 20
ATOM 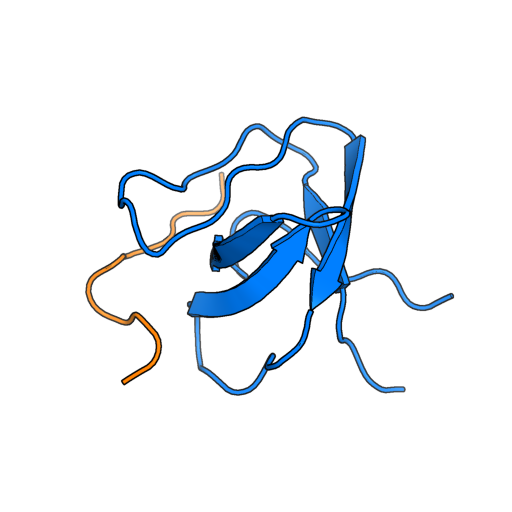21592 O O . GLU A 1 13 ? 8.416 3.715 -0.402 1.00 0.00 28 GLU A O 20
ATOM 21604 N N . ALA A 1 14 ? 6.703 4.402 -1.680 1.00 0.00 29 ALA A N 20
ATOM 21605 C CA . ALA A 1 14 ? 7.109 3.595 -2.824 1.00 0.00 29 ALA A CA 20
ATOM 21606 C C . ALA A 1 14 ? 8.386 4.143 -3.456 1.00 0.00 29 ALA A C 20
ATOM 21607 O O . ALA A 1 14 ? 8.357 5.143 -4.171 1.00 0.00 29 ALA A O 20
ATOM 21614 N N . LEU A 1 15 ? 9.507 3.477 -3.185 1.00 0.00 30 LEU A N 20
ATOM 21615 C CA . LEU A 1 15 ? 10.798 3.896 -3.726 1.00 0.00 30 LEU A CA 20
ATOM 21616 C C . LEU A 1 15 ? 11.365 2.838 -4.669 1.00 0.00 30 LEU A C 20
ATOM 21617 O O . LEU A 1 15 ? 12.440 3.016 -5.241 1.00 0.00 30 LEU A O 20
ATOM 21633 N N . GLU A 1 16 ? 10.636 1.738 -4.824 1.00 0.00 31 GLU A N 20
ATOM 21634 C CA . GLU A 1 16 ? 11.068 0.648 -5.700 1.00 0.00 31 GLU A CA 20
ATOM 21635 C C . GLU A 1 16 ? 10.585 0.873 -7.132 1.00 0.00 31 GLU A C 20
ATOM 21636 O O . GLU A 1 16 ? 9.959 1.889 -7.430 1.00 0.00 31 GLU A O 20
ATOM 21648 N N . GLU A 1 17 ? 10.898 -0.068 -8.019 1.00 0.00 32 GLU A N 20
ATOM 21649 C CA . GLU A 1 17 ? 10.506 0.042 -9.423 1.00 0.00 32 GLU A CA 20
ATOM 21650 C C . GLU A 1 17 ? 9.277 -0.812 -9.732 1.00 0.00 32 GLU A C 20
ATOM 21651 O O . GLU A 1 17 ? 8.675 -0.682 -10.798 1.00 0.00 32 GLU A O 20
ATOM 21663 N N . ASP A 1 18 ? 8.909 -1.686 -8.799 1.00 0.00 33 ASP A N 20
ATOM 21664 C CA . ASP A 1 18 ? 7.752 -2.560 -8.985 1.00 0.00 33 ASP A CA 20
ATOM 21665 C C . ASP A 1 18 ? 6.665 -2.254 -7.961 1.00 0.00 33 ASP A C 20
ATOM 21666 O O . ASP A 1 18 ? 5.839 -3.110 -7.640 1.00 0.00 33 ASP A O 20
ATOM 21675 N N . GLU A 1 19 ? 6.673 -1.030 -7.447 1.00 0.00 34 GLU A N 20
ATOM 21676 C CA . GLU A 1 19 ? 5.697 -0.608 -6.452 1.00 0.00 34 GLU A CA 20
ATOM 21677 C C . GLU A 1 19 ? 4.742 0.439 -7.012 1.00 0.00 34 GLU A C 20
ATOM 21678 O O . GLU A 1 19 ? 4.714 0.697 -8.216 1.00 0.00 34 GLU A O 20
ATOM 21690 N N . LEU A 1 20 ? 3.973 1.045 -6.116 1.00 0.00 35 LEU A N 20
ATOM 21691 C CA . LEU A 1 20 ? 3.020 2.079 -6.482 1.00 0.00 35 LEU A CA 20
ATOM 21692 C C . LEU A 1 20 ? 2.984 3.150 -5.398 1.00 0.00 35 LEU A C 20
ATOM 21693 O O . LEU A 1 20 ? 3.033 2.839 -4.209 1.00 0.00 35 LEU A O 20
ATOM 21709 N N . GLY A 1 21 ? 2.912 4.410 -5.810 1.00 0.00 36 GLY A N 20
ATOM 21710 C CA . GLY A 1 21 ? 2.889 5.492 -4.850 1.00 0.00 36 GLY A CA 20
ATOM 21711 C C . GLY A 1 21 ? 1.579 6.253 -4.830 1.00 0.00 36 GLY A C 20
ATOM 21712 O O . GLY A 1 21 ? 1.083 6.683 -5.872 1.00 0.00 36 GLY A O 20
ATOM 21716 N N . PHE A 1 22 ? 1.032 6.431 -3.632 1.00 0.00 37 PHE A N 20
ATOM 21717 C CA . PHE A 1 22 ? -0.217 7.159 -3.458 1.00 0.00 37 PHE A CA 20
ATOM 21718 C C . PHE A 1 22 ? 0.045 8.526 -2.841 1.00 0.00 37 PHE A C 20
ATOM 21719 O O . PHE A 1 22 ? 1.194 8.951 -2.713 1.00 0.00 37 PHE A O 20
ATOM 21736 N N . ARG A 1 23 ? -1.027 9.208 -2.455 1.00 0.00 38 ARG A N 20
ATOM 21737 C CA . ARG A 1 23 ? -0.911 10.524 -1.842 1.00 0.00 38 ARG A CA 20
ATOM 21738 C C . ARG A 1 23 ? -1.714 10.592 -0.546 1.00 0.00 38 ARG A C 20
ATOM 21739 O O . ARG A 1 23 ? -2.466 9.673 -0.222 1.00 0.00 38 ARG A O 20
ATOM 21760 N N . SER A 1 24 ? -1.546 11.685 0.193 1.00 0.00 39 SER A N 20
ATOM 21761 C CA . SER A 1 24 ? -2.255 11.874 1.454 1.00 0.00 39 SER A CA 20
ATOM 21762 C C . SER A 1 24 ? -3.766 11.797 1.249 1.00 0.00 39 SER A C 20
ATOM 21763 O O . SER A 1 24 ? -4.317 12.446 0.361 1.00 0.00 39 SER A O 20
ATOM 21771 N N . GLY A 1 25 ? -4.427 11.001 2.084 1.00 0.00 40 GLY A N 20
ATOM 21772 C CA . GLY A 1 25 ? -5.870 10.849 1.993 1.00 0.00 40 GLY A CA 20
ATOM 21773 C C . GLY A 1 25 ? -6.317 10.203 0.696 1.00 0.00 40 GLY A C 20
ATOM 21774 O O . GLY A 1 25 ? -7.013 10.827 -0.106 1.00 0.00 40 GLY A O 20
ATOM 21778 N N . GLU A 1 26 ? -5.922 8.949 0.484 1.00 0.00 41 GLU A N 20
ATOM 21779 C CA . GLU A 1 26 ? -6.296 8.227 -0.729 1.00 0.00 41 GLU A CA 20
ATOM 21780 C C . GLU A 1 26 ? -6.603 6.762 -0.435 1.00 0.00 41 GLU A C 20
ATOM 21781 O O . GLU A 1 26 ? -5.886 6.104 0.317 1.00 0.00 41 GLU A O 20
ATOM 21793 N N . VAL A 1 27 ? -7.675 6.258 -1.044 1.00 0.00 42 VAL A N 20
ATOM 21794 C CA . VAL A 1 27 ? -8.085 4.869 -0.859 1.00 0.00 42 VAL A CA 20
ATOM 21795 C C . VAL A 1 27 ? -7.493 3.980 -1.949 1.00 0.00 42 VAL A C 20
ATOM 21796 O O . VAL A 1 27 ? -7.490 4.345 -3.126 1.00 0.00 42 VAL A O 20
ATOM 21809 N N . VAL A 1 28 ? -6.986 2.818 -1.552 1.00 0.00 43 VAL A N 20
ATOM 21810 C CA . VAL A 1 28 ? -6.381 1.882 -2.496 1.00 0.00 43 VAL A CA 20
ATOM 21811 C C . VAL A 1 28 ? -6.941 0.473 -2.317 1.00 0.00 43 VAL A C 20
ATOM 21812 O O . VAL A 1 28 ? -7.179 0.029 -1.197 1.00 0.00 43 VAL A O 20
ATOM 21825 N N . GLU A 1 29 ? -7.135 -0.232 -3.428 1.00 0.00 44 GLU A N 20
ATOM 21826 C CA . GLU A 1 29 ? -7.651 -1.596 -3.383 1.00 0.00 44 GLU A CA 20
ATOM 21827 C C . GLU A 1 29 ? -6.499 -2.596 -3.349 1.00 0.00 44 GLU A C 20
ATOM 21828 O O . GLU A 1 29 ? -5.783 -2.764 -4.336 1.00 0.00 44 GLU A O 20
ATOM 21840 N N . VAL A 1 30 ? -6.324 -3.255 -2.208 1.00 0.00 45 VAL A N 20
ATOM 21841 C CA . VAL A 1 30 ? -5.252 -4.233 -2.051 1.00 0.00 45 VAL A CA 20
ATOM 21842 C C . VAL A 1 30 ? -5.635 -5.569 -2.673 1.00 0.00 45 VAL A C 20
ATOM 21843 O O . VAL A 1 30 ? -6.759 -6.045 -2.504 1.00 0.00 45 VAL A O 20
ATOM 21856 N N . LEU A 1 31 ? -4.695 -6.165 -3.398 1.00 0.00 46 LEU A N 20
ATOM 21857 C CA . LEU A 1 31 ? -4.932 -7.444 -4.053 1.00 0.00 46 LEU A CA 20
ATOM 21858 C C . LEU A 1 31 ? -4.082 -8.547 -3.432 1.00 0.00 46 LEU A C 20
ATOM 21859 O O . LEU A 1 31 ? -4.196 -9.714 -3.808 1.00 0.00 46 LEU A O 20
ATOM 21875 N N . ASP A 1 32 ? -3.230 -8.175 -2.479 1.00 0.00 47 ASP A N 20
ATOM 21876 C CA . ASP A 1 32 ? -2.364 -9.143 -1.814 1.00 0.00 47 ASP A CA 20
ATOM 21877 C C . ASP A 1 32 ? -1.897 -8.631 -0.452 1.00 0.00 47 ASP A C 20
ATOM 21878 O O . ASP A 1 32 ? -0.743 -8.236 -0.287 1.00 0.00 47 ASP A O 20
ATOM 21887 N N . SER A 1 33 ? -2.801 -8.652 0.524 1.00 0.00 48 SER A N 20
ATOM 21888 C CA . SER A 1 33 ? -2.488 -8.202 1.878 1.00 0.00 48 SER A CA 20
ATOM 21889 C C . SER A 1 33 ? -1.656 -9.231 2.607 1.00 0.00 48 SER A C 20
ATOM 21890 O O . SER A 1 33 ? -1.212 -8.989 3.730 1.00 0.00 48 SER A O 20
ATOM 21898 N N . SER A 1 34 ? -1.414 -10.372 1.974 1.00 0.00 49 SER A N 20
ATOM 21899 C CA . SER A 1 34 ? -0.599 -11.374 2.619 1.00 0.00 49 SER A CA 20
ATOM 21900 C C . SER A 1 34 ? 0.848 -10.915 2.583 1.00 0.00 49 SER A C 20
ATOM 21901 O O . SER A 1 34 ? 1.453 -10.808 1.517 1.00 0.00 49 SER A O 20
ATOM 21909 N N . ASN A 1 35 ? 1.370 -10.640 3.771 1.00 0.00 50 ASN A N 20
ATOM 21910 C CA . ASN A 1 35 ? 2.738 -10.168 3.970 1.00 0.00 50 ASN A CA 20
ATOM 21911 C C . ASN A 1 35 ? 2.841 -9.531 5.353 1.00 0.00 50 ASN A C 20
ATOM 21912 O O . ASN A 1 35 ? 1.819 -9.210 5.961 1.00 0.00 50 ASN A O 20
ATOM 21923 N N . PRO A 1 36 ? 4.056 -9.361 5.895 1.00 0.00 51 PRO A N 20
ATOM 21924 C CA . PRO A 1 36 ? 4.235 -8.791 7.222 1.00 0.00 51 PRO A CA 20
ATOM 21925 C C . PRO A 1 36 ? 4.433 -7.277 7.240 1.00 0.00 51 PRO A C 20
ATOM 21926 O O . PRO A 1 36 ? 4.551 -6.685 8.314 1.00 0.00 51 PRO A O 20
ATOM 21937 N N . SER A 1 37 ? 4.474 -6.641 6.072 1.00 0.00 52 SER A N 20
ATOM 21938 C CA . SER A 1 37 ? 4.663 -5.193 6.029 1.00 0.00 52 SER A CA 20
ATOM 21939 C C . SER A 1 37 ? 4.393 -4.607 4.647 1.00 0.00 52 SER A C 20
ATOM 21940 O O . SER A 1 37 ? 3.836 -3.518 4.534 1.00 0.00 52 SER A O 20
ATOM 21948 N N . TRP A 1 38 ? 4.802 -5.311 3.599 1.00 0.00 53 TRP A N 20
ATOM 21949 C CA . TRP A 1 38 ? 4.604 -4.819 2.239 1.00 0.00 53 TRP A CA 20
ATOM 21950 C C . TRP A 1 38 ? 3.571 -5.649 1.483 1.00 0.00 53 TRP A C 20
ATOM 21951 O O . TRP A 1 38 ? 3.807 -6.817 1.178 1.00 0.00 53 TRP A O 20
ATOM 21972 N N . TRP A 1 39 ? 2.438 -5.031 1.158 1.00 0.00 54 TRP A N 20
ATOM 21973 C CA . TRP A 1 39 ? 1.387 -5.716 0.411 1.00 0.00 54 TRP A CA 20
ATOM 21974 C C . TRP A 1 39 ? 1.267 -5.134 -0.994 1.00 0.00 54 TRP A C 20
ATOM 21975 O O . TRP A 1 39 ? 1.415 -3.927 -1.189 1.00 0.00 54 TRP A O 20
ATOM 21996 N N . THR A 1 40 ? 0.992 -5.993 -1.970 1.00 0.00 55 THR A N 20
ATOM 21997 C CA . THR A 1 40 ? 0.845 -5.555 -3.353 1.00 0.00 55 THR A CA 20
ATOM 21998 C C . THR A 1 40 ? -0.606 -5.183 -3.661 1.00 0.00 55 THR A C 20
ATOM 21999 O O . THR A 1 40 ? -1.498 -6.030 -3.614 1.00 0.00 55 THR A O 20
ATOM 22010 N N . GLY A 1 41 ? -0.830 -3.910 -3.981 1.00 0.00 56 GLY A N 20
ATOM 22011 C CA . GLY A 1 41 ? -2.171 -3.439 -4.297 1.00 0.00 56 GLY A CA 20
ATOM 22012 C C . GLY A 1 41 ? -2.167 -2.435 -5.436 1.00 0.00 56 GLY A C 20
ATOM 22013 O O . GLY A 1 41 ? -1.124 -2.183 -6.034 1.00 0.00 56 GLY A O 20
ATOM 22017 N N . ARG A 1 42 ? -3.328 -1.861 -5.747 1.00 0.00 57 ARG A N 20
ATOM 22018 C CA . ARG A 1 42 ? -3.420 -0.887 -6.834 1.00 0.00 57 ARG A CA 20
ATOM 22019 C C . ARG A 1 42 ? -4.312 0.298 -6.468 1.00 0.00 57 ARG A C 20
ATOM 22020 O O . ARG A 1 42 ? -5.427 0.124 -5.976 1.00 0.00 57 ARG A O 20
ATOM 22041 N N . LEU A 1 43 ? -3.804 1.504 -6.722 1.00 0.00 58 LEU A N 20
ATOM 22042 C CA . LEU A 1 43 ? -4.535 2.737 -6.435 1.00 0.00 58 LEU A CA 20
ATOM 22043 C C . LEU A 1 43 ? -5.158 3.303 -7.701 1.00 0.00 58 LEU A C 20
ATOM 22044 O O . LEU A 1 43 ? -4.447 3.624 -8.651 1.00 0.00 58 LEU A O 20
ATOM 22060 N N . HIS A 1 44 ? -6.482 3.444 -7.701 1.00 0.00 59 HIS A N 20
ATOM 22061 C CA . HIS A 1 44 ? -7.190 3.997 -8.852 1.00 0.00 59 HIS A CA 20
ATOM 22062 C C . HIS A 1 44 ? -7.043 3.087 -10.073 1.00 0.00 59 HIS A C 20
ATOM 22063 O O . HIS A 1 44 ? -7.959 2.337 -10.408 1.00 0.00 59 HIS A O 20
ATOM 22078 N N . ASN A 1 45 ? -5.886 3.149 -10.731 1.00 0.00 60 ASN A N 20
ATOM 22079 C CA . ASN A 1 45 ? -5.626 2.322 -11.903 1.00 0.00 60 ASN A CA 20
ATOM 22080 C C . ASN A 1 45 ? -4.139 2.000 -12.018 1.00 0.00 60 ASN A C 20
ATOM 22081 O O . ASN A 1 45 ? -3.663 1.577 -13.072 1.00 0.00 60 ASN A O 20
ATOM 22092 N N . LYS A 1 46 ? -3.416 2.191 -10.921 1.00 0.00 61 LYS A N 20
ATOM 22093 C CA . LYS A 1 46 ? -1.989 1.916 -10.881 1.00 0.00 61 LYS A CA 20
ATOM 22094 C C . LYS A 1 46 ? -1.711 0.764 -9.925 1.00 0.00 61 LYS A C 20
ATOM 22095 O O . LYS A 1 46 ? -2.125 0.800 -8.770 1.00 0.00 61 LYS A O 20
ATOM 22114 N N . LEU A 1 47 ? -1.021 -0.261 -10.412 1.00 0.00 62 LEU A N 20
ATOM 22115 C CA . LEU A 1 47 ? -0.713 -1.426 -9.590 1.00 0.00 62 LEU A CA 20
ATOM 22116 C C . LEU A 1 47 ? 0.739 -1.417 -9.128 1.00 0.00 62 LEU A C 20
ATOM 22117 O O . LEU A 1 47 ? 1.649 -1.123 -9.905 1.00 0.00 62 LEU A O 20
ATOM 22133 N N . GLY A 1 48 ? 0.945 -1.747 -7.856 1.00 0.00 63 GLY A N 20
ATOM 22134 C CA . GLY A 1 48 ? 2.283 -1.779 -7.302 1.00 0.00 63 GLY A CA 20
ATOM 22135 C C . GLY A 1 48 ? 2.293 -1.953 -5.793 1.00 0.00 63 GLY A C 20
ATOM 22136 O O . GLY A 1 48 ? 1.264 -1.803 -5.133 1.00 0.00 63 GLY A O 20
ATOM 22140 N N . LEU A 1 49 ? 3.463 -2.275 -5.252 1.00 0.00 64 LEU A N 20
ATOM 22141 C CA . LEU A 1 49 ? 3.630 -2.483 -3.813 1.00 0.00 64 LEU A CA 20
ATOM 22142 C C . LEU A 1 49 ? 3.355 -1.204 -3.021 1.00 0.00 64 LEU A C 20
ATOM 22143 O O . LEU A 1 49 ? 3.394 -0.102 -3.566 1.00 0.00 64 LEU A O 20
ATOM 22159 N N . PHE A 1 50 ? 3.091 -1.367 -1.725 1.00 0.00 65 PHE A N 20
ATOM 22160 C CA . PHE A 1 50 ? 2.825 -0.234 -0.842 1.00 0.00 65 PHE A CA 20
ATOM 22161 C C . PHE A 1 50 ? 3.149 -0.591 0.610 1.00 0.00 65 PHE A C 20
ATOM 22162 O O . PHE A 1 50 ? 3.134 -1.763 0.985 1.00 0.00 65 PHE A O 20
ATOM 22179 N N . PRO A 1 51 ? 3.440 0.421 1.450 1.00 0.00 66 PRO A N 20
ATOM 22180 C CA . PRO A 1 51 ? 3.756 0.211 2.868 1.00 0.00 66 PRO A CA 20
ATOM 22181 C C . PRO A 1 51 ? 2.507 -0.011 3.721 1.00 0.00 66 PRO A C 20
ATOM 22182 O O . PRO A 1 51 ? 1.744 0.924 3.973 1.00 0.00 66 PRO A O 20
ATOM 22193 N N . ALA A 1 52 ? 2.303 -1.245 4.171 1.00 0.00 67 ALA A N 20
ATOM 22194 C CA . ALA A 1 52 ? 1.146 -1.568 5.002 1.00 0.00 67 ALA A CA 20
ATOM 22195 C C . ALA A 1 52 ? 1.258 -0.906 6.370 1.00 0.00 67 ALA A C 20
ATOM 22196 O O . ALA A 1 52 ? 0.295 -0.870 7.134 1.00 0.00 67 ALA A O 20
ATOM 22203 N N . ASN A 1 53 ? 2.442 -0.381 6.669 1.00 0.00 68 ASN A N 20
ATOM 22204 C CA . ASN A 1 53 ? 2.682 0.283 7.943 1.00 0.00 68 ASN A CA 20
ATOM 22205 C C . ASN A 1 53 ? 2.358 1.771 7.844 1.00 0.00 68 ASN A C 20
ATOM 22206 O O . ASN A 1 53 ? 1.894 2.381 8.807 1.00 0.00 68 ASN A O 20
ATOM 22217 N N . TYR A 1 54 ? 2.608 2.350 6.671 1.00 0.00 69 TYR A N 20
ATOM 22218 C CA . TYR A 1 54 ? 2.345 3.766 6.447 1.00 0.00 69 TYR A CA 20
ATOM 22219 C C . TYR A 1 54 ? 0.852 4.034 6.319 1.00 0.00 69 TYR A C 20
ATOM 22220 O O . TYR A 1 54 ? 0.348 5.036 6.826 1.00 0.00 69 TYR A O 20
ATOM 22238 N N . VAL A 1 55 ? 0.144 3.144 5.628 1.00 0.00 70 VAL A N 20
ATOM 22239 C CA . VAL A 1 55 ? -1.291 3.314 5.434 1.00 0.00 70 VAL A CA 20
ATOM 22240 C C . VAL A 1 55 ? -2.074 2.111 5.966 1.00 0.00 70 VAL A C 20
ATOM 22241 O O . VAL A 1 55 ? -1.555 0.996 6.024 1.00 0.00 70 VAL A O 20
ATOM 22254 N N . ALA A 1 56 ? -3.323 2.353 6.365 1.00 0.00 71 ALA A N 20
ATOM 22255 C CA . ALA A 1 56 ? -4.178 1.296 6.908 1.00 0.00 71 ALA A CA 20
ATOM 22256 C C . ALA A 1 56 ? -5.397 1.049 6.018 1.00 0.00 71 ALA A C 20
ATOM 22257 O O . ALA A 1 56 ? -5.867 1.960 5.337 1.00 0.00 71 ALA A O 20
ATOM 22264 N N . PRO A 1 57 ? -5.917 -0.196 5.998 1.00 0.00 72 PRO A N 20
ATOM 22265 C CA . PRO A 1 57 ? -7.074 -0.563 5.169 1.00 0.00 72 PRO A CA 20
ATOM 22266 C C . PRO A 1 57 ? -8.286 0.332 5.369 1.00 0.00 72 PRO A C 20
ATOM 22267 O O . PRO A 1 57 ? -8.290 1.229 6.212 1.00 0.00 72 PRO A O 20
ATOM 22278 N N . MET A 1 58 ? -9.309 0.080 4.559 1.00 0.00 73 MET A N 20
ATOM 22279 C CA . MET A 1 58 ? -10.536 0.857 4.600 1.00 0.00 73 MET A CA 20
ATOM 22280 C C . MET A 1 58 ? -11.725 0.023 4.136 1.00 0.00 73 MET A C 20
ATOM 22281 O O . MET A 1 58 ? -11.895 -0.213 2.939 1.00 0.00 73 MET A O 20
ATOM 22295 N N . MET A 1 59 ? -12.545 -0.423 5.081 1.00 0.00 74 MET A N 20
ATOM 22296 C CA . MET A 1 59 ? -13.713 -1.228 4.748 1.00 0.00 74 MET A CA 20
ATOM 22297 C C . MET A 1 59 ? -14.807 -0.363 4.131 1.00 0.00 74 MET A C 20
ATOM 22298 O O . MET A 1 59 ? -15.475 0.402 4.829 1.00 0.00 74 MET A O 20
ATOM 22312 N N . ARG A 1 60 ? -14.987 -0.490 2.820 1.00 0.00 75 ARG A N 20
ATOM 22313 C CA . ARG A 1 60 ? -16.002 0.280 2.109 1.00 0.00 75 ARG A CA 20
ATOM 22314 C C . ARG A 1 60 ? -17.325 -0.477 2.059 1.00 0.00 75 ARG A C 20
ATOM 22315 O O . ARG A 1 60 ? -17.372 -1.620 2.560 1.00 0.00 75 ARG A O 20
ATOM 22337 N N . ALA B 2 1 ? 4.792 8.553 13.159 1.00 0.00 76 ALA B N 20
ATOM 22338 C CA . ALA B 2 1 ? 5.556 8.462 11.888 1.00 0.00 76 ALA B CA 20
ATOM 22339 C C . ALA B 2 1 ? 5.916 7.013 11.565 1.00 0.00 76 ALA B C 20
ATOM 22340 O O . ALA B 2 1 ? 7.021 6.559 11.865 1.00 0.00 76 ALA B O 20
ATOM 22349 N N . PRO B 2 2 ? 4.984 6.266 10.945 1.00 0.00 77 PRO B N 20
ATOM 22350 C CA . PRO B 2 2 ? 5.209 4.863 10.579 1.00 0.00 77 PRO B CA 20
ATOM 22351 C C . PRO B 2 2 ? 6.425 4.691 9.676 1.00 0.00 77 PRO B C 20
ATOM 22352 O O . PRO B 2 2 ? 6.559 5.375 8.663 1.00 0.00 77 PRO B O 20
ATOM 22363 N N . SER B 2 3 ? 7.311 3.773 10.050 1.00 0.00 78 SER B N 20
ATOM 22364 C CA . SER B 2 3 ? 8.516 3.513 9.268 1.00 0.00 78 SER B CA 20
ATOM 22365 C C . SER B 2 3 ? 8.439 2.160 8.579 1.00 0.00 78 SER B C 20
ATOM 22366 O O . SER B 2 3 ? 8.241 1.130 9.223 1.00 0.00 78 SER B O 20
ATOM 22374 N N . ILE B 2 4 ? 8.592 2.175 7.260 1.00 0.00 79 ILE B N 20
ATOM 22375 C CA . ILE B 2 4 ? 8.537 0.955 6.471 1.00 0.00 79 ILE B CA 20
ATOM 22376 C C . ILE B 2 4 ? 9.881 0.666 5.804 1.00 0.00 79 ILE B C 20
ATOM 22377 O O . ILE B 2 4 ? 10.519 1.559 5.246 1.00 0.00 79 ILE B O 20
ATOM 22393 N N . ASP B 2 5 ? 10.297 -0.594 5.868 1.00 0.00 80 ASP B N 20
ATOM 22394 C CA . ASP B 2 5 ? 11.559 -1.022 5.272 1.00 0.00 80 ASP B CA 20
ATOM 22395 C C . ASP B 2 5 ? 11.305 -1.854 4.020 1.00 0.00 80 ASP B C 20
ATOM 22396 O O . ASP B 2 5 ? 10.453 -2.743 4.017 1.00 0.00 80 ASP B O 20
ATOM 22405 N N . ARG B 2 6 ? 12.045 -1.560 2.956 1.00 0.00 81 ARG B N 20
ATOM 22406 C CA . ARG B 2 6 ? 11.895 -2.281 1.697 1.00 0.00 81 ARG B CA 20
ATOM 22407 C C . ARG B 2 6 ? 12.514 -3.674 1.785 1.00 0.00 81 ARG B C 20
ATOM 22408 O O . ARG B 2 6 ? 12.403 -4.473 0.853 1.00 0.00 81 ARG B O 20
ATOM 22429 N N . SER B 2 7 ? 13.171 -3.957 2.906 1.00 0.00 82 SER B N 20
ATOM 22430 C CA . SER B 2 7 ? 13.815 -5.250 3.115 1.00 0.00 82 SER B CA 20
ATOM 22431 C C . SER B 2 7 ? 12.796 -6.340 3.446 1.00 0.00 82 SER B C 20
ATOM 22432 O O . SER B 2 7 ? 13.168 -7.483 3.712 1.00 0.00 82 SER B O 20
ATOM 22440 N N . THR B 2 8 ? 11.515 -5.985 3.429 1.00 0.00 83 THR B N 20
ATOM 22441 C CA . THR B 2 8 ? 10.458 -6.944 3.731 1.00 0.00 83 THR B CA 20
ATOM 22442 C C . THR B 2 8 ? 9.376 -6.935 2.653 1.00 0.00 83 THR B C 20
ATOM 22443 O O . THR B 2 8 ? 8.220 -7.271 2.913 1.00 0.00 83 THR B O 20
ATOM 22454 N N . LYS B 2 9 ? 9.761 -6.550 1.441 1.00 0.00 84 LYS B N 20
ATOM 22455 C CA . LYS B 2 9 ? 8.829 -6.498 0.318 1.00 0.00 84 LYS B CA 20
ATOM 22456 C C . LYS B 2 9 ? 8.253 -7.883 0.022 1.00 0.00 84 LYS B C 20
ATOM 22457 O O . LYS B 2 9 ? 8.820 -8.894 0.436 1.00 0.00 84 LYS B O 20
ATOM 22476 N N . PRO B 2 10 ? 7.113 -7.950 -0.698 1.00 0.00 85 PRO B N 20
ATOM 22477 C CA . PRO B 2 10 ? 6.469 -9.223 -1.042 1.00 0.00 85 PRO B CA 20
ATOM 22478 C C . PRO B 2 10 ? 7.446 -10.228 -1.641 1.00 0.00 85 PRO B C 20
ATOM 22479 O O . PRO B 2 10 ? 7.767 -10.168 -2.829 1.00 0.00 85 PRO B O 20
ATOM 22490 N N . ALA B 2 11 ? 7.913 -11.152 -0.809 1.00 0.00 86 ALA B N 20
ATOM 22491 C CA . ALA B 2 11 ? 8.852 -12.175 -1.252 1.00 0.00 86 ALA B CA 20
ATOM 22492 C C . ALA B 2 11 ? 8.372 -13.566 -0.857 1.00 0.00 86 ALA B C 20
ATOM 22493 O O . ALA B 2 11 ? 8.099 -13.778 0.343 1.00 0.00 86 ALA B O 20
#

Sequence (71 aa):
GRVRWARALYDFEALEEDELGFRSGEVVEVLDSSNPSWWTGRLHNKLGLFPANYVAPMMRAPSIDRSTKPAGRVRWARALYDFEALEEDELGFRSGEVVEVLDSSNPSWWTGRLHNKLGLFPANYVAPMMRAPSIDRSTKPAGRVRWARALYDFEALEEDELGFRSGEVVEVLDSSNPSWWTGRLHNKLGLFPANYVAPMMRAPSIDRSTKPAGRVRWARALYDFEALEEDELGFRSGEVVEVLDSSNPSWWTGRLHNKLGLFPANYVAPMMRAPSIDRSTKPAGRVRWARALYDFEALEEDELGFRSGEVVEVLDSSNPSWWTGRLHNKLGLFPANYVAPMMRAPSIDRSTKPAGRVRWARALYDFEALEEDELGFRSGEVVEVLDSSNPSWWTGRLHNKLGLFPANYVAPMMRAPSIDRSTKPAGRVRWARALYDFEALEEDELGFRSGEVVEVLDSSNPSWWTGRLHNKLGLFPANYVAPMMRAPSIDRSTKPAGRVRWARALYDFEALEEDELGFRSGEVVEVLDSSNPSWWTGRLHNKLGLFPANYVAPMMRAPSIDRSTKPAGRVRWARALYDFEALEEDELGFRSGEVVEVLDSSNPSWWTGRLHNKLGLFPANYVAPMMRAPSIDRSTKPAGRVRWARALYDFEALEEDELGFRSGEVVEVLDSSNPSWWTGRLHNKLGLFPANYVAPMMRAPSIDRSTKPAGRVRWARALYDFEALEEDELGFRSGEVVEVLDSSNPSWWTGRLHNKLGLFPANYVAPMMRAPSIDRSTKPAGRVRWARALYDFEALEEDELGFRSGEVVEVLDSSNPSWWTGRLHNKLGLFPANYVAPMMRAPSIDRSTKPAGRVRWARALYDFEALEEDELGFRSGEVVEVLDSSNPSWWTGRLHNKLGLFPANYVAPMMRAPSIDRSTKPAGRVRWARALYDFEALEEDELGFRSGEVVEVLDSSNPSWWTGRLHNKLGLFPANYVAPMMRAPSIDRSTKPAGRVRWARALYDFEALEEDELGFRSGEVVEVLDSSNPSWWTGRLHNKLGLFPANYVAPMMRAPSIDRSTKPAGRVRWARALYDFEALEEDELGFRSGEVVEVLDSSNPSWWTGRLHNKLGLFPANYVAPMMRAPSIDRSTKPAGRVRWARALYDFEALEEDELGFRSGEVVEVLDSSNPSWWTGRLHNKLGLFPANYVAPMMRAPSIDRSTKPAGRVRWARALYDFEALEEDELGFRSGEVVEVLDSSNPSWWTGRLHNKLGLFPANYVAPMMRAPSIDRSTKPAGRVRWARALYDFEALEEDELGFRSGEVVEVLDSSNPSWWTGRLHNKLGLFPANYVAPMMRAPSIDRSTKPAGRVRWARALYDFEALEEDELGFRSGEVVEVLDSSNPSWWTGRLHNKLGLFPANYVAPMMRAPSIDRSTKPA

Solvent-accessible surface area: 4796 Å² total; per-residue (Å²): 101,182,83,111,66,0,115,0,73,104,84,74,42,13,129,59,158,72,13,5,17,0,144,79,61,58,81,1,84,4,94,78,35,86,48,112,27,0,36,45,1,80,17,164,138,141,121,4,22,0,0,21,56,42,2,51,32,64,146,226,143,39,97,25,83,99,112,41,50,49,153

Foldseek 3Di:
DPFFKWFAQAWFPPPDPFADTDHHGFIWGFPAPPDDFKGWTAGPHRTGIGGCPRTPTDDD/DDDDDPVPPDD

InterPro domains:
  IPR000980 SH2 domain [PF00017] (58-132)
  IPR000980 SH2 domain [PS50001] (58-149)
  IPR000980 SH2 domain [SM00252] (56-138)
  IPR001452 SH3 domain [PF00018] (5-48)
  IPR001452 SH3 domain [PF00018] (269-314)
  IPR001452 SH3 domain [PR00452] (266-276)
  IPR001452 SH3 domain [PR00452] (280-295)
  IPR001452 SH3 domain [PR00452] (297-306)
  IPR001452 SH3 domain [PR00452] (308-320)
  IPR001452 SH3 domain [PS50002] (1-56)
  IPR001452 SH3 domain [PS50002] (263-322)
  IPR001452 SH3 domain [SM00326] (1-55)
  IPR001452 SH3 domain [SM00326] (266-321)
  IPR035646 GRAP2, C-terminal SH3 domain [cd11950] (267-319)
  IPR036028 SH3-like domain superfamily [SSF50044] (3-53)
  IPR036028 SH3-like domain superfamily [SSF50044] (191-319)
  IPR036860 SH2 domain superfamily [G3DSA:3.30.505.10] (58-155)
  IPR036860 SH2 domain superfamily [SSF55550] (49-138)
  IPR043539 Grb2-like [PTHR46037] (1-321)

GO terms:
  GO:0005515 protein binding (F, IPI)
  GO:0005829 cytosol (C, TAS)

Secondary structure (DSSP, 8-state):
----B-BBSS-----SSSB----SSB--EEEE--SSSEEEEEETTEEEEEETTTSB----/-----GGG---

Organism: Mus musculus (NCBI:txid10090)

Radius of gyration: 10.59 Å; Cα contacts (8 Å, |Δi|>4): 176; chains: 2; bounding box: 30×25×25 Å